Protein AF-W9H3Q1-F1 (afdb_monomer_lite)

Structure (mmCIF, N/CA/C/O backbone):
data_AF-W9H3Q1-F1
#
_entry.id   AF-W9H3Q1-F1
#
loop_
_atom_site.group_PDB
_atom_site.id
_atom_site.type_symbol
_atom_site.label_atom_id
_atom_site.label_alt_id
_atom_site.label_comp_id
_atom_site.label_asym_id
_atom_site.label_entity_id
_atom_site.label_seq_id
_atom_site.pdbx_PDB_ins_code
_atom_site.Cartn_x
_atom_site.Cartn_y
_atom_site.Cartn_z
_atom_site.occupancy
_atom_site.B_iso_or_equiv
_atom_site.auth_seq_id
_atom_site.auth_comp_id
_atom_site.auth_asym_id
_atom_site.auth_atom_id
_atom_site.pdbx_PDB_model_num
ATOM 1 N N . MET A 1 1 ? 21.509 -14.502 7.256 1.00 48.25 1 MET A N 1
ATOM 2 C CA . MET A 1 1 ? 20.039 -14.353 7.118 1.00 48.25 1 MET A CA 1
ATOM 3 C C . MET A 1 1 ? 19.642 -13.179 6.226 1.00 48.25 1 MET A C 1
ATOM 5 O O . MET A 1 1 ? 18.935 -13.432 5.263 1.00 48.25 1 MET A O 1
ATOM 9 N N . ARG A 1 2 ? 20.139 -11.945 6.441 1.00 54.28 2 ARG A N 1
ATOM 10 C CA . ARG A 1 2 ? 19.896 -10.821 5.499 1.00 54.28 2 ARG A CA 1
ATOM 11 C C . ARG A 1 2 ? 20.356 -11.094 4.055 1.00 54.28 2 ARG A C 1
ATOM 13 O O . ARG A 1 2 ? 19.724 -10.607 3.130 1.00 54.28 2 ARG A O 1
ATOM 20 N N . GLU A 1 3 ? 21.372 -11.945 3.868 1.00 57.91 3 GLU A N 1
ATOM 21 C CA . GLU A 1 3 ? 21.885 -12.409 2.557 1.00 57.91 3 GLU A CA 1
ATOM 22 C C . GLU A 1 3 ? 20.857 -13.016 1.607 1.00 57.91 3 GLU A C 1
ATOM 24 O O . GLU A 1 3 ? 21.137 -13.078 0.413 1.00 57.91 3 GLU A O 1
ATOM 29 N N . ASN A 1 4 ? 19.675 -13.394 2.096 1.00 81.44 4 ASN A N 1
ATOM 30 C CA . ASN A 1 4 ? 18.652 -14.044 1.286 1.00 81.44 4 ASN A CA 1
ATOM 31 C C . ASN A 1 4 ? 17.384 -13.182 1.097 1.00 81.44 4 ASN A C 1
ATOM 33 O O . ASN A 1 4 ? 16.494 -13.592 0.374 1.00 81.44 4 ASN A O 1
ATOM 37 N N . LEU A 1 5 ? 17.259 -11.988 1.700 1.00 89.69 5 LEU A N 1
ATOM 38 C CA . LEU A 1 5 ? 15.997 -11.223 1.625 1.00 89.69 5 LEU A CA 1
ATOM 39 C C . LEU A 1 5 ? 15.589 -10.899 0.176 1.00 89.69 5 LEU A C 1
ATOM 41 O O . LEU A 1 5 ? 14.452 -11.154 -0.209 1.00 89.69 5 LEU A O 1
ATOM 45 N N . LEU A 1 6 ? 16.518 -10.371 -0.627 1.00 90.62 6 LEU A N 1
ATOM 46 C CA . LEU A 1 6 ? 16.247 -10.008 -2.024 1.00 90.62 6 LEU A CA 1
ATOM 47 C C . LEU A 1 6 ? 15.931 -11.232 -2.883 1.00 90.62 6 LEU A C 1
ATOM 49 O O . LEU A 1 6 ? 15.018 -11.174 -3.696 1.00 90.62 6 LEU A O 1
ATOM 53 N N . ASP A 1 7 ? 16.641 -12.339 -2.657 1.00 92.44 7 ASP A N 1
ATOM 54 C CA . ASP A 1 7 ? 16.421 -13.591 -3.382 1.00 92.44 7 ASP A CA 1
ATOM 55 C C . ASP A 1 7 ? 15.010 -14.147 -3.080 1.00 92.44 7 ASP A C 1
ATOM 57 O O . ASP A 1 7 ? 14.328 -14.626 -3.976 1.00 92.44 7 ASP A O 1
ATOM 61 N N . ARG A 1 8 ? 14.507 -13.990 -1.847 1.00 94.50 8 ARG A N 1
ATOM 62 C CA . ARG A 1 8 ? 13.124 -14.369 -1.494 1.00 94.50 8 ARG A CA 1
ATOM 63 C C . ARG A 1 8 ? 12.066 -13.441 -2.064 1.00 94.50 8 ARG A C 1
ATOM 65 O O . ARG A 1 8 ? 10.954 -13.881 -2.347 1.00 94.50 8 ARG A O 1
ATOM 72 N N . ILE A 1 9 ? 12.385 -12.159 -2.213 1.00 96.00 9 ILE A N 1
ATOM 73 C CA . ILE A 1 9 ? 11.495 -11.229 -2.908 1.00 96.00 9 ILE A CA 1
ATOM 74 C C . ILE A 1 9 ? 11.466 -11.551 -4.409 1.00 96.00 9 ILE A C 1
ATOM 76 O O . ILE A 1 9 ? 10.403 -11.430 -5.010 1.00 96.00 9 ILE A O 1
ATOM 80 N N . ASP A 1 10 ? 12.575 -12.009 -4.999 1.00 94.94 10 ASP A N 1
ATOM 81 C CA . ASP A 1 10 ? 12.602 -12.513 -6.379 1.00 94.94 10 ASP A CA 1
ATOM 82 C C . ASP A 1 10 ? 11.684 -13.741 -6.534 1.00 94.94 10 ASP A C 1
ATOM 84 O O . ASP A 1 10 ? 10.831 -13.744 -7.421 1.00 94.94 10 ASP A O 1
ATOM 88 N N . ASP A 1 11 ? 11.763 -14.717 -5.618 1.00 95.06 11 ASP A N 1
ATOM 89 C CA . ASP A 1 11 ? 10.857 -15.880 -5.606 1.00 95.06 11 ASP A CA 1
ATOM 90 C C . ASP A 1 11 ? 9.378 -15.446 -5.518 1.00 95.06 11 ASP A C 1
ATOM 92 O O . ASP A 1 11 ? 8.490 -16.010 -6.165 1.00 95.06 11 ASP A O 1
ATOM 96 N N . LEU A 1 12 ? 9.090 -14.419 -4.709 1.00 97.31 12 LEU A N 1
ATOM 97 C CA . LEU A 1 12 ? 7.750 -13.845 -4.614 1.00 97.31 12 LEU A CA 1
ATOM 98 C C . LEU A 1 12 ? 7.345 -13.119 -5.909 1.00 97.31 12 LEU A C 1
ATOM 100 O O . LEU A 1 12 ? 6.187 -13.214 -6.319 1.00 97.31 12 LEU A O 1
ATOM 104 N N . ALA A 1 13 ? 8.268 -12.415 -6.565 1.00 97.88 13 ALA A N 1
ATOM 105 C CA . ALA A 1 13 ? 8.015 -11.709 -7.818 1.00 97.88 13 ALA A CA 1
ATOM 106 C C . ALA A 1 13 ? 7.568 -12.668 -8.929 1.00 97.88 13 ALA A C 1
ATOM 108 O O . ALA A 1 13 ? 6.606 -12.363 -9.639 1.00 97.88 13 ALA A O 1
ATOM 109 N N . ASP A 1 14 ? 8.188 -13.846 -9.028 1.00 97.06 14 ASP A N 1
ATOM 110 C CA . ASP A 1 14 ? 7.785 -14.889 -9.978 1.00 97.06 14 ASP A CA 1
ATOM 111 C C . ASP A 1 14 ? 6.331 -15.336 -9.745 1.00 97.06 14 ASP A C 1
ATOM 113 O O . ASP A 1 14 ? 5.536 -15.420 -10.686 1.00 97.06 14 ASP A O 1
ATOM 117 N N . ARG A 1 15 ? 5.933 -15.536 -8.482 1.00 97.06 15 ARG A N 1
ATOM 118 C CA . ARG A 1 15 ? 4.551 -15.916 -8.124 1.00 97.06 15 ARG A CA 1
ATOM 119 C C . ARG A 1 15 ? 3.542 -14.805 -8.388 1.00 97.06 15 ARG A C 1
ATOM 121 O O . ARG A 1 15 ? 2.417 -15.075 -8.817 1.00 97.06 15 ARG A O 1
ATOM 128 N N . VAL A 1 16 ? 3.925 -13.551 -8.136 1.00 97.50 16 VAL A N 1
ATOM 129 C CA . VAL A 1 16 ? 3.095 -12.389 -8.482 1.00 97.50 16 VAL A CA 1
ATOM 130 C C . VAL A 1 16 ? 2.899 -12.328 -9.995 1.00 97.50 16 VAL A C 1
ATOM 132 O O . VAL A 1 16 ? 1.769 -12.165 -10.448 1.00 97.50 16 VAL A O 1
ATOM 135 N N . LEU A 1 17 ? 3.959 -12.511 -10.788 1.00 96.81 17 LEU A N 1
ATOM 136 C CA . LEU A 1 17 ? 3.881 -12.506 -12.250 1.00 96.81 17 LEU A CA 1
ATOM 137 C C . LEU A 1 17 ? 3.007 -13.644 -12.798 1.00 96.81 17 LEU A C 1
ATOM 139 O O . LEU A 1 17 ? 2.290 -13.441 -13.781 1.00 96.81 17 LEU A O 1
ATOM 143 N N . ALA A 1 18 ? 3.035 -14.811 -12.149 1.00 95.62 18 ALA A N 1
ATOM 144 C CA . ALA A 1 18 ? 2.163 -15.944 -12.452 1.00 95.62 18 ALA A CA 1
ATOM 145 C C . ALA A 1 18 ? 0.680 -15.686 -12.103 1.00 95.62 18 ALA A C 1
ATOM 147 O O . ALA A 1 18 ? -0.191 -16.473 -12.474 1.00 95.62 18 ALA A O 1
ATOM 148 N N . GLY A 1 19 ? 0.367 -14.582 -11.411 1.00 93.62 19 GLY A N 1
ATOM 149 C CA . GLY A 1 19 ? -0.989 -14.244 -10.977 1.00 93.62 19 GLY A CA 1
ATOM 150 C C . GLY A 1 19 ? -1.500 -15.159 -9.863 1.00 93.62 19 GLY A C 1
ATOM 151 O O . GLY A 1 19 ? -2.709 -15.327 -9.701 1.00 93.62 19 GLY A O 1
ATOM 152 N N . GLU A 1 20 ? -0.601 -15.790 -9.108 1.00 94.81 20 GLU A N 1
ATOM 153 C CA . GLU A 1 20 ? -0.936 -16.766 -8.065 1.00 94.81 20 GLU A CA 1
ATOM 154 C C . GLU A 1 20 ? -1.108 -16.132 -6.682 1.00 94.81 20 GLU A C 1
ATOM 156 O O . GLU A 1 20 ? -1.526 -16.811 -5.745 1.00 94.81 20 GLU A O 1
ATOM 161 N N . VAL A 1 21 ? -0.790 -14.845 -6.543 1.00 97.19 21 VAL A N 1
ATOM 162 C CA . VAL A 1 21 ? -0.677 -14.163 -5.253 1.00 97.19 21 VAL A CA 1
ATOM 163 C C . VAL A 1 21 ? -1.945 -13.393 -4.891 1.00 97.19 21 VAL A C 1
ATOM 165 O O . VAL A 1 21 ? -2.524 -12.692 -5.719 1.00 97.19 21 VAL A O 1
ATOM 168 N N . VAL A 1 22 ? -2.331 -13.476 -3.617 1.00 97.25 22 VAL A N 1
ATOM 169 C CA . VAL A 1 22 ? -3.296 -12.573 -2.984 1.00 97.25 22 VAL A CA 1
ATOM 170 C C . VAL A 1 22 ? -2.633 -11.889 -1.798 1.00 97.25 22 VAL A C 1
ATOM 172 O O . VAL A 1 22 ? -2.108 -12.544 -0.895 1.00 97.25 22 VAL A O 1
ATOM 175 N N . PHE A 1 23 ? -2.683 -10.559 -1.790 1.00 97.75 23 PHE A N 1
ATOM 176 C CA . PHE A 1 23 ? -2.221 -9.766 -0.658 1.00 97.75 23 PHE A CA 1
ATOM 177 C C . PHE A 1 23 ? -3.310 -9.692 0.411 1.00 97.75 23 PHE A C 1
ATOM 179 O O . PHE A 1 23 ? -4.459 -9.360 0.117 1.00 97.75 23 PHE A O 1
ATOM 186 N N . PHE A 1 24 ? -2.923 -9.986 1.648 1.00 97.00 24 PHE A N 1
ATOM 187 C CA . PHE A 1 24 ? -3.715 -9.785 2.850 1.00 97.00 24 PHE A CA 1
ATOM 188 C C . PHE A 1 24 ? -3.094 -8.635 3.647 1.00 97.00 24 PHE A C 1
ATOM 190 O O . PHE A 1 24 ? -2.031 -8.781 4.252 1.00 97.00 24 PHE A O 1
ATOM 197 N N . VAL A 1 25 ? -3.739 -7.477 3.607 1.00 95.62 25 VAL A N 1
ATOM 198 C CA . VAL A 1 25 ? -3.256 -6.232 4.201 1.00 95.62 25 VAL A CA 1
ATOM 199 C C . VAL A 1 25 ? -3.892 -6.032 5.575 1.00 95.62 25 VAL A C 1
ATOM 201 O O . VAL A 1 25 ? -5.106 -6.134 5.721 1.00 95.62 25 VAL A O 1
ATOM 204 N N . GLY A 1 26 ? -3.073 -5.775 6.592 1.00 92.75 26 GLY A N 1
ATOM 205 C CA . GLY A 1 26 ? -3.547 -5.443 7.937 1.00 92.75 26 GLY A CA 1
ATOM 206 C C . GLY A 1 26 ? -3.196 -4.021 8.362 1.00 92.75 26 GLY A C 1
ATOM 207 O O . GLY A 1 26 ? -2.539 -3.280 7.629 1.00 92.75 26 GLY A O 1
ATOM 208 N N . ALA A 1 27 ? -3.597 -3.658 9.584 1.00 86.62 27 ALA A N 1
ATOM 209 C CA . ALA A 1 27 ? -3.498 -2.287 10.094 1.00 86.62 27 ALA A CA 1
ATOM 210 C C . ALA A 1 27 ? -2.057 -1.749 10.134 1.00 86.62 27 ALA A C 1
ATOM 212 O O . ALA A 1 27 ? -1.829 -0.559 9.930 1.00 86.62 27 ALA A O 1
ATOM 213 N N . GLY A 1 28 ? -1.064 -2.627 10.311 1.00 88.12 28 GLY A N 1
ATOM 214 C CA . GLY A 1 28 ? 0.353 -2.262 10.260 1.00 88.12 28 GLY A CA 1
ATOM 215 C C . GLY A 1 28 ? 0.795 -1.721 8.897 1.00 88.12 28 GLY A C 1
ATOM 216 O O . GLY A 1 28 ? 1.793 -1.016 8.810 1.00 88.12 28 GLY A O 1
ATOM 217 N N . PHE A 1 29 ? 0.058 -2.000 7.818 1.00 91.06 29 PHE A N 1
ATOM 218 C CA . PHE A 1 29 ? 0.392 -1.509 6.482 1.00 91.06 29 PHE A CA 1
ATOM 219 C C . PHE A 1 29 ? 0.271 0.014 6.378 1.00 91.06 29 PHE A C 1
ATOM 221 O O . PHE A 1 29 ? 1.156 0.655 5.803 1.00 91.06 29 PHE A O 1
ATOM 228 N N . SER A 1 30 ? -0.780 0.565 6.992 1.00 87.56 30 SER A N 1
ATOM 229 C CA . SER A 1 30 ? -1.121 1.993 7.014 1.00 87.56 30 SER A CA 1
ATOM 230 C C . SER A 1 30 ? -0.630 2.713 8.280 1.00 87.56 30 SER A C 1
ATOM 232 O O . SER A 1 30 ? -0.964 3.878 8.504 1.00 87.56 30 SER A O 1
ATOM 234 N N . TYR A 1 31 ? 0.158 2.038 9.127 1.00 84.62 31 TYR A N 1
ATOM 235 C CA . TYR A 1 31 ? 0.600 2.574 10.420 1.00 84.62 31 TYR A CA 1
ATOM 236 C C . TYR A 1 31 ? 1.333 3.917 10.273 1.00 84.62 31 TYR A C 1
ATOM 238 O O . TYR A 1 31 ? 0.956 4.896 10.917 1.00 84.62 31 TYR A O 1
ATOM 246 N N . ASP A 1 32 ? 2.304 3.984 9.353 1.00 81.62 32 ASP A N 1
ATOM 247 C CA . ASP A 1 32 ? 3.108 5.191 9.102 1.00 81.62 32 ASP A CA 1
ATOM 248 C C . ASP A 1 32 ? 2.281 6.345 8.476 1.00 81.62 32 ASP A C 1
ATOM 250 O O . ASP A 1 32 ? 2.707 7.498 8.490 1.00 81.62 32 ASP A O 1
ATOM 254 N N . THR A 1 33 ? 1.120 6.060 7.868 1.00 79.62 33 THR A N 1
ATOM 255 C CA . THR A 1 33 ? 0.392 7.021 7.015 1.00 79.62 33 THR A CA 1
ATOM 256 C C . THR A 1 33 ? -0.794 7.669 7.659 1.00 79.62 33 THR A C 1
ATOM 258 O O . THR A 1 33 ? -1.002 8.873 7.535 1.00 79.62 33 THR A O 1
ATOM 261 N N . GLU A 1 34 ? -1.607 6.864 8.319 1.00 77.25 34 GLU A N 1
ATOM 262 C CA . GLU A 1 34 ? -2.790 7.379 8.985 1.00 77.25 34 GLU A CA 1
ATOM 263 C C . GLU A 1 34 ? -2.428 8.063 10.289 1.00 77.25 34 GLU A C 1
ATOM 265 O O . GLU A 1 34 ? -3.169 8.921 10.775 1.00 77.25 34 GLU A O 1
ATOM 270 N N . LYS A 1 35 ? -1.305 7.641 10.884 1.00 76.94 35 LYS A N 1
ATOM 271 C CA . LYS A 1 35 ? -0.973 7.945 12.274 1.00 76.94 35 LYS A CA 1
ATOM 272 C C . LYS A 1 35 ? -2.146 7.595 13.203 1.00 76.94 35 LYS A C 1
ATOM 274 O O . LYS A 1 35 ? -2.315 8.215 14.252 1.00 76.94 35 LYS A O 1
ATOM 279 N N . ASN A 1 36 ? -2.989 6.636 12.803 1.00 81.62 36 ASN A N 1
ATOM 280 C CA . ASN A 1 36 ? -4.106 6.095 13.575 1.00 81.62 36 ASN A CA 1
ATOM 281 C C . ASN A 1 36 ? -3.598 4.916 14.402 1.00 81.62 36 ASN A C 1
ATOM 283 O O . ASN A 1 36 ? -4.028 3.776 14.231 1.00 81.62 36 ASN A O 1
ATOM 287 N N . SER A 1 37 ? -2.632 5.179 15.282 1.00 85.88 37 SER A N 1
ATOM 288 C CA . SER A 1 37 ? -2.171 4.143 16.198 1.00 85.88 37 SER A CA 1
ATOM 289 C C . SER A 1 37 ? -3.301 3.730 17.144 1.00 85.88 37 SER A C 1
ATOM 291 O O . SER A 1 37 ? -4.228 4.506 17.416 1.00 85.88 37 SER A O 1
ATOM 293 N N . ALA A 1 38 ? -3.215 2.513 17.680 1.00 88.56 38 ALA A N 1
ATOM 294 C CA . ALA A 1 38 ? -4.158 2.051 18.691 1.00 88.56 38 ALA A CA 1
ATOM 295 C C . ALA A 1 38 ? -4.202 3.028 19.880 1.00 88.56 38 ALA A C 1
ATOM 297 O O . ALA A 1 38 ? -5.280 3.351 20.362 1.00 88.56 38 ALA A O 1
ATOM 298 N N . GLU A 1 39 ? -3.061 3.591 20.283 1.00 90.06 39 GLU A N 1
ATOM 299 C CA . GLU A 1 39 ? -2.951 4.607 21.331 1.00 90.06 39 GLU A CA 1
ATOM 300 C C . GLU A 1 39 ? -3.743 5.877 21.015 1.00 90.06 39 GLU A C 1
ATOM 302 O O . GLU A 1 39 ? -4.451 6.395 21.880 1.00 90.06 39 GLU A O 1
ATOM 307 N N . ARG A 1 40 ? -3.654 6.383 19.780 1.00 90.38 40 ARG A N 1
ATOM 308 C CA . ARG A 1 40 ? -4.410 7.568 19.360 1.00 90.38 40 ARG A CA 1
ATOM 309 C C . ARG A 1 40 ? -5.909 7.297 19.411 1.00 90.38 40 ARG A C 1
ATOM 311 O O . ARG A 1 40 ? -6.668 8.078 19.979 1.00 90.38 40 ARG A O 1
ATOM 318 N N . LEU A 1 41 ? -6.329 6.163 18.858 1.00 91.56 41 LEU A N 1
ATOM 319 C CA . LEU A 1 41 ? -7.729 5.753 18.824 1.00 91.56 41 LEU A CA 1
ATOM 320 C C . LEU A 1 41 ? -8.288 5.547 20.243 1.00 91.56 41 LEU A C 1
ATOM 322 O O . LEU A 1 41 ? -9.356 6.062 20.568 1.00 91.56 41 LEU A O 1
ATOM 326 N N . VAL A 1 42 ? -7.522 4.906 21.129 1.00 93.56 42 VAL A N 1
ATOM 327 C CA . VAL A 1 42 ? -7.823 4.786 22.566 1.00 93.56 42 VAL A CA 1
ATOM 328 C C . VAL A 1 42 ? -7.939 6.164 23.223 1.00 93.56 42 VAL A C 1
ATOM 330 O O . VAL A 1 42 ? -8.879 6.402 23.980 1.00 93.56 42 VAL A O 1
ATOM 333 N N . GLY A 1 43 ? -7.029 7.093 22.919 1.00 92.69 43 GLY A N 1
ATOM 334 C CA . GLY A 1 43 ? -7.071 8.468 23.418 1.00 92.69 43 GLY A CA 1
ATOM 335 C C . GLY A 1 43 ? -8.369 9.191 23.048 1.00 92.69 43 GLY A C 1
ATOM 336 O O . GLY A 1 43 ? -9.003 9.789 23.918 1.00 92.69 43 GLY A O 1
ATOM 337 N N . ARG A 1 44 ? -8.818 9.065 21.792 1.00 94.19 44 ARG A N 1
ATOM 338 C CA . ARG A 1 44 ? -10.099 9.615 21.310 1.00 94.19 44 ARG A CA 1
ATOM 339 C C . ARG A 1 44 ? -11.300 9.003 22.034 1.00 94.19 44 ARG A C 1
ATOM 341 O O . ARG A 1 44 ? -12.200 9.732 22.452 1.00 94.19 44 ARG A O 1
ATOM 348 N N . LEU A 1 45 ? -11.302 7.681 22.217 1.00 95.69 45 LEU A N 1
ATOM 349 C CA . LEU A 1 45 ? -12.366 6.970 22.936 1.00 95.69 45 LEU A CA 1
ATOM 350 C C . LEU A 1 45 ? -12.457 7.417 24.399 1.00 95.69 45 LEU A C 1
ATOM 352 O O . LEU A 1 45 ? -13.540 7.728 24.900 1.00 95.69 45 LEU A O 1
ATOM 356 N N . LEU A 1 46 ? -11.317 7.514 25.081 1.00 95.06 46 LEU A N 1
ATOM 357 C CA . LEU A 1 46 ? -11.262 8.022 26.448 1.00 95.06 46 LEU A CA 1
ATOM 358 C C . LEU A 1 46 ? -11.731 9.478 26.519 1.00 95.06 46 LEU A C 1
ATOM 360 O O . LEU A 1 46 ? -12.507 9.810 27.412 1.00 95.06 46 LEU A O 1
ATOM 364 N N . ALA A 1 47 ? -11.328 10.327 25.569 1.00 93.94 47 ALA A N 1
ATOM 365 C CA . ALA A 1 47 ? -11.755 11.722 25.532 1.00 93.94 47 ALA A CA 1
ATOM 366 C C . ALA A 1 47 ? -13.283 11.850 25.466 1.00 93.94 47 ALA A C 1
ATOM 368 O O . ALA A 1 47 ? -13.877 12.512 26.317 1.00 93.94 47 ALA A O 1
ATOM 369 N N . ARG A 1 48 ? -13.925 11.129 24.538 1.00 96.19 48 ARG A N 1
ATOM 370 C CA . ARG A 1 48 ? -15.390 11.094 24.429 1.00 96.19 48 ARG A CA 1
ATOM 371 C C . ARG A 1 48 ? -16.054 10.509 25.673 1.00 96.19 48 ARG A C 1
ATOM 373 O O . ARG A 1 48 ? -17.073 11.022 26.130 1.00 96.19 48 ARG A O 1
ATOM 380 N N . PHE A 1 49 ? -15.496 9.431 26.222 1.00 96.69 49 PHE A N 1
ATOM 381 C CA . PHE A 1 49 ? -16.029 8.782 27.420 1.00 96.69 49 PHE A CA 1
ATOM 382 C C . PHE A 1 49 ? -16.061 9.743 28.611 1.00 96.69 49 PHE A C 1
ATOM 384 O O . PHE A 1 49 ? -17.094 9.887 29.265 1.00 96.69 49 PHE A O 1
ATOM 391 N N . TYR A 1 50 ? -14.959 10.449 28.861 1.00 95.12 50 TYR A N 1
ATOM 392 C CA . TYR A 1 50 ? -14.886 11.412 29.955 1.00 95.12 50 TYR A CA 1
ATOM 393 C C . TYR A 1 50 ? -15.706 12.674 29.697 1.00 95.12 50 TYR A C 1
ATOM 395 O O . TYR A 1 50 ? -16.272 13.219 30.641 1.00 95.12 50 TYR A O 1
ATOM 403 N N . ALA A 1 51 ? -15.848 13.101 28.441 1.00 94.19 51 ALA A N 1
ATOM 404 C CA . ALA A 1 51 ? -16.739 14.198 28.086 1.00 94.19 51 ALA A CA 1
ATOM 405 C C . ALA A 1 51 ? -18.209 13.860 28.392 1.00 94.19 51 ALA A C 1
ATOM 407 O O . ALA A 1 51 ? -18.909 14.655 29.021 1.00 94.19 51 ALA A O 1
ATOM 408 N N . LEU A 1 52 ? -18.664 12.656 28.022 1.00 94.69 52 LEU A N 1
ATOM 409 C CA . LEU A 1 52 ? -20.002 12.165 28.367 1.00 94.69 52 LEU A CA 1
ATOM 410 C C . LEU A 1 52 ? -20.197 12.052 29.879 1.00 94.69 52 LEU A C 1
ATOM 412 O O . LEU A 1 52 ? -21.205 12.532 30.396 1.00 94.69 52 LEU A O 1
ATOM 416 N N . HIS A 1 53 ? -19.230 11.453 30.584 1.00 94.75 53 HIS A N 1
ATOM 417 C CA . HIS A 1 53 ? -19.247 11.347 32.044 1.00 94.75 53 HIS A CA 1
ATOM 418 C C . HIS A 1 53 ? -19.391 12.729 32.692 1.00 94.75 53 HIS A C 1
ATOM 420 O O . HIS A 1 53 ? -20.350 12.941 33.429 1.00 94.75 53 HIS A O 1
ATOM 426 N N . GLN A 1 54 ? -18.539 13.693 32.332 1.00 92.50 54 GLN A N 1
ATOM 427 C CA . GLN A 1 54 ? -18.567 15.044 32.893 1.00 92.50 54 GLN A CA 1
ATOM 428 C C . GLN A 1 54 ? -19.899 15.758 32.632 1.00 92.50 54 GLN A C 1
ATOM 430 O O . GLN A 1 54 ? -20.450 16.412 33.521 1.00 92.50 54 GLN A O 1
ATOM 435 N N . VAL A 1 55 ? -20.437 15.657 31.413 1.00 91.75 55 VAL A N 1
ATOM 436 C CA . VAL A 1 55 ? -21.730 16.272 31.092 1.00 91.75 55 VAL A CA 1
ATOM 437 C C . VAL A 1 55 ? -22.831 15.671 31.967 1.00 91.75 55 VAL A C 1
ATOM 439 O O . VAL A 1 55 ? -23.624 16.421 32.539 1.00 91.75 55 VAL A O 1
ATOM 442 N N . LEU A 1 56 ? -22.842 14.345 32.131 1.00 89.69 56 LEU A N 1
ATOM 443 C CA . LEU A 1 56 ? -23.828 13.626 32.937 1.00 89.69 56 LEU A CA 1
ATOM 444 C C . LEU A 1 56 ? -23.711 13.893 34.446 1.00 89.69 56 LEU A C 1
ATOM 446 O O . LEU A 1 56 ? -24.739 13.930 35.120 1.00 89.69 56 LEU A O 1
ATOM 450 N N . THR A 1 57 ? -22.506 14.102 34.986 1.00 89.31 57 THR A N 1
ATOM 451 C CA . THR A 1 57 ? -22.308 14.322 36.430 1.00 89.31 57 THR A CA 1
ATOM 452 C C . THR A 1 57 ? -22.395 15.788 36.843 1.00 89.31 57 THR A C 1
ATOM 454 O O . THR A 1 57 ? -23.007 16.101 37.868 1.00 89.31 57 THR A O 1
ATOM 457 N N . ASP A 1 58 ? -21.808 16.694 36.059 1.00 86.81 58 ASP A N 1
ATOM 458 C CA . ASP A 1 58 ? -21.563 18.077 36.488 1.00 86.81 58 ASP A CA 1
ATOM 459 C C . ASP A 1 58 ? -22.571 19.048 35.876 1.00 86.81 58 ASP A C 1
ATOM 461 O O . ASP A 1 58 ? -23.043 19.983 36.528 1.00 86.81 58 ASP A O 1
ATOM 465 N N . LYS A 1 59 ? -22.876 18.851 34.589 1.00 74.38 59 LYS A N 1
ATOM 466 C CA . LYS A 1 59 ? -23.553 19.854 33.757 1.00 74.38 59 LYS A CA 1
ATOM 467 C C . LYS A 1 59 ? -25.033 19.591 33.568 1.00 74.38 59 LYS A C 1
ATOM 469 O O . LYS A 1 59 ? -25.760 20.532 33.285 1.00 74.38 59 LYS A O 1
ATOM 474 N N . VAL A 1 60 ? -25.493 18.358 33.740 1.00 67.31 60 VAL A N 1
ATOM 475 C CA . VAL A 1 60 ? -26.899 17.966 33.555 1.00 67.31 60 VAL A CA 1
ATOM 476 C C . VAL A 1 60 ? -27.729 18.102 34.843 1.00 67.31 60 VAL A C 1
ATOM 478 O O . VAL A 1 60 ? -28.951 17.986 34.801 1.00 67.31 60 VAL A O 1
ATOM 481 N N . ARG A 1 61 ? -27.109 18.497 35.964 1.00 69.75 61 ARG A N 1
ATOM 482 C CA . ARG A 1 61 ? -27.761 18.661 37.279 1.00 69.75 61 ARG A CA 1
ATOM 483 C C . ARG A 1 61 ? -29.004 19.571 37.283 1.00 69.75 61 ARG A C 1
ATOM 485 O O . ARG A 1 61 ? -29.826 19.463 38.179 1.00 69.75 61 ARG A O 1
ATOM 492 N N . TRP A 1 62 ? -29.145 20.472 36.308 1.00 69.12 62 TRP A N 1
ATOM 493 C CA . TRP A 1 62 ? -30.306 21.368 36.158 1.00 69.12 62 TRP A CA 1
ATOM 494 C C . TRP A 1 62 ? -31.317 20.918 35.086 1.00 69.12 62 TRP A C 1
ATOM 496 O O . TRP A 1 62 ? -32.382 21.517 34.968 1.00 69.12 62 TRP A O 1
ATOM 506 N N . LEU A 1 63 ? -30.983 19.901 34.287 1.00 66.19 63 LEU A N 1
ATOM 507 C CA . LEU A 1 63 ? -31.814 19.375 33.196 1.00 66.19 63 LEU A CA 1
ATOM 508 C C . LEU A 1 63 ? -32.523 18.076 33.568 1.00 66.19 63 LEU A C 1
ATOM 510 O O . LEU A 1 63 ? -33.626 17.828 33.085 1.00 66.19 63 LEU A O 1
ATOM 514 N N . VAL A 1 64 ? -31.866 17.251 34.379 1.00 65.44 64 VAL A N 1
ATOM 515 C CA . VAL A 1 64 ? -32.294 15.900 34.726 1.00 65.44 64 VAL A CA 1
ATOM 516 C C . VAL A 1 64 ? -32.023 15.703 36.216 1.00 65.44 64 VAL A C 1
ATOM 518 O O . VAL A 1 64 ? -30.877 15.528 36.624 1.00 65.44 64 VAL A O 1
ATOM 521 N N . ASP A 1 65 ? -33.072 15.762 37.034 1.00 68.12 65 ASP A N 1
ATOM 522 C CA . ASP A 1 65 ? -32.995 15.555 38.489 1.00 68.12 65 ASP A CA 1
ATOM 523 C C . ASP A 1 65 ? -33.026 14.047 38.801 1.00 68.12 65 ASP A C 1
ATOM 525 O O . ASP A 1 65 ? -33.941 13.527 39.435 1.00 68.12 65 ASP A O 1
ATOM 529 N N . ASP A 1 66 ? -32.073 13.309 38.224 1.00 79.69 66 ASP A N 1
ATOM 530 C CA . ASP A 1 66 ? -32.006 11.850 38.311 1.00 79.69 66 ASP A CA 1
ATOM 531 C C . ASP A 1 66 ? -30.631 11.412 38.827 1.00 79.69 66 ASP A C 1
ATOM 533 O O . ASP A 1 66 ? -29.687 11.193 38.061 1.00 79.69 66 ASP A O 1
ATOM 537 N N . ASP A 1 67 ? -30.522 11.274 40.154 1.00 87.56 67 ASP A N 1
ATOM 538 C CA . ASP A 1 67 ? -29.328 10.756 40.836 1.00 87.56 67 ASP A CA 1
ATOM 539 C C . ASP A 1 67 ? -28.861 9.416 40.239 1.00 87.56 67 ASP A C 1
ATOM 541 O O . ASP A 1 67 ? -27.661 9.144 40.198 1.00 87.56 67 ASP A O 1
ATOM 545 N N . LYS A 1 68 ? -29.779 8.615 39.679 1.00 87.62 68 LYS A N 1
ATOM 546 C CA . LYS A 1 68 ? -29.455 7.335 39.042 1.00 87.62 68 LYS A CA 1
ATOM 547 C C . LYS A 1 68 ? -28.572 7.504 37.809 1.00 87.62 68 LYS A C 1
ATOM 549 O O . LYS A 1 68 ? -27.703 6.670 37.572 1.00 87.62 68 LYS A O 1
ATOM 554 N N . VAL A 1 69 ? -28.768 8.564 37.020 1.00 88.06 69 VAL A N 1
ATOM 555 C CA . VAL A 1 69 ? -27.948 8.828 35.824 1.00 88.06 69 VAL A CA 1
ATOM 556 C C . VAL A 1 69 ? -26.510 9.138 36.230 1.00 88.06 69 VAL A C 1
ATOM 558 O O . VAL A 1 69 ? -25.572 8.590 35.648 1.00 88.06 69 VAL A O 1
ATOM 561 N N . ARG A 1 70 ? -26.335 9.963 37.269 1.00 88.88 70 ARG A N 1
ATOM 562 C CA . ARG A 1 70 ? -25.018 10.289 37.829 1.00 88.88 70 ARG A CA 1
ATOM 563 C C . ARG A 1 70 ? -24.340 9.048 38.401 1.00 88.88 70 ARG A C 1
ATOM 565 O O . ARG A 1 70 ? -23.177 8.791 38.097 1.00 88.88 70 ARG A O 1
ATOM 572 N N . ASP A 1 71 ? -25.065 8.283 39.210 1.00 91.25 71 ASP A N 1
ATOM 573 C CA . ASP A 1 71 ? -24.531 7.094 39.867 1.00 91.25 71 ASP A CA 1
ATOM 574 C C . ASP A 1 71 ? -24.127 6.027 38.838 1.00 91.25 71 ASP A C 1
ATOM 576 O O . ASP A 1 71 ? -23.076 5.403 38.985 1.00 91.25 71 ASP A O 1
ATOM 580 N N . ASN A 1 72 ? -24.885 5.887 37.745 1.00 92.44 72 ASN A N 1
ATOM 581 C CA . ASN A 1 72 ? -24.539 5.004 36.632 1.00 92.44 72 ASN A CA 1
ATOM 582 C C . ASN A 1 72 ? -23.307 5.489 35.856 1.00 92.44 72 ASN A C 1
ATOM 584 O O . ASN A 1 72 ? -22.416 4.688 35.572 1.00 92.44 72 ASN A O 1
ATOM 588 N N . ALA A 1 73 ? -23.205 6.786 35.546 1.00 92.38 73 ALA A N 1
ATOM 589 C CA . ALA A 1 73 ? -22.012 7.337 34.902 1.00 92.38 73 ALA A CA 1
ATOM 590 C C . ALA A 1 73 ? -20.756 7.105 35.764 1.00 92.38 73 ALA A C 1
ATOM 592 O O . ALA A 1 73 ? -19.715 6.679 35.258 1.00 92.38 73 ALA A O 1
ATOM 593 N N . GLU A 1 74 ? -20.857 7.311 37.080 1.00 92.88 74 GLU A N 1
ATOM 594 C CA . GLU A 1 74 ? -19.756 7.061 38.011 1.00 92.88 74 GLU A CA 1
ATOM 595 C C 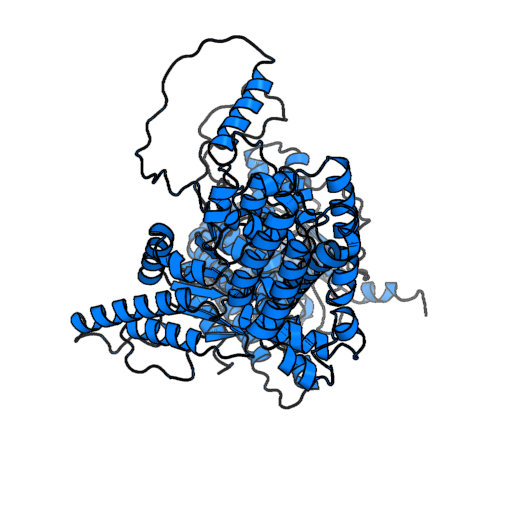. GLU A 1 74 ? -19.439 5.565 38.161 1.00 92.88 74 GLU A C 1
ATOM 597 O O . GLU A 1 74 ? -18.269 5.188 38.266 1.00 92.88 74 GLU A O 1
ATOM 602 N N . ALA A 1 75 ? -20.453 4.697 38.119 1.00 94.75 75 ALA A N 1
ATOM 603 C CA . ALA A 1 75 ? -20.265 3.251 38.095 1.00 94.75 75 ALA A CA 1
ATOM 604 C C . ALA A 1 75 ? -19.505 2.801 36.838 1.00 94.75 75 ALA A C 1
ATOM 606 O O . ALA A 1 75 ? -18.563 2.020 36.959 1.00 94.75 75 ALA A O 1
ATOM 607 N N . LEU A 1 76 ? -19.831 3.342 35.658 1.00 95.81 76 LEU A N 1
ATOM 608 C CA . LEU A 1 76 ? -19.094 3.071 34.418 1.00 95.81 76 LEU A CA 1
ATOM 609 C C . LEU A 1 76 ? -17.643 3.554 34.503 1.00 95.81 76 LEU A C 1
ATOM 611 O O . LEU A 1 76 ? -16.733 2.820 34.120 1.00 95.81 76 LEU A O 1
ATOM 615 N N . ARG A 1 77 ? -17.389 4.744 35.066 1.00 94.31 77 ARG A N 1
ATOM 616 C CA . ARG A 1 77 ? -16.019 5.246 35.279 1.00 94.31 77 ARG A CA 1
ATOM 617 C C . ARG A 1 77 ? -15.204 4.309 36.173 1.00 94.31 77 ARG A C 1
ATOM 619 O O . ARG A 1 77 ? -14.078 3.954 35.830 1.00 94.31 77 ARG A O 1
ATOM 626 N N . LYS A 1 78 ? -15.776 3.878 37.300 1.00 93.25 78 LYS A N 1
ATOM 627 C CA . LYS A 1 78 ? -15.148 2.895 38.201 1.00 93.25 78 LYS A CA 1
ATOM 628 C C . LYS A 1 78 ? -14.958 1.543 37.513 1.00 93.25 78 LYS A C 1
ATOM 630 O O . LYS A 1 78 ? -13.924 0.908 37.698 1.00 93.25 78 LYS A O 1
ATOM 635 N N . GLY A 1 79 ? -15.918 1.138 36.684 1.00 95.50 79 GLY A N 1
ATOM 636 C CA . GLY A 1 79 ? -15.860 -0.068 35.865 1.00 95.50 79 GLY A CA 1
ATOM 637 C C . GLY A 1 79 ? -14.687 -0.060 34.888 1.00 95.50 79 GLY A C 1
ATOM 638 O O . GLY A 1 79 ? -13.972 -1.055 34.823 1.00 95.50 79 GLY A O 1
ATOM 639 N N . LEU A 1 80 ? -14.434 1.055 34.192 1.00 94.88 80 LEU A N 1
ATOM 640 C CA . LEU A 1 80 ? -13.274 1.216 33.303 1.00 94.88 80 LEU A CA 1
ATOM 641 C C . LEU A 1 80 ? -11.965 0.996 34.070 1.00 94.88 80 LEU A C 1
ATOM 643 O O . LEU A 1 80 ? -11.116 0.206 33.665 1.00 94.88 80 LEU A O 1
ATOM 647 N N . ILE A 1 81 ? -11.829 1.680 35.207 1.00 92.38 81 ILE A N 1
ATOM 648 C CA . ILE A 1 81 ? -10.632 1.626 36.049 1.00 92.38 81 ILE A CA 1
ATOM 649 C C . ILE A 1 81 ? -10.380 0.202 36.554 1.00 92.38 81 ILE A C 1
ATOM 651 O O . ILE A 1 81 ? -9.257 -0.294 36.453 1.00 92.38 81 ILE A O 1
ATOM 655 N N . ALA A 1 82 ? -11.421 -0.463 37.057 1.00 93.81 82 ALA A N 1
ATOM 656 C CA . ALA A 1 82 ? -11.324 -1.814 37.594 1.00 93.81 82 ALA A CA 1
ATOM 657 C C . ALA A 1 82 ? -11.054 -2.862 36.502 1.00 93.81 82 ALA A C 1
ATOM 659 O O . ALA A 1 82 ? -10.188 -3.715 36.682 1.00 93.81 82 ALA A O 1
ATOM 660 N N . THR A 1 83 ? -11.763 -2.786 35.369 1.00 95.31 83 THR A N 1
ATOM 661 C CA . THR A 1 83 ? -11.689 -3.783 34.283 1.00 95.31 83 THR A CA 1
ATOM 662 C C . THR A 1 83 ? -10.296 -3.836 33.668 1.00 95.31 83 THR A C 1
ATOM 664 O O . THR A 1 83 ? -9.748 -4.920 33.504 1.00 95.31 83 THR A O 1
ATOM 667 N N . PHE A 1 84 ? -9.700 -2.673 33.398 1.00 94.56 84 PHE A N 1
ATOM 668 C CA . PHE A 1 84 ? -8.384 -2.568 32.758 1.00 94.56 84 PHE A CA 1
ATOM 669 C C . PHE A 1 84 ? -7.248 -2.331 33.761 1.00 94.56 84 PHE A C 1
ATOM 671 O O . PHE A 1 84 ? -6.147 -1.936 33.383 1.00 94.56 84 PHE A O 1
ATOM 678 N N . ASN A 1 85 ? -7.516 -2.538 35.057 1.00 92.62 85 ASN A N 1
ATOM 679 C CA . ASN A 1 85 ? -6.555 -2.380 36.150 1.00 92.62 85 ASN A CA 1
ATOM 680 C C . ASN A 1 85 ? -5.781 -1.047 36.093 1.00 92.62 85 ASN A C 1
ATOM 682 O O . ASN A 1 85 ? -4.573 -0.984 36.349 1.00 92.62 85 ASN A O 1
ATOM 686 N N . LEU A 1 86 ? -6.479 0.039 35.748 1.00 89.19 86 LEU A N 1
ATOM 687 C CA . LEU A 1 86 ? -5.855 1.351 35.581 1.00 89.19 86 LEU A CA 1
ATOM 688 C C . LEU A 1 86 ? -5.275 1.862 36.902 1.00 89.19 86 LEU A C 1
ATOM 690 O O . LEU A 1 86 ? -4.278 2.576 36.887 1.00 89.19 86 LEU A O 1
ATOM 694 N N . ASP A 1 87 ? -5.817 1.421 38.041 1.00 87.56 87 ASP A N 1
ATOM 695 C CA . ASP A 1 87 ? -5.275 1.700 39.374 1.00 87.56 87 ASP A CA 1
ATOM 696 C C . ASP A 1 87 ? -3.819 1.272 39.517 1.00 87.56 87 ASP A C 1
ATOM 698 O O . ASP A 1 87 ? -3.019 1.981 40.130 1.00 87.56 87 ASP A O 1
ATOM 702 N N . ARG A 1 88 ? -3.454 0.112 38.961 1.00 88.81 88 ARG A N 1
ATOM 703 C CA . ARG A 1 88 ? -2.073 -0.364 38.984 1.00 88.81 88 ARG A CA 1
ATOM 704 C C . ARG A 1 88 ? -1.179 0.572 38.181 1.00 88.81 88 ARG A C 1
ATOM 706 O O . ARG A 1 88 ? -0.158 1.011 38.703 1.00 88.81 88 ARG A O 1
ATOM 713 N N . HIS A 1 89 ? -1.580 0.918 36.960 1.00 85.50 89 HIS A N 1
ATOM 714 C CA . HIS A 1 89 ? -0.820 1.836 36.110 1.00 85.50 89 HIS A CA 1
ATOM 715 C C . HIS A 1 89 ? -0.702 3.233 36.731 1.00 85.50 89 HIS A C 1
ATOM 717 O O . HIS A 1 89 ? 0.369 3.836 36.691 1.00 85.50 89 HIS A O 1
ATOM 723 N N . MET A 1 90 ? -1.761 3.722 37.381 1.00 83.25 90 MET A N 1
ATOM 724 C CA . MET A 1 90 ? -1.753 4.980 38.128 1.00 83.25 90 MET A CA 1
ATOM 725 C C . MET A 1 90 ? -0.795 4.923 39.323 1.00 83.25 90 MET A C 1
ATOM 727 O O . MET A 1 90 ? 0.054 5.805 39.462 1.00 83.25 90 MET A O 1
ATOM 731 N N . LYS A 1 91 ? -0.853 3.866 40.145 1.00 86.31 91 LYS A N 1
ATOM 732 C CA . LYS A 1 91 ? 0.058 3.665 41.288 1.00 86.31 91 LYS A CA 1
ATOM 733 C C . LYS A 1 91 ? 1.518 3.568 40.850 1.00 86.31 91 LYS A C 1
ATOM 735 O O . LYS A 1 91 ? 2.379 4.182 41.473 1.00 86.31 91 LYS A O 1
ATOM 740 N N . GLU A 1 92 ? 1.794 2.860 39.755 1.00 86.44 92 GLU A N 1
ATOM 741 C CA . GLU A 1 92 ? 3.127 2.772 39.136 1.00 86.44 92 GLU A CA 1
ATOM 742 C C . GLU A 1 92 ? 3.656 4.137 38.656 1.00 86.44 92 GLU A C 1
ATOM 744 O O . GLU A 1 92 ? 4.854 4.280 38.410 1.00 86.44 92 GLU A O 1
ATOM 749 N N . CYS A 1 93 ? 2.784 5.142 38.538 1.00 80.94 93 CYS A N 1
ATOM 750 C CA . CYS A 1 93 ? 3.121 6.522 38.189 1.00 80.94 93 CYS A CA 1
ATOM 751 C C . CYS A 1 93 ? 2.953 7.504 39.362 1.00 80.94 93 CYS A C 1
ATOM 753 O O . CYS A 1 93 ? 2.935 8.714 39.147 1.00 80.94 93 CYS A O 1
ATOM 755 N N . GLY A 1 94 ? 2.794 7.005 40.594 1.00 82.44 94 GLY A N 1
ATOM 756 C CA . GLY A 1 94 ? 2.644 7.835 41.793 1.00 82.44 94 GLY A CA 1
ATOM 757 C C . GLY A 1 94 ? 1.303 8.570 41.906 1.00 82.44 94 GLY A C 1
ATOM 758 O O . GLY A 1 94 ? 1.191 9.515 42.683 1.00 82.44 94 GLY A O 1
ATOM 759 N N . LEU A 1 95 ? 0.282 8.164 41.145 1.00 79.31 95 LEU A N 1
ATOM 760 C CA . LEU A 1 95 ? -1.067 8.729 41.212 1.00 79.31 95 LEU A CA 1
ATOM 761 C C . LEU A 1 95 ? -1.925 7.966 42.230 1.00 79.31 95 LEU A C 1
ATOM 763 O O . LEU A 1 95 ? -1.933 6.735 42.256 1.00 79.31 95 LEU A O 1
ATOM 767 N N . ALA A 1 96 ? -2.680 8.704 43.050 1.00 77.12 96 ALA A N 1
ATOM 768 C CA . ALA A 1 96 ? -3.669 8.134 43.961 1.00 77.12 96 ALA A CA 1
ATOM 769 C C . ALA A 1 96 ? -4.969 7.810 43.189 1.00 77.12 96 ALA A C 1
ATOM 771 O O . ALA A 1 96 ? -5.621 8.740 42.708 1.00 77.12 96 ALA A O 1
ATOM 772 N N . PRO A 1 97 ? -5.378 6.533 43.085 1.00 69.00 97 PRO A N 1
ATOM 773 C CA . PRO A 1 97 ? -6.478 6.133 42.204 1.00 69.00 97 PRO A CA 1
ATOM 774 C C . PRO A 1 97 ? -7.862 6.637 42.636 1.00 69.00 97 PRO A C 1
ATOM 776 O O . PRO A 1 97 ? -8.736 6.876 41.811 1.00 69.00 97 PRO A O 1
ATOM 779 N N . GLU A 1 98 ? -8.062 6.865 43.934 1.00 66.19 98 GLU A N 1
ATOM 780 C CA . GLU A 1 98 ? -9.364 7.267 44.487 1.00 66.19 98 GLU A CA 1
ATOM 781 C C . GLU A 1 98 ? -9.760 8.716 44.153 1.00 66.19 98 GLU A C 1
ATOM 783 O O . GLU A 1 98 ? -10.911 9.102 44.349 1.00 66.19 98 GLU A O 1
ATOM 788 N N . ARG A 1 99 ? -8.819 9.535 43.663 1.00 63.03 99 ARG A N 1
ATOM 789 C CA . ARG A 1 99 ? -9.035 10.964 43.371 1.00 63.03 99 ARG A CA 1
ATOM 790 C C . ARG A 1 99 ? -8.624 11.384 41.964 1.00 63.03 99 ARG A C 1
ATOM 792 O O . ARG A 1 99 ? -8.747 12.561 41.653 1.00 63.03 99 ARG A O 1
ATOM 799 N N . SER A 1 100 ? -8.124 10.468 41.138 1.00 60.53 100 SER A N 1
ATOM 800 C CA . SER A 1 100 ? -7.600 10.807 39.819 1.00 60.53 100 SER A CA 1
ATOM 801 C C . SER A 1 100 ? -8.734 11.002 38.811 1.00 60.53 100 SER A C 1
ATOM 803 O O . SER A 1 100 ? -9.354 10.059 38.312 1.00 60.53 100 SER A O 1
ATOM 805 N N . GLU A 1 101 ? -9.005 12.259 38.486 1.00 65.25 101 GLU A N 1
ATOM 806 C CA . GLU A 1 101 ? -9.674 12.615 37.239 1.00 65.25 101 GLU A CA 1
ATOM 807 C C . GLU A 1 101 ? -8.661 12.566 36.073 1.00 65.25 101 GLU A C 1
ATOM 809 O O . GLU A 1 101 ? -7.451 12.628 36.307 1.00 65.25 101 GLU A O 1
ATOM 814 N N . PRO A 1 102 ? -9.097 12.512 34.798 1.00 60.56 102 PRO A N 1
ATOM 815 C CA . PRO A 1 102 ? -8.179 12.551 33.652 1.00 60.56 102 PRO A CA 1
ATOM 816 C C . PRO A 1 102 ? -7.245 13.766 33.664 1.00 60.56 102 PRO A C 1
ATOM 818 O O . PRO A 1 102 ? -6.089 13.678 33.253 1.00 60.56 102 PRO A O 1
ATOM 821 N N . LYS A 1 103 ? -7.713 14.900 34.205 1.00 64.00 103 LYS A N 1
ATOM 822 C CA . LYS A 1 103 ? -6.892 16.103 34.414 1.00 64.00 103 LYS A CA 1
ATOM 823 C C . LYS A 1 103 ? -5.679 15.842 35.316 1.00 64.00 103 LYS A C 1
ATOM 825 O O . LYS A 1 103 ? -4.657 16.505 35.166 1.00 64.00 103 LYS A O 1
ATOM 830 N N . ASP A 1 104 ? -5.768 14.875 36.224 1.00 67.38 104 ASP A N 1
ATOM 831 C CA . ASP A 1 104 ? -4.673 14.490 37.113 1.00 67.38 104 ASP A CA 1
ATOM 832 C C . ASP A 1 104 ? -3.690 13.534 36.421 1.00 67.38 104 ASP A C 1
ATOM 834 O O . ASP A 1 104 ? -2.516 13.509 36.782 1.00 67.38 104 ASP A O 1
ATOM 838 N N . TRP A 1 105 ? -4.113 12.826 35.363 1.00 66.50 105 TRP A N 1
ATOM 839 C CA . TRP A 1 105 ? -3.213 12.011 34.531 1.00 66.50 105 TRP A CA 1
ATOM 840 C C . TRP A 1 105 ? -2.229 12.879 33.746 1.00 66.50 105 TRP A C 1
ATOM 842 O O . TRP A 1 105 ? -1.080 12.494 33.544 1.00 66.50 105 TRP A O 1
ATOM 852 N N . VAL A 1 106 ? -2.681 14.058 33.309 1.00 58.72 106 VAL A N 1
ATOM 853 C CA . VAL A 1 106 ? -1.883 14.990 32.499 1.00 58.72 106 VAL A CA 1
ATOM 854 C C . VAL A 1 106 ? -0.925 15.826 33.347 1.00 58.72 106 VAL A C 1
ATOM 856 O O . VAL A 1 106 ? 0.155 16.174 32.877 1.00 58.72 106 VAL A O 1
ATOM 859 N N . LYS A 1 107 ? -1.269 16.114 34.609 1.00 63.03 107 LYS A N 1
ATOM 860 C CA . LYS A 1 107 ? -0.414 16.903 35.515 1.00 63.03 107 LYS A CA 1
ATOM 861 C C . LYS A 1 107 ? 0.892 16.197 35.902 1.00 63.03 107 LYS A C 1
ATOM 863 O O . LYS A 1 107 ? 1.869 16.884 36.181 1.00 63.03 107 LYS A O 1
ATOM 868 N N . ASN A 1 108 ? 0.936 14.863 35.881 1.00 57.00 108 ASN A N 1
ATOM 869 C CA . ASN A 1 108 ? 2.129 14.079 36.224 1.00 57.00 108 ASN A CA 1
ATOM 870 C C . ASN A 1 108 ? 2.967 13.715 34.982 1.00 57.00 108 ASN A C 1
ATOM 872 O O . ASN A 1 108 ? 3.001 12.562 34.551 1.00 57.00 108 ASN A O 1
ATOM 876 N N . GLU A 1 109 ? 3.629 14.733 34.416 1.00 56.66 109 GLU A N 1
ATOM 877 C CA . GLU A 1 109 ? 4.749 14.645 33.452 1.00 56.66 109 GLU A CA 1
ATOM 878 C C . GLU A 1 109 ? 4.557 13.715 32.229 1.00 56.66 109 GLU A C 1
ATOM 880 O O . GLU A 1 109 ? 5.521 13.183 31.686 1.00 56.66 109 GLU A O 1
ATOM 885 N N . GLY A 1 110 ? 3.323 13.495 31.757 1.00 68.62 110 GLY A N 1
ATOM 886 C CA . GLY A 1 110 ? 3.023 12.737 30.527 1.00 68.62 110 GLY A CA 1
ATOM 887 C C . GLY A 1 110 ? 3.235 11.213 30.597 1.00 68.62 110 GLY A C 1
ATOM 888 O O . GLY A 1 110 ? 2.517 10.473 29.923 1.00 68.62 110 GLY A O 1
ATOM 889 N N . LEU A 1 111 ? 4.130 10.723 31.460 1.00 74.25 111 LEU A N 1
ATOM 890 C CA . LEU A 1 111 ? 4.489 9.304 31.574 1.00 74.25 111 LEU A CA 1
ATOM 891 C C . LEU A 1 111 ? 3.306 8.422 32.009 1.00 74.25 111 LEU A C 1
ATOM 893 O O . LEU A 1 111 ? 3.144 7.304 31.519 1.00 74.25 111 LEU A O 1
ATOM 897 N N . ALA A 1 112 ? 2.462 8.923 32.917 1.00 78.44 112 ALA A N 1
ATOM 898 C CA . ALA A 1 112 ? 1.275 8.199 33.375 1.00 78.44 112 ALA A CA 1
ATOM 899 C C . ALA A 1 112 ? 0.260 7.998 32.250 1.00 78.44 112 ALA A C 1
ATOM 901 O O . ALA A 1 112 ? -0.254 6.896 32.050 1.00 78.44 112 ALA A O 1
ATOM 902 N N . ARG A 1 113 ? 0.016 9.064 31.485 1.00 84.62 113 ARG A N 1
ATOM 903 C CA . ARG A 1 113 ? -0.873 9.048 30.328 1.00 84.62 113 ARG A CA 1
ATOM 904 C C . ARG A 1 113 ? -0.392 8.039 29.286 1.00 84.62 113 ARG A C 1
ATOM 906 O O . ARG A 1 113 ? -1.190 7.229 28.828 1.00 84.62 113 ARG A O 1
ATOM 913 N N . GLU A 1 114 ? 0.892 8.067 28.936 1.00 86.00 114 GLU A N 1
ATOM 914 C CA . GLU A 1 114 ? 1.463 7.159 27.936 1.00 86.00 114 GLU A CA 1
ATOM 915 C C . GLU A 1 114 ? 1.344 5.690 28.364 1.00 86.00 114 GLU A C 1
ATOM 917 O O . GLU A 1 114 ? 0.889 4.857 27.583 1.00 86.00 114 GLU A O 1
ATOM 922 N N . LYS A 1 115 ? 1.655 5.373 29.629 1.00 87.75 115 LYS A N 1
ATOM 923 C CA . LYS A 1 115 ? 1.511 4.010 30.163 1.00 87.75 115 LYS A CA 1
ATOM 924 C C . LYS A 1 115 ? 0.063 3.524 30.175 1.00 87.75 115 LYS A C 1
ATOM 926 O O . LYS A 1 115 ? -0.177 2.378 29.809 1.00 87.75 115 LYS A O 1
ATOM 931 N N . ILE A 1 116 ? -0.887 4.371 30.581 1.00 88.88 116 ILE A N 1
ATOM 932 C CA . ILE A 1 116 ? -2.318 4.027 30.596 1.00 88.88 116 ILE A CA 1
ATOM 933 C C . ILE A 1 116 ? -2.815 3.771 29.172 1.00 88.88 116 ILE A C 1
ATOM 935 O O . ILE A 1 116 ? -3.398 2.723 28.907 1.00 88.88 116 ILE A O 1
ATOM 939 N N . ILE A 1 117 ? -2.553 4.702 28.250 1.00 91.44 117 ILE A N 1
ATOM 940 C CA . ILE A 1 117 ? -3.001 4.588 26.860 1.00 91.44 117 ILE A CA 1
ATOM 941 C C . ILE A 1 117 ? -2.348 3.377 26.182 1.00 91.44 117 ILE A C 1
ATOM 943 O O . ILE A 1 117 ? -3.049 2.604 25.537 1.00 91.44 117 ILE A O 1
ATOM 947 N N . SER A 1 118 ? -1.042 3.160 26.363 1.00 90.62 118 SER A N 1
ATOM 948 C CA . SER A 1 118 ? -0.343 1.998 25.798 1.00 90.62 118 SER A CA 1
ATOM 949 C C . SER A 1 118 ? -0.820 0.678 26.414 1.00 90.62 118 SER A C 1
ATOM 951 O O . SER A 1 118 ? -0.964 -0.316 25.706 1.00 90.62 118 SER A O 1
ATOM 953 N N . GLY A 1 119 ? -1.114 0.651 27.720 1.00 90.94 119 GLY A N 1
ATOM 954 C CA . GLY A 1 119 ? -1.704 -0.514 28.384 1.00 90.94 119 GLY A CA 1
ATOM 955 C C . GLY A 1 119 ? -3.063 -0.876 27.787 1.00 90.94 119 GLY A C 1
ATOM 956 O O . GLY A 1 119 ? -3.274 -2.012 27.372 1.00 90.94 119 GLY A O 1
ATOM 957 N N . LEU A 1 120 ? -3.938 0.118 27.642 1.00 93.19 120 LEU A N 1
ATOM 958 C CA . LEU A 1 120 ? -5.251 -0.029 27.015 1.00 93.19 120 LEU A CA 1
ATOM 959 C C . LEU A 1 120 ? -5.169 -0.414 25.530 1.00 93.19 120 LEU A C 1
ATOM 961 O O . LEU A 1 120 ? -5.944 -1.247 25.069 1.00 93.19 120 LEU A O 1
ATOM 965 N N . ALA A 1 121 ? -4.206 0.134 24.787 1.00 91.12 121 ALA A N 1
ATOM 966 C CA . ALA A 1 121 ? -3.968 -0.208 23.387 1.00 91.12 121 ALA A CA 1
ATOM 967 C C . ALA A 1 121 ? -3.561 -1.679 23.191 1.00 91.12 121 ALA A C 1
ATOM 969 O O . ALA A 1 121 ? -3.872 -2.268 22.159 1.00 91.12 121 ALA A O 1
ATOM 970 N N . ARG A 1 122 ? -2.925 -2.320 24.181 1.00 89.56 122 ARG A N 1
ATOM 971 C CA . ARG A 1 122 ? -2.640 -3.769 24.136 1.00 89.56 122 ARG A CA 1
ATOM 972 C C . ARG A 1 122 ? -3.894 -4.623 24.306 1.00 89.56 122 ARG A C 1
ATOM 974 O O . ARG A 1 122 ? -3.928 -5.747 23.817 1.00 89.56 122 ARG A O 1
ATOM 981 N N . GLU A 1 123 ? -4.919 -4.087 24.961 1.00 91.12 123 GLU A N 1
ATOM 982 C CA . GLU A 1 123 ? -6.224 -4.728 25.154 1.00 91.12 123 GLU A CA 1
ATOM 983 C C . GLU A 1 123 ? -7.290 -4.174 24.193 1.00 91.12 123 GLU A C 1
ATOM 985 O O . GLU A 1 123 ? -8.486 -4.228 24.477 1.00 91.12 123 GLU A O 1
ATOM 990 N N . TYR A 1 124 ? -6.860 -3.661 23.034 1.00 89.44 124 TYR A N 1
ATOM 991 C CA . TYR A 1 124 ? -7.679 -2.899 22.088 1.00 89.44 124 TYR A CA 1
ATOM 992 C C . TYR A 1 124 ? -9.066 -3.502 21.815 1.00 89.44 124 TYR A C 1
ATOM 994 O O . TYR A 1 124 ? -10.076 -2.820 21.963 1.00 89.44 124 TYR A O 1
ATOM 1002 N N . TYR A 1 125 ? -9.155 -4.794 21.483 1.00 88.94 125 TYR A N 1
ATOM 1003 C CA . TYR A 1 125 ? -10.446 -5.421 21.173 1.00 88.94 125 TYR A CA 1
ATOM 1004 C C . TYR A 1 125 ? -11.380 -5.550 22.383 1.00 88.94 125 TYR A C 1
ATOM 1006 O O . TYR A 1 125 ? -12.593 -5.394 22.238 1.00 88.94 125 TYR A O 1
ATOM 1014 N N . VAL A 1 126 ? -10.826 -5.805 23.573 1.00 91.88 126 VAL A N 1
ATOM 1015 C CA . VAL A 1 126 ? -11.596 -5.889 24.825 1.00 91.88 126 VAL A CA 1
ATOM 1016 C C . VAL A 1 126 ? -12.086 -4.499 25.225 1.00 91.88 126 VAL A C 1
ATOM 1018 O O . VAL A 1 126 ? -13.238 -4.333 25.629 1.00 91.88 126 VAL A O 1
ATOM 1021 N N . LEU A 1 127 ? -11.242 -3.481 25.045 1.00 94.56 127 LEU A N 1
ATOM 1022 C CA . LEU A 1 127 ? -11.623 -2.090 25.246 1.00 94.56 127 LEU A CA 1
ATOM 1023 C C . LEU A 1 127 ? -12.730 -1.652 24.287 1.00 94.56 127 LEU A C 1
ATOM 1025 O O . LEU A 1 127 ? -13.666 -0.988 24.726 1.00 94.56 127 LEU A O 1
ATOM 1029 N N . ASN A 1 128 ? -12.665 -2.037 23.011 1.00 94.38 128 ASN A N 1
ATOM 1030 C CA . ASN A 1 128 ? -13.700 -1.704 22.031 1.00 94.38 128 ASN A CA 1
ATOM 1031 C C . ASN A 1 128 ? -15.071 -2.259 22.440 1.00 94.38 128 ASN A C 1
ATOM 1033 O O . ASN A 1 128 ? -16.062 -1.525 22.403 1.00 94.38 128 ASN A O 1
ATOM 1037 N N . ASP A 1 129 ? -15.122 -3.526 22.873 1.00 94.25 129 ASP A N 1
ATOM 1038 C CA . ASP A 1 129 ? -16.335 -4.149 23.422 1.00 94.25 129 ASP A CA 1
ATOM 1039 C C . ASP A 1 129 ? -16.870 -3.350 24.621 1.00 94.25 129 ASP A C 1
ATOM 1041 O O . ASP A 1 129 ? -18.060 -3.029 24.692 1.00 94.25 129 ASP A O 1
ATOM 1045 N N . TRP A 1 130 ? -15.988 -2.997 25.559 1.00 96.94 130 TRP A N 1
ATOM 1046 C CA . TRP A 1 130 ? -16.358 -2.248 26.757 1.00 96.94 130 TRP A CA 1
ATOM 1047 C C . TRP A 1 130 ? -16.897 -0.849 26.420 1.00 96.94 130 TRP A C 1
ATOM 1049 O O . TRP A 1 130 ? -17.966 -0.467 26.899 1.00 96.94 130 TRP A O 1
ATOM 1059 N N . MET A 1 131 ? -16.208 -0.114 25.541 1.00 97.31 131 MET A N 1
ATOM 1060 C CA . MET A 1 131 ? -16.574 1.244 25.127 1.00 97.31 131 MET A CA 1
ATOM 1061 C C . MET A 1 131 ? -17.916 1.285 24.396 1.00 97.31 131 MET A C 1
ATOM 1063 O O . MET A 1 131 ? -18.725 2.169 24.671 1.00 97.31 131 MET A O 1
ATOM 1067 N N . CYS A 1 132 ? -18.198 0.317 23.516 1.00 96.31 132 CYS A N 1
ATOM 1068 C CA . CYS A 1 132 ? -19.496 0.240 22.842 1.00 96.31 132 CYS A CA 1
ATOM 1069 C C . CYS A 1 132 ? -20.650 0.110 23.843 1.00 96.31 132 CYS A C 1
ATOM 1071 O O . CYS A 1 132 ? -21.650 0.816 23.717 1.00 96.31 132 CYS A O 1
ATOM 1073 N N . ASN A 1 133 ? -20.504 -0.754 24.852 1.00 96.56 133 ASN A N 1
ATOM 1074 C CA . ASN A 1 133 ? -21.529 -0.933 25.882 1.00 96.56 133 ASN A CA 1
ATOM 1075 C C . ASN A 1 133 ? -21.671 0.322 26.751 1.00 96.56 133 ASN A C 1
ATOM 1077 O O . ASN A 1 133 ? -22.779 0.826 26.923 1.00 96.56 133 ASN A O 1
ATOM 1081 N N . ALA A 1 134 ? -20.551 0.881 27.221 1.00 97.12 134 ALA A N 1
ATOM 1082 C CA . ALA A 1 134 ? -20.552 2.071 28.064 1.00 97.12 134 ALA A CA 1
ATOM 1083 C C . ALA A 1 134 ? -21.189 3.287 27.364 1.00 97.12 134 ALA A C 1
ATOM 1085 O O . ALA A 1 134 ? -21.998 3.996 27.963 1.00 97.12 134 ALA A O 1
ATOM 1086 N N . TYR A 1 135 ? -20.887 3.507 26.080 1.00 97.56 135 TYR A N 1
ATOM 1087 C CA . TYR A 1 135 ? -21.540 4.549 25.283 1.00 97.56 135 TYR A CA 1
ATOM 1088 C C . TYR A 1 135 ? -23.034 4.296 25.094 1.00 97.56 135 TYR A C 1
ATOM 1090 O O . TYR A 1 135 ? -23.817 5.241 25.173 1.00 97.56 135 TYR A O 1
ATOM 1098 N N . GLY A 1 136 ? -23.440 3.046 24.854 1.00 96.19 136 GLY A N 1
ATOM 1099 C CA . GLY A 1 136 ? -24.852 2.674 24.749 1.00 96.19 136 GLY A CA 1
ATOM 1100 C C . GLY A 1 136 ? -25.625 3.038 26.017 1.00 96.19 136 GLY A C 1
ATOM 1101 O O . GLY A 1 136 ? -26.619 3.761 25.936 1.00 96.19 136 GLY A O 1
ATOM 1102 N N . GLU A 1 137 ? -25.107 2.632 27.179 1.00 95.81 137 GLU A N 1
ATOM 1103 C CA . GLU A 1 137 ? -25.709 2.903 28.489 1.00 95.81 137 GLU A CA 1
ATOM 1104 C C . GLU A 1 137 ? -25.779 4.404 28.804 1.00 95.81 137 GLU A C 1
ATOM 1106 O O . GLU A 1 137 ? -26.844 4.914 29.160 1.00 95.81 137 GLU A O 1
ATOM 1111 N N . MET A 1 138 ? -24.682 5.149 28.615 1.00 94.50 138 MET A N 1
ATOM 1112 C CA . MET A 1 138 ? -24.679 6.603 28.830 1.00 94.50 138 MET A CA 1
ATOM 1113 C C . MET A 1 138 ? -25.701 7.307 27.929 1.00 94.50 138 MET A C 1
ATOM 1115 O O . MET A 1 138 ? -26.452 8.168 28.390 1.00 94.50 138 MET A O 1
ATOM 1119 N N . LEU A 1 139 ? -25.783 6.915 26.654 1.00 93.75 139 LEU A N 1
ATOM 1120 C CA . LEU A 1 139 ? -26.739 7.499 25.717 1.00 93.75 139 LEU A CA 1
ATOM 1121 C C . LEU A 1 139 ? -28.188 7.100 26.014 1.00 93.75 139 LEU A C 1
ATOM 1123 O O . LEU A 1 139 ? -29.074 7.925 25.809 1.00 93.75 139 LEU A O 1
ATOM 1127 N N . ASP A 1 140 ? -28.462 5.878 26.479 1.00 92.62 140 ASP A N 1
ATOM 1128 C CA . ASP A 1 140 ? -29.805 5.474 26.926 1.00 92.62 140 ASP A CA 1
ATOM 1129 C C . ASP A 1 140 ? -30.303 6.377 28.055 1.00 92.62 140 ASP A C 1
ATOM 1131 O O . ASP A 1 140 ? -31.440 6.849 28.012 1.00 92.62 140 ASP A O 1
ATOM 1135 N N . HIS A 1 141 ? -29.440 6.687 29.024 1.00 89.12 141 HIS A N 1
ATOM 1136 C CA . HIS A 1 141 ? -29.774 7.613 30.102 1.00 89.12 141 HIS A CA 1
ATOM 1137 C C . HIS A 1 141 ? -29.992 9.045 29.604 1.00 89.12 141 HIS A C 1
ATOM 1139 O O . HIS A 1 141 ? -30.962 9.690 30.002 1.00 89.12 141 HIS A O 1
ATOM 1145 N N . MET A 1 142 ? -29.145 9.526 28.689 1.00 87.62 142 MET A N 1
ATOM 1146 C CA . MET A 1 142 ? -29.291 10.861 28.095 1.00 87.62 142 MET A CA 1
ATOM 1147 C C . MET A 1 142 ? -30.554 11.004 27.233 1.00 87.62 142 MET A C 1
ATOM 1149 O O . MET A 1 142 ? -31.149 12.079 27.188 1.00 87.62 142 MET A O 1
ATOM 1153 N N . LEU A 1 143 ? -30.952 9.952 26.511 1.00 88.12 143 LEU A N 1
ATOM 1154 C CA . LEU A 1 143 ? -32.044 9.994 25.529 1.00 88.12 143 LEU A CA 1
ATOM 1155 C C . LEU A 1 143 ? -33.389 9.503 26.075 1.00 88.12 143 LEU A C 1
ATOM 1157 O O . LEU A 1 143 ? -34.426 9.844 25.505 1.00 88.12 143 LEU A O 1
ATOM 1161 N N . GLY A 1 144 ? -33.384 8.696 27.140 1.00 79.94 144 GLY A N 1
ATOM 1162 C CA . GLY A 1 144 ? -34.589 8.167 27.783 1.00 79.94 144 GLY A CA 1
ATOM 1163 C C . GLY A 1 144 ? -35.426 9.243 28.474 1.00 79.94 144 GLY A C 1
ATOM 1164 O O . GLY A 1 144 ? -36.627 9.067 28.671 1.00 79.94 144 GLY A O 1
ATOM 1165 N N . GLN A 1 145 ? -34.823 10.390 28.781 1.00 68.56 145 GLN A N 1
ATOM 1166 C CA . GLN A 1 145 ? -35.545 11.561 29.256 1.00 68.56 145 GLN A CA 1
ATOM 1167 C C . GLN A 1 145 ? -36.092 12.331 28.051 1.00 68.56 145 GLN A C 1
ATOM 1169 O O . GLN A 1 145 ? -35.372 12.555 27.078 1.00 68.56 145 GLN A O 1
ATOM 1174 N N . ALA A 1 146 ? -37.370 12.722 28.081 1.00 58.97 146 ALA A N 1
ATOM 1175 C CA . ALA A 1 146 ? -38.018 13.488 27.016 1.00 58.97 146 ALA A CA 1
ATOM 1176 C C . ALA A 1 146 ? -37.404 14.896 26.912 1.00 58.97 146 ALA A C 1
ATOM 1178 O O . ALA A 1 146 ? -37.977 15.888 27.359 1.00 58.97 146 ALA A O 1
ATOM 1179 N N . MET A 1 147 ? -36.199 14.984 26.352 1.00 70.31 147 MET A N 1
ATOM 1180 C CA . MET A 1 147 ? -35.450 16.223 26.300 1.00 70.31 147 MET A CA 1
ATOM 1181 C C . MET A 1 147 ? -36.135 17.188 25.346 1.00 70.31 147 MET A C 1
ATOM 1183 O O . MET A 1 147 ? -36.358 16.887 24.169 1.00 70.31 147 MET A O 1
ATOM 1187 N N . THR A 1 148 ? -36.439 18.380 25.850 1.00 78.62 148 THR A N 1
ATOM 1188 C CA . THR A 1 148 ? -36.862 19.492 25.005 1.00 78.62 148 THR A CA 1
ATOM 1189 C C . THR A 1 148 ? -35.757 19.819 23.994 1.00 78.62 148 THR A C 1
ATOM 1191 O O . THR A 1 148 ? -34.566 19.584 24.229 1.00 78.62 148 THR A O 1
ATOM 1194 N N . GLY A 1 149 ? -36.121 20.416 22.856 1.00 84.12 149 GLY A N 1
ATOM 1195 C CA . GLY A 1 149 ? -35.138 20.814 21.839 1.00 84.12 149 GLY A CA 1
ATOM 1196 C C . GLY A 1 149 ? -34.084 21.818 22.340 1.00 84.12 149 GLY A C 1
ATOM 1197 O O . GLY A 1 149 ? -33.044 21.972 21.703 1.00 84.12 149 GLY A O 1
ATOM 1198 N N . GLN A 1 150 ? -34.331 22.509 23.460 1.00 85.56 150 GLN A N 1
ATOM 1199 C CA . GLN A 1 150 ? -33.357 23.392 24.110 1.00 85.56 150 GLN A CA 1
ATOM 1200 C C . GLN A 1 150 ? -32.364 22.605 24.971 1.00 85.56 150 GLN A C 1
ATOM 1202 O O . GLN A 1 150 ? -31.163 22.765 24.776 1.00 85.56 150 GLN A O 1
ATOM 1207 N N . ALA A 1 151 ? -32.846 21.711 25.843 1.00 83.94 151 ALA A N 1
ATOM 1208 C CA . ALA A 1 151 ? -32.004 20.836 26.665 1.00 83.94 151 ALA A CA 1
ATOM 1209 C C . ALA A 1 151 ? -30.998 20.060 25.812 1.00 83.94 151 ALA A C 1
ATOM 1211 O O . ALA A 1 151 ? -29.799 20.037 26.086 1.00 83.94 151 ALA A O 1
ATOM 1212 N N . LYS A 1 152 ? -31.496 19.511 24.702 1.00 87.44 152 LYS A N 1
ATOM 1213 C CA . LYS A 1 152 ? -30.683 18.797 23.733 1.00 87.44 152 LYS A CA 1
ATOM 1214 C C . LYS A 1 152 ? -29.550 19.653 23.159 1.00 87.44 152 LYS A C 1
ATOM 1216 O O . LYS A 1 152 ? -28.410 19.201 23.123 1.00 87.44 152 LYS A O 1
ATOM 1221 N N . ARG A 1 153 ? -29.859 20.874 22.708 1.00 88.69 153 ARG A N 1
ATOM 1222 C CA . ARG A 1 153 ? -28.857 21.795 22.151 1.00 88.69 153 ARG A CA 1
ATOM 1223 C C . ARG A 1 153 ? -27.809 22.165 23.193 1.00 88.69 153 ARG A C 1
ATOM 1225 O O . ARG A 1 153 ? -26.628 22.168 22.871 1.00 88.69 153 ARG A O 1
ATOM 1232 N N . THR A 1 154 ? -28.222 22.413 24.435 1.00 89.12 154 THR A N 1
ATOM 1233 C CA . THR A 1 154 ? -27.276 22.708 25.515 1.00 89.12 154 THR A CA 1
ATOM 1234 C C . THR A 1 154 ? -26.351 21.529 25.791 1.00 89.12 154 THR A C 1
ATOM 1236 O O . THR A 1 154 ? -25.143 21.721 25.855 1.00 89.12 154 THR A O 1
ATOM 1239 N N . ILE A 1 155 ? -26.883 20.306 25.859 1.00 89.44 155 ILE A N 1
ATOM 1240 C CA . ILE A 1 155 ? -26.071 19.094 26.037 1.00 89.44 155 ILE A CA 1
ATOM 1241 C C . ILE A 1 155 ? -25.076 18.913 24.893 1.00 89.44 155 ILE A C 1
ATOM 1243 O O . ILE A 1 155 ? -23.916 18.624 25.155 1.00 89.44 155 ILE A O 1
ATOM 1247 N N . GLN A 1 156 ? -25.489 19.113 23.638 1.00 91.62 156 GLN A N 1
ATOM 1248 C CA . GLN A 1 156 ? -24.570 19.012 22.498 1.00 91.62 156 GLN A CA 1
ATOM 1249 C C . GLN A 1 156 ? -23.440 20.047 22.576 1.00 91.62 156 GLN A C 1
ATOM 1251 O O . GLN A 1 156 ? -22.291 19.707 22.303 1.00 91.62 156 GLN A O 1
ATOM 1256 N N . THR A 1 157 ? -23.743 21.284 22.979 1.00 92.25 157 THR A N 1
ATOM 1257 C CA . THR A 1 157 ? -22.735 22.341 23.147 1.00 92.25 157 THR A CA 1
ATOM 1258 C C . THR A 1 157 ? -21.760 22.031 24.284 1.00 92.25 157 THR A C 1
ATOM 1260 O O . THR A 1 157 ? -20.551 22.142 24.087 1.00 92.25 157 THR A O 1
ATOM 1263 N N . GLU A 1 158 ? -22.261 21.621 25.454 1.00 92.06 158 GLU A N 1
ATOM 1264 C CA . GLU A 1 158 ? -21.411 21.254 26.597 1.00 92.06 158 GLU A CA 1
ATOM 1265 C C . GLU A 1 158 ? -20.562 20.018 26.283 1.00 92.06 158 GLU A C 1
ATOM 1267 O O . GLU A 1 158 ? -19.375 19.999 26.600 1.00 92.06 158 GLU A O 1
ATOM 1272 N N . LEU A 1 159 ? -21.134 19.024 25.596 1.00 93.00 159 LEU A N 1
ATOM 1273 C CA . LEU A 1 159 ? -20.414 17.826 25.174 1.00 93.00 159 LEU A CA 1
ATOM 1274 C C . LEU A 1 159 ? -19.291 18.166 24.194 1.00 93.00 159 LEU A C 1
ATOM 1276 O O . LEU A 1 159 ? -18.163 17.757 24.421 1.00 93.00 159 LEU A O 1
ATOM 1280 N N . ALA A 1 160 ? -19.550 18.995 23.180 1.00 93.00 160 ALA A N 1
ATOM 1281 C CA . ALA A 1 160 ? -18.511 19.430 22.246 1.00 93.00 160 ALA A CA 1
ATOM 1282 C C . ALA A 1 160 ? -17.391 20.240 22.932 1.00 93.00 160 ALA A C 1
ATOM 1284 O O . ALA A 1 160 ? -16.227 20.171 22.532 1.00 93.00 160 ALA A O 1
ATOM 1285 N N . ALA A 1 161 ? -17.718 21.028 23.963 1.00 93.25 161 ALA A N 1
ATOM 1286 C CA . ALA A 1 161 ? -16.717 21.736 24.759 1.00 93.25 161 ALA A CA 1
ATOM 1287 C C . ALA A 1 161 ? -15.871 20.773 25.610 1.00 93.25 161 ALA A C 1
ATOM 1289 O O . ALA A 1 161 ? -14.646 20.905 25.632 1.00 93.25 161 ALA A O 1
ATOM 1290 N N . ALA A 1 162 ? -16.509 19.797 26.260 1.00 92.25 162 ALA A N 1
ATOM 1291 C CA . ALA A 1 162 ? -15.833 18.773 27.051 1.00 92.25 162 ALA A CA 1
ATOM 1292 C C . ALA A 1 162 ? -14.979 17.836 26.177 1.00 92.25 162 ALA A C 1
ATOM 1294 O O . ALA A 1 162 ? -13.848 17.531 26.544 1.00 92.25 162 ALA A O 1
ATOM 1295 N N . ASP A 1 163 ? -15.462 17.458 24.990 1.00 93.88 163 ASP A N 1
ATOM 1296 C CA . ASP A 1 163 ? -14.720 16.660 24.008 1.00 93.88 163 ASP A CA 1
ATOM 1297 C C . ASP A 1 163 ? -13.404 17.333 23.632 1.00 93.88 163 ASP A C 1
ATOM 1299 O O . ASP A 1 163 ? -12.354 16.707 23.726 1.00 93.88 163 ASP A O 1
ATOM 1303 N N . ARG A 1 164 ? -13.438 18.623 23.266 1.00 92.81 164 ARG A N 1
ATOM 1304 C CA . ARG A 1 164 ? -12.215 19.387 22.967 1.00 92.81 164 ARG A CA 1
ATOM 1305 C C . ARG A 1 164 ? -11.269 19.427 24.159 1.00 92.81 164 ARG A C 1
ATOM 1307 O O . ARG A 1 164 ? -10.079 19.193 23.994 1.00 92.81 164 ARG A O 1
ATOM 1314 N N . HIS A 1 165 ? -11.801 19.670 25.357 1.00 91.56 165 HIS A N 1
ATOM 1315 C CA . HIS A 1 165 ? -10.993 19.710 26.570 1.00 91.56 165 HIS A CA 1
ATOM 1316 C C . HIS A 1 165 ? -10.265 18.383 26.826 1.00 91.56 165 HIS A C 1
ATOM 1318 O O . HIS A 1 165 ? -9.048 18.377 27.010 1.00 91.56 165 HIS A O 1
ATOM 1324 N N . PHE A 1 166 ? -10.979 17.254 26.821 1.00 89.94 166 PHE A N 1
ATOM 1325 C CA . PHE A 1 166 ? -10.356 15.955 27.071 1.00 89.94 166 PHE A CA 1
ATOM 1326 C C . PHE A 1 166 ? -9.506 15.469 25.901 1.00 89.94 166 PHE A C 1
ATOM 1328 O O . PHE A 1 166 ? -8.497 14.804 26.134 1.00 89.94 166 PHE A O 1
ATOM 1335 N N . LEU A 1 167 ? -9.859 15.824 24.665 1.00 89.88 167 LEU A N 1
ATOM 1336 C CA . LEU A 1 167 ? -9.013 15.549 23.515 1.00 89.88 167 LEU A CA 1
ATOM 1337 C C . LEU A 1 167 ? -7.694 16.308 23.652 1.00 89.88 167 LEU A C 1
ATOM 1339 O O . LEU A 1 167 ? -6.654 15.683 23.552 1.00 89.88 167 LEU A O 1
ATOM 1343 N N . ASP A 1 168 ? -7.684 17.594 23.999 1.00 89.38 168 ASP A N 1
ATOM 1344 C CA . ASP A 1 168 ? -6.437 18.339 24.231 1.00 89.38 168 ASP A CA 1
ATOM 1345 C C . ASP A 1 168 ? -5.560 17.720 25.333 1.00 89.38 168 ASP A C 1
ATOM 1347 O O . ASP A 1 168 ? -4.331 17.725 25.234 1.00 89.38 168 ASP A O 1
ATOM 1351 N N . LEU A 1 169 ? -6.183 17.135 26.359 1.00 85.62 169 LEU A N 1
ATOM 1352 C CA . LEU A 1 169 ? -5.491 16.420 27.432 1.00 85.62 169 LEU A CA 1
ATOM 1353 C C . LEU A 1 169 ? -4.894 15.076 26.967 1.00 85.62 169 LEU A C 1
ATOM 1355 O O . LEU A 1 169 ? -3.785 14.710 27.377 1.00 85.62 169 LEU A O 1
ATOM 1359 N N . LEU A 1 170 ? -5.614 14.333 26.123 1.00 85.38 170 LEU A N 1
ATOM 1360 C CA . LEU A 1 170 ? -5.319 12.936 25.776 1.00 85.38 170 LEU A CA 1
ATOM 1361 C C . LEU A 1 170 ? -4.733 12.731 24.371 1.00 85.38 170 LEU A C 1
ATOM 1363 O O . LEU A 1 170 ? -4.191 11.655 24.106 1.00 85.38 170 LEU A O 1
ATOM 1367 N N . LYS A 1 171 ? -4.778 13.742 23.499 1.00 81.06 171 LYS A N 1
ATOM 1368 C CA . LYS A 1 171 ? -4.300 13.682 22.113 1.00 81.06 171 LYS A CA 1
ATOM 1369 C C . LYS A 1 171 ? -2.787 13.645 22.052 1.00 81.06 171 LYS A C 1
ATOM 1371 O O . LYS A 1 171 ? -2.097 14.322 22.829 1.00 81.06 171 LYS A O 1
ATOM 1376 N N . SER A 1 172 ? -2.235 12.802 21.185 1.00 76.69 172 SER A N 1
ATOM 1377 C CA . SER A 1 172 ? -0.791 12.803 20.930 1.00 76.69 172 SER A CA 1
ATOM 1378 C C . SER A 1 172 ? -0.364 14.168 20.372 1.00 76.69 172 SER A C 1
ATOM 1380 O O . SER A 1 172 ? -1.193 14.938 19.889 1.00 76.69 172 SER A O 1
ATOM 1382 N N . LYS A 1 173 ? 0.933 14.494 20.441 1.00 75.62 173 LYS A N 1
ATOM 1383 C CA . LYS A 1 173 ? 1.445 15.764 19.889 1.00 75.62 173 LYS A CA 1
ATOM 1384 C C . LYS A 1 173 ? 1.131 15.929 18.395 1.00 75.62 173 LYS A C 1
ATOM 1386 O O . LYS A 1 173 ? 1.027 17.057 17.930 1.00 75.62 173 LYS A O 1
ATOM 1391 N N . ASP A 1 174 ? 0.948 14.816 17.689 1.00 71.19 174 ASP A N 1
ATOM 1392 C CA . ASP A 1 174 ? 0.721 14.770 16.245 1.00 71.19 174 ASP A CA 1
ATOM 1393 C C . ASP A 1 174 ? -0.765 14.748 15.854 1.00 71.19 174 ASP A C 1
ATOM 1395 O O . ASP A 1 174 ? -1.091 14.771 14.667 1.00 71.19 174 ASP A O 1
ATOM 1399 N N . GLU A 1 175 ? -1.684 14.690 16.822 1.00 78.19 175 GLU A N 1
ATOM 1400 C CA . GLU A 1 175 ? -3.116 14.657 16.545 1.00 78.19 175 GLU A CA 1
ATOM 1401 C C . GLU A 1 175 ? -3.694 16.069 16.398 1.00 78.19 175 GLU A C 1
ATOM 1403 O O . GLU A 1 175 ? -3.767 16.857 17.344 1.00 78.19 175 GLU A O 1
ATOM 1408 N N . THR A 1 176 ? -4.136 16.368 15.177 1.00 74.50 176 THR A N 1
ATOM 1409 C CA . THR A 1 176 ? -4.694 17.669 14.782 1.00 74.50 176 THR A CA 1
ATOM 1410 C C . THR A 1 176 ? -6.204 17.641 14.543 1.00 74.50 176 THR A C 1
ATOM 1412 O O . THR A 1 176 ? -6.820 18.700 14.465 1.00 74.50 176 THR A O 1
ATOM 1415 N N . SER A 1 177 ? -6.809 16.456 14.419 1.00 82.75 177 SER A N 1
ATOM 1416 C CA . SER A 1 177 ? -8.219 16.299 14.046 1.00 82.75 177 SER A CA 1
ATOM 1417 C C . SER A 1 177 ? -9.137 16.309 15.265 1.00 82.75 177 SER A C 1
ATOM 1419 O O . SER A 1 177 ? -9.070 15.403 16.102 1.00 82.75 177 SER A O 1
ATOM 1421 N N . ASP A 1 178 ? -10.049 17.277 15.312 1.00 88.25 178 ASP A N 1
ATOM 1422 C CA . ASP A 1 178 ? -11.095 17.350 16.330 1.00 88.25 178 ASP A CA 1
ATOM 1423 C C . ASP A 1 178 ? -12.058 16.151 16.271 1.00 88.25 178 ASP A C 1
ATOM 1425 O O . ASP A 1 178 ? -12.228 15.472 15.252 1.00 88.25 178 ASP A O 1
ATOM 1429 N N . LEU A 1 179 ? -12.731 15.889 17.391 1.00 89.12 179 LEU A N 1
ATOM 1430 C CA . LEU A 1 179 ? -13.848 14.954 17.440 1.00 89.12 179 LEU A CA 1
ATOM 1431 C C . LEU A 1 179 ? -15.081 15.571 16.773 1.00 89.12 179 LEU A C 1
ATOM 1433 O O . LEU A 1 179 ? -15.452 16.711 17.049 1.00 89.12 179 LEU A O 1
ATOM 1437 N N . GLU A 1 180 ? -15.761 14.791 15.935 1.00 91.69 180 GLU A N 1
ATOM 1438 C CA . GLU A 1 180 ? -17.034 15.222 15.361 1.00 91.69 180 GLU A CA 1
ATOM 1439 C C . GLU A 1 180 ? -18.082 15.451 16.466 1.00 91.69 180 GLU A C 1
ATOM 1441 O O . GLU A 1 180 ? -18.136 14.676 17.435 1.00 91.69 180 GLU A O 1
ATOM 1446 N N . PRO A 1 181 ? -18.940 16.481 16.345 1.00 93.75 181 PRO A N 1
ATOM 1447 C CA . PRO A 1 181 ? -20.045 16.677 17.274 1.00 93.75 181 PRO A CA 1
ATOM 1448 C C . PRO A 1 181 ? -20.991 15.470 17.288 1.00 93.75 181 PRO A C 1
ATOM 1450 O O . PRO A 1 181 ? -21.362 14.948 16.238 1.00 93.75 181 PRO A O 1
ATOM 1453 N N . VAL A 1 182 ? -21.436 15.055 18.478 1.00 94.19 182 VAL A N 1
ATOM 1454 C CA . VAL A 1 182 ? -22.372 13.929 18.608 1.00 94.19 182 VAL A CA 1
ATOM 1455 C C . VAL A 1 182 ? -23.747 14.290 18.042 1.00 94.19 182 VAL A C 1
ATOM 1457 O O . VAL A 1 182 ? -24.456 15.158 18.572 1.00 94.19 182 VAL A O 1
ATOM 1460 N N . ASP A 1 183 ? -24.179 13.562 17.011 1.00 93.50 183 ASP A N 1
ATOM 1461 C CA . ASP A 1 183 ? -25.540 13.665 16.489 1.00 93.50 183 ASP A CA 1
ATOM 1462 C C . ASP A 1 183 ? -26.525 12.814 17.304 1.00 93.50 183 ASP A C 1
ATOM 1464 O O . ASP A 1 183 ? -26.889 11.684 16.966 1.00 93.50 183 ASP A O 1
ATOM 1468 N N . LEU A 1 184 ? -27.025 13.409 18.384 1.00 92.56 184 LEU A N 1
ATOM 1469 C CA . LEU A 1 184 ? -28.032 12.793 19.241 1.00 92.56 184 LEU A CA 1
ATOM 1470 C C . LEU A 1 184 ? -29.379 12.536 18.529 1.00 92.56 184 LEU A C 1
ATOM 1472 O O . LEU A 1 184 ? -30.174 11.756 19.045 1.00 92.56 184 LEU A O 1
ATOM 1476 N N . ASN A 1 185 ? -29.696 13.192 17.394 1.00 90.69 185 ASN A N 1
ATOM 1477 C CA . ASN A 1 185 ? -30.934 12.872 16.650 1.00 90.69 185 ASN A CA 1
ATOM 1478 C C . ASN A 1 185 ? -30.783 11.509 15.989 1.00 90.69 185 ASN A C 1
ATOM 1480 O O . ASN A 1 185 ? -31.622 10.636 16.194 1.00 90.69 185 ASN A O 1
ATOM 1484 N N . ARG A 1 186 ? -29.691 11.335 15.241 1.00 91.31 186 ARG A N 1
ATOM 1485 C CA . ARG A 1 186 ? -29.381 10.091 14.538 1.00 91.31 186 ARG A CA 1
ATOM 1486 C C . ARG A 1 186 ? -29.279 8.919 15.507 1.00 91.31 186 ARG A C 1
ATOM 1488 O O . ARG A 1 186 ? -29.921 7.892 15.312 1.00 91.31 186 ARG A O 1
ATOM 1495 N N . LEU A 1 187 ? -28.544 9.103 16.603 1.00 93.12 187 LEU A N 1
ATOM 1496 C CA . LEU A 1 187 ? -28.332 8.060 17.608 1.00 93.12 187 LEU A CA 1
ATOM 1497 C C . LEU A 1 187 ? -29.633 7.619 18.301 1.00 93.12 187 LEU A C 1
ATOM 1499 O O . LEU A 1 187 ? -29.791 6.439 18.614 1.00 93.12 187 LEU A O 1
ATOM 1503 N N . ARG A 1 188 ? -30.605 8.520 18.492 1.00 91.62 188 ARG A N 1
ATOM 1504 C CA . ARG A 1 188 ? -31.911 8.180 19.087 1.00 91.62 188 ARG A CA 1
ATOM 1505 C C . ARG A 1 188 ? -32.722 7.187 18.253 1.00 91.62 188 ARG A C 1
ATOM 1507 O O . ARG A 1 188 ? -33.536 6.465 18.819 1.00 91.62 188 ARG A O 1
ATOM 1514 N N . LEU A 1 189 ? -32.501 7.138 16.941 1.00 90.44 189 LEU A N 1
ATOM 1515 C CA . LEU A 1 189 ? -33.210 6.228 16.036 1.00 90.44 189 LEU A CA 1
ATOM 1516 C C . LEU A 1 189 ? -32.682 4.786 16.100 1.00 90.44 189 LEU A C 1
ATOM 1518 O O . LEU A 1 189 ? -33.291 3.883 15.534 1.00 90.44 189 LEU A O 1
ATOM 1522 N N . LEU A 1 190 ? -31.557 4.563 16.781 1.00 91.62 190 LEU A N 1
ATOM 1523 C CA . LEU A 1 190 ? -30.916 3.260 16.899 1.00 91.62 190 LEU A CA 1
ATOM 1524 C C . LEU A 1 190 ? -31.314 2.545 18.194 1.00 91.62 190 LEU A C 1
ATOM 1526 O O . LEU A 1 190 ? -31.602 3.173 19.220 1.00 91.62 190 LEU A O 1
ATOM 1530 N N . THR A 1 191 ? -31.263 1.212 18.158 1.00 92.06 191 THR A N 1
ATOM 1531 C CA . THR A 1 191 ? -31.320 0.370 19.362 1.00 92.06 191 THR A CA 1
ATOM 1532 C C . THR A 1 191 ? -30.119 0.659 20.263 1.00 92.06 191 THR A C 1
ATOM 1534 O O . THR A 1 191 ? -29.092 1.136 19.786 1.00 92.06 191 THR A O 1
ATOM 1537 N N . SER A 1 192 ? -30.224 0.361 21.560 1.00 89.25 192 SER A N 1
ATOM 1538 C CA . SER A 1 192 ? -29.143 0.625 22.52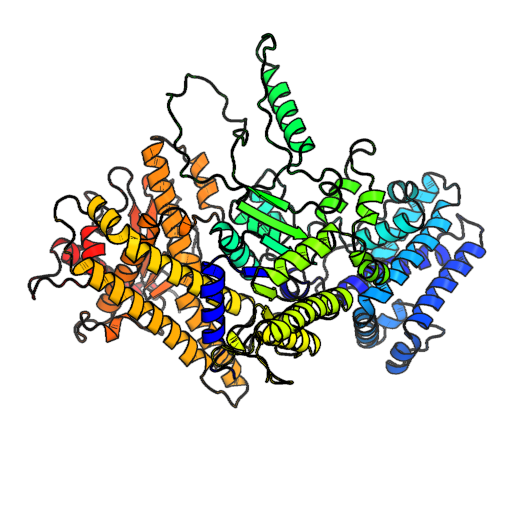3 1.00 89.25 192 SER A CA 1
ATOM 1539 C C . SER A 1 192 ? -27.771 0.059 22.086 1.00 89.25 192 SER A C 1
ATOM 1541 O O . SER A 1 192 ? -26.824 0.847 21.981 1.00 89.25 192 SER A O 1
ATOM 1543 N N . PRO A 1 193 ? -27.647 -1.224 21.670 1.00 90.81 193 PRO A N 1
ATOM 1544 C CA . PRO A 1 193 ? -26.362 -1.763 21.210 1.00 90.81 193 PRO A CA 1
ATOM 1545 C C . PRO A 1 193 ? -25.827 -1.068 19.950 1.00 90.81 193 PRO A C 1
ATOM 1547 O O . PRO A 1 193 ? -24.661 -0.679 19.892 1.00 90.81 193 PRO A O 1
ATOM 1550 N N . SER A 1 194 ? -26.685 -0.853 18.945 1.00 93.75 194 SER A N 1
ATOM 1551 C CA . SER A 1 194 ? -26.304 -0.159 17.708 1.00 93.75 194 SER A CA 1
ATOM 1552 C C . SER A 1 194 ? -25.911 1.294 17.967 1.00 93.75 194 SER A C 1
ATOM 1554 O O . SER A 1 194 ? -25.032 1.828 17.297 1.00 93.75 194 SER A O 1
ATOM 1556 N N . ARG A 1 195 ? -26.532 1.941 18.951 1.00 94.75 195 ARG A N 1
ATOM 1557 C CA . ARG A 1 195 ? -26.257 3.329 19.302 1.00 94.75 195 ARG A CA 1
ATOM 1558 C C . ARG A 1 195 ? -24.869 3.507 19.903 1.00 94.75 195 ARG A C 1
ATOM 1560 O O . ARG A 1 195 ? -24.135 4.387 19.458 1.00 94.75 195 ARG A O 1
ATOM 1567 N N . GLY A 1 196 ? -24.511 2.671 20.877 1.00 96.50 196 GLY A N 1
ATOM 1568 C CA . GLY A 1 196 ? -23.170 2.677 21.461 1.00 96.50 196 GLY A CA 1
ATOM 1569 C C . GLY A 1 196 ? -22.096 2.410 20.405 1.00 96.50 196 GLY A C 1
ATOM 1570 O O . GLY A 1 196 ? -21.112 3.144 20.314 1.00 96.50 196 GLY A O 1
ATOM 1571 N N . LYS A 1 197 ? -22.362 1.443 19.518 1.00 96.25 197 LYS A N 1
ATOM 1572 C CA . LYS A 1 197 ? -21.511 1.115 18.368 1.00 96.25 197 LYS A CA 1
ATOM 1573 C C . LYS A 1 197 ? -21.345 2.285 17.387 1.00 96.25 197 LYS A C 1
ATOM 1575 O O . LYS A 1 197 ? -20.235 2.577 16.955 1.00 96.25 197 LYS A O 1
ATOM 1580 N N . ALA A 1 198 ? -22.425 2.988 17.050 1.00 96.44 198 ALA A N 1
ATOM 1581 C CA . ALA A 1 198 ? -22.371 4.153 16.166 1.00 96.44 198 ALA A CA 1
ATOM 1582 C C . ALA A 1 198 ? -21.555 5.304 16.772 1.00 96.44 198 ALA A C 1
ATOM 1584 O O . ALA A 1 198 ? -20.719 5.885 16.083 1.00 96.44 198 ALA A O 1
ATOM 1585 N N . LEU A 1 199 ? -21.739 5.608 18.064 1.00 97.25 199 LEU A N 1
ATOM 1586 C CA . LEU A 1 199 ? -20.935 6.641 18.725 1.00 97.25 199 LEU A CA 1
ATOM 1587 C C . LEU A 1 199 ? -19.453 6.248 18.814 1.00 97.25 199 LEU A C 1
ATOM 1589 O O . LEU A 1 199 ? -18.580 7.104 18.652 1.00 97.25 199 LEU A O 1
ATOM 1593 N N . PHE A 1 200 ? -19.165 4.965 19.040 1.00 96.94 200 PHE A N 1
ATOM 1594 C CA . PHE A 1 200 ? -17.804 4.442 18.980 1.00 96.94 200 PHE A CA 1
ATOM 1595 C C . PHE A 1 200 ? -17.167 4.747 17.619 1.00 96.94 200 PHE A C 1
ATOM 1597 O O . PHE A 1 200 ? -16.122 5.390 17.565 1.00 96.94 200 PHE A O 1
ATOM 1604 N N . LEU A 1 201 ? -17.830 4.392 16.517 1.00 96.25 201 LEU A N 1
ATOM 1605 C CA . LEU A 1 201 ? -17.316 4.612 15.160 1.00 96.25 201 LEU A CA 1
ATOM 1606 C C . LEU A 1 201 ? -17.146 6.095 14.807 1.00 96.25 201 LEU A C 1
ATOM 1608 O O . LEU A 1 201 ? -16.130 6.474 14.221 1.00 96.25 201 LEU A O 1
ATOM 1612 N N . ASP A 1 202 ? -18.095 6.948 15.203 1.00 95.94 202 ASP A N 1
ATOM 1613 C CA . ASP A 1 202 ? -17.967 8.404 15.056 1.00 95.94 202 ASP A CA 1
ATOM 1614 C C . ASP A 1 202 ? -16.721 8.922 15.786 1.00 95.94 202 ASP A C 1
ATOM 1616 O O . ASP A 1 202 ? -15.963 9.734 15.256 1.00 95.94 202 ASP A O 1
ATOM 1620 N N . THR A 1 203 ? -16.478 8.423 17.000 1.00 95.94 203 THR A N 1
ATOM 1621 C CA . THR A 1 203 ? -15.333 8.817 17.833 1.00 95.94 203 THR A CA 1
ATOM 1622 C C . THR A 1 203 ? -14.007 8.346 17.236 1.00 95.94 203 THR A C 1
ATOM 1624 O O . THR A 1 203 ? -13.026 9.093 17.231 1.00 95.94 203 THR A O 1
ATOM 1627 N N . MET A 1 204 ? -14.001 7.158 16.631 1.00 93.62 204 MET A N 1
ATOM 1628 C CA . MET A 1 204 ? -12.877 6.624 15.858 1.00 93.62 204 MET A CA 1
ATOM 1629 C C . MET A 1 204 ? -12.612 7.402 14.562 1.00 93.62 204 MET A C 1
ATOM 1631 O O . MET A 1 204 ? -11.577 7.201 13.939 1.00 93.62 204 MET A O 1
ATOM 1635 N N . GLY A 1 205 ? -13.515 8.299 14.153 1.00 93.75 205 GLY A N 1
ATOM 1636 C CA . GLY A 1 205 ? -13.359 9.123 12.957 1.00 93.75 205 GLY A CA 1
ATOM 1637 C C . GLY A 1 205 ? -13.844 8.459 11.670 1.00 93.75 205 GLY A C 1
ATOM 1638 O O . GLY A 1 205 ? -13.461 8.903 10.595 1.00 93.75 205 GLY A O 1
ATOM 1639 N N . PHE A 1 206 ? -14.717 7.442 11.733 1.00 94.38 206 PHE A N 1
ATOM 1640 C CA . PHE A 1 206 ? -15.288 6.805 10.530 1.00 94.38 206 PHE A CA 1
ATOM 1641 C C . PHE A 1 206 ? -16.007 7.789 9.607 1.00 94.38 206 PHE A C 1
ATOM 1643 O O . PHE A 1 206 ? -16.092 7.541 8.407 1.00 94.38 206 PHE A O 1
ATOM 1650 N N . ARG A 1 207 ? -16.499 8.905 10.154 1.00 92.62 207 ARG A N 1
ATOM 1651 C CA . ARG A 1 207 ? -17.155 9.969 9.391 1.00 92.62 207 ARG A CA 1
ATOM 1652 C C . ARG A 1 207 ? -16.203 11.009 8.805 1.00 92.62 207 ARG A C 1
ATOM 1654 O O . ARG A 1 207 ? -16.589 11.685 7.860 1.00 92.62 207 ARG A O 1
ATOM 1661 N N . GLN A 1 208 ? -14.966 11.072 9.296 1.00 91.19 208 GLN A N 1
ATOM 1662 C CA . GLN A 1 208 ? -13.971 12.073 8.918 1.00 91.19 208 GLN A CA 1
ATOM 1663 C C . GLN A 1 208 ? -13.036 11.500 7.837 1.00 91.19 208 GLN A C 1
ATOM 1665 O O . GLN A 1 208 ? -12.207 10.634 8.153 1.00 91.19 208 GLN A O 1
ATOM 1670 N N . PRO A 1 209 ? -13.114 11.956 6.570 1.00 90.38 209 PRO A N 1
ATOM 1671 C CA . PRO A 1 209 ? -12.207 11.511 5.505 1.00 90.38 209 PRO A CA 1
ATOM 1672 C C . PRO A 1 209 ? -10.724 11.732 5.846 1.00 90.38 209 PRO A C 1
ATOM 1674 O O . PRO A 1 209 ? -9.845 10.987 5.403 1.00 90.38 209 PRO A O 1
ATOM 1677 N N . GLU A 1 210 ? -10.418 12.737 6.665 1.00 87.25 210 GLU A N 1
ATOM 1678 C CA . GLU A 1 210 ? -9.069 13.076 7.130 1.00 87.25 210 GLU A CA 1
ATOM 1679 C C . GLU A 1 210 ? -8.519 12.044 8.124 1.00 87.25 210 GLU A C 1
ATOM 1681 O O . GLU A 1 210 ? -7.303 11.875 8.212 1.00 87.25 210 GLU A O 1
ATOM 1686 N N . VAL A 1 211 ? -9.393 11.304 8.815 1.00 88.25 211 VAL A N 1
ATOM 1687 C CA . VAL A 1 211 ? -9.004 10.230 9.739 1.00 88.25 211 VAL A CA 1
ATOM 1688 C C . VAL A 1 211 ? -9.001 8.877 9.030 1.00 88.25 211 VAL A C 1
ATOM 1690 O O . VAL A 1 211 ? -7.985 8.196 9.060 1.00 88.25 211 VAL A O 1
ATOM 1693 N N . MET A 1 212 ? -10.079 8.501 8.332 1.00 89.94 212 MET A N 1
ATOM 1694 C CA . MET A 1 212 ? -10.277 7.136 7.799 1.00 89.94 212 MET A CA 1
ATOM 1695 C C . MET A 1 212 ? -10.035 7.002 6.286 1.00 89.94 212 MET A C 1
ATOM 1697 O O . MET A 1 212 ? -10.712 6.237 5.597 1.00 89.94 212 MET A O 1
ATOM 1701 N N . GLY A 1 213 ? -9.054 7.740 5.760 1.00 80.75 213 GLY A N 1
ATOM 1702 C CA . GLY A 1 213 ? -8.723 7.777 4.329 1.00 80.75 213 GLY A CA 1
ATOM 1703 C C . GLY A 1 213 ? -9.781 8.518 3.497 1.00 80.75 213 GLY A C 1
ATOM 1704 O O . GLY A 1 213 ? -10.971 8.367 3.743 1.00 80.75 213 GLY A O 1
ATOM 1705 N N . GLY A 1 214 ? -9.331 9.331 2.534 1.00 89.62 214 GLY A N 1
ATOM 1706 C CA . GLY A 1 214 ? -10.078 10.398 1.844 1.00 89.62 214 GLY A CA 1
ATOM 1707 C C . GLY A 1 214 ? -11.440 10.061 1.203 1.00 89.62 214 GLY A C 1
ATOM 1708 O O . GLY A 1 214 ? -12.365 9.550 1.839 1.00 89.62 214 GLY A O 1
ATOM 1709 N N . ASP A 1 215 ? -11.619 10.470 -0.051 1.00 91.81 215 ASP A N 1
ATOM 1710 C CA . ASP A 1 215 ? -12.885 10.347 -0.790 1.00 91.81 215 ASP A CA 1
ATOM 1711 C C . ASP A 1 215 ? -12.620 9.766 -2.194 1.00 91.81 215 ASP A C 1
ATOM 1713 O O . ASP A 1 215 ? -12.497 10.515 -3.170 1.00 91.81 215 ASP A O 1
ATOM 1717 N N . PRO A 1 216 ? -12.453 8.433 -2.317 1.00 91.19 216 PRO A N 1
ATOM 1718 C CA . PRO A 1 216 ? -12.131 7.788 -3.592 1.00 91.19 216 PRO A CA 1
ATOM 1719 C C . PRO A 1 216 ? -13.290 7.855 -4.596 1.00 91.19 216 PRO A C 1
ATOM 1721 O O . PRO A 1 216 ? -13.058 7.794 -5.810 1.00 91.19 216 PRO A O 1
ATOM 1724 N N . ASP A 1 217 ? -14.522 7.998 -4.105 1.00 88.50 217 ASP A N 1
ATOM 1725 C CA . ASP A 1 217 ? -15.741 8.059 -4.908 1.00 88.50 217 ASP A CA 1
ATOM 1726 C C . ASP A 1 217 ? -16.030 9.462 -5.472 1.00 88.50 217 ASP A C 1
ATOM 1728 O O . ASP A 1 217 ? -16.950 9.624 -6.293 1.00 88.50 217 ASP A O 1
ATOM 1732 N N . ASN A 1 218 ? -15.211 10.466 -5.124 1.00 89.56 218 ASN A N 1
ATOM 1733 C CA . ASN A 1 218 ? -15.354 11.816 -5.653 1.00 89.56 218 ASN A CA 1
ATOM 1734 C C . ASN A 1 218 ? -15.336 11.826 -7.194 1.00 89.56 218 ASN A C 1
ATOM 1736 O O . ASN A 1 218 ? -14.483 11.219 -7.860 1.00 89.56 218 ASN A O 1
ATOM 1740 N N . ARG A 1 219 ? -16.311 12.533 -7.784 1.00 86.06 219 ARG A N 1
ATOM 1741 C CA . ARG A 1 219 ? -16.420 12.690 -9.245 1.00 86.06 219 ARG A CA 1
ATOM 1742 C C . ARG A 1 219 ? -15.242 13.498 -9.795 1.00 86.06 219 ARG A C 1
ATOM 1744 O O . ARG A 1 219 ? -14.760 13.186 -10.883 1.00 86.06 219 ARG A O 1
ATOM 1751 N N . ASP A 1 220 ? -14.793 14.503 -9.047 1.00 85.75 220 ASP A N 1
ATOM 1752 C CA . ASP A 1 220 ? -13.644 15.326 -9.396 1.00 85.75 220 ASP A CA 1
ATOM 1753 C C . ASP A 1 220 ? -12.355 14.635 -8.942 1.00 85.75 220 ASP A C 1
ATOM 1755 O O . ASP A 1 220 ? -12.082 14.478 -7.753 1.00 85.75 220 ASP A O 1
ATOM 1759 N N . PHE A 1 221 ? -11.546 14.214 -9.912 1.00 83.50 221 PHE A N 1
ATOM 1760 C CA . PHE A 1 221 ? -10.296 13.516 -9.641 1.00 83.50 221 PHE A CA 1
ATOM 1761 C C . PHE A 1 221 ? -9.281 14.382 -8.884 1.00 83.50 221 PHE A C 1
ATOM 1763 O O . PHE A 1 221 ? -8.500 13.843 -8.105 1.00 83.50 221 PHE A O 1
ATOM 1770 N N . VAL A 1 222 ? -9.285 15.706 -9.075 1.00 86.19 222 VAL A N 1
ATOM 1771 C CA . VAL A 1 222 ? -8.378 16.601 -8.338 1.00 86.19 222 VAL A CA 1
ATOM 1772 C C . VAL A 1 222 ? -8.714 16.559 -6.851 1.00 86.19 222 VAL A C 1
ATOM 1774 O O . VAL A 1 222 ? -7.822 16.366 -6.029 1.00 86.19 222 VAL A O 1
ATOM 1777 N N . ARG A 1 223 ? -10.007 16.588 -6.514 1.00 90.12 223 ARG A N 1
ATOM 1778 C CA . ARG A 1 223 ? -10.474 16.429 -5.130 1.00 90.12 223 ARG A CA 1
ATOM 1779 C C . ARG A 1 223 ? -10.141 15.064 -4.547 1.00 90.12 223 ARG A C 1
ATOM 1781 O O . ARG A 1 223 ? -9.842 14.989 -3.360 1.00 90.12 223 ARG A O 1
ATOM 1788 N N . VAL A 1 224 ? -10.143 13.998 -5.358 1.00 89.94 224 VAL A N 1
ATOM 1789 C CA . VAL A 1 224 ? -9.632 12.691 -4.909 1.00 89.94 224 VAL A CA 1
ATOM 1790 C C . VAL A 1 224 ? -8.186 12.854 -4.443 1.00 89.94 224 VAL A C 1
ATOM 1792 O O . VAL A 1 224 ? -7.902 12.523 -3.298 1.00 89.94 224 VAL A O 1
ATOM 1795 N N . ILE A 1 225 ? -7.291 13.396 -5.280 1.00 88.88 225 ILE A N 1
ATOM 1796 C CA . ILE A 1 225 ? -5.872 13.601 -4.924 1.00 88.88 225 ILE A CA 1
ATOM 1797 C C . ILE A 1 225 ? -5.755 14.410 -3.624 1.00 88.88 225 ILE A C 1
ATOM 1799 O O . ILE A 1 225 ? -5.097 13.971 -2.681 1.00 88.88 225 ILE A O 1
ATOM 1803 N N . GLU A 1 226 ? -6.428 15.560 -3.558 1.00 89.94 226 GLU A N 1
ATOM 1804 C CA . GLU A 1 226 ? -6.395 16.462 -2.401 1.00 89.94 226 GLU A CA 1
ATOM 1805 C C . GLU A 1 226 ? -6.899 15.783 -1.121 1.00 89.94 226 GLU A C 1
ATOM 1807 O O . GLU A 1 226 ? -6.313 15.969 -0.055 1.00 89.94 226 GLU A O 1
ATOM 1812 N N . SER A 1 227 ? -7.932 14.936 -1.221 1.00 91.44 227 SER A N 1
ATOM 1813 C CA . SER A 1 227 ? -8.521 14.250 -0.066 1.00 91.44 227 SER A CA 1
ATOM 1814 C C . SER A 1 227 ? -7.550 13.298 0.630 1.00 91.44 227 SER A C 1
ATOM 1816 O O . SER A 1 227 ? -7.691 13.042 1.825 1.00 91.44 227 SER A O 1
ATOM 1818 N N . TYR A 1 228 ? -6.554 12.765 -0.079 1.00 90.12 228 TYR A N 1
ATOM 1819 C CA . TYR A 1 228 ? -5.575 11.850 0.502 1.00 90.12 228 TYR A CA 1
ATOM 1820 C C . TYR A 1 228 ? -4.361 12.565 1.092 1.00 90.12 228 TYR A C 1
ATOM 1822 O O . TYR A 1 228 ? -3.782 12.046 2.051 1.00 90.12 228 TYR A O 1
ATOM 1830 N N . SER A 1 229 ? -4.029 13.763 0.601 1.00 83.62 229 SER A N 1
ATOM 1831 C CA . SER A 1 229 ? -2.826 14.501 1.003 1.00 83.62 229 SER A CA 1
ATOM 1832 C C . SER A 1 229 ? -1.584 13.586 0.938 1.00 83.62 229 SER A C 1
ATOM 1834 O O . SER A 1 229 ? -1.462 12.762 0.033 1.00 83.62 229 SER A O 1
ATOM 1836 N N . GLU A 1 230 ? -0.676 13.671 1.907 1.00 87.62 230 GLU A N 1
ATOM 1837 C CA . GLU A 1 230 ? 0.552 12.867 1.990 1.00 87.62 230 GLU A CA 1
ATOM 1838 C C . GLU A 1 230 ? 0.338 11.444 2.549 1.00 87.62 230 GLU A C 1
ATOM 1840 O O . GLU A 1 230 ? 1.296 10.697 2.749 1.00 87.62 230 GLU A O 1
ATOM 1845 N N . ARG A 1 231 ? -0.913 11.028 2.807 1.00 90.94 231 ARG A N 1
ATOM 1846 C CA . ARG A 1 231 ? -1.212 9.723 3.432 1.00 90.94 231 ARG A CA 1
ATOM 1847 C C . ARG A 1 231 ? -1.031 8.542 2.478 1.00 90.94 231 ARG A C 1
ATOM 1849 O O . ARG A 1 231 ? -0.922 7.406 2.924 1.00 90.94 231 ARG A O 1
ATOM 1856 N N . LEU A 1 232 ? -0.995 8.762 1.166 1.00 92.81 232 LEU A N 1
ATOM 1857 C CA . LEU A 1 232 ? -0.693 7.685 0.223 1.00 92.81 232 LEU A CA 1
ATOM 1858 C C . LEU A 1 232 ? 0.815 7.510 0.077 1.00 92.81 232 LEU A C 1
ATOM 1860 O O . LEU A 1 232 ? 1.485 8.224 -0.661 1.00 92.81 232 LEU A O 1
ATOM 1864 N N . LEU A 1 233 ? 1.347 6.508 0.773 1.00 93.25 233 LEU A N 1
ATOM 1865 C CA . LEU A 1 233 ? 2.738 6.085 0.598 1.00 93.25 233 LEU A CA 1
ATOM 1866 C C . LEU A 1 233 ? 2.965 5.224 -0.648 1.00 93.25 233 LEU A C 1
ATOM 1868 O O . LEU A 1 233 ? 2.014 4.608 -1.148 1.00 93.25 233 LEU A O 1
ATOM 1872 N N . PRO A 1 234 ? 4.233 5.098 -1.100 1.00 94.38 234 PRO A N 1
ATOM 1873 C CA . PRO A 1 234 ? 4.604 4.261 -2.235 1.00 94.38 234 PRO A CA 1
ATOM 1874 C C . PRO A 1 234 ? 3.998 2.855 -2.194 1.00 94.38 234 PRO A C 1
ATOM 1876 O O . PRO A 1 234 ? 3.454 2.415 -3.204 1.00 94.38 234 PRO A O 1
ATOM 1879 N N . ARG A 1 235 ? 3.977 2.173 -1.037 1.00 95.44 235 ARG A N 1
ATOM 1880 C CA . ARG A 1 235 ? 3.354 0.844 -0.882 1.00 95.44 235 ARG A CA 1
ATOM 1881 C C . ARG A 1 235 ? 1.923 0.744 -1.427 1.00 95.44 235 ARG A C 1
ATOM 1883 O O . ARG A 1 235 ? 1.588 -0.256 -2.060 1.00 95.44 235 ARG A O 1
ATOM 1890 N N . HIS A 1 236 ? 1.093 1.774 -1.239 1.00 96.19 236 HIS A N 1
ATOM 1891 C CA . HIS A 1 236 ? -0.296 1.780 -1.710 1.00 96.19 236 HIS A CA 1
ATOM 1892 C C . HIS A 1 236 ? -0.346 1.843 -3.239 1.00 96.19 236 HIS A C 1
ATOM 1894 O O . HIS A 1 236 ? -1.020 1.039 -3.885 1.00 96.19 236 HIS A O 1
ATOM 1900 N N . HIS A 1 237 ? 0.428 2.761 -3.825 1.00 94.75 237 HIS A N 1
ATOM 1901 C CA . HIS A 1 237 ? 0.540 2.916 -5.274 1.00 94.75 237 HIS A CA 1
ATOM 1902 C C . HIS A 1 237 ? 1.125 1.673 -5.948 1.00 94.75 237 HIS A C 1
ATOM 1904 O O . HIS A 1 237 ? 0.677 1.282 -7.024 1.00 94.75 237 HIS A O 1
ATOM 1910 N N . LEU A 1 238 ? 2.095 1.022 -5.308 1.00 95.56 238 LEU A N 1
ATOM 1911 C CA . LEU A 1 238 ? 2.735 -0.191 -5.807 1.00 95.56 238 LEU A CA 1
ATOM 1912 C C . LEU A 1 238 ? 1.757 -1.377 -5.852 1.00 95.56 238 LEU A C 1
ATOM 1914 O O . LEU A 1 238 ? 1.694 -2.064 -6.872 1.00 95.56 238 LEU A O 1
ATOM 1918 N N . LEU A 1 239 ? 0.927 -1.577 -4.820 1.00 95.94 239 LEU A N 1
ATOM 1919 C CA . LEU A 1 239 ? -0.131 -2.598 -4.855 1.00 95.94 239 LEU A CA 1
ATOM 1920 C C . LEU A 1 239 ? -1.216 -2.275 -5.890 1.00 95.94 239 LEU A C 1
ATOM 1922 O O . LEU A 1 239 ? -1.620 -3.156 -6.652 1.00 95.94 239 LEU A O 1
ATOM 1926 N N . ALA A 1 240 ? -1.650 -1.012 -5.972 1.00 94.19 240 ALA A N 1
ATOM 1927 C CA . ALA A 1 240 ? -2.589 -0.564 -7.000 1.00 94.19 240 ALA A CA 1
ATOM 1928 C C . ALA A 1 240 ? -2.049 -0.817 -8.412 1.00 94.19 240 ALA A C 1
ATOM 1930 O O . ALA A 1 240 ? -2.783 -1.230 -9.309 1.00 94.19 240 ALA A O 1
ATOM 1931 N N . ARG A 1 241 ? -0.741 -0.642 -8.606 1.00 92.88 241 ARG A N 1
ATOM 1932 C CA . ARG A 1 241 ? -0.069 -0.924 -9.868 1.00 92.88 241 ARG A CA 1
ATOM 1933 C C . ARG A 1 241 ? -0.033 -2.412 -10.203 1.00 92.88 241 ARG A C 1
ATOM 1935 O O . ARG A 1 241 ? -0.345 -2.764 -11.336 1.00 92.88 241 ARG A O 1
ATOM 1942 N N . LEU A 1 242 ? 0.288 -3.289 -9.249 1.00 95.06 242 LEU A N 1
ATOM 1943 C CA . LEU A 1 242 ? 0.218 -4.742 -9.468 1.00 95.06 242 LEU A CA 1
ATOM 1944 C C . LEU A 1 242 ? -1.202 -5.189 -9.839 1.00 95.06 242 LEU A C 1
ATOM 1946 O O . LEU A 1 242 ? -1.384 -6.022 -10.728 1.00 95.06 242 LEU A O 1
ATOM 1950 N N . ALA A 1 243 ? -2.222 -4.605 -9.210 1.00 93.25 243 ALA A N 1
ATOM 1951 C CA . ALA A 1 243 ? -3.610 -4.837 -9.594 1.00 93.25 243 ALA A CA 1
ATOM 1952 C C . ALA A 1 243 ? -3.901 -4.328 -11.012 1.00 93.25 243 ALA A C 1
ATOM 1954 O O . ALA A 1 243 ? -4.555 -5.006 -11.801 1.00 93.25 243 ALA A O 1
ATOM 1955 N N . ARG A 1 244 ? -3.369 -3.155 -11.372 1.00 88.75 244 ARG A N 1
ATOM 1956 C CA . ARG A 1 244 ? -3.544 -2.535 -12.691 1.00 88.75 244 ARG A CA 1
ATOM 1957 C C . ARG A 1 244 ? -2.875 -3.315 -13.824 1.00 88.75 244 ARG A C 1
ATOM 1959 O O . ARG A 1 244 ? -3.392 -3.303 -14.939 1.00 88.75 244 ARG A O 1
ATOM 1966 N N . GLU A 1 245 ? -1.793 -4.024 -13.516 1.00 90.00 245 GLU A N 1
ATOM 1967 C CA . GLU A 1 245 ? -1.149 -5.025 -14.378 1.00 90.00 245 GLU A CA 1
ATOM 1968 C C . GLU A 1 245 ? -1.950 -6.330 -14.524 1.00 90.00 245 GLU A C 1
ATOM 1970 O O . GLU A 1 245 ? -1.553 -7.211 -15.285 1.00 90.00 245 GLU A O 1
ATOM 1975 N N . GLY A 1 246 ? -3.049 -6.496 -13.781 1.00 90.69 246 GLY A N 1
ATOM 1976 C CA . GLY A 1 246 ? -3.806 -7.747 -13.720 1.00 90.69 246 GLY A CA 1
ATOM 1977 C C . GLY A 1 246 ? -3.098 -8.861 -12.943 1.00 90.69 246 GLY A C 1
ATOM 1978 O O . GLY A 1 246 ? -3.502 -10.016 -13.036 1.00 90.69 246 GLY A O 1
ATOM 1979 N N . LEU A 1 247 ? -2.046 -8.533 -12.184 1.00 93.88 247 LEU A N 1
ATOM 1980 C CA . LEU A 1 247 ? -1.232 -9.495 -11.431 1.00 93.88 247 LEU A CA 1
ATOM 1981 C C . LEU A 1 247 ? -1.745 -9.731 -10.011 1.00 93.88 247 LEU A C 1
ATOM 1983 O O . LEU A 1 247 ? -1.556 -10.805 -9.451 1.00 93.88 247 LEU A O 1
ATOM 1987 N N . CYS A 1 248 ? -2.425 -8.736 -9.444 1.00 92.25 248 CYS A N 1
ATOM 1988 C CA . CYS A 1 248 ? -3.086 -8.828 -8.147 1.00 92.25 248 CYS A CA 1
ATOM 1989 C C . CYS A 1 248 ? -4.561 -8.401 -8.271 1.00 92.25 248 CYS A C 1
ATOM 1991 O O . CYS A 1 248 ? -4.948 -7.345 -7.770 1.00 92.25 248 CYS A O 1
ATOM 1993 N N . PRO A 1 249 ? -5.411 -9.184 -8.961 1.00 88.81 249 PRO A N 1
ATOM 1994 C CA . PRO A 1 249 ? -6.810 -8.815 -9.186 1.00 88.81 249 PRO A CA 1
ATOM 1995 C C . PRO A 1 249 ? -7.660 -8.883 -7.910 1.00 88.81 249 PRO A C 1
ATOM 1997 O O . PRO A 1 249 ? -8.800 -8.425 -7.899 1.00 88.81 249 PRO A O 1
ATOM 2000 N N . THR A 1 250 ? -7.161 -9.487 -6.832 1.00 93.19 250 THR A N 1
ATOM 2001 C CA . THR A 1 250 ? -7.859 -9.560 -5.547 1.00 93.19 250 THR A CA 1
ATOM 2002 C C . THR A 1 250 ? -6.896 -9.225 -4.424 1.00 93.19 250 THR A C 1
ATOM 2004 O O . THR A 1 250 ? -5.846 -9.849 -4.292 1.00 93.19 250 THR A O 1
ATOM 2007 N N . LEU A 1 251 ? -7.285 -8.250 -3.612 1.00 95.81 251 LEU A N 1
ATOM 2008 C CA . LEU A 1 251 ? -6.624 -7.864 -2.377 1.00 95.81 251 LEU A CA 1
ATOM 2009 C C . LEU A 1 251 ? -7.634 -7.996 -1.240 1.00 95.81 251 LEU A C 1
ATOM 2011 O O . LEU A 1 251 ? -8.799 -7.627 -1.395 1.00 95.81 251 LEU A O 1
ATOM 2015 N N . ILE A 1 252 ? -7.193 -8.516 -0.101 1.00 95.12 252 ILE A N 1
ATOM 2016 C CA . ILE A 1 252 ? -7.994 -8.605 1.119 1.00 95.12 252 ILE A CA 1
ATOM 2017 C C . ILE A 1 252 ? -7.406 -7.652 2.146 1.00 95.12 252 ILE A C 1
ATOM 2019 O O . ILE A 1 252 ? -6.187 -7.553 2.261 1.00 95.12 252 ILE A O 1
ATOM 2023 N N . THR A 1 253 ? -8.255 -6.962 2.897 1.00 94.25 253 THR A N 1
ATOM 2024 C CA . THR A 1 253 ? -7.815 -6.117 4.003 1.00 94.25 253 THR A CA 1
ATOM 2025 C C . THR A 1 253 ? -8.737 -6.227 5.210 1.00 94.25 253 THR A C 1
ATOM 2027 O O . THR A 1 253 ? -9.947 -6.442 5.075 1.00 94.25 253 THR A O 1
ATOM 2030 N N . THR A 1 254 ? -8.155 -6.088 6.397 1.00 91.50 254 THR A N 1
ATOM 2031 C CA . THR A 1 254 ? -8.887 -5.880 7.655 1.00 91.50 254 THR A CA 1
ATOM 2032 C C . THR A 1 254 ? -9.019 -4.406 8.013 1.00 91.50 254 THR A C 1
ATOM 2034 O O . THR A 1 254 ? -9.689 -4.077 8.991 1.00 91.50 254 THR A O 1
ATOM 2037 N N . ASN A 1 255 ? -8.404 -3.514 7.237 1.00 92.06 255 ASN A N 1
ATOM 2038 C CA . ASN A 1 255 ? -8.469 -2.090 7.504 1.00 92.06 255 ASN A CA 1
ATOM 2039 C C . ASN A 1 255 ? -9.816 -1.501 7.094 1.00 92.06 255 ASN A C 1
ATOM 2041 O O . ASN A 1 255 ? -10.431 -1.923 6.113 1.00 92.06 255 ASN A O 1
ATOM 2045 N N . PHE A 1 256 ? -10.230 -0.464 7.817 1.00 92.12 256 PHE A N 1
ATOM 2046 C CA . PHE A 1 256 ? -11.447 0.295 7.531 1.00 92.12 256 PHE A CA 1
ATOM 2047 C C . PHE A 1 256 ? -11.199 1.498 6.619 1.00 92.12 256 PHE A C 1
ATOM 2049 O O . PHE A 1 256 ? -12.140 1.941 5.950 1.00 92.12 256 PHE A O 1
ATOM 2056 N N . ASP A 1 257 ? -9.956 1.991 6.596 1.00 93.81 257 ASP A N 1
ATOM 2057 C CA . ASP A 1 257 ? -9.493 3.171 5.865 1.00 93.81 257 ASP A CA 1
ATOM 2058 C C . ASP A 1 257 ? -9.662 3.045 4.348 1.00 93.81 257 ASP A C 1
ATOM 2060 O O . ASP A 1 257 ? -9.808 1.938 3.840 1.00 93.81 257 ASP A O 1
ATOM 2064 N N . LEU A 1 258 ? -9.647 4.167 3.624 1.00 94.50 258 LEU A N 1
ATOM 2065 C CA . LEU A 1 258 ? -9.786 4.186 2.161 1.00 94.50 258 LEU A CA 1
ATOM 2066 C C . LEU A 1 258 ? -8.477 4.409 1.388 1.00 94.50 258 LEU A C 1
ATOM 2068 O O . LEU A 1 258 ? -8.519 4.907 0.259 1.00 94.50 258 LEU A O 1
ATOM 2072 N N . LEU A 1 259 ? -7.303 4.145 1.968 1.00 95.25 259 LEU A N 1
ATOM 2073 C CA . LEU A 1 259 ? -6.017 4.432 1.321 1.00 95.25 259 LEU A CA 1
ATOM 2074 C C . LEU A 1 259 ? -5.765 3.530 0.107 1.00 95.25 259 LEU A C 1
ATOM 2076 O O . LEU A 1 259 ? -5.296 3.999 -0.932 1.00 95.25 259 LEU A O 1
ATOM 2080 N N . LEU A 1 260 ? -6.108 2.244 0.189 1.00 95.44 260 LEU A N 1
ATOM 2081 C CA . LEU A 1 260 ? -5.951 1.325 -0.944 1.00 95.44 260 LEU A CA 1
ATOM 2082 C C . LEU A 1 260 ? -6.904 1.690 -2.088 1.00 95.44 260 LEU A C 1
ATOM 2084 O O . LEU A 1 260 ? -6.496 1.739 -3.246 1.00 95.44 260 LEU A O 1
ATOM 2088 N N . GLU A 1 261 ? -8.147 2.018 -1.759 1.00 94.69 261 GLU A N 1
ATOM 2089 C CA . GLU A 1 261 ? -9.179 2.499 -2.671 1.00 94.69 261 GLU A CA 1
ATOM 2090 C C . GLU A 1 261 ? -8.736 3.790 -3.364 1.00 94.69 261 GLU A C 1
ATOM 2092 O O . GLU A 1 261 ? -8.873 3.920 -4.583 1.00 94.69 261 GLU A O 1
ATOM 2097 N N . GLY A 1 262 ? -8.128 4.706 -2.606 1.00 93.69 262 GLY A N 1
ATOM 2098 C CA . GLY A 1 262 ? -7.515 5.931 -3.109 1.00 93.69 262 GLY A CA 1
ATOM 2099 C C . GLY A 1 262 ? -6.395 5.658 -4.095 1.00 93.69 262 GLY A C 1
ATOM 2100 O O . GLY A 1 262 ? -6.419 6.158 -5.217 1.00 93.69 262 GLY A O 1
ATOM 2101 N N . ALA A 1 263 ? -5.442 4.801 -3.731 1.00 94.06 263 ALA A N 1
ATOM 2102 C CA . ALA A 1 263 ? -4.360 4.417 -4.630 1.00 94.06 263 ALA A CA 1
ATOM 2103 C C . ALA A 1 263 ? -4.873 3.731 -5.906 1.00 94.06 263 ALA A C 1
ATOM 2105 O O . ALA A 1 263 ? -4.349 3.993 -6.990 1.00 94.06 263 ALA A O 1
ATOM 2106 N N . TYR A 1 264 ? -5.921 2.906 -5.815 1.00 93.19 264 TYR A N 1
ATOM 2107 C CA . TYR A 1 264 ? -6.568 2.302 -6.982 1.00 93.19 264 TYR A CA 1
ATOM 2108 C C . TYR A 1 264 ? -7.224 3.374 -7.854 1.00 93.19 264 TYR A C 1
ATOM 2110 O O . TYR A 1 264 ? -7.005 3.414 -9.069 1.00 93.19 264 TYR A O 1
ATOM 2118 N N . ARG A 1 265 ? -7.980 4.292 -7.247 1.00 90.00 265 ARG A N 1
ATOM 2119 C CA . ARG A 1 265 ? -8.581 5.420 -7.959 1.00 90.00 265 ARG A CA 1
ATOM 2120 C C . ARG A 1 265 ? -7.511 6.217 -8.705 1.00 90.00 265 ARG A C 1
ATOM 2122 O O . ARG A 1 265 ? -7.671 6.472 -9.899 1.00 90.00 265 ARG A O 1
ATOM 2129 N N . LEU A 1 266 ? -6.394 6.506 -8.041 1.00 89.00 266 LEU A N 1
ATOM 2130 C CA . LEU A 1 266 ? -5.247 7.217 -8.599 1.00 89.00 266 LEU A CA 1
ATOM 2131 C C . LEU A 1 266 ? -4.513 6.432 -9.704 1.00 89.00 266 LEU A C 1
ATOM 2133 O O . LEU A 1 266 ? -4.053 7.030 -10.673 1.00 89.00 266 LEU A O 1
ATOM 2137 N N . ALA A 1 267 ? -4.498 5.098 -9.641 1.00 87.69 267 ALA A N 1
ATOM 2138 C CA . ALA A 1 267 ? -3.994 4.226 -10.709 1.00 87.69 267 ALA A CA 1
ATOM 2139 C C . ALA A 1 267 ? -4.927 4.145 -11.942 1.00 87.69 267 ALA A C 1
ATOM 2141 O O . ALA A 1 267 ? -4.640 3.429 -12.907 1.00 87.69 267 ALA A O 1
ATOM 2142 N N . GLY A 1 268 ? -6.039 4.888 -11.940 1.00 85.31 268 GLY A N 1
ATOM 2143 C CA . GLY A 1 268 ? -6.986 4.978 -13.051 1.00 85.31 268 GLY A CA 1
ATOM 2144 C C . GLY A 1 268 ? -8.137 3.980 -12.981 1.00 85.31 268 GLY A C 1
ATOM 2145 O O . GLY A 1 268 ? -8.872 3.838 -13.961 1.00 85.31 268 GLY A O 1
ATOM 2146 N N . PHE A 1 269 ? -8.315 3.291 -11.854 1.00 86.62 269 PHE A N 1
ATOM 2147 C CA . PHE A 1 269 ? -9.505 2.481 -11.649 1.00 86.62 269 PHE A CA 1
ATOM 2148 C C . PHE A 1 269 ? -10.741 3.358 -11.438 1.00 86.62 269 PHE A C 1
ATOM 2150 O O . PHE A 1 269 ? -10.670 4.474 -10.912 1.00 86.62 269 PHE A O 1
ATOM 2157 N N . GLN A 1 270 ? -11.897 2.834 -11.845 1.00 83.44 270 GLN A N 1
ATOM 2158 C CA . GLN A 1 270 ? -13.191 3.423 -11.523 1.00 83.44 270 GLN A CA 1
ATOM 2159 C C . GLN A 1 270 ? -13.938 2.504 -10.553 1.00 83.44 270 GLN A C 1
ATOM 2161 O O . GLN A 1 270 ? -14.041 1.301 -10.829 1.00 83.44 270 GLN A O 1
ATOM 2166 N N . PRO A 1 271 ? -14.444 3.039 -9.428 1.00 81.75 271 PRO A N 1
ATOM 2167 C CA . PRO A 1 271 ? -15.234 2.257 -8.493 1.00 81.75 271 PRO A CA 1
ATOM 2168 C C . PRO A 1 271 ? -16.530 1.807 -9.171 1.00 81.75 271 PRO A C 1
ATOM 2170 O O . PRO A 1 271 ? -17.187 2.569 -9.889 1.00 81.75 271 PRO A O 1
ATOM 2173 N N . ARG A 1 272 ? -16.912 0.546 -8.957 1.00 77.50 272 ARG A N 1
ATOM 2174 C CA . ARG A 1 272 ? -18.221 0.045 -9.368 1.00 77.50 272 ARG A CA 1
ATOM 2175 C C . ARG A 1 272 ? -19.280 0.742 -8.540 1.00 77.50 272 ARG A C 1
ATOM 2177 O O . ARG A 1 272 ? -19.482 0.416 -7.373 1.00 77.50 272 ARG A O 1
ATOM 2184 N N . ARG A 1 273 ? -20.035 1.632 -9.169 1.00 68.38 273 ARG A N 1
ATOM 2185 C CA . ARG A 1 273 ? -21.277 2.099 -8.562 1.00 68.38 273 ARG A CA 1
ATOM 2186 C C . ARG A 1 273 ? -22.248 0.923 -8.511 1.00 68.38 273 ARG A C 1
ATOM 2188 O O . ARG A 1 273 ? -22.426 0.217 -9.501 1.00 68.38 273 ARG A O 1
ATOM 2195 N N . GLY A 1 274 ? -22.828 0.673 -7.339 1.00 61.59 274 GLY A N 1
ATOM 2196 C CA . GLY A 1 274 ? -23.852 -0.361 -7.188 1.00 61.59 274 GLY A CA 1
ATOM 2197 C C . GLY A 1 274 ? -25.056 -0.112 -8.115 1.00 61.59 274 GLY A C 1
ATOM 2198 O O . GLY A 1 274 ? -25.165 0.970 -8.694 1.00 61.59 274 GLY A O 1
ATOM 2199 N N . PRO A 1 275 ? -26.002 -1.063 -8.217 1.00 51.09 275 PRO A N 1
ATOM 2200 C CA . PRO A 1 275 ? -27.166 -0.956 -9.105 1.00 51.09 275 PRO A CA 1
ATOM 2201 C C . PRO A 1 275 ? -27.946 0.355 -8.930 1.00 51.09 275 PRO A C 1
ATOM 2203 O O . PRO A 1 275 ? -28.345 0.966 -9.912 1.00 51.09 275 PRO A O 1
ATOM 2206 N N . ALA A 1 276 ? -28.076 0.840 -7.691 1.00 51.09 276 ALA A N 1
ATOM 2207 C CA . ALA A 1 276 ? -28.718 2.119 -7.384 1.00 51.09 276 ALA A CA 1
ATOM 2208 C C . ALA A 1 276 ? -27.957 3.331 -7.956 1.00 51.09 276 ALA A C 1
ATOM 2210 O O . ALA A 1 276 ? -28.570 4.293 -8.404 1.00 51.09 276 ALA A O 1
ATOM 2211 N N . GLY A 1 277 ? -26.622 3.283 -7.994 1.00 53.72 277 GLY A N 1
ATOM 2212 C CA . GLY A 1 277 ? -25.804 4.323 -8.618 1.00 53.72 277 GLY A CA 1
ATOM 2213 C C . GLY A 1 277 ? -25.837 4.260 -10.147 1.00 53.72 277 GLY A C 1
ATOM 2214 O O . GLY A 1 277 ? -25.820 5.303 -10.795 1.00 53.72 277 GLY A O 1
ATOM 2215 N N . GLU A 1 278 ? -25.938 3.060 -10.730 1.00 52.50 278 GLU A N 1
ATOM 2216 C CA . GLU A 1 278 ? -26.210 2.895 -12.164 1.00 52.50 278 GLU A CA 1
ATOM 2217 C C . GLU A 1 278 ? -27.605 3.425 -12.525 1.00 52.50 278 GLU A C 1
ATOM 2219 O O . GLU A 1 278 ? -27.734 4.169 -13.493 1.00 52.50 278 GLU A O 1
ATOM 2224 N N . GLU A 1 279 ? -28.636 3.127 -11.729 1.00 49.09 279 GLU A N 1
ATOM 2225 C CA . GLU A 1 279 ? -29.988 3.662 -11.917 1.00 49.09 279 GLU A CA 1
ATOM 2226 C C . GLU A 1 279 ? -30.055 5.176 -11.710 1.00 49.09 279 GLU A C 1
ATOM 2228 O O . GLU A 1 279 ? -30.726 5.849 -12.487 1.00 49.09 279 GLU A O 1
ATOM 2233 N N . ALA A 1 280 ? -29.333 5.732 -10.734 1.00 52.69 280 ALA A N 1
ATOM 2234 C CA . ALA A 1 280 ? -29.240 7.174 -10.526 1.00 52.69 280 ALA A CA 1
ATOM 2235 C C . ALA A 1 280 ? -28.552 7.876 -11.704 1.00 52.69 280 ALA A C 1
ATOM 2237 O O . ALA A 1 280 ? -29.072 8.877 -12.178 1.00 52.69 280 ALA A O 1
ATOM 2238 N N . ILE A 1 281 ? -27.457 7.327 -12.249 1.00 51.88 281 ILE A N 1
ATOM 2239 C CA . ILE A 1 281 ? -26.836 7.859 -13.476 1.00 51.88 281 ILE A CA 1
ATOM 2240 C C . ILE A 1 281 ? -27.789 7.725 -14.661 1.00 51.88 281 ILE A C 1
ATOM 2242 O O . ILE A 1 281 ? -27.889 8.643 -15.467 1.00 51.88 281 ILE A O 1
ATOM 2246 N N . VAL A 1 282 ? -28.492 6.598 -14.797 1.00 53.69 282 VAL A N 1
ATOM 2247 C CA . VAL A 1 282 ? -29.477 6.412 -15.869 1.00 53.69 282 VAL A CA 1
ATOM 2248 C C . VAL A 1 282 ? -30.625 7.408 -15.717 1.00 53.69 282 VAL A C 1
ATOM 2250 O O . VAL A 1 282 ? -31.052 7.950 -16.727 1.00 53.69 282 VAL A O 1
ATOM 2253 N N . ARG A 1 283 ? -31.080 7.710 -14.494 1.00 53.78 283 ARG A N 1
ATOM 2254 C CA . ARG A 1 283 ? -32.086 8.744 -14.210 1.00 53.78 283 ARG A CA 1
ATOM 2255 C C . ARG A 1 283 ? -31.554 10.156 -14.449 1.00 53.78 283 ARG A C 1
ATOM 2257 O O . ARG A 1 283 ? -32.269 10.937 -15.046 1.00 53.78 283 ARG A O 1
ATOM 2264 N N . GLU A 1 284 ? -30.325 10.479 -14.052 1.00 52.81 284 GLU A N 1
ATOM 2265 C CA . GLU A 1 284 ? -29.672 11.787 -14.255 1.00 52.81 284 GLU A CA 1
ATOM 2266 C C . GLU A 1 284 ? -29.404 12.035 -15.754 1.00 52.81 284 GLU A C 1
ATOM 2268 O O . GLU A 1 284 ? -29.705 13.101 -16.291 1.00 52.81 284 GLU A O 1
ATOM 2273 N N . ALA A 1 285 ? -28.951 11.001 -16.471 1.00 51.78 285 ALA A N 1
ATOM 2274 C CA . ALA A 1 285 ? -28.787 11.010 -17.921 1.00 51.78 285 ALA A CA 1
ATOM 2275 C C . ALA A 1 285 ? -30.132 10.996 -18.666 1.00 51.78 285 ALA A C 1
ATOM 2277 O O . ALA A 1 285 ? -30.222 11.584 -19.738 1.00 51.78 285 ALA A O 1
ATOM 2278 N N . ALA A 1 286 ? -31.174 10.347 -18.132 1.00 51.19 286 ALA A N 1
ATOM 2279 C CA . ALA A 1 286 ? -32.528 10.402 -18.685 1.00 51.19 286 ALA A CA 1
ATOM 2280 C C . ALA A 1 286 ? -33.190 11.760 -18.420 1.00 51.19 286 ALA A C 1
ATOM 2282 O O . ALA A 1 286 ? -33.839 12.287 -19.310 1.00 51.19 286 ALA A O 1
ATOM 2283 N N . ALA A 1 287 ? -32.972 12.366 -17.253 1.00 52.25 287 ALA A N 1
ATOM 2284 C CA . ALA A 1 287 ? -33.451 13.701 -16.910 1.00 52.25 287 ALA A CA 1
ATOM 2285 C C . ALA A 1 287 ? -32.765 14.777 -17.764 1.00 52.25 287 ALA A C 1
ATOM 2287 O O . ALA A 1 287 ? -33.434 15.691 -18.231 1.00 52.25 287 ALA A O 1
ATOM 2288 N N . SER A 1 288 ? -31.469 14.617 -18.060 1.00 49.22 288 SER A N 1
ATOM 2289 C CA . SER A 1 288 ? -30.758 15.484 -19.015 1.00 49.22 288 SER A CA 1
ATOM 2290 C C . SER A 1 288 ? -31.188 15.262 -20.470 1.00 49.22 288 SER A C 1
ATOM 2292 O O . SER A 1 288 ? -31.065 16.170 -21.282 1.00 49.22 288 SER A O 1
ATOM 2294 N N . ARG A 1 289 ? -31.707 14.074 -20.820 1.00 45.69 289 ARG A N 1
ATOM 2295 C CA . ARG A 1 289 ? -32.235 13.766 -22.165 1.00 45.69 289 ARG A CA 1
ATOM 2296 C C . ARG A 1 289 ? -33.710 14.112 -22.336 1.00 45.69 289 ARG A C 1
ATOM 2298 O O . ARG A 1 289 ? -34.128 14.361 -23.452 1.00 45.69 289 ARG A O 1
ATOM 2305 N N . HIS A 1 290 ? -34.490 14.183 -21.260 1.00 44.44 290 HIS A N 1
ATOM 2306 C CA . HIS A 1 290 ? -35.895 14.598 -21.307 1.00 44.44 290 HIS A CA 1
ATOM 2307 C C . HIS A 1 290 ? -36.090 16.109 -21.519 1.00 44.44 290 HIS A C 1
ATOM 2309 O O . HIS A 1 290 ? -37.229 16.561 -21.598 1.00 44.44 290 HIS A O 1
ATOM 2315 N N . ALA A 1 291 ? -35.004 16.875 -21.675 1.00 45.66 291 ALA A N 1
ATOM 2316 C CA . ALA A 1 291 ? -35.048 18.210 -22.264 1.00 45.66 291 ALA A CA 1
ATOM 2317 C C . ALA A 1 291 ? -35.151 18.188 -23.806 1.00 45.66 291 ALA A C 1
ATOM 2319 O O . ALA A 1 291 ? -35.513 19.209 -24.377 1.00 45.66 291 ALA A O 1
ATOM 2320 N N . ASP A 1 292 ? -34.919 17.043 -24.466 1.00 45.00 292 ASP A N 1
ATOM 2321 C CA . ASP A 1 292 ? -35.051 16.888 -25.918 1.00 45.00 292 ASP A CA 1
ATOM 2322 C C . ASP A 1 292 ? -35.752 15.567 -26.302 1.00 45.00 292 ASP A C 1
ATOM 2324 O O . ASP A 1 292 ? -35.160 14.489 -26.348 1.00 45.00 292 ASP A O 1
ATOM 2328 N N . LEU A 1 293 ? -37.029 15.726 -26.664 1.00 38.22 293 LEU A N 1
ATOM 2329 C CA . LEU A 1 293 ? -37.862 14.882 -27.534 1.00 38.22 293 LEU A CA 1
ATOM 2330 C C . LEU A 1 293 ? -38.477 13.561 -27.014 1.00 38.22 293 LEU A C 1
ATOM 2332 O O . LEU A 1 293 ? -37.832 12.640 -26.515 1.00 38.22 293 LEU A O 1
ATOM 2336 N N . ASP A 1 294 ? -39.787 13.478 -27.284 1.00 44.47 294 ASP A N 1
ATOM 2337 C CA . ASP A 1 294 ? -40.691 12.328 -27.230 1.00 44.47 294 ASP A CA 1
ATOM 2338 C C . ASP A 1 294 ? -40.296 11.203 -28.209 1.00 44.47 294 ASP A C 1
ATOM 2340 O O . ASP A 1 294 ? -40.338 11.391 -29.427 1.00 44.47 294 ASP A O 1
ATOM 2344 N N . ALA A 1 295 ? -40.039 9.985 -27.711 1.00 39.78 295 ALA A N 1
ATOM 2345 C CA . ALA A 1 295 ? -40.134 8.764 -28.524 1.00 39.78 295 ALA A CA 1
ATOM 2346 C C . ALA A 1 295 ? -40.376 7.482 -27.694 1.00 39.78 295 ALA A C 1
ATOM 2348 O O . ALA A 1 295 ? -39.856 7.300 -26.597 1.00 39.78 295 ALA A O 1
ATOM 2349 N N . LYS A 1 296 ? -41.198 6.594 -28.271 1.00 44.00 296 LYS A N 1
ATOM 2350 C CA . LYS A 1 296 ? -41.856 5.391 -27.710 1.00 44.00 296 LYS A CA 1
ATOM 2351 C C . LYS A 1 296 ? -40.907 4.249 -27.275 1.00 44.00 296 LYS A C 1
ATOM 2353 O O . LYS A 1 296 ? -39.851 4.084 -27.881 1.00 44.00 296 LYS A O 1
ATOM 2358 N N . PRO A 1 297 ? -41.316 3.374 -26.326 1.00 35.78 297 PRO A N 1
ATOM 2359 C CA . PRO A 1 297 ? -40.510 2.239 -25.879 1.00 35.78 297 PRO A CA 1
ATOM 2360 C C . PRO A 1 297 ? -40.730 0.983 -26.742 1.00 35.78 297 PRO A C 1
ATOM 2362 O O . PRO A 1 297 ? -41.867 0.610 -27.033 1.00 35.78 297 PRO A O 1
ATOM 2365 N N . GLY A 1 298 ? -39.642 0.293 -27.096 1.00 34.97 298 GLY A N 1
ATOM 2366 C CA . GLY A 1 298 ? -39.666 -0.994 -27.793 1.00 34.97 298 GLY A CA 1
ATOM 2367 C C . GLY A 1 298 ? -38.454 -1.874 -27.464 1.00 34.97 298 GLY A C 1
ATOM 2368 O O . GLY A 1 298 ? -37.346 -1.556 -27.871 1.00 34.97 298 GLY A O 1
ATOM 2369 N N . ALA A 1 299 ? -38.744 -2.962 -26.744 1.00 38.12 299 ALA A N 1
ATOM 2370 C CA . ALA A 1 299 ? -38.152 -4.309 -26.751 1.00 38.12 299 ALA A CA 1
ATOM 2371 C C . ALA A 1 299 ? -36.653 -4.589 -26.447 1.00 38.12 299 ALA A C 1
ATOM 2373 O O . ALA A 1 299 ? -35.726 -3.952 -26.933 1.00 38.12 299 ALA A O 1
ATOM 2374 N N . ASP A 1 300 ? -36.511 -5.686 -25.689 1.00 35.28 300 ASP A N 1
ATOM 2375 C CA . ASP A 1 300 ? -35.414 -6.655 -25.558 1.00 35.28 300 ASP A CA 1
ATOM 2376 C C . ASP A 1 300 ? -34.162 -6.313 -24.728 1.00 35.28 300 ASP A C 1
ATOM 2378 O O . ASP A 1 300 ? -33.174 -5.736 -25.180 1.00 35.28 300 ASP A O 1
ATOM 2382 N N . ARG A 1 301 ? -34.172 -6.803 -23.474 1.00 30.58 301 ARG A N 1
ATOM 2383 C CA . ARG A 1 301 ? -32.978 -6.986 -22.632 1.00 30.58 301 ARG A CA 1
ATOM 2384 C C . ARG A 1 301 ? -32.482 -8.437 -22.742 1.00 30.58 301 ARG A C 1
ATOM 2386 O O . ARG A 1 301 ? -33.267 -9.344 -22.473 1.00 30.58 301 ARG A O 1
ATOM 2393 N N . PRO A 1 302 ? -31.197 -8.683 -23.044 1.00 28.16 302 PRO A N 1
ATOM 2394 C CA . PRO A 1 302 ? -30.635 -10.028 -23.007 1.00 28.16 302 PRO A CA 1
ATOM 2395 C C . PRO A 1 302 ? -30.416 -10.500 -21.561 1.00 28.16 302 PRO A C 1
ATOM 2397 O O . PRO A 1 302 ? -29.830 -9.795 -20.735 1.00 28.16 302 PRO A O 1
ATOM 2400 N N . CYS A 1 303 ? -30.882 -11.715 -21.270 1.00 25.34 303 CYS A N 1
ATOM 2401 C CA . CYS A 1 303 ? -30.608 -12.448 -20.038 1.00 25.34 303 CYS A CA 1
ATOM 2402 C C . CYS A 1 303 ? -29.140 -12.900 -20.000 1.00 25.34 303 CYS A C 1
ATOM 2404 O O . CYS A 1 303 ? -28.701 -13.671 -20.850 1.00 25.34 303 CYS A O 1
ATOM 2406 N N . PHE A 1 304 ? -28.399 -12.467 -18.980 1.00 25.89 304 PHE A N 1
ATOM 2407 C CA . PHE A 1 304 ? -27.143 -13.101 -18.572 1.00 25.89 304 PHE A CA 1
ATOM 2408 C C . PHE A 1 304 ? -27.432 -14.141 -17.474 1.00 25.89 304 PHE A C 1
ATOM 2410 O O . PHE A 1 304 ? -28.342 -13.921 -16.669 1.00 25.89 304 PHE A O 1
ATOM 2417 N N . PRO A 1 305 ? -26.694 -15.265 -17.414 1.00 24.50 305 PRO A N 1
ATOM 2418 C CA . PRO A 1 305 ? -26.921 -16.299 -16.410 1.00 24.50 305 PRO A CA 1
ATOM 2419 C C . PRO A 1 305 ? -26.579 -15.773 -15.002 1.00 24.50 305 PRO A C 1
ATOM 2421 O O . PRO A 1 305 ? -25.598 -15.041 -14.839 1.00 24.50 305 PRO A O 1
ATOM 2424 N N . PRO A 1 306 ? -27.360 -16.125 -13.965 1.00 27.91 306 PRO A N 1
ATOM 2425 C CA . PRO A 1 306 ? -27.149 -15.626 -12.620 1.00 27.91 306 PRO A CA 1
ATOM 2426 C C . PRO A 1 306 ? -26.095 -16.481 -11.910 1.00 27.91 306 PRO A C 1
ATOM 2428 O O . PRO A 1 306 ? -26.392 -17.539 -11.370 1.00 27.91 306 PRO A O 1
ATOM 2431 N N . THR A 1 307 ? -24.863 -15.992 -11.831 1.00 28.70 307 THR A N 1
ATOM 2432 C CA . THR A 1 307 ? -23.985 -16.300 -10.692 1.00 28.70 307 THR A CA 1
ATOM 2433 C C . THR A 1 307 ? -23.974 -15.078 -9.782 1.00 28.70 307 THR A C 1
ATOM 2435 O O . THR A 1 307 ? -22.993 -14.343 -9.714 1.00 28.70 307 THR A O 1
ATOM 2438 N N . ARG A 1 308 ? -25.115 -14.785 -9.149 1.00 35.75 308 ARG A N 1
ATOM 2439 C CA . ARG A 1 308 ? -25.248 -13.706 -8.162 1.00 35.75 308 ARG A CA 1
ATOM 2440 C C . ARG A 1 308 ? -25.871 -14.271 -6.902 1.00 35.75 308 ARG A C 1
ATOM 2442 O O . ARG A 1 308 ? -26.963 -14.823 -6.961 1.00 35.75 308 ARG A O 1
ATOM 2449 N N . TRP A 1 309 ? -25.167 -14.106 -5.791 1.00 37.00 309 TRP A N 1
ATOM 2450 C CA . TRP A 1 309 ? -25.636 -14.407 -4.445 1.00 37.00 309 TRP A CA 1
ATOM 2451 C C . TRP A 1 309 ? -26.241 -13.113 -3.861 1.00 37.00 309 TRP A C 1
ATOM 2453 O O . TRP A 1 309 ? -25.491 -12.263 -3.378 1.00 37.00 309 TRP A O 1
ATOM 2463 N N . PRO A 1 310 ? -27.568 -12.889 -3.950 1.00 33.06 310 PRO A N 1
ATOM 2464 C CA . PRO A 1 310 ? -28.152 -11.545 -3.838 1.00 33.06 310 PRO A CA 1
ATOM 2465 C C . PRO A 1 310 ? -28.171 -10.969 -2.414 1.00 33.06 310 PRO A C 1
ATOM 2467 O O . PRO A 1 310 ? -28.304 -9.761 -2.246 1.00 33.06 310 PRO A O 1
ATOM 2470 N N . SER A 1 311 ? -28.031 -11.807 -1.383 1.00 33.50 311 SER A N 1
ATOM 2471 C CA . SER A 1 311 ? -28.006 -11.377 0.022 1.00 33.50 311 SER A CA 1
ATOM 2472 C C . SER A 1 311 ? -26.636 -10.866 0.485 1.00 33.50 311 SER A C 1
ATOM 2474 O O . SER A 1 311 ? -26.570 -10.113 1.450 1.00 33.50 311 SER A O 1
ATOM 2476 N N . TYR A 1 312 ? -25.553 -11.224 -0.213 1.00 37.06 312 TYR A N 1
ATOM 2477 C CA . TYR A 1 312 ? -24.180 -10.918 0.209 1.00 37.06 312 TYR A CA 1
ATOM 2478 C C . TYR A 1 312 ? -23.635 -9.603 -0.380 1.00 37.06 312 TYR A C 1
ATOM 2480 O O . TYR A 1 312 ? -22.763 -8.979 0.215 1.00 37.06 312 TYR A O 1
ATOM 2488 N N . GLU A 1 313 ? -24.196 -9.109 -1.495 1.00 41.41 313 GLU A N 1
ATOM 2489 C CA . GLU A 1 313 ? -23.792 -7.833 -2.126 1.00 41.41 313 GLU A CA 1
ATOM 2490 C C . GLU A 1 313 ? -24.037 -6.588 -1.242 1.00 41.41 313 GLU A C 1
ATOM 2492 O O . GLU A 1 313 ? -23.512 -5.513 -1.542 1.00 41.41 313 GLU A O 1
ATOM 2497 N N . ARG A 1 314 ? -24.839 -6.690 -0.170 1.00 39.84 314 ARG A N 1
ATOM 2498 C CA . ARG A 1 314 ? -25.251 -5.525 0.636 1.00 39.84 314 ARG A CA 1
ATOM 2499 C C . ARG A 1 314 ? -24.336 -5.180 1.809 1.00 39.84 314 ARG A C 1
ATOM 2501 O O . ARG A 1 314 ? -24.294 -4.015 2.182 1.00 39.84 314 ARG A O 1
ATOM 2508 N N . ILE A 1 315 ? -23.638 -6.152 2.389 1.00 40.50 315 ILE A N 1
ATOM 2509 C CA . ILE A 1 315 ? -23.189 -6.058 3.792 1.00 40.50 315 ILE A CA 1
ATOM 2510 C C . ILE A 1 315 ? -21.675 -5.804 3.902 1.00 40.50 315 ILE A C 1
ATOM 2512 O O . ILE A 1 315 ? -21.224 -5.070 4.780 1.00 40.50 315 ILE A O 1
ATOM 2516 N N . THR A 1 316 ? -20.910 -6.289 2.924 1.00 42.91 316 THR A N 1
ATOM 2517 C CA . THR A 1 316 ? -19.471 -6.048 2.755 1.00 42.91 316 THR A CA 1
ATOM 2518 C C . THR A 1 316 ? -19.196 -5.905 1.261 1.00 42.91 316 THR A C 1
ATOM 2520 O O . THR A 1 316 ? -18.789 -6.855 0.586 1.00 42.91 316 THR A O 1
ATOM 2523 N N . ARG A 1 317 ? -19.510 -4.739 0.683 1.00 52.34 317 ARG A N 1
ATOM 2524 C CA . ARG A 1 317 ? -19.201 -4.486 -0.729 1.00 52.34 317 ARG A CA 1
ATOM 2525 C C . ARG A 1 317 ? -17.694 -4.633 -0.904 1.00 52.34 317 ARG A C 1
ATOM 2527 O O . ARG A 1 317 ? -16.937 -3.775 -0.466 1.00 52.34 317 ARG A O 1
ATOM 2534 N N . ALA A 1 318 ? -17.250 -5.711 -1.547 1.00 52.75 318 ALA A N 1
ATOM 2535 C CA . ALA A 1 318 ? -15.935 -5.686 -2.155 1.00 52.75 318 ALA A CA 1
ATOM 2536 C C . ALA A 1 318 ? -15.939 -4.480 -3.099 1.00 52.75 318 ALA A C 1
ATOM 2538 O O . ALA A 1 318 ? -16.817 -4.392 -3.966 1.00 52.75 318 ALA A O 1
ATOM 2539 N N . HIS A 1 319 ? -15.024 -3.532 -2.902 1.00 54.12 319 HIS A N 1
ATOM 2540 C CA . HIS A 1 319 ? -14.886 -2.425 -3.834 1.00 54.12 319 HIS A CA 1
ATOM 2541 C C . HIS A 1 319 ? -14.376 -3.039 -5.133 1.00 54.12 319 HIS A C 1
ATOM 2543 O O . HIS A 1 319 ? -13.219 -3.448 -5.259 1.00 54.12 319 HIS A O 1
ATOM 2549 N N . GLN A 1 320 ? -15.306 -3.234 -6.065 1.00 65.88 320 GLN A N 1
ATOM 2550 C CA . GLN A 1 320 ? -15.012 -3.770 -7.378 1.00 65.88 320 GLN A CA 1
ATOM 2551 C C . GLN A 1 320 ? -14.554 -2.615 -8.242 1.00 65.88 320 GLN A C 1
ATOM 2553 O O . GLN A 1 320 ? -15.238 -1.600 -8.357 1.00 65.88 320 GLN A O 1
ATOM 2558 N N . TYR A 1 321 ? -13.407 -2.793 -8.870 1.00 62.34 321 TYR A N 1
ATOM 2559 C CA . TYR A 1 321 ? -12.823 -1.789 -9.725 1.00 62.34 321 TYR A CA 1
ATOM 2560 C C . TYR A 1 321 ? -12.860 -2.264 -11.162 1.00 62.34 321 TYR A C 1
ATOM 2562 O O . TYR A 1 321 ? -12.449 -3.381 -11.500 1.00 62.34 321 TYR A O 1
ATOM 2570 N N . TYR A 1 322 ? -13.359 -1.383 -12.015 1.00 64.44 322 TYR A N 1
ATOM 2571 C CA . TYR A 1 322 ? -13.357 -1.596 -13.446 1.00 64.44 322 TYR A CA 1
ATOM 2572 C C . TYR A 1 322 ? -12.224 -0.816 -14.064 1.00 64.44 322 TYR A C 1
ATOM 2574 O O . TYR A 1 322 ? -11.932 0.326 -13.701 1.00 64.44 322 TYR A O 1
ATOM 2582 N N . TYR A 1 323 ? -11.622 -1.459 -15.049 1.00 45.78 323 TYR A N 1
ATOM 2583 C CA . TYR A 1 323 ? -10.765 -0.798 -15.997 1.00 45.78 323 TYR A CA 1
ATOM 2584 C C . TYR A 1 323 ? -11.301 -1.087 -17.395 1.00 45.78 323 TYR A C 1
ATOM 2586 O O . TYR A 1 323 ? -11.769 -2.191 -17.679 1.00 45.78 323 TYR A O 1
ATOM 2594 N N . ARG A 1 324 ? -11.269 -0.082 -18.271 1.00 51.03 324 ARG A N 1
ATOM 2595 C CA . ARG A 1 324 ? -11.591 -0.257 -19.684 1.00 51.03 324 ARG A CA 1
ATOM 2596 C C . ARG A 1 324 ? -10.272 -0.355 -20.444 1.00 51.03 324 ARG A C 1
ATOM 2598 O O . ARG A 1 324 ? -9.632 0.681 -20.616 1.00 51.03 324 ARG A O 1
ATOM 2605 N N . PRO A 1 325 ? -9.878 -1.549 -20.925 1.00 53.03 325 PRO A N 1
ATOM 2606 C CA . PRO A 1 325 ? -8.708 -1.680 -21.773 1.00 53.03 325 PRO A CA 1
ATOM 2607 C C . PRO A 1 325 ? -8.802 -0.733 -22.961 1.00 53.03 325 PRO A C 1
ATOM 2609 O O . PRO A 1 325 ? -9.799 -0.724 -23.690 1.00 53.03 325 PRO A O 1
ATOM 2612 N N . SER A 1 326 ? -7.731 0.021 -23.188 1.00 48.41 326 SER A N 1
ATOM 2613 C CA . SER A 1 326 ? -7.528 0.855 -24.378 1.00 48.41 326 SER A CA 1
ATOM 2614 C C . SER A 1 326 ? -7.661 0.064 -25.699 1.00 48.41 326 SER A C 1
ATOM 2616 O O . SER A 1 326 ? -7.882 0.639 -26.765 1.00 48.41 326 SER A O 1
ATOM 2618 N N . ARG A 1 327 ? -7.568 -1.274 -25.633 1.00 42.53 327 ARG A N 1
ATOM 2619 C CA . ARG A 1 327 ? -7.552 -2.217 -26.764 1.00 42.53 327 ARG A CA 1
ATOM 2620 C C . ARG A 1 327 ? -8.910 -2.702 -27.284 1.00 42.53 327 ARG A C 1
ATOM 2622 O O . ARG A 1 327 ? -8.924 -3.492 -28.226 1.00 42.53 327 ARG A O 1
ATOM 2629 N N . GLY A 1 328 ? -10.043 -2.250 -26.746 1.00 40.62 328 GLY A N 1
ATOM 2630 C CA . GLY A 1 328 ? -11.336 -2.577 -27.355 1.00 40.62 328 GLY A CA 1
ATOM 2631 C C . GLY A 1 328 ? -11.404 -2.051 -28.794 1.00 40.62 328 GLY A C 1
ATOM 2632 O O . GLY A 1 328 ? -11.493 -0.839 -28.982 1.00 40.62 328 GLY A O 1
ATOM 2633 N N . ARG A 1 329 ? -11.363 -2.939 -29.806 1.00 36.62 329 ARG A N 1
ATOM 2634 C CA . ARG A 1 329 ? -11.745 -2.603 -31.189 1.00 36.62 329 ARG A CA 1
ATOM 2635 C C . ARG A 1 329 ? -13.118 -1.937 -31.114 1.00 36.62 329 ARG A C 1
ATOM 2637 O O . ARG A 1 329 ? -14.104 -2.614 -30.842 1.00 36.62 329 ARG A O 1
ATOM 2644 N N . PHE A 1 330 ? -13.184 -0.627 -31.340 1.00 35.00 330 PHE A N 1
ATOM 2645 C CA . PHE A 1 330 ? -14.441 0.030 -31.668 1.00 35.00 330 PHE A CA 1
ATOM 2646 C C . PHE A 1 330 ? -14.856 -0.523 -33.031 1.00 35.00 330 PHE A C 1
ATOM 2648 O O . PHE A 1 330 ? -14.336 -0.114 -34.068 1.00 35.00 330 PHE A O 1
ATOM 2655 N N . SER A 1 331 ? -15.713 -1.540 -33.036 1.00 31.28 331 SER A N 1
ATOM 2656 C CA . SER A 1 331 ? -16.340 -2.020 -34.256 1.00 31.28 331 SER A CA 1
ATOM 2657 C C . SER A 1 331 ? -17.249 -0.920 -34.809 1.00 31.28 331 SER A C 1
ATOM 2659 O O . SER A 1 331 ? -18.347 -0.709 -34.314 1.00 31.28 331 SER A O 1
ATOM 2661 N N . GLY A 1 332 ? -16.744 -0.234 -35.836 1.00 37.22 332 GLY A N 1
ATOM 2662 C CA . GLY A 1 332 ? -17.490 0.230 -37.007 1.00 37.22 332 GLY A CA 1
ATOM 2663 C C . GLY A 1 332 ? -18.581 1.283 -36.806 1.00 37.22 332 GLY A C 1
ATOM 2664 O O . GLY A 1 332 ? -19.725 0.948 -36.525 1.00 37.22 332 GLY A O 1
ATOM 2665 N N . GLY A 1 333 ? -18.245 2.535 -37.122 1.00 30.83 333 GLY A N 1
ATOM 2666 C CA . GLY A 1 333 ? -19.208 3.568 -37.509 1.00 30.83 333 GLY A CA 1
ATOM 2667 C C . GLY A 1 333 ? -18.653 4.984 -37.310 1.00 30.83 333 GLY A C 1
ATOM 2668 O O . GLY A 1 333 ? -18.232 5.284 -36.192 1.00 30.83 333 GLY A O 1
ATOM 2669 N N . PRO A 1 334 ? -18.617 5.856 -38.339 1.00 33.41 334 PRO A N 1
ATOM 2670 C CA . PRO A 1 334 ? -18.324 7.272 -38.133 1.00 33.41 334 PRO A CA 1
ATOM 2671 C C . PRO A 1 334 ? -19.378 7.883 -37.191 1.00 33.41 334 PRO A C 1
ATOM 2673 O O . PRO A 1 334 ? -20.553 7.518 -37.282 1.00 33.41 334 PRO A O 1
ATOM 2676 N N . PRO A 1 335 ? -18.987 8.780 -36.271 1.00 36.19 335 PRO A N 1
ATOM 2677 C CA . PRO A 1 335 ? -19.932 9.423 -35.376 1.00 36.19 335 PRO A CA 1
ATOM 2678 C C . PRO A 1 335 ? -20.802 10.381 -36.193 1.00 36.19 335 PRO A C 1
ATOM 2680 O O . PRO A 1 335 ? -20.315 11.379 -36.715 1.00 36.19 335 PRO A O 1
ATOM 2683 N N . THR A 1 336 ? -22.086 10.060 -36.331 1.00 39.78 336 THR A N 1
ATOM 2684 C CA . THR A 1 336 ? -23.096 11.038 -36.747 1.00 39.78 336 THR A CA 1
ATOM 2685 C C . THR A 1 336 ? -23.272 12.080 -35.641 1.00 39.78 336 THR A C 1
ATOM 2687 O O . THR A 1 336 ? -23.201 11.742 -34.457 1.00 39.78 336 THR A O 1
ATOM 2690 N N . GLU A 1 337 ? -23.445 13.325 -36.075 1.00 45.44 337 GLU A N 1
ATOM 2691 C CA . GLU A 1 337 ? -23.312 14.598 -35.360 1.00 45.44 337 GLU A CA 1
ATOM 2692 C C . GLU A 1 337 ? -24.091 14.744 -34.035 1.00 45.44 337 GLU A C 1
ATOM 2694 O O . GLU A 1 337 ? -25.074 14.055 -33.774 1.00 45.44 337 GLU A O 1
ATOM 2699 N N . GLU A 1 338 ? -23.599 15.691 -33.223 1.00 44.12 338 GLU A N 1
ATOM 2700 C CA . GLU A 1 338 ? -24.193 16.282 -32.012 1.00 44.12 338 GLU A CA 1
ATOM 2701 C C . GLU A 1 338 ? -24.523 15.338 -30.843 1.00 44.12 338 GLU A C 1
ATOM 2703 O O . GLU A 1 338 ? -25.661 14.951 -30.587 1.00 44.12 338 GLU A O 1
ATOM 2708 N N . LYS A 1 339 ? -23.512 15.065 -30.007 1.00 38.44 339 LYS A N 1
ATOM 2709 C CA . LYS A 1 339 ? -23.736 14.797 -28.579 1.00 38.44 339 LYS A CA 1
ATOM 2710 C C . LYS A 1 339 ? -22.873 15.727 -27.741 1.00 38.44 339 LYS A C 1
ATOM 2712 O O . LYS A 1 339 ? -21.654 15.753 -27.884 1.00 38.44 339 LYS A O 1
ATOM 2717 N N . THR A 1 340 ? -23.548 16.492 -26.895 1.00 41.19 340 THR A N 1
ATOM 2718 C CA . THR A 1 340 ? -22.993 17.461 -25.951 1.00 41.19 340 THR A CA 1
ATOM 2719 C C . THR A 1 340 ? -21.945 16.822 -25.033 1.00 41.19 340 THR A C 1
ATOM 2721 O O . THR A 1 340 ? -22.081 15.679 -24.591 1.00 41.19 340 THR A O 1
ATOM 2724 N N . ALA A 1 341 ? -20.873 17.573 -24.770 1.00 41.91 341 ALA A N 1
ATOM 2725 C CA . ALA A 1 341 ? -19.632 17.116 -24.139 1.00 41.91 341 ALA A CA 1
ATOM 2726 C C . ALA A 1 341 ? -19.740 16.755 -22.639 1.00 41.91 341 ALA A C 1
ATOM 2728 O O . ALA A 1 341 ? -18.762 16.285 -22.062 1.00 41.91 341 ALA A O 1
ATOM 2729 N N . ASP A 1 342 ? -20.912 16.904 -22.016 1.00 35.94 342 ASP A N 1
ATOM 2730 C CA . ASP A 1 342 ? -21.053 16.839 -20.553 1.00 35.94 342 ASP A CA 1
ATOM 2731 C C . ASP A 1 342 ? -21.591 15.506 -20.008 1.00 35.94 342 ASP A C 1
ATOM 2733 O O . ASP A 1 342 ? -21.694 15.328 -18.794 1.00 35.94 342 ASP A O 1
ATOM 2737 N N . THR A 1 343 ? -21.911 14.524 -20.864 1.00 35.72 343 THR A N 1
ATOM 2738 C CA . THR A 1 343 ? -22.331 13.195 -20.380 1.00 35.72 343 THR A CA 1
ATOM 2739 C C . THR A 1 343 ? -21.167 12.199 -20.451 1.00 35.72 343 THR A C 1
ATOM 2741 O O . THR A 1 343 ? -20.804 11.780 -21.554 1.00 35.72 343 THR A O 1
ATOM 2744 N N . PRO A 1 344 ? -20.587 11.752 -19.318 1.00 38.84 344 PRO A N 1
ATOM 2745 C CA . PRO A 1 344 ? -19.535 10.744 -19.346 1.00 38.84 344 PRO A CA 1
ATOM 2746 C C . PRO A 1 344 ? -20.054 9.456 -20.012 1.00 38.84 344 PRO A C 1
ATOM 2748 O O . PRO A 1 344 ? -21.197 9.049 -19.771 1.00 38.84 344 PRO A O 1
ATOM 2751 N N . PRO A 1 345 ? -19.253 8.794 -20.866 1.00 41.47 345 PRO A N 1
ATOM 2752 C CA . PRO A 1 345 ? -19.685 7.607 -21.591 1.00 41.47 345 PRO A CA 1
ATOM 2753 C C . PRO A 1 345 ? -20.123 6.515 -20.609 1.00 41.47 345 PRO A C 1
ATOM 2755 O O . PRO A 1 345 ? -19.322 6.008 -19.826 1.00 41.47 345 PRO A O 1
ATOM 2758 N N . THR A 1 346 ? -21.401 6.130 -20.660 1.00 40.34 346 THR A N 1
ATOM 2759 C CA . THR A 1 346 ? -21.956 5.046 -19.838 1.00 40.34 346 THR A CA 1
ATOM 2760 C C . THR A 1 346 ? -21.169 3.752 -20.074 1.00 40.34 346 THR A C 1
ATOM 2762 O O . THR A 1 346 ? -21.139 3.239 -21.196 1.00 40.34 346 THR A O 1
ATOM 2765 N N . LEU A 1 347 ? -20.535 3.241 -19.013 1.00 44.22 347 LEU A N 1
ATOM 2766 C CA . LEU A 1 347 ? -19.679 2.047 -18.942 1.00 44.22 347 LEU A CA 1
ATOM 2767 C C . LEU A 1 347 ? -20.442 0.739 -19.235 1.00 44.22 347 LEU A C 1
ATOM 2769 O O . LEU A 1 347 ? -20.583 -0.125 -18.377 1.00 44.22 347 LEU A O 1
ATOM 2773 N N . LYS A 1 348 ? -20.933 0.538 -20.458 1.00 40.78 348 LYS A N 1
ATOM 2774 C CA . LYS A 1 348 ? -21.396 -0.789 -20.889 1.00 40.78 348 LYS A CA 1
ATOM 2775 C C . LYS A 1 348 ? -20.206 -1.567 -21.455 1.00 40.78 348 LYS A C 1
ATOM 2777 O O . LYS A 1 348 ? -19.848 -1.378 -22.612 1.00 40.78 348 LYS A O 1
ATOM 2782 N N . GLY A 1 349 ? -19.574 -2.407 -20.625 1.00 45.53 349 GLY A N 1
ATOM 2783 C CA . GLY A 1 349 ? -18.599 -3.415 -21.080 1.00 45.53 349 GLY A CA 1
ATOM 2784 C C . GLY A 1 349 ? -17.208 -3.418 -20.431 1.00 45.53 349 GLY A C 1
ATOM 2785 O O . GLY A 1 349 ? -16.301 -4.021 -20.997 1.00 45.53 349 GLY A O 1
ATOM 2786 N N . GLY A 1 350 ? -16.994 -2.766 -19.283 1.00 51.19 350 GLY A N 1
ATOM 2787 C CA . GLY A 1 350 ? -15.740 -2.942 -18.537 1.00 51.19 350 GLY A CA 1
ATOM 2788 C C . GLY A 1 350 ? -15.646 -4.359 -17.961 1.00 51.19 350 GLY A C 1
ATOM 2789 O O . GLY A 1 350 ? -16.586 -4.808 -17.308 1.00 51.19 350 GLY A O 1
ATOM 2790 N N . GLN A 1 351 ? -14.537 -5.069 -18.184 1.00 57.44 351 GLN A N 1
ATOM 2791 C CA . GLN A 1 351 ? -14.231 -6.274 -17.407 1.00 57.44 351 GLN A CA 1
ATOM 2792 C C . GLN A 1 351 ? -13.805 -5.846 -15.998 1.00 57.44 351 GLN A C 1
ATOM 2794 O O . GLN A 1 351 ? -13.107 -4.841 -15.835 1.00 57.44 351 GLN A O 1
ATOM 2799 N N . GLN A 1 352 ? -14.258 -6.578 -14.976 1.00 58.25 352 GLN A N 1
ATOM 2800 C CA . GLN A 1 352 ? -13.773 -6.374 -13.614 1.00 58.25 352 GLN A CA 1
ATOM 2801 C C . GLN A 1 352 ? -12.262 -6.608 -13.619 1.00 58.25 352 GLN A C 1
ATOM 2803 O O . GLN A 1 352 ? -11.807 -7.677 -14.021 1.00 58.25 352 GLN A O 1
ATOM 2808 N N . ALA A 1 353 ? -11.502 -5.595 -13.215 1.00 75.56 353 ALA A N 1
ATOM 2809 C CA . ALA A 1 353 ? -10.049 -5.611 -13.321 1.00 75.56 353 ALA A CA 1
ATOM 2810 C C . ALA A 1 353 ? -9.381 -5.870 -11.968 1.00 75.56 353 ALA A C 1
ATOM 2812 O O . ALA A 1 353 ? -8.349 -6.532 -11.920 1.00 75.56 353 ALA A O 1
ATOM 2813 N N . ALA A 1 354 ? -9.988 -5.402 -10.872 1.00 88.38 354 ALA A N 1
ATOM 2814 C CA . ALA A 1 354 ? -9.507 -5.688 -9.527 1.00 88.38 354 ALA A CA 1
ATOM 2815 C C . ALA A 1 354 ? -10.627 -5.632 -8.470 1.00 88.38 354 ALA A C 1
ATOM 2817 O O . ALA A 1 354 ? -11.723 -5.124 -8.722 1.00 88.38 354 ALA A O 1
ATOM 2818 N N . SER A 1 355 ? -10.354 -6.167 -7.281 1.00 90.62 355 SER A N 1
ATOM 2819 C CA . SER A 1 355 ? -11.271 -6.204 -6.142 1.00 90.62 355 SER A CA 1
ATOM 2820 C C . SER A 1 355 ? -10.517 -5.989 -4.834 1.00 90.62 355 SER A C 1
ATOM 2822 O O . SER A 1 355 ? -9.571 -6.725 -4.554 1.00 90.62 355 SER A O 1
ATOM 2824 N N . ILE A 1 356 ? -10.981 -5.043 -4.015 1.00 93.12 356 ILE A N 1
ATOM 2825 C CA . ILE A 1 356 ? -10.551 -4.887 -2.620 1.00 93.12 356 ILE A CA 1
ATOM 2826 C C . ILE A 1 356 ? -11.652 -5.454 -1.723 1.00 93.12 356 ILE A C 1
ATOM 2828 O O . ILE A 1 356 ? -12.783 -4.969 -1.729 1.00 93.12 356 ILE A O 1
ATOM 2832 N N . VAL A 1 357 ? -11.337 -6.510 -0.978 1.00 92.44 357 VAL A N 1
ATOM 2833 C CA . VAL A 1 357 ? -12.264 -7.192 -0.069 1.00 92.44 357 VAL A CA 1
ATOM 2834 C C . VAL A 1 357 ? -11.959 -6.769 1.363 1.00 92.44 357 VAL A C 1
ATOM 2836 O O . VAL A 1 357 ? -10.925 -7.147 1.909 1.00 92.44 357 VAL A O 1
ATOM 2839 N N . LYS A 1 358 ? -12.869 -6.015 1.983 1.00 91.25 358 LYS A N 1
ATOM 2840 C CA . LYS A 1 358 ? -12.724 -5.545 3.367 1.00 91.25 358 LYS A CA 1
ATOM 2841 C C . LYS A 1 358 ? -13.531 -6.424 4.304 1.00 91.25 358 LYS A C 1
ATOM 2843 O O . LYS A 1 358 ? -14.746 -6.268 4.413 1.00 91.25 358 LYS A O 1
ATOM 2848 N N . ILE A 1 359 ? -12.868 -7.373 4.955 1.00 88.81 359 ILE A N 1
ATOM 2849 C CA . ILE A 1 359 ? -13.566 -8.394 5.750 1.00 88.81 359 ILE A CA 1
ATOM 2850 C C . ILE A 1 359 ? -14.097 -7.862 7.083 1.00 88.81 359 ILE A C 1
ATOM 2852 O O . ILE A 1 359 ? -15.019 -8.451 7.635 1.00 88.81 359 ILE A O 1
ATOM 2856 N N . HIS A 1 360 ? -13.556 -6.744 7.575 1.00 88.94 360 HIS A N 1
ATOM 2857 C CA . HIS A 1 360 ? -14.048 -6.071 8.780 1.00 88.94 360 HIS A CA 1
ATOM 2858 C C . HIS A 1 360 ? -15.049 -4.946 8.480 1.00 88.94 360 HIS A C 1
ATOM 2860 O O . HIS A 1 360 ? -15.644 -4.380 9.393 1.00 88.94 360 HIS A O 1
ATOM 2866 N N . GLY A 1 361 ? -15.277 -4.647 7.199 1.00 89.62 361 GLY A N 1
ATOM 2867 C CA . GLY A 1 361 ? -16.155 -3.576 6.747 1.00 89.62 361 GLY A CA 1
ATOM 2868 C C . GLY A 1 361 ? -15.415 -2.301 6.335 1.00 89.62 361 GLY A C 1
ATOM 2869 O O . GLY A 1 361 ? -14.206 -2.308 6.117 1.00 89.62 361 GLY A O 1
ATOM 2870 N N . CYS A 1 362 ? -16.158 -1.210 6.132 1.00 90.88 362 CYS A N 1
ATOM 2871 C CA . CYS A 1 362 ? -15.660 -0.034 5.417 1.00 90.88 362 CYS A CA 1
ATOM 2872 C C . CYS A 1 362 ? -16.157 1.285 6.021 1.00 90.88 362 CYS A C 1
ATOM 2874 O O . CYS A 1 362 ? -17.365 1.460 6.211 1.00 90.88 362 CYS A O 1
ATOM 2876 N N . ALA A 1 363 ? -15.245 2.240 6.237 1.00 93.25 363 ALA A N 1
ATOM 2877 C CA . ALA A 1 363 ? -15.595 3.580 6.703 1.00 93.25 363 ALA A CA 1
ATOM 2878 C C . ALA A 1 363 ? -16.491 4.345 5.709 1.00 93.25 363 ALA A C 1
ATOM 2880 O O . ALA A 1 363 ? -17.401 5.054 6.127 1.00 93.25 363 ALA A O 1
ATOM 2881 N N . GLU A 1 364 ? -16.307 4.159 4.398 1.00 91.06 364 GLU A N 1
ATOM 2882 C CA . GLU A 1 364 ? -17.160 4.775 3.366 1.00 91.06 364 GLU A CA 1
ATOM 2883 C C . GLU A 1 364 ? -18.606 4.280 3.436 1.00 91.06 364 GLU A C 1
ATOM 2885 O O . GLU A 1 364 ? -19.553 5.060 3.386 1.00 91.06 364 GLU A O 1
ATOM 2890 N N . THR A 1 365 ? -18.787 2.967 3.612 1.00 89.25 365 THR A N 1
ATOM 2891 C CA . THR A 1 365 ? -20.128 2.377 3.732 1.00 89.25 365 THR A CA 1
ATOM 2892 C C . THR A 1 365 ? -20.839 2.908 4.974 1.00 89.25 365 THR A C 1
ATOM 2894 O O . THR A 1 365 ? -22.029 3.218 4.916 1.00 89.25 365 THR A O 1
ATOM 2897 N N . TYR A 1 366 ? -20.103 3.081 6.077 1.00 92.69 366 TYR A N 1
ATOM 2898 C CA . TYR A 1 366 ? -20.624 3.733 7.274 1.00 92.69 366 TYR A CA 1
ATOM 2899 C C . TYR A 1 366 ? -21.009 5.196 7.013 1.00 92.69 366 TYR A C 1
ATOM 2901 O O . TYR A 1 366 ? -22.129 5.579 7.344 1.00 92.69 366 TYR A O 1
ATOM 2909 N N . ARG A 1 367 ? -20.142 5.992 6.368 1.00 91.12 367 ARG A N 1
ATOM 2910 C CA . ARG A 1 367 ? -20.429 7.389 5.982 1.00 91.12 367 ARG A CA 1
ATOM 2911 C C . ARG A 1 367 ? -21.716 7.503 5.179 1.00 91.12 367 ARG A C 1
ATOM 2913 O O . ARG A 1 367 ? -22.636 8.206 5.585 1.00 91.12 367 ARG A O 1
ATOM 2920 N N . HIS A 1 368 ? -21.831 6.733 4.102 1.00 88.38 368 HIS A N 1
ATOM 2921 C CA . HIS A 1 368 ? -23.023 6.750 3.260 1.00 88.38 368 HIS A CA 1
ATOM 2922 C C . HIS A 1 368 ? -24.296 6.351 4.009 1.00 88.38 368 HIS A C 1
ATOM 2924 O O . HIS A 1 368 ? -25.341 6.949 3.774 1.00 88.38 368 HIS A O 1
ATOM 2930 N N . ALA A 1 369 ? -24.225 5.384 4.926 1.00 89.25 369 ALA A N 1
ATOM 2931 C CA . ALA A 1 369 ? -25.374 5.008 5.749 1.00 89.25 369 ALA A CA 1
ATOM 2932 C C . ALA A 1 369 ? -25.756 6.082 6.783 1.00 89.25 369 ALA A C 1
ATOM 2934 O O . ALA A 1 369 ? -26.897 6.113 7.238 1.00 89.25 369 ALA A O 1
ATOM 2935 N N . CYS A 1 370 ? -24.814 6.949 7.165 1.00 90.12 370 CYS A N 1
ATOM 2936 C CA . CYS A 1 370 ? -25.074 8.086 8.045 1.00 90.12 370 CYS A CA 1
ATOM 2937 C C . CYS A 1 370 ? -25.678 9.279 7.297 1.00 90.12 370 CYS A C 1
ATOM 2939 O O . CYS A 1 370 ? -26.537 9.953 7.859 1.00 90.12 370 CYS A O 1
ATOM 2941 N N . ASP A 1 371 ? -25.217 9.537 6.071 1.00 87.38 371 ASP A N 1
ATOM 2942 C CA . ASP A 1 371 ? -25.581 10.732 5.300 1.00 87.38 371 ASP A CA 1
ATOM 2943 C C . ASP A 1 371 ? -26.759 10.495 4.337 1.00 87.38 371 ASP A C 1
ATOM 2945 O O . ASP A 1 371 ? -27.381 11.444 3.857 1.00 87.38 371 ASP A O 1
ATOM 2949 N N . GLY A 1 372 ? -27.067 9.234 4.024 1.00 79.06 372 GLY A N 1
ATOM 2950 C CA . GLY A 1 372 ? -28.133 8.877 3.097 1.00 79.06 372 GLY A CA 1
ATOM 2951 C C . GLY A 1 372 ? -29.541 9.147 3.651 1.00 79.06 372 GLY A C 1
ATOM 2952 O O . GLY A 1 372 ? -29.753 9.157 4.867 1.00 79.06 372 GLY A O 1
ATOM 2953 N N . PRO A 1 373 ? -30.541 9.355 2.770 1.00 68.56 373 PRO A N 1
ATOM 2954 C CA . PRO A 1 373 ? -31.926 9.520 3.192 1.00 68.56 373 PRO A CA 1
ATOM 2955 C C . PRO A 1 373 ? -32.386 8.273 3.956 1.00 68.56 373 PRO A C 1
ATOM 2957 O O . PRO A 1 373 ? -32.055 7.141 3.583 1.00 68.56 373 PRO A O 1
ATOM 2960 N N . SER A 1 374 ? -33.169 8.489 5.016 1.00 59.12 374 SER A N 1
ATOM 2961 C CA . SER A 1 374 ? -33.590 7.452 5.968 1.00 59.12 374 SER A CA 1
ATOM 2962 C C . SER A 1 374 ? -34.371 6.288 5.345 1.00 59.12 374 SER A C 1
ATOM 2964 O O . SER A 1 374 ? -34.541 5.268 6.005 1.00 59.12 374 SER A O 1
ATOM 2966 N N . GLU A 1 375 ? -34.857 6.435 4.108 1.00 54.28 375 GLU A N 1
ATOM 2967 C CA . GLU A 1 375 ? -35.730 5.468 3.431 1.00 54.28 375 GLU A CA 1
ATOM 2968 C C . GLU A 1 375 ? -35.028 4.576 2.381 1.00 54.28 375 GLU A C 1
ATOM 2970 O O . GLU A 1 375 ? -35.528 3.488 2.109 1.00 54.28 375 GLU A O 1
ATOM 2975 N N . GLU A 1 376 ? -33.877 4.969 1.808 1.00 46.31 376 GLU A N 1
ATOM 2976 C CA . GLU A 1 376 ? -33.230 4.229 0.691 1.00 46.31 376 GLU A CA 1
ATOM 2977 C C . GLU A 1 376 ? -31.845 3.638 1.017 1.00 46.31 376 GLU A C 1
ATOM 2979 O O . GLU A 1 376 ? -31.313 2.815 0.266 1.00 46.31 376 GLU A O 1
ATOM 2984 N N . SER A 1 377 ? -31.254 4.010 2.148 1.00 47.44 377 SER A N 1
ATOM 2985 C CA . SER A 1 377 ? -29.977 3.452 2.600 1.00 47.44 377 SER A CA 1
ATOM 2986 C C . SER A 1 377 ? -30.243 2.129 3.313 1.00 47.44 377 SER A C 1
ATOM 2988 O O . SER A 1 377 ? -31.159 2.066 4.133 1.00 47.44 377 SER A O 1
ATOM 2990 N N . GLY A 1 378 ? -29.458 1.073 3.045 1.00 57.66 378 GLY A N 1
ATOM 2991 C CA . GLY A 1 378 ? -29.443 -0.100 3.933 1.00 57.66 378 GLY A CA 1
ATOM 2992 C C . GLY A 1 378 ? -29.358 0.411 5.367 1.00 57.66 378 GLY A C 1
ATOM 2993 O O . GLY A 1 378 ? -28.562 1.320 5.624 1.00 57.66 378 GLY A O 1
ATOM 2994 N N . THR A 1 379 ? -30.272 -0.035 6.235 1.00 77.69 379 THR A N 1
ATOM 2995 C CA . THR A 1 379 ? -30.500 0.663 7.504 1.00 77.69 379 THR A CA 1
ATOM 2996 C C . THR A 1 379 ? -29.160 0.806 8.220 1.00 77.69 379 THR A C 1
ATOM 2998 O O . THR A 1 379 ? -28.374 -0.135 8.236 1.00 77.69 379 THR A O 1
ATOM 3001 N N . LEU A 1 380 ? -28.832 1.974 8.779 1.00 88.06 380 LEU A N 1
ATOM 3002 C CA . LEU A 1 380 ? -27.573 2.1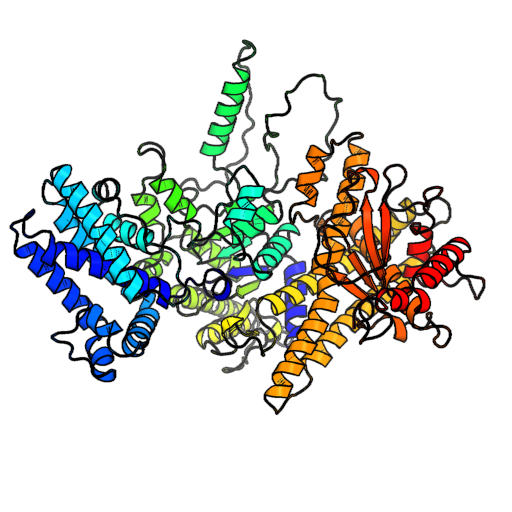69 9.516 1.00 88.06 380 LEU A CA 1
ATOM 3003 C C . LEU A 1 380 ? -27.307 1.011 10.505 1.00 88.06 380 LEU A C 1
ATOM 3005 O O . LEU A 1 380 ? -26.166 0.615 10.704 1.00 88.06 380 LEU A O 1
ATOM 3009 N N . ALA A 1 381 ? -28.369 0.408 11.049 1.00 87.75 381 ALA A N 1
ATOM 3010 C CA . ALA A 1 381 ? -28.339 -0.831 11.820 1.00 87.75 381 ALA A CA 1
ATOM 3011 C C . ALA A 1 381 ? -27.743 -2.052 11.078 1.00 87.75 381 ALA A C 1
ATOM 3013 O O . ALA A 1 381 ? -26.935 -2.762 11.670 1.00 87.75 381 ALA A O 1
ATOM 3014 N N . GLU A 1 382 ? -28.093 -2.297 9.811 1.00 86.81 382 GLU A N 1
ATOM 3015 C CA . GLU A 1 382 ? -27.487 -3.341 8.966 1.00 86.81 382 GLU A CA 1
ATOM 3016 C C . GLU A 1 382 ? -25.985 -3.113 8.789 1.00 86.81 382 GLU A C 1
ATOM 3018 O O . GLU A 1 382 ? -25.199 -4.031 9.017 1.00 86.81 382 GLU A O 1
ATOM 3023 N N . VAL A 1 383 ? -25.569 -1.887 8.450 1.00 88.25 383 VAL A N 1
ATOM 3024 C CA . VAL A 1 383 ? -24.139 -1.560 8.313 1.00 88.25 383 VAL A CA 1
ATOM 3025 C C . VAL A 1 383 ? -23.423 -1.728 9.648 1.00 88.25 383 VAL A C 1
ATOM 3027 O O . VAL A 1 383 ? -22.370 -2.348 9.721 1.00 88.25 383 VAL A O 1
ATOM 3030 N N . LEU A 1 384 ? -24.018 -1.258 10.741 1.00 91.25 384 LEU A N 1
ATOM 3031 C CA . LEU A 1 384 ? -23.470 -1.478 12.074 1.00 91.25 384 LEU A CA 1
ATOM 3032 C C . LEU A 1 384 ? -23.342 -2.966 12.396 1.00 91.25 384 LEU A C 1
ATOM 3034 O O . LEU A 1 384 ? -22.353 -3.348 13.001 1.00 91.25 384 LEU A O 1
ATOM 3038 N N . SER A 1 385 ? -24.285 -3.816 11.991 1.00 88.31 385 SER A N 1
ATOM 3039 C CA . SER A 1 385 ? -24.188 -5.262 12.222 1.00 88.31 385 SER A CA 1
ATOM 3040 C C . SER A 1 385 ? -23.094 -5.948 11.396 1.00 88.31 385 SER A C 1
ATOM 3042 O O . SER A 1 385 ? -22.654 -7.030 11.771 1.00 88.31 385 SER A O 1
ATOM 3044 N N . SER A 1 386 ? -22.643 -5.318 10.305 1.00 85.62 386 SER A N 1
ATOM 3045 C CA . SER A 1 386 ? -21.636 -5.874 9.398 1.00 85.62 386 SER A CA 1
ATOM 3046 C C . SER A 1 386 ? -20.199 -5.504 9.736 1.00 85.62 386 SER A C 1
ATOM 3048 O O . SER A 1 386 ? -19.276 -6.225 9.365 1.00 85.62 386 SER A O 1
ATOM 3050 N N . LEU A 1 387 ? -20.000 -4.378 10.421 1.00 90.06 387 LEU A N 1
ATOM 3051 C CA . LEU A 1 387 ? -18.677 -3.939 10.852 1.00 90.06 387 LEU A CA 1
ATOM 3052 C C . LEU A 1 387 ? -18.154 -4.862 11.960 1.00 90.06 387 LEU A C 1
ATOM 3054 O O . LEU A 1 387 ? -18.859 -5.095 12.938 1.00 90.06 387 LEU A O 1
ATOM 3058 N N . VAL A 1 388 ? -16.919 -5.341 11.835 1.00 88.75 388 VAL A N 1
ATOM 3059 C CA . VAL A 1 388 ? -16.275 -6.245 12.800 1.00 88.75 388 VAL A CA 1
ATOM 3060 C C . VAL A 1 388 ? -15.105 -5.522 13.450 1.00 88.75 388 VAL A C 1
ATOM 3062 O O . VAL A 1 388 ? -14.110 -5.247 12.788 1.00 88.75 388 VAL A O 1
ATOM 3065 N N . PHE A 1 389 ? -15.203 -5.198 14.736 1.00 85.94 389 PHE A N 1
ATOM 3066 C CA . PHE A 1 389 ? -14.101 -4.528 15.447 1.00 85.94 389 PHE A CA 1
ATOM 3067 C C . PHE A 1 389 ? -14.069 -4.785 16.950 1.00 85.94 389 PHE A C 1
ATOM 3069 O O . PHE A 1 389 ? -13.159 -4.311 17.640 1.00 85.94 389 PHE A O 1
ATOM 3076 N N . THR A 1 390 ? -15.053 -5.510 17.472 1.00 86.94 390 THR A N 1
ATOM 3077 C CA . THR A 1 390 ? -15.012 -6.006 18.840 1.00 86.94 390 THR A CA 1
ATOM 3078 C C . THR A 1 390 ? -14.558 -7.461 18.890 1.00 86.94 390 THR A C 1
ATOM 3080 O O . THR A 1 390 ? -14.650 -8.192 17.899 1.00 86.94 390 THR A O 1
ATOM 3083 N N . PHE A 1 391 ? -14.063 -7.916 20.043 1.00 84.25 391 PHE A N 1
ATOM 3084 C CA . PHE A 1 391 ? -13.583 -9.291 20.176 1.00 84.25 391 PHE A CA 1
ATOM 3085 C C . PHE A 1 391 ? -14.711 -10.302 19.930 1.00 84.25 391 PHE A C 1
ATOM 3087 O O . PHE A 1 391 ? -14.519 -11.297 19.228 1.00 84.25 391 PHE A O 1
ATOM 3094 N N . ARG A 1 392 ? -15.917 -10.020 20.445 1.00 86.00 392 ARG A N 1
ATOM 3095 C CA . ARG A 1 392 ? -17.104 -10.861 20.216 1.00 86.00 392 ARG A CA 1
ATOM 3096 C C . ARG A 1 392 ? -17.461 -10.969 18.732 1.00 86.00 392 ARG A C 1
ATOM 3098 O O . ARG A 1 392 ? -17.858 -12.037 18.268 1.00 86.00 392 ARG A O 1
ATOM 3105 N N . GLU A 1 393 ? -17.346 -9.876 17.989 1.00 88.00 393 GLU A N 1
ATOM 3106 C CA . GLU A 1 393 ? -17.647 -9.850 16.556 1.00 88.00 393 GLU A CA 1
ATOM 3107 C C . GLU A 1 393 ? -16.622 -10.648 15.761 1.00 88.00 393 GLU A C 1
ATOM 3109 O O . GLU A 1 393 ? -17.005 -11.452 14.917 1.00 88.00 393 GLU A O 1
ATOM 3114 N N . ILE A 1 394 ? -15.338 -10.514 16.097 1.00 83.31 394 ILE A N 1
ATOM 3115 C CA . ILE A 1 394 ? -14.252 -11.288 15.485 1.00 83.31 394 ILE A CA 1
ATOM 3116 C C . ILE A 1 394 ? -14.442 -12.791 15.739 1.00 83.31 394 ILE A C 1
ATOM 3118 O O . ILE A 1 394 ? -14.273 -13.606 14.835 1.00 83.31 394 ILE A O 1
ATOM 3122 N N . GLN A 1 395 ? -14.876 -13.191 16.938 1.00 82.56 395 GLN A N 1
ATOM 3123 C CA . GLN A 1 395 ? -15.214 -14.592 17.224 1.00 82.56 395 GLN A CA 1
ATOM 3124 C C . GLN A 1 395 ? -16.391 -15.101 16.381 1.00 82.56 395 GLN A C 1
ATOM 3126 O O . GLN A 1 395 ? -16.364 -16.233 15.887 1.00 82.56 395 GLN A O 1
ATOM 3131 N N . ASN A 1 396 ? -17.413 -14.265 16.199 1.00 80.81 396 ASN A N 1
ATOM 3132 C CA . ASN A 1 396 ? -18.611 -14.611 15.437 1.00 80.81 396 ASN A CA 1
ATOM 3133 C C . ASN A 1 396 ? -18.442 -14.456 13.926 1.00 80.81 396 ASN A C 1
ATOM 3135 O O . ASN A 1 396 ? -19.248 -15.005 13.181 1.00 80.81 396 ASN A O 1
ATOM 3139 N N . TRP A 1 397 ? -17.386 -13.796 13.454 1.00 70.56 397 TRP A N 1
ATOM 3140 C CA . TRP A 1 397 ? -17.099 -13.613 12.033 1.00 70.56 397 TRP A CA 1
ATOM 3141 C C . TRP A 1 397 ? -17.031 -14.951 11.266 1.00 70.56 397 TRP A C 1
ATOM 3143 O O . TRP A 1 397 ? -17.433 -15.024 10.110 1.00 70.56 397 TRP A O 1
ATOM 3153 N N . ARG A 1 398 ? -16.683 -16.068 11.927 1.00 62.34 398 ARG A N 1
ATOM 3154 C CA . ARG A 1 398 ? -16.756 -17.433 11.350 1.00 62.34 398 ARG A CA 1
ATOM 3155 C C . ARG A 1 398 ? -18.163 -17.888 10.941 1.00 62.34 398 ARG A C 1
ATOM 3157 O O . ARG A 1 398 ? -18.292 -18.851 10.176 1.00 62.34 398 ARG A O 1
ATOM 3164 N N . GLN A 1 399 ? -19.199 -17.270 11.502 1.00 66.56 399 GLN A N 1
ATOM 3165 C CA . GLN A 1 399 ? -20.596 -17.523 11.146 1.00 66.56 399 GLN A CA 1
ATOM 3166 C C . GLN A 1 399 ? -20.952 -16.855 9.815 1.00 66.56 399 GLN A C 1
ATOM 3168 O O . GLN A 1 399 ? -21.892 -17.291 9.147 1.00 66.56 399 GLN A O 1
ATOM 3173 N N . ASP A 1 400 ? -20.165 -15.865 9.389 1.00 67.25 400 ASP A N 1
ATOM 3174 C CA . ASP A 1 400 ? -20.310 -15.245 8.088 1.00 67.25 400 ASP A CA 1
ATOM 3175 C C . ASP A 1 400 ? -19.723 -16.146 6.992 1.00 67.25 400 ASP A C 1
ATOM 3177 O O . ASP A 1 400 ? -18.545 -16.098 6.635 1.00 67.25 400 ASP A O 1
ATOM 3181 N N . SER A 1 401 ? -20.573 -17.051 6.506 1.00 68.38 401 SER A N 1
ATOM 3182 C CA . SER A 1 401 ? -20.212 -18.113 5.556 1.00 68.38 401 SER A CA 1
ATOM 3183 C C . SER A 1 401 ? -19.356 -17.644 4.373 1.00 68.38 401 SER A C 1
ATOM 3185 O O . SER A 1 401 ? -18.389 -18.322 4.043 1.00 68.38 401 SER A O 1
ATOM 3187 N N . TRP A 1 402 ? -19.637 -16.488 3.761 1.00 77.81 402 TRP A N 1
ATOM 3188 C CA . TRP A 1 402 ? -18.944 -16.094 2.528 1.00 77.81 402 TRP A CA 1
ATOM 3189 C C . TRP A 1 402 ? -17.483 -15.690 2.758 1.00 77.81 402 TRP A C 1
ATOM 3191 O O . TRP A 1 402 ? -16.634 -16.056 1.951 1.00 77.81 402 TRP A O 1
ATOM 3201 N N . SER A 1 403 ? -17.170 -14.940 3.821 1.00 75.94 403 SER A N 1
ATOM 3202 C CA . SER A 1 403 ? -15.819 -14.408 4.058 1.00 75.94 403 SER A CA 1
ATOM 3203 C C . SER A 1 403 ? -14.875 -15.530 4.469 1.00 75.94 403 SER A C 1
ATOM 3205 O O . SER A 1 403 ? -13.758 -15.642 3.957 1.00 75.94 403 SER A O 1
ATOM 3207 N N . ARG A 1 404 ? -15.381 -16.434 5.311 1.00 80.44 404 ARG A N 1
ATOM 3208 C CA . ARG A 1 404 ? -14.733 -17.696 5.640 1.00 80.44 404 ARG A CA 1
ATOM 3209 C C . ARG A 1 404 ? -14.512 -18.540 4.388 1.00 80.44 404 ARG A C 1
ATOM 3211 O O . ARG A 1 404 ? -13.382 -18.938 4.132 1.00 80.44 404 ARG A O 1
ATOM 3218 N N . ASP A 1 405 ? -15.548 -18.807 3.597 1.00 85.62 405 ASP A N 1
ATOM 3219 C CA . ASP A 1 405 ? -15.443 -19.688 2.427 1.00 85.62 405 ASP A CA 1
ATOM 3220 C C . ASP A 1 405 ? -14.537 -19.089 1.335 1.00 85.62 405 ASP A C 1
ATOM 3222 O O . ASP A 1 405 ? -13.771 -19.816 0.693 1.00 85.62 405 ASP A O 1
ATOM 3226 N N . LEU A 1 406 ? -14.540 -17.760 1.179 1.00 86.69 406 LEU A N 1
ATOM 3227 C CA . LEU A 1 406 ? -13.595 -17.027 0.340 1.00 86.69 406 LEU A CA 1
ATOM 3228 C C . LEU A 1 406 ? -12.158 -17.246 0.822 1.00 86.69 406 LEU A C 1
ATOM 3230 O O . LEU A 1 406 ? -11.325 -17.693 0.038 1.00 86.69 406 LEU A O 1
ATOM 3234 N N . LEU A 1 407 ? -11.861 -16.986 2.098 1.00 88.81 407 LEU A N 1
ATOM 3235 C CA . LEU A 1 407 ? -10.510 -17.167 2.639 1.00 88.81 407 LEU A CA 1
ATOM 3236 C C . LEU A 1 407 ? -10.050 -18.621 2.558 1.00 88.81 407 LEU A C 1
ATOM 3238 O O . LEU A 1 407 ? -8.931 -18.875 2.126 1.00 88.81 407 LEU A O 1
ATOM 3242 N N . LEU A 1 408 ? -10.921 -19.575 2.890 1.00 90.94 408 LEU A N 1
ATOM 3243 C CA . LEU A 1 408 ? -10.662 -21.006 2.736 1.00 90.94 408 LEU A CA 1
ATOM 3244 C C . LEU A 1 408 ? -10.293 -21.358 1.291 1.00 90.94 408 LEU A C 1
ATOM 3246 O O . LEU A 1 408 ? -9.377 -22.144 1.053 1.00 90.94 408 LEU A O 1
ATOM 3250 N N . THR A 1 409 ? -11.010 -20.790 0.322 1.00 92.62 409 THR A N 1
ATOM 3251 C CA . THR A 1 409 ? -10.738 -21.001 -1.102 1.00 92.62 409 THR A CA 1
ATOM 3252 C C . THR A 1 409 ? -9.393 -20.400 -1.491 1.00 92.62 409 THR A C 1
ATOM 3254 O O . THR A 1 409 ? -8.590 -21.071 -2.138 1.00 92.62 409 THR A O 1
ATOM 3257 N N . LEU A 1 410 ? -9.111 -19.167 -1.071 1.00 93.56 410 LEU A N 1
ATOM 3258 C CA . LEU A 1 410 ? -7.868 -18.476 -1.405 1.00 93.56 410 LEU A CA 1
ATOM 3259 C C . LEU A 1 410 ? -6.649 -19.168 -0.786 1.00 93.56 410 LEU A C 1
ATOM 3261 O O . LEU A 1 410 ? -5.721 -19.483 -1.519 1.00 93.56 410 LEU A O 1
ATOM 3265 N N . LEU A 1 411 ? -6.691 -19.537 0.496 1.00 94.81 411 LEU A N 1
ATOM 3266 C CA . LEU A 1 411 ? -5.616 -20.281 1.175 1.00 94.81 411 LEU A CA 1
ATOM 3267 C C . LEU A 1 411 ? -5.288 -21.620 0.495 1.00 94.81 411 LEU A C 1
ATOM 3269 O O . LEU A 1 411 ? -4.145 -22.066 0.515 1.00 94.81 411 LEU A O 1
ATOM 3273 N N . ARG A 1 412 ? -6.288 -22.275 -0.110 1.00 95.00 412 ARG A N 1
ATOM 3274 C CA . ARG A 1 412 ? -6.109 -23.559 -0.806 1.00 95.00 412 ARG A CA 1
ATOM 3275 C C . ARG A 1 412 ? -5.625 -23.419 -2.247 1.00 95.00 412 ARG A C 1
ATOM 3277 O O . ARG A 1 412 ? -5.119 -24.394 -2.795 1.00 95.00 412 ARG A O 1
ATOM 3284 N N . THR A 1 413 ? -5.843 -22.267 -2.880 1.00 95.06 413 THR A N 1
ATOM 3285 C CA . THR A 1 413 ? -5.666 -22.101 -4.336 1.00 95.06 413 THR A CA 1
ATOM 3286 C C . THR A 1 413 ? -4.656 -21.030 -4.726 1.00 95.06 413 THR A C 1
ATOM 3288 O O . THR A 1 413 ? -4.282 -20.962 -5.894 1.00 95.06 413 THR A O 1
ATOM 3291 N N . ARG A 1 414 ? -4.223 -20.190 -3.785 1.00 96.50 414 ARG A N 1
ATOM 3292 C CA . ARG A 1 414 ? -3.353 -19.035 -4.018 1.00 96.50 414 ARG A CA 1
ATOM 3293 C C . ARG A 1 414 ? -2.210 -19.006 -3.012 1.00 96.50 414 ARG A C 1
ATOM 3295 O O . ARG A 1 414 ? -2.298 -19.579 -1.930 1.00 96.50 414 ARG A O 1
ATOM 3302 N N . THR A 1 415 ? -1.144 -18.298 -3.372 1.00 97.44 415 THR A N 1
ATOM 3303 C CA . THR A 1 415 ? -0.097 -17.899 -2.430 1.00 97.44 415 THR A CA 1
ATOM 3304 C C . THR A 1 415 ? -0.568 -16.660 -1.668 1.00 97.44 415 THR A C 1
ATOM 3306 O O . THR A 1 415 ? -0.889 -15.641 -2.280 1.00 97.44 415 THR A O 1
ATOM 3309 N N . MET A 1 416 ? -0.586 -16.719 -0.339 1.00 97.75 416 MET A N 1
ATOM 3310 C CA . MET A 1 416 ? -0.961 -15.578 0.502 1.00 97.75 416 MET A CA 1
ATOM 3311 C C . MET A 1 416 ? 0.262 -14.736 0.872 1.00 97.75 416 MET A C 1
ATOM 3313 O O . MET A 1 416 ? 1.272 -15.278 1.319 1.00 97.75 416 MET A O 1
ATOM 3317 N N . VAL A 1 417 ? 0.166 -13.412 0.750 1.00 98.00 417 VAL A N 1
ATOM 3318 C CA . VAL A 1 417 ? 1.195 -12.477 1.237 1.00 98.00 417 VAL A CA 1
ATOM 3319 C C . VAL A 1 417 ? 0.582 -11.580 2.301 1.00 98.00 417 VAL A C 1
ATOM 3321 O O . VAL A 1 417 ? -0.241 -10.722 1.995 1.00 98.00 417 VAL A O 1
ATOM 3324 N N . PHE A 1 418 ? 0.976 -11.784 3.552 1.00 96.94 418 PHE A N 1
ATOM 3325 C CA . PHE A 1 418 ? 0.509 -11.001 4.691 1.00 96.94 418 PHE A CA 1
ATOM 3326 C C . PHE A 1 418 ? 1.377 -9.751 4.850 1.00 96.94 418 PHE A C 1
ATOM 3328 O O . PHE A 1 418 ? 2.575 -9.871 5.093 1.00 96.94 418 PHE A O 1
ATOM 3335 N N . CYS A 1 419 ? 0.792 -8.559 4.730 1.00 94.94 419 CYS A N 1
ATOM 3336 C CA . CYS A 1 419 ? 1.511 -7.285 4.808 1.00 94.94 419 CYS A CA 1
ATOM 3337 C C . CYS A 1 419 ? 0.965 -6.425 5.944 1.00 94.94 419 CYS A C 1
ATOM 3339 O O . CYS A 1 419 ? -0.194 -6.013 5.901 1.00 94.94 419 CYS A O 1
ATOM 3341 N N . GLY A 1 420 ? 1.789 -6.144 6.958 1.00 87.62 420 GLY A N 1
ATOM 3342 C CA . GLY A 1 420 ? 1.346 -5.355 8.115 1.00 87.62 420 GLY A CA 1
ATOM 3343 C C . GLY A 1 420 ? 0.203 -6.012 8.900 1.00 87.62 420 GLY A C 1
ATOM 3344 O O . GLY A 1 420 ? -0.504 -5.352 9.660 1.00 87.62 420 GLY A O 1
ATOM 3345 N N . TYR A 1 421 ? -0.007 -7.312 8.699 1.00 85.62 421 TYR A N 1
ATOM 3346 C CA . TYR A 1 421 ? -0.933 -8.097 9.493 1.00 85.62 421 TYR A CA 1
ATOM 3347 C C . TYR A 1 421 ? -0.337 -8.321 10.878 1.00 85.62 421 TYR A C 1
ATOM 3349 O O . TYR A 1 421 ? 0.726 -8.925 11.004 1.00 85.62 421 TYR A O 1
ATOM 3357 N N . SER A 1 422 ? -1.040 -7.834 11.898 1.00 75.69 422 SER A N 1
ATOM 3358 C CA . SER A 1 422 ? -0.746 -8.172 13.282 1.00 75.69 422 SER A CA 1
ATOM 3359 C C . SER A 1 422 ? -1.466 -9.458 13.648 1.00 75.69 422 SER A C 1
ATOM 3361 O O . SER A 1 422 ? -2.676 -9.592 13.456 1.00 75.69 422 SER A O 1
ATOM 3363 N N . THR A 1 423 ? -0.738 -10.382 14.258 1.00 68.75 423 THR A N 1
ATOM 3364 C CA . THR A 1 423 ? -1.315 -11.602 14.832 1.00 68.75 423 THR A CA 1
ATOM 3365 C C . THR A 1 423 ? -2.143 -11.350 16.101 1.00 68.75 423 THR A C 1
ATOM 3367 O O . THR A 1 423 ? -2.611 -12.300 16.724 1.00 68.75 423 THR A O 1
ATOM 3370 N N . ALA A 1 424 ? -2.388 -10.080 16.455 1.00 70.94 424 ALA A N 1
ATOM 3371 C CA . ALA A 1 424 ? -3.332 -9.676 17.495 1.00 70.94 424 ALA A CA 1
ATOM 3372 C C . ALA A 1 424 ? -4.795 -10.041 17.174 1.00 70.94 424 ALA A C 1
ATOM 3374 O O . ALA A 1 424 ? -5.634 -9.955 18.067 1.00 70.94 424 ALA A O 1
ATOM 3375 N N . ASP A 1 425 ? -5.114 -10.453 15.938 1.00 78.88 425 ASP A N 1
ATOM 3376 C CA . ASP A 1 425 ? -6.370 -11.138 15.615 1.00 78.88 425 ASP A CA 1
ATOM 3377 C C . ASP A 1 425 ? -6.198 -12.668 15.747 1.00 78.88 425 ASP A C 1
ATOM 3379 O O . ASP A 1 425 ? -5.716 -13.336 14.819 1.00 78.88 425 ASP A O 1
ATOM 3383 N N . PRO A 1 426 ? -6.577 -13.260 16.897 1.00 79.50 426 PRO A N 1
ATOM 3384 C CA . PRO A 1 426 ? -6.383 -14.685 17.129 1.00 79.50 426 PRO A CA 1
ATOM 3385 C C . PRO A 1 426 ? -7.297 -15.551 16.255 1.00 79.50 426 PRO A C 1
ATOM 3387 O O . PRO A 1 426 ? -6.963 -16.705 15.986 1.00 79.50 426 PRO A O 1
ATOM 3390 N N . VAL A 1 427 ? -8.445 -15.034 15.806 1.00 84.06 427 VAL A N 1
ATOM 3391 C CA . VAL A 1 427 ? -9.440 -15.834 15.080 1.00 84.06 427 VAL A CA 1
ATOM 3392 C C . VAL A 1 427 ? -9.032 -16.004 13.625 1.00 84.06 427 VAL A C 1
ATOM 3394 O O . VAL A 1 427 ? -9.119 -17.123 13.099 1.00 84.06 427 VAL A O 1
ATOM 3397 N N . LEU A 1 428 ? -8.557 -14.933 12.986 1.00 86.44 428 LEU A N 1
ATOM 3398 C CA . LEU A 1 428 ? -7.996 -14.994 11.637 1.00 86.44 428 LEU A CA 1
ATOM 3399 C C . LEU A 1 428 ? -6.725 -15.844 11.605 1.00 86.44 428 LEU A C 1
ATOM 3401 O O . LEU A 1 428 ? -6.621 -16.739 10.764 1.00 86.44 428 LEU A O 1
ATOM 3405 N N . HIS A 1 429 ? -5.819 -15.651 12.571 1.00 89.06 429 HIS A N 1
ATOM 3406 C CA . HIS A 1 429 ? -4.609 -16.471 12.716 1.00 89.06 429 HIS A CA 1
ATOM 3407 C C . HIS A 1 429 ? -4.932 -17.968 12.782 1.00 89.06 429 HIS A C 1
ATOM 3409 O O . HIS A 1 429 ? -4.432 -18.763 11.981 1.00 89.06 429 HIS A O 1
ATOM 3415 N N . ASP A 1 430 ? -5.818 -18.349 13.704 1.00 89.94 430 ASP A N 1
ATOM 3416 C CA . ASP A 1 430 ? -6.217 -19.742 13.888 1.00 89.94 430 ASP A CA 1
ATOM 3417 C C . ASP A 1 430 ? -6.881 -20.320 12.631 1.00 89.94 430 ASP A C 1
ATOM 3419 O O . ASP A 1 430 ? -6.665 -21.483 12.289 1.00 89.94 430 ASP A O 1
ATOM 3423 N N . THR A 1 431 ? -7.627 -19.492 11.892 1.00 90.56 431 THR A N 1
ATOM 3424 C CA . THR A 1 431 ? -8.221 -19.881 10.608 1.00 90.56 431 THR A CA 1
ATOM 3425 C C . THR A 1 431 ? -7.135 -20.193 9.577 1.00 90.56 431 THR A C 1
ATOM 3427 O O . THR A 1 431 ? -7.160 -21.273 8.990 1.00 90.56 431 THR A O 1
ATOM 3430 N N . PHE A 1 432 ? -6.143 -19.316 9.385 1.00 93.88 432 PHE A N 1
ATOM 3431 C CA . PHE A 1 432 ? -5.043 -19.559 8.439 1.00 93.88 432 PHE A CA 1
ATOM 3432 C C . PHE A 1 432 ? -4.269 -20.835 8.779 1.00 93.88 432 PHE A C 1
ATOM 3434 O O . PHE A 1 432 ? -4.045 -21.680 7.910 1.00 93.88 432 PHE A O 1
ATOM 3441 N N . ARG A 1 433 ? -3.906 -20.999 10.055 1.00 94.44 433 ARG A N 1
ATOM 3442 C CA . ARG A 1 433 ? -3.187 -22.174 10.558 1.00 94.44 433 ARG A CA 1
ATOM 3443 C C . ARG A 1 433 ? -3.975 -23.463 10.315 1.00 94.44 433 ARG A C 1
ATOM 3445 O O . ARG A 1 433 ? -3.451 -24.387 9.697 1.00 94.44 433 ARG A O 1
ATOM 3452 N N . THR A 1 434 ? -5.242 -23.494 10.729 1.00 94.19 434 THR A N 1
ATOM 3453 C CA . THR A 1 434 ? -6.107 -24.679 10.625 1.00 94.19 434 THR A CA 1
ATOM 3454 C C . THR A 1 434 ? -6.267 -25.147 9.180 1.00 94.19 434 THR A C 1
ATOM 3456 O O . THR A 1 434 ? -6.227 -26.346 8.914 1.00 94.19 434 THR A O 1
ATOM 3459 N N . VAL A 1 435 ? -6.404 -24.225 8.222 1.00 94.81 435 VAL A N 1
ATOM 3460 C CA . VAL A 1 435 ? -6.548 -24.586 6.800 1.00 94.81 435 VAL A CA 1
ATOM 3461 C C . VAL A 1 435 ? -5.288 -25.237 6.252 1.00 94.81 435 VAL A C 1
ATOM 3463 O O . VAL A 1 435 ? -5.368 -26.243 5.546 1.00 94.81 435 VAL A O 1
ATOM 3466 N N . TYR A 1 436 ? -4.116 -24.707 6.590 1.00 96.75 436 TYR A N 1
ATOM 3467 C CA . TYR A 1 436 ? -2.866 -25.316 6.154 1.00 96.75 436 TYR A CA 1
ATOM 3468 C C . TYR A 1 436 ? -2.594 -26.659 6.849 1.00 96.75 436 TYR A C 1
ATOM 3470 O O . TYR A 1 436 ? -2.130 -27.594 6.197 1.00 96.75 436 TYR A O 1
ATOM 3478 N N . GLU A 1 437 ? -2.941 -26.807 8.130 1.00 94.88 437 GLU A N 1
ATOM 3479 C CA . GLU A 1 437 ? -2.883 -28.095 8.841 1.00 94.88 437 GLU A CA 1
ATOM 3480 C C . GLU A 1 437 ? -3.828 -29.135 8.214 1.00 94.88 437 GLU A C 1
ATOM 3482 O O . GLU A 1 437 ? -3.448 -30.292 8.010 1.00 94.88 437 GLU A O 1
ATOM 3487 N N . GLU A 1 438 ? -5.037 -28.719 7.826 1.00 94.94 438 GLU A N 1
ATOM 3488 C CA . GLU A 1 438 ? -5.984 -29.542 7.074 1.00 94.94 438 GLU A CA 1
ATOM 3489 C C . GLU A 1 438 ? -5.369 -30.005 5.742 1.00 94.94 438 GLU A C 1
ATOM 3491 O O . GLU A 1 438 ? -5.364 -31.202 5.442 1.00 94.94 438 GLU A O 1
ATOM 3496 N N . MET A 1 439 ? -4.794 -29.087 4.958 1.00 94.25 439 MET A N 1
ATOM 3497 C CA . MET A 1 439 ? -4.110 -29.414 3.700 1.00 94.25 439 MET A CA 1
ATOM 3498 C C . MET A 1 439 ? -2.949 -30.394 3.921 1.00 94.25 439 MET A C 1
ATOM 3500 O O . MET A 1 439 ? -2.826 -31.380 3.189 1.00 94.25 439 MET A O 1
ATOM 3504 N N . ALA A 1 440 ? -2.147 -30.184 4.968 1.00 92.44 440 ALA A N 1
ATOM 3505 C CA . ALA A 1 440 ? -1.044 -31.066 5.339 1.00 92.44 440 ALA A CA 1
ATOM 3506 C C . ALA A 1 440 ? -1.529 -32.479 5.695 1.00 92.44 440 ALA A C 1
ATOM 3508 O O . ALA A 1 440 ? -0.923 -33.472 5.284 1.00 92.44 440 ALA A O 1
ATOM 3509 N N . SER A 1 441 ? -2.641 -32.591 6.432 1.00 91.25 441 SER A N 1
ATOM 3510 C CA . SER A 1 441 ? -3.235 -33.883 6.794 1.00 91.25 441 SER A CA 1
ATOM 3511 C C . SER A 1 441 ? -3.669 -34.682 5.558 1.00 91.25 441 SER A C 1
ATOM 3513 O O . SER A 1 441 ? -3.343 -35.863 5.446 1.00 91.25 441 SER A O 1
ATOM 3515 N N . ARG A 1 442 ? -4.301 -34.024 4.573 1.00 87.56 442 ARG A N 1
ATOM 3516 C CA . ARG A 1 442 ? -4.706 -34.648 3.302 1.00 87.56 442 ARG A CA 1
ATOM 3517 C C . ARG A 1 442 ? -3.496 -35.108 2.492 1.00 87.56 442 ARG A C 1
ATOM 3519 O O . ARG A 1 442 ? -3.524 -36.182 1.896 1.00 87.56 442 ARG A O 1
ATOM 3526 N N . PHE A 1 443 ? -2.413 -34.331 2.506 1.00 83.00 443 PHE A N 1
ATOM 3527 C CA . PHE A 1 443 ? -1.188 -34.667 1.785 1.00 83.00 443 PHE A CA 1
ATOM 3528 C C . PHE A 1 443 ? -0.515 -35.944 2.320 1.00 83.00 443 PHE A C 1
ATOM 3530 O O . PHE A 1 443 ? -0.082 -36.784 1.528 1.00 83.00 443 PHE A O 1
ATOM 3537 N N . LYS A 1 444 ? -0.501 -36.150 3.648 1.00 80.44 444 LYS A N 1
ATOM 3538 C CA . LYS A 1 444 ? 0.045 -37.371 4.283 1.00 80.44 444 LYS A CA 1
ATOM 3539 C C . LYS A 1 444 ? -0.638 -38.658 3.812 1.00 80.44 444 LYS A C 1
ATOM 3541 O O . LYS A 1 444 ? 0.001 -39.705 3.797 1.00 80.44 444 LYS A O 1
ATOM 3546 N N . HIS A 1 445 ? -1.905 -38.586 3.408 1.00 72.62 445 HIS A N 1
ATOM 3547 C CA . HIS A 1 445 ? -2.643 -39.742 2.897 1.00 72.62 445 HIS A CA 1
ATOM 3548 C C . HIS A 1 445 ? -2.343 -40.064 1.425 1.00 72.62 445 HIS A C 1
ATOM 3550 O O . HIS A 1 445 ? -2.532 -41.205 1.013 1.00 72.62 445 HIS A O 1
ATOM 3556 N N . HIS A 1 446 ? -1.858 -39.095 0.642 1.00 69.00 446 HIS A N 1
ATOM 3557 C CA . HIS A 1 446 ? -1.651 -39.256 -0.801 1.00 69.00 446 HIS A CA 1
ATOM 3558 C C . HIS A 1 446 ? -0.188 -39.452 -1.223 1.00 69.00 446 HIS A C 1
ATOM 3560 O O . HIS A 1 446 ? 0.055 -40.010 -2.291 1.00 69.00 446 HIS A O 1
ATOM 3566 N N . ALA A 1 447 ? 0.795 -39.019 -0.427 1.00 58.53 447 ALA A N 1
ATOM 3567 C CA . ALA A 1 447 ? 2.182 -38.921 -0.884 1.00 58.53 447 ALA A CA 1
ATOM 3568 C C . ALA A 1 447 ? 3.163 -39.774 -0.061 1.00 58.53 447 ALA A C 1
ATOM 3570 O O . ALA A 1 447 ? 3.696 -39.322 0.950 1.00 58.53 447 ALA A O 1
ATOM 3571 N N . PHE A 1 448 ? 3.478 -40.977 -0.557 1.00 57.00 448 PHE A N 1
ATOM 3572 C CA . PHE A 1 448 ? 4.650 -41.758 -0.125 1.00 57.00 448 PHE A CA 1
ATOM 3573 C C . PHE A 1 448 ? 5.793 -41.787 -1.165 1.00 57.00 448 PHE A C 1
ATOM 3575 O O . PHE A 1 448 ? 6.859 -42.310 -0.857 1.00 57.00 448 PHE A O 1
ATOM 3582 N N . ALA A 1 449 ? 5.620 -41.219 -2.371 1.00 56.09 449 ALA A N 1
ATOM 3583 C CA . ALA A 1 449 ? 6.536 -41.483 -3.495 1.00 56.09 449 ALA A CA 1
ATOM 3584 C C . ALA A 1 449 ? 7.390 -40.299 -4.025 1.00 56.09 449 ALA A C 1
ATOM 3586 O O . ALA A 1 449 ? 8.394 -40.564 -4.674 1.00 56.09 449 ALA A O 1
ATOM 3587 N N . GLU A 1 450 ? 7.086 -39.020 -3.745 1.00 60.69 450 GLU A N 1
ATOM 3588 C CA . GLU A 1 450 ? 7.796 -37.878 -4.392 1.00 60.69 450 GLU A CA 1
ATOM 3589 C C . GLU A 1 450 ? 8.195 -36.706 -3.465 1.00 60.69 450 GLU A C 1
ATOM 3591 O O . GLU A 1 450 ? 8.512 -35.603 -3.912 1.00 60.69 450 GLU A O 1
ATOM 3596 N N . THR A 1 451 ? 8.234 -36.911 -2.149 1.00 61.44 451 THR A N 1
ATOM 3597 C CA . THR A 1 451 ? 8.435 -35.829 -1.161 1.00 61.44 451 THR A CA 1
ATOM 3598 C C . THR A 1 451 ? 9.850 -35.240 -1.087 1.00 61.44 451 THR A C 1
ATOM 3600 O O . THR A 1 451 ? 10.052 -34.242 -0.400 1.00 61.44 451 THR A O 1
ATOM 3603 N N . SER A 1 452 ? 10.841 -35.790 -1.793 1.00 63.91 452 SER A N 1
ATOM 3604 C CA . SER A 1 452 ? 12.254 -35.408 -1.627 1.00 63.91 452 SER A CA 1
ATOM 3605 C C . SER A 1 452 ? 12.674 -34.092 -2.296 1.00 63.91 452 SER A C 1
ATOM 3607 O O . SER A 1 452 ? 13.783 -33.628 -2.040 1.00 63.91 452 SER A O 1
ATOM 3609 N N . LYS A 1 453 ? 11.826 -33.468 -3.130 1.00 79.38 453 LYS A N 1
ATOM 3610 C CA . LYS A 1 453 ? 12.205 -32.261 -3.897 1.00 79.38 453 LYS A CA 1
ATOM 3611 C C . LYS A 1 453 ? 11.704 -30.927 -3.339 1.00 79.38 453 LYS A C 1
ATOM 3613 O O . LYS A 1 453 ? 12.243 -29.899 -3.733 1.00 79.38 453 LYS A O 1
ATOM 3618 N N . ARG A 1 454 ? 10.701 -30.918 -2.457 1.00 86.50 454 ARG A N 1
ATOM 3619 C CA . ARG A 1 454 ? 10.064 -29.673 -1.988 1.00 86.50 454 ARG A CA 1
ATOM 3620 C C . ARG A 1 454 ? 10.836 -29.040 -0.837 1.00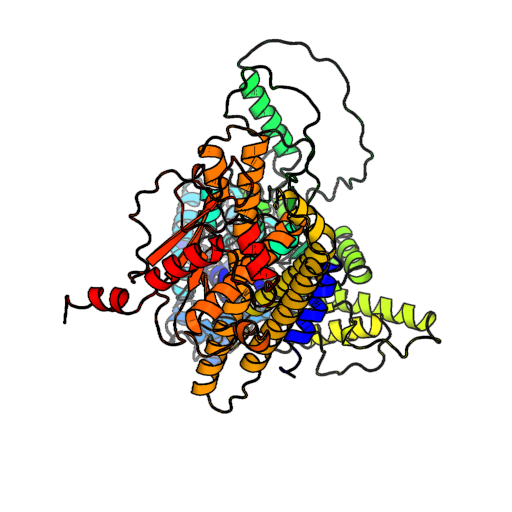 86.50 454 ARG A C 1
ATOM 3622 O O . ARG A 1 454 ? 11.311 -29.740 0.059 1.00 86.50 454 ARG A O 1
ATOM 3629 N N . ARG A 1 455 ? 10.939 -27.715 -0.849 1.00 90.19 455 ARG A N 1
ATOM 3630 C CA . ARG A 1 455 ? 11.699 -26.922 0.122 1.00 90.19 455 ARG A CA 1
ATOM 3631 C C . ARG A 1 455 ? 10.770 -25.967 0.878 1.00 90.19 455 ARG A C 1
ATOM 3633 O O . ARG A 1 455 ? 9.662 -25.690 0.443 1.00 90.19 455 ARG A O 1
ATOM 3640 N N . GLN A 1 456 ? 11.214 -25.456 2.030 1.00 89.62 456 GLN A N 1
ATOM 3641 C CA . GLN A 1 456 ? 10.426 -24.498 2.836 1.00 89.62 456 GLN A CA 1
ATOM 3642 C C . GLN A 1 456 ? 10.116 -23.196 2.075 1.00 89.62 456 GLN A C 1
ATOM 3644 O O . GLN A 1 456 ? 9.076 -22.584 2.291 1.00 89.62 456 GLN A O 1
ATOM 3649 N N . GLU A 1 457 ? 11.013 -22.791 1.173 1.00 91.25 457 GLU A N 1
ATOM 3650 C CA . GLU A 1 457 ? 10.835 -21.644 0.268 1.00 91.25 457 GLU A CA 1
ATOM 3651 C C . GLU A 1 457 ? 9.615 -21.797 -0.656 1.00 91.25 457 GLU A C 1
ATOM 3653 O O . GLU A 1 457 ? 8.988 -20.809 -1.034 1.00 91.25 457 GLU A O 1
ATOM 3658 N N . ASP A 1 458 ? 9.190 -23.035 -0.920 1.00 93.75 458 ASP A N 1
ATOM 3659 C CA . ASP A 1 458 ? 8.044 -23.315 -1.778 1.00 93.75 458 ASP A CA 1
ATOM 3660 C C . ASP A 1 458 ? 6.692 -23.069 -1.078 1.00 93.75 458 ASP A C 1
ATOM 3662 O O . ASP A 1 458 ? 5.654 -23.117 -1.742 1.00 93.75 458 ASP A O 1
ATOM 3666 N N . ALA A 1 459 ? 6.661 -22.777 0.230 1.00 96.00 459 ALA A N 1
ATOM 3667 C CA . ALA A 1 459 ? 5.418 -22.606 0.986 1.00 96.00 459 ALA A CA 1
ATOM 3668 C C . ALA A 1 459 ? 4.462 -21.575 0.335 1.00 96.00 459 ALA A C 1
ATOM 3670 O O . ALA A 1 459 ? 4.909 -20.525 -0.134 1.00 96.00 459 ALA A O 1
ATOM 3671 N N . PRO A 1 460 ? 3.135 -21.812 0.318 1.00 96.94 460 PRO A N 1
ATOM 3672 C CA . PRO A 1 460 ? 2.144 -20.913 -0.288 1.00 96.94 460 PRO A CA 1
ATOM 3673 C C . PRO A 1 460 ? 1.816 -19.694 0.597 1.00 96.94 460 PRO A C 1
ATOM 3675 O O . PRO A 1 460 ? 0.709 -19.163 0.553 1.00 96.94 460 PRO A O 1
ATOM 3678 N N . ALA A 1 461 ? 2.761 -19.243 1.422 1.00 97.44 461 ALA A N 1
ATOM 3679 C CA . ALA A 1 461 ? 2.582 -18.106 2.312 1.00 97.44 461 ALA A CA 1
ATOM 3680 C C . ALA A 1 461 ? 3.881 -17.306 2.470 1.00 97.44 461 ALA A C 1
ATOM 3682 O O . ALA A 1 461 ? 4.967 -17.885 2.567 1.00 97.44 461 ALA A O 1
ATOM 3683 N N . PHE A 1 462 ? 3.738 -15.984 2.549 1.00 97.50 462 PHE A N 1
ATOM 3684 C CA . PHE A 1 462 ? 4.786 -15.015 2.864 1.00 97.50 462 PHE A CA 1
ATOM 3685 C C . PHE A 1 462 ? 4.276 -14.029 3.913 1.00 97.50 462 PHE A C 1
ATOM 3687 O O . PHE A 1 462 ? 3.111 -13.640 3.877 1.00 97.50 462 PHE A O 1
ATOM 3694 N N . PHE A 1 463 ? 5.150 -13.590 4.815 1.00 96.50 463 PHE A N 1
ATOM 3695 C CA . PHE A 1 463 ? 4.875 -12.493 5.742 1.00 96.50 463 PHE A CA 1
ATOM 3696 C C . PHE A 1 463 ? 5.855 -11.357 5.480 1.00 96.50 463 PHE A C 1
ATOM 3698 O O . PHE A 1 463 ? 7.060 -11.571 5.563 1.00 96.50 463 PHE A O 1
ATOM 3705 N N . LEU A 1 464 ? 5.342 -10.161 5.199 1.00 95.75 464 LEU A N 1
ATOM 3706 C CA . LEU A 1 464 ? 6.081 -8.909 5.310 1.00 95.75 464 LEU A CA 1
ATOM 3707 C C . LEU A 1 464 ? 5.773 -8.337 6.695 1.00 95.75 464 LEU A C 1
ATOM 3709 O O . LEU A 1 464 ? 4.669 -7.830 6.926 1.00 95.75 464 LEU A O 1
ATOM 3713 N N . ALA A 1 465 ? 6.720 -8.452 7.624 1.00 91.6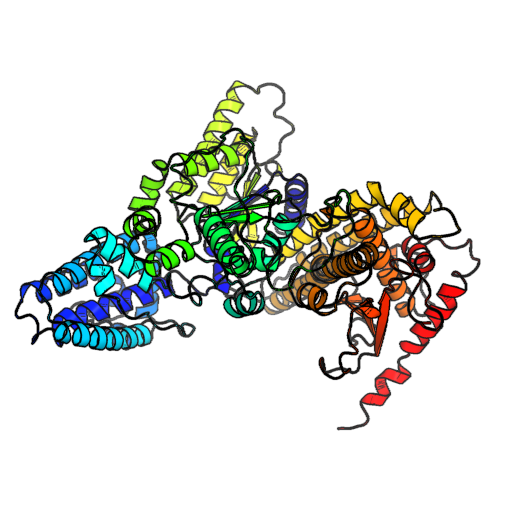9 465 ALA A N 1
ATOM 3714 C CA . ALA A 1 465 ? 6.501 -8.127 9.033 1.00 91.69 465 ALA A CA 1
ATOM 3715 C C . ALA A 1 465 ? 7.648 -7.306 9.634 1.00 91.69 465 ALA A C 1
ATOM 3717 O O . ALA A 1 465 ? 8.781 -7.325 9.147 1.00 91.69 465 ALA A O 1
ATOM 3718 N N . SER A 1 466 ? 7.350 -6.590 10.719 1.00 90.12 466 SER A N 1
ATOM 3719 C CA . SER A 1 466 ? 8.344 -5.766 11.405 1.00 90.12 466 SER A CA 1
ATOM 3720 C C . SER A 1 466 ? 9.471 -6.619 11.985 1.00 90.12 466 SER A C 1
ATOM 3722 O O . SER A 1 466 ? 9.243 -7.630 12.649 1.00 90.12 466 SER A O 1
ATOM 3724 N N . ALA A 1 467 ? 10.705 -6.167 11.795 1.00 89.19 467 ALA A N 1
ATOM 3725 C CA . ALA A 1 467 ? 11.904 -6.788 12.341 1.00 89.19 467 ALA A CA 1
ATOM 3726 C C . ALA A 1 467 ? 12.000 -6.661 13.874 1.00 89.19 467 ALA A C 1
ATOM 3728 O O . ALA A 1 467 ? 12.825 -7.329 14.495 1.00 89.19 467 ALA A O 1
ATOM 3729 N N . ARG A 1 468 ? 11.196 -5.786 14.502 1.00 84.25 468 ARG A N 1
ATOM 3730 C CA . ARG A 1 468 ? 11.196 -5.598 15.964 1.00 84.25 468 ARG A CA 1
ATOM 3731 C C . ARG A 1 468 ? 10.556 -6.762 16.707 1.00 84.25 468 ARG A C 1
ATOM 3733 O O . ARG A 1 468 ? 10.988 -7.098 17.807 1.00 84.25 468 ARG A O 1
ATOM 3740 N N . SER A 1 469 ? 9.536 -7.367 16.113 1.00 79.62 469 SER A N 1
ATOM 3741 C CA . SER A 1 469 ? 8.769 -8.445 16.718 1.00 79.62 469 SER A CA 1
ATOM 3742 C C . SER A 1 469 ? 8.665 -9.586 15.724 1.00 79.62 469 SER A C 1
ATOM 3744 O O . SER A 1 469 ? 7.865 -9.549 14.792 1.00 79.62 469 SER A O 1
ATOM 3746 N N . ARG A 1 470 ? 9.468 -10.633 15.934 1.00 84.81 470 ARG A N 1
ATOM 3747 C CA . ARG A 1 470 ? 9.200 -11.922 15.296 1.00 84.81 470 ARG A CA 1
ATOM 3748 C C . ARG A 1 470 ? 7.941 -12.496 15.912 1.00 84.81 470 ARG A C 1
ATOM 3750 O O . ARG A 1 470 ? 7.968 -13.034 17.018 1.00 84.81 470 ARG A O 1
ATOM 3757 N N . GLU A 1 471 ? 6.834 -12.328 15.209 1.00 87.94 471 GLU A N 1
ATOM 3758 C CA . GLU A 1 471 ? 5.541 -12.777 15.692 1.00 87.94 471 GLU A CA 1
ATOM 3759 C C . GLU A 1 471 ? 5.485 -14.304 15.635 1.00 87.94 471 GLU A C 1
ATOM 3761 O O . GLU A 1 471 ? 5.534 -14.918 14.567 1.00 87.94 471 GLU A O 1
ATOM 3766 N N . PHE A 1 472 ? 5.386 -14.928 16.809 1.00 90.44 472 PHE A N 1
ATOM 3767 C CA . PHE A 1 472 ? 5.317 -16.382 16.950 1.00 90.44 472 PHE A CA 1
ATOM 3768 C C . PHE A 1 472 ? 4.222 -16.997 16.061 1.00 90.44 472 PHE A C 1
ATOM 3770 O O . PHE A 1 472 ? 4.454 -17.990 15.370 1.00 90.44 472 PHE A O 1
ATOM 3777 N N . HIS A 1 473 ? 3.059 -16.353 16.017 1.00 90.81 473 HIS A N 1
ATOM 3778 C CA . HIS A 1 473 ? 1.906 -16.770 15.226 1.00 90.81 473 HIS A CA 1
ATOM 3779 C C . HIS A 1 473 ? 2.157 -16.713 13.710 1.00 90.81 473 HIS A C 1
ATOM 3781 O O . HIS A 1 473 ? 1.795 -17.641 12.988 1.00 90.81 473 HIS A O 1
ATOM 3787 N N . ALA A 1 474 ? 2.872 -15.708 13.205 1.00 93.00 474 ALA A N 1
ATOM 3788 C CA . ALA A 1 474 ? 3.241 -15.656 11.791 1.00 93.00 474 ALA A CA 1
ATOM 3789 C C . ALA A 1 474 ? 4.144 -16.844 11.399 1.00 93.00 474 ALA A C 1
ATOM 3791 O O . ALA A 1 474 ? 3.938 -17.487 10.366 1.00 93.00 474 ALA A O 1
ATOM 3792 N N . LEU A 1 475 ? 5.095 -17.212 12.268 1.00 94.12 475 LEU A N 1
ATOM 3793 C CA . LEU A 1 475 ? 5.923 -18.407 12.077 1.00 94.12 475 LEU A CA 1
ATOM 3794 C C . LEU A 1 475 ? 5.113 -19.711 12.183 1.00 94.12 475 LEU A C 1
ATOM 3796 O O . LEU A 1 475 ? 5.438 -20.683 11.507 1.00 94.12 475 LEU A O 1
ATOM 3800 N N . GLU A 1 476 ? 4.061 -19.781 13.003 1.00 94.69 476 GLU A N 1
ATOM 3801 C CA . GLU A 1 476 ? 3.132 -20.926 13.023 1.00 94.69 476 GLU A CA 1
ATOM 3802 C C . GLU A 1 476 ? 2.380 -21.096 11.701 1.00 94.69 476 GLU A C 1
ATOM 3804 O O . GLU A 1 476 ? 2.314 -22.214 11.180 1.00 94.69 476 GLU A O 1
ATOM 3809 N N . VAL A 1 477 ? 1.858 -20.005 11.130 1.00 95.44 477 VAL A N 1
ATOM 3810 C CA . VAL A 1 477 ? 1.179 -20.042 9.825 1.00 95.44 477 VAL A CA 1
ATOM 3811 C C . VAL A 1 477 ? 2.145 -20.512 8.743 1.00 95.44 477 VAL A C 1
ATOM 3813 O O . VAL A 1 477 ? 1.813 -21.420 7.985 1.00 95.44 477 VAL A O 1
ATOM 3816 N N . LEU A 1 478 ? 3.363 -19.965 8.702 1.00 96.25 478 LEU A N 1
ATOM 3817 C CA . LEU A 1 478 ? 4.369 -20.354 7.710 1.00 96.25 478 LEU A CA 1
ATOM 3818 C C . LEU A 1 478 ? 4.811 -21.813 7.851 1.00 96.25 478 LEU A C 1
ATOM 3820 O O . LEU A 1 478 ? 4.936 -22.523 6.853 1.00 96.25 478 LEU A O 1
ATOM 3824 N N . ARG A 1 479 ? 4.991 -22.297 9.086 1.00 95.81 479 ARG A N 1
ATOM 3825 C CA . ARG A 1 479 ? 5.276 -23.715 9.346 1.00 95.81 479 ARG A CA 1
ATOM 3826 C C . ARG A 1 479 ? 4.154 -24.612 8.845 1.00 95.81 479 ARG A C 1
ATOM 3828 O O . ARG A 1 479 ? 4.431 -25.613 8.186 1.00 95.81 479 ARG A O 1
ATOM 3835 N N . SER A 1 480 ? 2.910 -24.231 9.112 1.00 96.06 480 SER A N 1
ATOM 3836 C CA . SER A 1 480 ? 1.734 -24.966 8.647 1.00 96.06 480 SER A CA 1
ATOM 3837 C C . SER A 1 480 ? 1.656 -24.958 7.118 1.00 96.06 480 SER A C 1
ATOM 3839 O O . SER A 1 480 ? 1.451 -26.005 6.511 1.00 96.06 480 SER A O 1
ATOM 3841 N N . ALA A 1 481 ? 1.925 -23.818 6.474 1.00 96.69 481 ALA A N 1
ATOM 3842 C CA . ALA A 1 481 ? 1.967 -23.689 5.017 1.00 96.69 481 ALA A CA 1
ATOM 3843 C C . ALA A 1 481 ? 3.076 -24.554 4.381 1.00 96.69 481 ALA A C 1
ATOM 3845 O O . ALA A 1 481 ? 2.841 -25.237 3.386 1.00 96.69 481 ALA A O 1
ATOM 3846 N N . SER A 1 482 ? 4.267 -24.606 4.987 1.00 96.19 482 SER A N 1
ATOM 3847 C CA . SER A 1 482 ? 5.342 -25.531 4.596 1.00 96.19 482 SER A CA 1
ATOM 3848 C C . SER A 1 482 ? 4.912 -27.001 4.721 1.00 96.19 482 SER A C 1
ATOM 3850 O O . SER A 1 482 ? 5.158 -27.817 3.830 1.00 96.19 482 SER A O 1
ATOM 3852 N N . GLN A 1 483 ? 4.227 -27.363 5.806 1.00 94.94 483 GLN A N 1
ATOM 3853 C CA . GLN A 1 483 ? 3.705 -28.721 5.989 1.00 94.94 483 GLN A CA 1
ATOM 3854 C C . GLN A 1 483 ? 2.591 -29.059 4.989 1.00 94.94 483 GLN A C 1
ATOM 3856 O O . GLN A 1 483 ? 2.509 -30.206 4.548 1.00 94.94 483 GLN A O 1
ATOM 3861 N N . ALA A 1 484 ? 1.782 -28.076 4.578 1.00 94.69 484 ALA A N 1
ATOM 3862 C CA . ALA A 1 484 ? 0.717 -28.242 3.586 1.00 94.69 484 ALA A CA 1
ATOM 3863 C C . ALA A 1 484 ? 1.243 -28.711 2.222 1.00 94.69 484 ALA A C 1
ATOM 3865 O O . ALA A 1 484 ? 0.549 -29.423 1.498 1.00 94.69 484 ALA A O 1
ATOM 3866 N N . ILE A 1 485 ? 2.494 -28.373 1.900 1.00 93.56 485 ILE A N 1
ATOM 3867 C CA . ILE A 1 485 ? 3.189 -28.853 0.703 1.00 93.56 485 ILE A CA 1
ATOM 3868 C C . ILE A 1 485 ? 4.117 -30.047 0.986 1.00 93.56 485 ILE A C 1
ATOM 3870 O O . ILE A 1 485 ? 4.869 -30.447 0.104 1.00 93.56 485 ILE A O 1
ATOM 3874 N N . GLY A 1 486 ? 4.063 -30.661 2.169 1.00 92.12 486 GLY A N 1
ATOM 3875 C CA . GLY A 1 486 ? 4.799 -31.889 2.489 1.00 92.12 486 GLY A CA 1
ATOM 3876 C C . GLY A 1 486 ? 6.208 -31.697 3.059 1.00 92.12 486 GLY A C 1
ATOM 3877 O O . GLY A 1 486 ? 6.976 -32.660 3.104 1.00 92.12 486 GLY A O 1
ATOM 3878 N N . VAL A 1 487 ? 6.576 -30.493 3.510 1.00 92.50 487 VAL A N 1
ATOM 3879 C CA . VAL A 1 487 ? 7.872 -30.259 4.164 1.00 92.50 487 VAL A CA 1
ATOM 3880 C C . VAL A 1 487 ? 7.811 -30.707 5.629 1.00 92.50 487 VAL A C 1
ATOM 3882 O O . VAL A 1 487 ? 7.152 -30.091 6.462 1.00 92.50 487 VAL A O 1
ATOM 3885 N N . ASN A 1 488 ? 8.527 -31.786 5.961 1.00 85.50 488 ASN A N 1
ATOM 3886 C CA . ASN A 1 488 ? 8.453 -32.426 7.285 1.00 85.50 488 ASN A CA 1
ATOM 3887 C C . ASN A 1 488 ? 9.311 -31.755 8.371 1.00 85.50 488 ASN A C 1
ATOM 3889 O O . ASN A 1 488 ? 8.998 -31.861 9.555 1.00 85.50 488 ASN A O 1
ATOM 3893 N N . ARG A 1 489 ? 10.416 -31.101 7.995 1.00 84.50 489 ARG A N 1
ATOM 3894 C CA . ARG A 1 489 ? 11.323 -30.421 8.932 1.00 84.50 489 ARG A CA 1
ATOM 3895 C C . ARG A 1 489 ? 11.280 -28.928 8.664 1.00 84.50 489 ARG A C 1
ATOM 3897 O O . ARG A 1 489 ? 11.892 -28.466 7.703 1.00 84.50 489 ARG A O 1
ATOM 3904 N N . VAL A 1 490 ? 10.566 -28.198 9.515 1.00 86.31 490 VAL A N 1
ATOM 3905 C CA . VAL A 1 490 ? 10.515 -26.734 9.479 1.00 86.31 490 VAL A CA 1
ATOM 3906 C C . VAL A 1 490 ? 11.207 -26.179 10.715 1.00 86.31 490 VAL A C 1
ATOM 3908 O O . VAL A 1 490 ? 11.037 -26.722 11.808 1.00 86.31 490 VAL A O 1
ATOM 3911 N N . SER A 1 491 ? 12.019 -25.136 10.543 1.00 89.38 491 SER A N 1
ATOM 3912 C CA . SER A 1 491 ? 12.630 -24.449 11.682 1.00 89.38 491 SER A CA 1
ATOM 3913 C C . SER A 1 491 ? 11.540 -23.840 12.572 1.00 89.38 491 SER A C 1
ATOM 3915 O O . SER A 1 491 ? 10.503 -23.392 12.085 1.00 89.38 491 SER A O 1
ATOM 3917 N N . LEU A 1 492 ? 11.749 -23.873 13.890 1.00 87.12 492 LEU A N 1
ATOM 3918 C CA . LEU A 1 492 ? 10.804 -23.323 14.870 1.00 87.12 492 LEU A CA 1
ATOM 3919 C C . LEU A 1 492 ? 10.965 -21.811 15.049 1.00 87.12 492 LEU A C 1
ATOM 3921 O O . LEU A 1 492 ? 10.023 -21.144 15.464 1.00 87.12 492 LEU A O 1
ATOM 3925 N N . THR A 1 493 ? 12.156 -21.289 14.767 1.00 89.81 493 THR A N 1
ATOM 3926 C CA . THR A 1 493 ? 12.548 -19.905 15.068 1.00 89.81 493 THR A CA 1
ATOM 3927 C C . THR A 1 493 ? 12.683 -19.041 13.820 1.00 89.81 493 THR A C 1
ATOM 3929 O O . THR A 1 493 ? 12.812 -17.821 13.929 1.00 89.81 493 THR A O 1
ATOM 3932 N N . GLU A 1 494 ? 12.697 -19.663 12.640 1.00 91.62 494 GLU A N 1
ATOM 3933 C CA . GLU A 1 494 ? 12.996 -19.016 11.365 1.00 91.62 494 GLU A CA 1
ATOM 3934 C C . GLU A 1 494 ? 12.177 -19.635 10.237 1.00 91.62 494 GLU A C 1
ATOM 3936 O O . GLU A 1 494 ? 11.865 -20.825 10.254 1.00 91.62 494 GLU A O 1
ATOM 3941 N N . HIS A 1 495 ? 11.863 -18.829 9.229 1.00 94.50 495 HIS A N 1
ATOM 3942 C CA . HIS A 1 495 ? 11.263 -19.301 7.991 1.00 94.50 495 HIS A CA 1
ATOM 3943 C C . HIS A 1 495 ? 11.739 -18.414 6.832 1.00 94.50 495 HIS A C 1
ATOM 3945 O O . HIS A 1 495 ? 11.740 -17.193 6.994 1.00 94.50 495 HIS A O 1
ATOM 3951 N N . PRO A 1 496 ? 12.121 -18.972 5.667 1.00 94.44 496 PRO A N 1
ATOM 3952 C CA . PRO A 1 496 ? 12.635 -18.178 4.544 1.00 94.44 496 PRO A CA 1
ATOM 3953 C C . PRO A 1 496 ? 11.631 -17.137 4.027 1.00 94.44 496 PRO A C 1
ATOM 3955 O O . PRO A 1 496 ? 12.031 -16.051 3.627 1.00 94.44 496 PRO A O 1
ATOM 3958 N N . ASN A 1 497 ? 10.333 -17.440 4.097 1.00 95.88 497 ASN A N 1
ATOM 3959 C CA . ASN A 1 497 ? 9.264 -16.544 3.640 1.00 95.88 497 ASN A CA 1
ATOM 3960 C C . ASN A 1 497 ? 8.784 -15.551 4.727 1.00 95.88 497 ASN A C 1
ATOM 3962 O O . ASN A 1 497 ? 7.726 -14.942 4.572 1.00 95.88 497 ASN A O 1
ATOM 3966 N N . TYR A 1 498 ? 9.519 -15.405 5.840 1.00 95.50 498 TYR A N 1
ATOM 3967 C CA . TYR A 1 498 ? 9.326 -14.317 6.807 1.00 95.50 498 TYR A CA 1
ATOM 3968 C C . TYR A 1 498 ? 10.269 -13.163 6.439 1.00 95.50 498 TYR A C 1
ATOM 3970 O O . TYR A 1 498 ? 11.457 -13.182 6.760 1.00 95.50 498 TYR A O 1
ATOM 3978 N N . LEU A 1 499 ? 9.746 -12.188 5.702 1.00 95.00 499 LEU A N 1
ATOM 3979 C CA . LEU A 1 499 ? 10.490 -11.075 5.125 1.00 95.00 499 LEU A CA 1
ATOM 3980 C C . LEU A 1 499 ? 10.398 -9.865 6.066 1.00 95.00 499 LEU A C 1
ATOM 3982 O O . LEU A 1 499 ? 9.353 -9.230 6.209 1.00 95.00 499 LEU A O 1
ATOM 3986 N N . GLU A 1 500 ? 11.504 -9.579 6.747 1.00 93.75 500 GLU A N 1
ATOM 3987 C CA . GLU A 1 500 ? 11.592 -8.527 7.763 1.00 93.75 500 GLU A CA 1
ATOM 3988 C C . GLU A 1 500 ? 11.750 -7.129 7.138 1.00 93.75 500 GLU A C 1
ATOM 3990 O O . GLU A 1 500 ? 12.536 -6.945 6.207 1.00 93.75 500 GLU A O 1
ATOM 3995 N N . PHE A 1 501 ? 11.066 -6.131 7.703 1.00 93.12 501 PHE A N 1
ATOM 3996 C CA . PHE A 1 501 ? 11.254 -4.708 7.390 1.00 93.12 501 PHE A CA 1
ATOM 3997 C C . PHE A 1 501 ? 11.259 -3.838 8.662 1.00 93.12 501 PHE A C 1
ATOM 3999 O O . PHE A 1 501 ? 10.903 -4.300 9.745 1.00 93.12 501 PHE A O 1
ATOM 4006 N N . PHE A 1 502 ? 11.640 -2.566 8.552 1.00 92.25 502 PHE A N 1
ATOM 4007 C CA . PHE A 1 502 ? 11.567 -1.578 9.640 1.00 92.25 502 PHE A CA 1
ATOM 4008 C C . PHE A 1 502 ? 10.500 -0.510 9.351 1.00 92.25 502 PHE A C 1
ATOM 4010 O O . PHE A 1 502 ? 10.415 -0.027 8.223 1.00 92.25 502 PHE A O 1
ATOM 4017 N N . TYR A 1 503 ? 9.683 -0.129 10.337 1.00 89.88 503 TYR A N 1
ATOM 4018 C CA . TYR A 1 503 ? 8.770 1.011 10.171 1.00 89.88 503 TYR A CA 1
ATOM 4019 C C . TYR A 1 503 ? 9.554 2.314 10.001 1.00 89.88 503 TYR A C 1
ATOM 4021 O O . TYR A 1 503 ? 10.697 2.424 10.460 1.00 89.88 503 TYR A O 1
ATOM 4029 N N . ARG A 1 504 ? 8.949 3.304 9.337 1.00 87.25 504 ARG A N 1
ATOM 4030 C CA . ARG A 1 504 ? 9.616 4.591 9.098 1.00 87.25 504 ARG A CA 1
ATOM 4031 C C . ARG A 1 504 ? 9.840 5.329 10.414 1.00 87.25 504 ARG A C 1
ATOM 4033 O O . ARG A 1 504 ? 10.967 5.732 10.683 1.00 87.25 504 ARG A O 1
ATOM 4040 N N . ASP A 1 505 ? 8.808 5.392 11.246 1.00 80.12 505 ASP A N 1
ATOM 4041 C CA . ASP A 1 505 ? 8.827 6.115 12.525 1.00 80.12 505 ASP A CA 1
ATOM 4042 C C . ASP A 1 505 ? 9.767 5.483 13.561 1.00 80.12 505 ASP A C 1
ATOM 4044 O O . ASP A 1 505 ? 10.234 6.135 14.493 1.00 80.12 505 ASP A O 1
ATOM 4048 N N . ASP A 1 506 ? 10.066 4.198 13.388 1.00 77.06 506 ASP A N 1
ATOM 4049 C CA . ASP A 1 506 ? 10.831 3.419 14.346 1.00 77.06 506 ASP A CA 1
ATOM 4050 C C . ASP A 1 506 ? 12.321 3.752 14.339 1.00 77.06 506 ASP A C 1
ATOM 4052 O O . ASP A 1 506 ? 12.943 3.808 15.402 1.00 77.06 506 ASP A O 1
ATOM 4056 N N . ASP A 1 507 ? 12.904 3.868 13.146 1.00 79.06 507 ASP A N 1
ATOM 4057 C CA . ASP A 1 507 ? 14.309 4.203 12.936 1.00 79.06 507 ASP A CA 1
ATOM 4058 C C . ASP A 1 507 ? 14.560 4.427 11.435 1.00 79.06 507 ASP A C 1
ATOM 4060 O O . ASP A 1 507 ? 14.927 3.499 10.706 1.00 79.06 507 ASP A O 1
ATOM 4064 N N . HIS A 1 508 ? 14.432 5.670 10.956 1.00 81.12 508 HIS A N 1
ATOM 4065 C CA . HIS A 1 508 ? 14.791 6.034 9.575 1.00 81.12 508 HIS A CA 1
ATOM 4066 C C . HIS A 1 508 ? 16.247 5.683 9.209 1.00 81.12 508 HIS A C 1
ATOM 4068 O O . HIS A 1 508 ? 16.633 5.768 8.045 1.00 81.12 508 HIS A O 1
ATOM 4074 N N . ARG A 1 509 ? 17.098 5.277 10.158 1.00 83.75 509 ARG A N 1
ATOM 4075 C CA . ARG A 1 509 ? 18.470 4.826 9.891 1.00 83.75 509 ARG A CA 1
ATOM 4076 C C . ARG A 1 509 ? 18.544 3.346 9.514 1.00 83.75 509 ARG A C 1
ATOM 4078 O O . ARG A 1 509 ? 19.638 2.876 9.224 1.00 83.75 509 ARG A O 1
ATOM 4085 N N . ARG A 1 510 ? 17.428 2.603 9.506 1.00 89.31 510 ARG A N 1
ATOM 4086 C CA . ARG A 1 510 ? 17.399 1.166 9.182 1.00 89.31 510 ARG A CA 1
ATOM 4087 C C . ARG A 1 510 ? 16.770 0.861 7.831 1.00 89.31 510 ARG A C 1
ATOM 4089 O O . ARG A 1 510 ? 15.780 1.466 7.435 1.00 89.31 510 ARG A O 1
ATOM 4096 N N . PHE A 1 511 ? 17.334 -0.135 7.161 1.00 91.12 511 PHE A N 1
ATOM 4097 C CA . PHE A 1 511 ? 16.934 -0.590 5.834 1.00 91.12 511 PHE A CA 1
ATOM 4098 C C . PHE A 1 511 ? 16.721 -2.117 5.832 1.00 91.12 511 PHE A C 1
ATOM 4100 O O . PHE A 1 511 ? 17.501 -2.824 6.486 1.00 91.12 511 PHE A O 1
ATOM 4107 N N . PRO A 1 512 ? 15.725 -2.647 5.098 1.00 94.06 512 PRO A N 1
ATOM 4108 C CA . PRO A 1 512 ? 14.708 -1.912 4.340 1.00 94.06 512 PRO A CA 1
ATOM 4109 C C . PRO A 1 512 ? 13.442 -1.603 5.165 1.00 94.06 512 PRO A C 1
ATOM 4111 O O . PRO A 1 512 ? 13.120 -2.321 6.113 1.00 94.06 512 PRO A O 1
ATOM 4114 N N . ASN A 1 513 ? 12.696 -0.562 4.797 1.00 94.25 513 ASN A N 1
ATOM 4115 C CA . ASN A 1 513 ? 11.304 -0.355 5.215 1.00 94.25 513 ASN A CA 1
ATOM 4116 C C . ASN A 1 513 ? 10.312 -1.040 4.255 1.00 94.25 513 ASN A C 1
ATOM 4118 O O . ASN A 1 513 ? 10.699 -1.609 3.234 1.00 94.25 513 ASN A O 1
ATOM 4122 N N . LEU A 1 514 ? 9.016 -1.017 4.586 1.00 94.50 514 LEU A N 1
ATOM 4123 C CA . LEU A 1 514 ? 7.996 -1.705 3.787 1.00 94.50 514 LEU A CA 1
ATOM 4124 C C . LEU A 1 514 ? 7.854 -1.135 2.364 1.00 94.50 514 LEU A C 1
ATOM 4126 O O . LEU A 1 514 ? 7.653 -1.901 1.420 1.00 94.50 514 LEU A O 1
ATOM 4130 N N . ASP A 1 515 ? 7.983 0.185 2.197 1.00 95.69 515 ASP A N 1
ATOM 4131 C CA . ASP A 1 515 ? 7.941 0.827 0.877 1.00 95.69 515 ASP A CA 1
ATOM 4132 C C . ASP A 1 515 ? 9.106 0.344 0.002 1.00 95.69 515 ASP A C 1
ATOM 4134 O O . ASP A 1 515 ? 8.919 0.054 -1.177 1.00 95.69 515 ASP A O 1
ATOM 4138 N N . GLU A 1 516 ? 10.294 0.200 0.588 1.00 96.19 516 GLU A N 1
ATOM 4139 C CA . GLU A 1 516 ? 11.511 -0.275 -0.076 1.00 96.19 516 GLU A CA 1
ATOM 4140 C C . GLU A 1 516 ? 11.402 -1.759 -0.472 1.00 96.19 516 GLU A C 1
ATOM 4142 O O . GLU A 1 516 ? 11.719 -2.118 -1.609 1.00 96.19 516 GLU A O 1
ATOM 4147 N N . VAL A 1 517 ? 10.866 -2.616 0.409 1.00 96.38 517 VAL A N 1
ATOM 4148 C CA . VAL A 1 517 ? 10.594 -4.036 0.103 1.00 96.38 517 VAL A CA 1
ATOM 4149 C C . VAL A 1 517 ? 9.618 -4.173 -1.069 1.00 96.38 517 VAL A C 1
ATOM 4151 O O . VAL A 1 517 ? 9.876 -4.930 -2.008 1.00 96.38 517 VAL A O 1
ATOM 4154 N N . LEU A 1 518 ? 8.507 -3.430 -1.049 1.00 97.25 518 LEU A N 1
ATOM 4155 C CA . LEU A 1 518 ? 7.520 -3.472 -2.131 1.00 97.25 518 LEU A CA 1
ATOM 4156 C C . LEU A 1 518 ? 8.037 -2.827 -3.418 1.00 97.25 518 LEU A C 1
ATOM 4158 O O . LEU A 1 518 ? 7.686 -3.287 -4.504 1.00 97.25 518 LEU A O 1
ATOM 4162 N N . SER A 1 519 ? 8.884 -1.800 -3.319 1.00 96.88 519 SER A N 1
ATOM 4163 C CA . SER A 1 519 ? 9.525 -1.182 -4.485 1.00 96.88 519 SER A CA 1
ATOM 4164 C C . SER A 1 519 ? 10.426 -2.184 -5.195 1.00 96.88 519 SER A C 1
ATOM 4166 O O . SER A 1 519 ? 10.346 -2.308 -6.417 1.00 96.88 519 SER A O 1
ATOM 4168 N N . TRP A 1 520 ? 11.217 -2.956 -4.439 1.00 97.50 520 TRP A N 1
ATOM 4169 C CA . TRP A 1 520 ? 12.000 -4.056 -4.999 1.00 97.50 520 TRP A CA 1
ATOM 4170 C C . TRP A 1 520 ? 11.096 -5.120 -5.631 1.00 97.50 520 TRP A C 1
ATOM 4172 O O . TRP A 1 520 ? 11.288 -5.460 -6.794 1.00 97.50 520 TRP A O 1
ATOM 4182 N N . LEU A 1 521 ? 10.053 -5.581 -4.929 1.00 97.88 521 LEU A N 1
ATOM 4183 C CA . LEU A 1 521 ? 9.111 -6.573 -5.463 1.00 97.88 521 LEU A CA 1
ATOM 4184 C C . LEU A 1 521 ? 8.510 -6.140 -6.809 1.00 97.88 521 LEU A C 1
ATOM 4186 O O . LEU A 1 521 ? 8.569 -6.885 -7.787 1.00 97.88 521 LEU A O 1
ATOM 4190 N N . VAL A 1 522 ? 7.957 -4.926 -6.884 1.00 97.00 522 VAL A N 1
ATOM 4191 C CA . VAL A 1 522 ? 7.358 -4.407 -8.122 1.00 97.00 522 VAL A CA 1
ATOM 4192 C C . VAL A 1 522 ? 8.403 -4.226 -9.213 1.00 97.00 522 VAL A C 1
ATOM 4194 O O . VAL A 1 522 ? 8.122 -4.562 -10.363 1.00 97.00 522 VAL A O 1
ATOM 4197 N N . HIS A 1 523 ? 9.602 -3.744 -8.879 1.00 97.62 523 HIS A N 1
ATOM 4198 C CA . HIS A 1 523 ? 10.704 -3.647 -9.833 1.00 97.62 523 HIS A CA 1
ATOM 4199 C C . HIS A 1 523 ? 11.002 -5.008 -10.473 1.00 97.62 523 HIS A C 1
ATOM 4201 O O . HIS A 1 523 ? 11.046 -5.116 -11.698 1.00 97.62 523 HIS A O 1
ATOM 4207 N N . ARG A 1 524 ? 11.115 -6.068 -9.667 1.00 97.88 524 ARG A N 1
ATOM 4208 C CA . ARG A 1 524 ? 11.403 -7.427 -10.149 1.00 97.88 524 ARG A CA 1
ATOM 4209 C C . ARG A 1 524 ? 10.283 -7.998 -11.004 1.00 97.88 524 ARG A C 1
ATOM 4211 O O . ARG A 1 524 ? 10.549 -8.452 -12.115 1.00 97.88 524 ARG A O 1
ATOM 4218 N N . VAL A 1 525 ? 9.031 -7.864 -10.567 1.00 98.00 525 VAL A N 1
ATOM 4219 C CA . VAL A 1 525 ? 7.854 -8.226 -11.376 1.00 98.00 525 VAL A CA 1
ATOM 4220 C C . VAL A 1 525 ? 7.875 -7.505 -12.728 1.00 98.00 525 VAL A C 1
ATOM 4222 O O . VAL A 1 525 ? 7.629 -8.109 -13.774 1.00 98.00 525 VAL A O 1
ATOM 4225 N N . TYR A 1 526 ? 8.206 -6.213 -12.725 1.00 97.25 526 TYR A N 1
ATOM 4226 C CA . TYR A 1 526 ? 8.255 -5.404 -13.935 1.00 97.25 526 TYR A CA 1
ATOM 4227 C C . TYR A 1 526 ? 9.396 -5.820 -14.873 1.00 97.25 526 TYR A C 1
ATOM 4229 O O . TYR A 1 526 ? 9.175 -5.926 -16.078 1.00 97.25 526 TYR A O 1
ATOM 4237 N N . ARG A 1 527 ? 10.591 -6.121 -14.343 1.00 98.00 527 ARG A N 1
ATOM 4238 C CA . ARG A 1 527 ? 11.725 -6.643 -15.128 1.00 98.00 527 ARG A CA 1
ATOM 4239 C C . ARG A 1 527 ? 11.395 -7.984 -15.782 1.00 98.00 527 ARG A C 1
ATOM 4241 O O . ARG A 1 527 ? 11.656 -8.159 -16.971 1.00 98.00 527 ARG A O 1
ATOM 4248 N N . LEU A 1 528 ? 10.744 -8.897 -15.060 1.00 97.88 528 LEU A N 1
ATOM 4249 C CA . LEU A 1 528 ? 10.292 -10.171 -15.627 1.00 97.88 528 LEU A CA 1
ATOM 4250 C C . LEU A 1 528 ? 9.245 -9.962 -16.735 1.00 97.88 528 LEU A C 1
ATOM 4252 O O . LEU A 1 528 ? 9.316 -10.593 -17.791 1.00 97.88 528 LEU A O 1
ATOM 4256 N N . ARG A 1 529 ? 8.309 -9.021 -16.551 1.00 97.00 529 ARG A N 1
ATOM 4257 C CA . ARG A 1 529 ? 7.339 -8.652 -17.595 1.00 97.00 529 ARG A CA 1
ATOM 4258 C C . ARG A 1 529 ? 8.021 -8.053 -18.826 1.00 97.00 529 ARG A C 1
ATOM 4260 O O . ARG A 1 529 ? 7.673 -8.408 -19.950 1.00 97.00 529 ARG A O 1
ATOM 4267 N N . GLN A 1 530 ? 8.998 -7.172 -18.631 1.00 97.88 530 GLN A N 1
ATOM 4268 C CA . GLN A 1 530 ? 9.813 -6.622 -19.714 1.00 97.88 530 GLN A CA 1
ATOM 4269 C C . GLN A 1 530 ? 10.554 -7.726 -20.469 1.00 97.88 530 GLN A C 1
ATOM 4271 O O . GLN A 1 530 ? 10.569 -7.707 -21.698 1.00 97.88 530 GLN A O 1
ATOM 4276 N N . ARG A 1 531 ? 11.089 -8.731 -19.765 1.00 98.12 531 ARG A N 1
ATOM 4277 C CA . ARG A 1 531 ? 11.726 -9.889 -20.400 1.00 98.12 531 ARG A CA 1
ATOM 4278 C C . ARG A 1 531 ? 10.764 -10.644 -21.3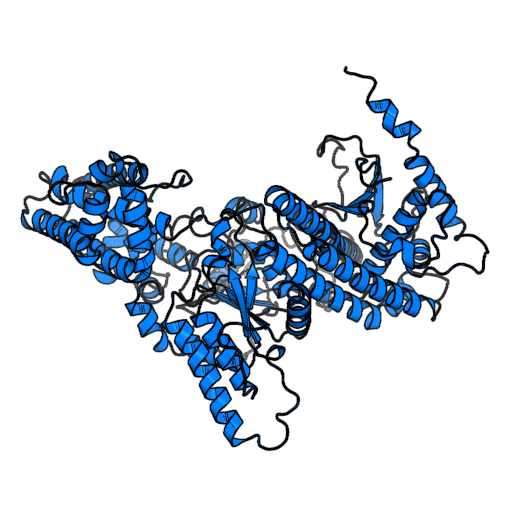16 1.00 98.12 531 ARG A C 1
ATOM 4280 O O . ARG A 1 531 ? 11.106 -10.880 -22.472 1.00 98.12 531 ARG A O 1
ATOM 4287 N N . GLN A 1 532 ? 9.555 -10.944 -20.836 1.00 97.62 532 GLN A N 1
ATOM 4288 C CA . GLN A 1 532 ? 8.504 -11.593 -21.634 1.00 97.62 532 GLN A CA 1
ATOM 4289 C C . GLN A 1 532 ? 8.109 -10.753 -22.858 1.00 97.62 532 GLN A C 1
ATOM 4291 O O . GLN A 1 532 ? 7.908 -11.286 -23.951 1.00 97.62 532 GLN A O 1
ATOM 4296 N N . ALA A 1 533 ? 8.014 -9.432 -22.694 1.00 97.50 533 ALA A N 1
ATOM 4297 C CA . ALA A 1 533 ? 7.719 -8.505 -23.781 1.00 97.50 533 ALA A CA 1
ATOM 4298 C C . ALA A 1 533 ? 8.822 -8.500 -24.852 1.00 97.50 533 ALA A C 1
ATOM 4300 O O . ALA A 1 533 ? 8.522 -8.528 -26.046 1.00 97.50 533 ALA A O 1
ATOM 4301 N N . LEU A 1 534 ? 10.096 -8.525 -24.443 1.00 97.62 534 LEU A N 1
ATOM 4302 C CA . LEU A 1 534 ? 11.223 -8.603 -25.373 1.00 97.62 534 LEU A CA 1
ATOM 4303 C C . LEU A 1 534 ? 11.196 -9.893 -26.203 1.00 97.62 534 LEU A C 1
ATOM 4305 O O . LEU A 1 534 ? 11.431 -9.854 -27.408 1.00 97.62 534 LEU A O 1
ATOM 4309 N N . GLU A 1 535 ? 10.894 -11.027 -25.571 1.00 97.19 535 GLU A N 1
ATOM 4310 C CA . GLU A 1 535 ? 10.842 -12.330 -26.247 1.00 97.19 535 GLU A CA 1
ATOM 4311 C C . GLU A 1 535 ? 9.714 -12.423 -27.268 1.00 97.19 535 GLU A C 1
ATOM 4313 O O . GLU A 1 535 ? 9.893 -12.997 -28.342 1.00 97.19 535 GLU A O 1
ATOM 4318 N N . SER A 1 536 ? 8.554 -11.869 -26.925 1.00 97.00 536 SER A N 1
ATOM 4319 C CA . SER A 1 536 ? 7.336 -12.010 -27.721 1.00 97.00 536 SER A CA 1
ATOM 4320 C C . SER A 1 536 ? 7.205 -10.954 -28.817 1.00 97.00 536 SER A C 1
ATOM 4322 O O . SER A 1 536 ? 6.843 -11.296 -29.940 1.00 97.00 536 SER A O 1
ATOM 4324 N N . GLU A 1 537 ? 7.516 -9.686 -28.526 1.00 97.31 537 GLU A N 1
ATOM 4325 C CA . GLU A 1 537 ? 7.099 -8.559 -29.372 1.00 97.31 537 GLU A CA 1
ATOM 4326 C C . GLU A 1 537 ? 8.246 -7.665 -29.864 1.00 97.31 537 GLU A C 1
ATOM 4328 O O . GLU A 1 537 ? 8.022 -6.863 -30.772 1.00 97.31 537 GLU A O 1
ATOM 4333 N N . LEU A 1 538 ? 9.481 -7.793 -29.348 1.00 96.19 538 LEU A N 1
ATOM 4334 C CA . LEU A 1 538 ? 10.579 -6.882 -29.725 1.00 96.19 538 LEU A CA 1
ATOM 4335 C C . LEU A 1 538 ? 10.818 -6.847 -31.237 1.00 96.19 538 LEU A C 1
ATOM 4337 O O . LEU A 1 538 ? 10.985 -5.779 -31.819 1.00 96.19 538 LEU A O 1
ATOM 4341 N N . ARG A 1 539 ? 10.823 -8.013 -31.892 1.00 95.62 539 ARG A N 1
ATOM 4342 C CA . ARG A 1 539 ? 11.014 -8.091 -33.347 1.00 95.62 539 ARG A CA 1
ATOM 4343 C C . ARG A 1 539 ? 9.869 -7.413 -34.100 1.00 95.62 539 ARG A C 1
ATOM 4345 O O . ARG A 1 539 ? 10.126 -6.708 -35.075 1.00 95.62 539 ARG A O 1
ATOM 4352 N N . GLY A 1 540 ? 8.631 -7.643 -33.663 1.00 93.62 540 GLY A N 1
ATOM 4353 C CA . GLY A 1 540 ? 7.438 -7.078 -34.287 1.00 93.62 540 GLY A CA 1
ATOM 4354 C C . GLY A 1 540 ? 7.447 -5.557 -34.208 1.00 93.62 540 GLY A C 1
ATOM 4355 O O . GLY A 1 540 ? 7.345 -4.888 -35.236 1.00 93.62 540 GLY A O 1
ATOM 4356 N N . ILE A 1 541 ? 7.673 -5.015 -33.007 1.00 93.19 541 ILE A N 1
ATOM 4357 C CA . ILE A 1 541 ? 7.728 -3.567 -32.821 1.00 93.19 541 ILE A CA 1
ATOM 4358 C C . ILE A 1 541 ? 8.930 -2.946 -33.538 1.00 93.19 541 ILE A C 1
ATOM 4360 O O . ILE A 1 541 ? 8.763 -1.953 -34.230 1.00 93.19 541 ILE A O 1
ATOM 4364 N N . ALA A 1 542 ? 10.118 -3.552 -33.489 1.00 92.12 542 ALA A N 1
ATOM 4365 C CA . ALA A 1 542 ? 11.293 -3.019 -34.180 1.00 92.12 542 ALA A CA 1
ATOM 4366 C C . ALA A 1 542 ? 11.091 -2.948 -35.705 1.00 92.12 542 ALA A C 1
ATOM 4368 O O . ALA A 1 542 ? 11.461 -1.958 -36.329 1.00 92.12 542 ALA A O 1
ATOM 4369 N N . THR A 1 543 ? 10.440 -3.957 -36.295 1.00 91.06 543 THR A N 1
ATOM 4370 C CA . THR A 1 543 ? 10.101 -3.967 -37.730 1.00 91.06 543 THR A CA 1
ATOM 4371 C C . THR A 1 543 ? 9.109 -2.862 -38.090 1.00 91.06 543 THR A C 1
ATOM 4373 O O . THR A 1 543 ? 9.188 -2.295 -39.172 1.00 91.06 543 THR A O 1
ATOM 4376 N N . LEU A 1 544 ? 8.171 -2.544 -37.192 1.00 89.00 544 LEU A N 1
ATOM 4377 C CA . LEU A 1 544 ? 7.214 -1.457 -37.403 1.00 89.00 544 LEU A CA 1
ATOM 4378 C C . LEU A 1 544 ? 7.899 -0.082 -37.402 1.00 89.00 544 LEU A C 1
ATOM 4380 O O . LEU A 1 544 ? 7.473 0.816 -38.127 1.00 89.00 544 LEU A O 1
ATOM 4384 N N . LEU A 1 545 ? 8.926 0.088 -36.567 1.00 88.19 545 LEU A N 1
ATOM 4385 C CA . LEU A 1 545 ? 9.577 1.378 -36.343 1.00 88.19 545 LEU A CA 1
ATOM 4386 C C . LEU A 1 545 ? 10.716 1.671 -37.325 1.00 88.19 545 LEU A C 1
ATOM 4388 O O . LEU A 1 545 ? 10.912 2.828 -37.692 1.00 88.19 545 LEU A O 1
ATOM 4392 N N . MET A 1 546 ? 11.449 0.649 -37.770 1.00 85.88 546 MET A N 1
ATOM 4393 C CA . MET A 1 546 ? 12.568 0.793 -38.707 1.00 85.88 546 MET A CA 1
ATOM 4394 C C . MET A 1 546 ? 12.051 0.643 -40.143 1.00 85.88 546 MET A C 1
ATOM 4396 O O . MET A 1 546 ? 11.680 -0.448 -40.570 1.00 85.88 546 MET A O 1
ATOM 4400 N N . LYS A 1 547 ? 11.957 1.760 -40.875 1.00 72.12 547 LYS A N 1
ATOM 4401 C CA . LYS A 1 547 ? 11.181 1.847 -42.125 1.00 72.12 547 LYS A CA 1
ATOM 4402 C C . LYS A 1 547 ? 11.838 1.166 -43.332 1.00 72.12 547 LYS A C 1
ATOM 4404 O O . LYS A 1 547 ? 11.108 0.799 -44.248 1.00 72.12 547 LYS A O 1
ATOM 4409 N N . GLU A 1 548 ? 13.166 0.993 -43.357 1.00 68.25 548 GLU A N 1
ATOM 4410 C CA . GLU A 1 548 ? 13.876 0.589 -44.593 1.00 68.25 548 GLU A CA 1
ATOM 4411 C C . GLU A 1 548 ? 15.050 -0.400 -44.414 1.00 68.25 548 GLU A C 1
ATOM 4413 O O . GLU A 1 548 ? 15.601 -0.886 -45.401 1.00 68.25 548 GLU A O 1
ATOM 4418 N N . GLY A 1 549 ? 15.391 -0.805 -43.189 1.00 66.69 549 GLY A N 1
ATOM 4419 C CA . GLY A 1 549 ? 16.431 -1.803 -42.915 1.00 66.69 549 GLY A CA 1
ATOM 4420 C C . GLY A 1 549 ? 15.892 -2.883 -41.990 1.00 66.69 549 GLY A C 1
ATOM 4421 O O . GLY A 1 549 ? 15.694 -2.635 -40.805 1.00 66.69 549 GLY A O 1
ATOM 4422 N N . GLY A 1 550 ? 15.606 -4.074 -42.525 1.00 76.75 550 GLY A N 1
ATOM 4423 C CA . GLY A 1 550 ? 15.059 -5.180 -41.736 1.00 76.75 550 GLY A CA 1
ATOM 4424 C C . GLY A 1 550 ? 15.845 -5.431 -40.441 1.00 76.75 550 GLY A C 1
ATOM 4425 O O . GLY A 1 550 ? 17.062 -5.267 -40.393 1.00 76.75 550 GLY A O 1
ATOM 4426 N N . VAL A 1 551 ? 15.145 -5.848 -39.383 1.00 86.69 551 VAL A N 1
ATOM 4427 C CA . VAL A 1 551 ? 15.754 -6.121 -38.074 1.00 86.69 551 VAL A CA 1
ATOM 4428 C C . VAL A 1 551 ? 16.802 -7.233 -38.208 1.00 86.69 551 VAL A C 1
ATOM 4430 O O . VAL A 1 551 ? 16.456 -8.388 -38.474 1.00 86.69 551 VAL A O 1
ATOM 4433 N N . GLU A 1 552 ? 18.082 -6.919 -37.984 1.00 87.88 552 GLU A N 1
ATOM 4434 C CA . GLU A 1 552 ? 19.135 -7.938 -37.935 1.00 87.88 552 GLU A CA 1
ATOM 4435 C C . GLU A 1 552 ? 18.779 -8.985 -36.866 1.00 87.88 552 GLU A C 1
ATOM 4437 O O . GLU A 1 552 ? 18.555 -8.663 -35.696 1.00 87.88 552 GLU A O 1
ATOM 4442 N N . SER A 1 553 ? 18.742 -10.266 -37.246 1.00 83.56 553 SER A N 1
ATOM 4443 C CA . SER A 1 553 ? 18.339 -11.338 -36.323 1.00 83.56 553 SER A CA 1
ATOM 4444 C C . SER A 1 553 ? 19.248 -11.439 -35.090 1.00 83.56 553 SER A C 1
ATOM 4446 O O . SER A 1 553 ? 18.773 -11.827 -34.021 1.00 83.56 553 SER A O 1
ATOM 4448 N N . GLY A 1 554 ? 20.527 -11.064 -35.217 1.00 91.31 554 GLY A N 1
ATOM 4449 C CA . GLY A 1 554 ? 21.474 -11.001 -34.103 1.00 91.31 554 GLY A CA 1
ATOM 4450 C C . GLY A 1 554 ? 21.183 -9.866 -33.117 1.00 91.31 554 GLY A C 1
ATOM 4451 O O . GLY A 1 554 ? 21.352 -10.056 -31.914 1.00 91.31 554 GLY A O 1
ATOM 4452 N N . ALA A 1 555 ? 20.673 -8.724 -33.588 1.00 91.12 555 ALA A N 1
ATOM 4453 C CA . ALA A 1 555 ? 20.442 -7.540 -32.759 1.00 91.12 555 ALA A CA 1
ATOM 4454 C C . ALA A 1 555 ? 19.386 -7.774 -31.668 1.00 91.12 555 ALA A C 1
ATOM 4456 O O . ALA A 1 555 ? 19.605 -7.406 -30.517 1.00 91.12 555 ALA A O 1
ATOM 4457 N N . VAL A 1 556 ? 18.288 -8.466 -31.997 1.00 94.81 556 VAL A N 1
ATOM 4458 C CA . VAL A 1 556 ? 17.242 -8.849 -31.024 1.00 94.81 556 VAL A CA 1
ATOM 4459 C C . VAL A 1 556 ? 17.848 -9.650 -29.868 1.00 94.81 556 VAL A C 1
ATOM 4461 O O . VAL A 1 556 ? 17.593 -9.355 -28.702 1.00 94.81 556 VAL A O 1
ATOM 4464 N N . ARG A 1 557 ? 18.694 -10.640 -30.187 1.00 94.44 557 ARG A N 1
ATOM 4465 C CA . ARG A 1 557 ? 19.365 -11.475 -29.183 1.00 94.44 557 ARG A CA 1
ATOM 4466 C C . ARG A 1 557 ? 20.319 -10.648 -28.319 1.00 94.44 557 ARG A C 1
ATOM 4468 O O . ARG A 1 557 ? 20.276 -10.779 -27.102 1.00 94.44 557 ARG A O 1
ATOM 4475 N N . ARG A 1 558 ? 21.118 -9.760 -28.923 1.00 92.19 558 ARG A N 1
ATOM 4476 C CA . ARG A 1 558 ? 22.043 -8.879 -28.187 1.00 92.19 558 ARG A CA 1
ATOM 4477 C C . ARG A 1 558 ? 21.318 -7.942 -27.220 1.00 92.19 558 ARG A C 1
ATOM 4479 O O . ARG A 1 558 ? 21.812 -7.730 -26.115 1.00 92.19 558 ARG A O 1
ATOM 4486 N N . ILE A 1 559 ? 20.156 -7.403 -27.602 1.00 94.00 559 ILE A N 1
ATOM 4487 C CA . ILE A 1 559 ? 19.318 -6.570 -26.718 1.00 94.00 559 ILE A CA 1
ATOM 4488 C C . ILE A 1 559 ? 18.822 -7.390 -25.527 1.00 94.00 559 ILE A C 1
ATOM 4490 O O . ILE A 1 559 ? 18.946 -6.948 -24.389 1.00 94.00 559 ILE A O 1
ATOM 4494 N N . ILE A 1 560 ? 18.306 -8.593 -25.780 1.00 96.00 560 ILE A N 1
ATOM 4495 C CA . ILE A 1 560 ? 17.836 -9.502 -24.732 1.00 96.00 560 ILE A CA 1
ATOM 4496 C C . ILE A 1 560 ? 18.969 -9.856 -23.754 1.00 96.00 560 ILE A C 1
ATOM 4498 O O . ILE A 1 560 ? 18.813 -9.686 -22.549 1.00 96.00 560 ILE A O 1
ATOM 4502 N N . GLU A 1 561 ? 20.130 -10.272 -24.262 1.00 93.81 561 GLU A N 1
ATOM 4503 C CA . GLU A 1 561 ? 21.303 -10.588 -23.435 1.00 93.81 561 GLU A CA 1
ATOM 4504 C C . GLU A 1 561 ? 21.801 -9.365 -22.652 1.00 93.81 561 GLU A C 1
ATOM 4506 O O . GLU A 1 561 ? 22.226 -9.478 -21.503 1.00 93.81 561 GLU A O 1
ATOM 4511 N N . SER A 1 562 ? 21.746 -8.179 -23.263 1.00 91.75 562 SER A N 1
ATOM 4512 C CA . SER A 1 562 ? 22.090 -6.913 -22.609 1.00 91.75 562 SER A CA 1
ATOM 4513 C C . SER A 1 562 ? 21.130 -6.593 -21.467 1.00 91.75 562 SER A C 1
ATOM 4515 O O . SER A 1 562 ? 21.571 -6.165 -20.402 1.00 91.75 562 SER A O 1
ATOM 4517 N N . PHE A 1 563 ? 19.835 -6.832 -21.667 1.00 95.69 563 PHE A N 1
ATOM 4518 C CA . PHE A 1 563 ? 18.817 -6.649 -20.643 1.00 95.69 563 PHE A CA 1
ATOM 4519 C C . PHE A 1 563 ? 18.967 -7.647 -19.486 1.00 95.69 563 PHE A C 1
ATOM 4521 O O . PHE A 1 563 ? 18.874 -7.244 -18.329 1.00 95.69 563 PHE A O 1
ATOM 4528 N N . ASP A 1 564 ? 19.277 -8.914 -19.770 1.00 95.50 564 ASP A N 1
ATOM 4529 C CA . ASP A 1 564 ? 19.542 -9.923 -18.734 1.00 95.50 564 ASP A CA 1
ATOM 4530 C C . ASP A 1 564 ? 20.750 -9.530 -17.873 1.00 95.50 564 ASP A C 1
ATOM 4532 O O . ASP A 1 564 ? 20.684 -9.554 -16.642 1.00 95.50 564 ASP A O 1
ATOM 4536 N N . LYS A 1 565 ? 21.837 -9.076 -18.511 1.00 92.12 565 LYS A N 1
ATOM 4537 C CA . LYS A 1 565 ? 23.020 -8.566 -17.803 1.00 92.12 565 LYS A CA 1
ATOM 4538 C C . LYS A 1 565 ? 22.718 -7.315 -16.979 1.00 92.12 565 LYS A C 1
ATOM 4540 O O . LYS A 1 565 ? 23.248 -7.187 -15.878 1.00 92.12 565 LYS A O 1
ATOM 4545 N N . LEU A 1 566 ? 21.870 -6.414 -17.483 1.00 93.81 566 LEU A N 1
ATOM 4546 C CA . LEU A 1 566 ? 21.397 -5.259 -16.718 1.00 93.81 566 LEU A CA 1
ATOM 4547 C C . LEU A 1 566 ? 20.638 -5.714 -15.464 1.00 93.81 566 LEU A C 1
ATOM 4549 O O . LEU A 1 566 ? 20.970 -5.274 -14.369 1.00 93.81 566 LEU A O 1
ATOM 4553 N N . CYS A 1 567 ? 19.673 -6.625 -15.601 1.00 94.88 567 CYS A N 1
ATOM 4554 C CA . CYS A 1 567 ? 18.880 -7.123 -14.475 1.00 94.88 567 CYS A CA 1
ATOM 4555 C C . CYS A 1 567 ? 19.745 -7.803 -13.400 1.00 94.88 567 CYS A C 1
ATOM 4557 O O . CYS A 1 567 ? 19.464 -7.665 -12.207 1.00 94.88 567 CYS A O 1
ATOM 4559 N N . GLU A 1 568 ? 20.785 -8.536 -13.809 1.00 93.38 568 GLU A N 1
ATOM 4560 C CA . GLU A 1 568 ? 21.743 -9.157 -12.889 1.00 93.38 568 GLU A CA 1
ATOM 4561 C C . GLU A 1 568 ? 22.633 -8.111 -12.202 1.00 93.38 568 GLU A C 1
ATOM 4563 O O . GLU A 1 568 ? 22.857 -8.185 -10.995 1.00 93.38 568 GLU A O 1
ATOM 4568 N N . ALA A 1 569 ? 23.099 -7.095 -12.934 1.00 91.50 569 ALA A N 1
ATOM 4569 C CA . ALA A 1 569 ? 23.889 -6.005 -12.364 1.00 91.50 569 ALA A CA 1
ATOM 4570 C C . ALA A 1 569 ? 23.085 -5.157 -11.364 1.00 91.50 569 ALA A C 1
ATOM 4572 O O . ALA A 1 569 ? 23.605 -4.796 -10.309 1.00 91.50 569 ALA A O 1
ATOM 4573 N N . GLU A 1 570 ? 21.811 -4.894 -11.655 1.00 93.62 570 GLU A N 1
ATOM 4574 C CA . GLU A 1 570 ? 20.866 -4.240 -10.744 1.00 93.62 570 GLU A CA 1
ATOM 4575 C C . GLU A 1 570 ? 20.694 -5.043 -9.448 1.00 93.62 570 GLU A C 1
ATOM 4577 O O . GLU A 1 570 ? 20.869 -4.506 -8.352 1.00 93.62 570 GLU A O 1
ATOM 4582 N N . ARG A 1 571 ? 20.438 -6.354 -9.563 1.00 93.00 571 ARG A N 1
ATOM 4583 C CA . ARG A 1 571 ? 20.338 -7.267 -8.413 1.00 93.00 571 ARG A CA 1
ATOM 4584 C C . ARG A 1 571 ? 21.617 -7.278 -7.586 1.00 93.00 571 ARG A C 1
ATOM 4586 O O . ARG A 1 571 ? 21.560 -7.149 -6.362 1.00 93.00 571 ARG A O 1
ATOM 4593 N N . LYS A 1 572 ? 22.767 -7.410 -8.247 1.00 91.62 572 LYS A N 1
ATOM 4594 C CA . LYS A 1 572 ? 24.079 -7.414 -7.603 1.00 91.62 572 LYS A CA 1
ATOM 4595 C C . LYS A 1 572 ? 24.338 -6.105 -6.855 1.00 91.62 572 LYS A C 1
ATOM 4597 O O . LYS A 1 572 ? 24.718 -6.160 -5.691 1.00 91.62 572 LYS A O 1
ATOM 4602 N N . SER A 1 573 ? 24.053 -4.956 -7.467 1.00 89.44 573 SER A N 1
ATOM 4603 C CA . SER A 1 573 ? 24.257 -3.639 -6.853 1.00 89.44 573 SER A CA 1
ATOM 4604 C C . SER A 1 573 ? 23.447 -3.452 -5.566 1.00 89.44 573 SER A C 1
ATOM 4606 O O . SER A 1 573 ? 24.005 -3.074 -4.529 1.00 89.44 573 SER A O 1
ATOM 4608 N N . VAL A 1 574 ? 22.151 -3.788 -5.583 1.00 90.94 574 VAL A N 1
ATOM 4609 C CA . VAL A 1 574 ? 21.307 -3.678 -4.381 1.00 90.94 574 VAL A CA 1
ATOM 4610 C C . VAL A 1 574 ? 21.772 -4.671 -3.312 1.00 90.94 574 VAL A C 1
ATOM 4612 O O . VAL A 1 574 ? 21.863 -4.316 -2.133 1.00 90.94 574 VAL A O 1
ATOM 4615 N N . LYS A 1 575 ? 22.138 -5.899 -3.707 1.00 90.12 575 LYS A N 1
ATOM 4616 C CA . LYS A 1 575 ? 22.621 -6.945 -2.792 1.00 90.12 575 LYS A CA 1
ATOM 4617 C C . LYS A 1 575 ? 23.932 -6.560 -2.111 1.00 90.12 575 LYS A C 1
ATOM 4619 O O . LYS A 1 575 ? 24.013 -6.642 -0.889 1.00 90.12 575 LYS A O 1
ATOM 4624 N N . GLU A 1 576 ? 24.927 -6.107 -2.865 1.00 89.12 576 GLU A N 1
ATOM 4625 C CA . GLU A 1 576 ? 26.228 -5.683 -2.331 1.00 89.12 576 GLU A CA 1
ATOM 4626 C C . GLU A 1 576 ? 26.075 -4.513 -1.354 1.00 89.12 576 GLU A C 1
ATOM 4628 O O . GLU A 1 576 ? 26.642 -4.542 -0.260 1.00 89.12 576 GLU A O 1
ATOM 4633 N N . THR A 1 577 ? 25.227 -3.536 -1.686 1.00 85.00 577 THR A N 1
ATOM 4634 C CA . THR A 1 577 ? 24.995 -2.369 -0.823 1.00 85.00 577 THR A CA 1
ATOM 4635 C C . THR A 1 577 ? 24.223 -2.727 0.453 1.00 85.00 577 THR A C 1
ATOM 4637 O O . THR A 1 577 ? 24.517 -2.200 1.525 1.00 85.00 577 THR A O 1
ATOM 4640 N N . THR A 1 578 ? 23.285 -3.677 0.371 1.00 82.62 578 THR A N 1
ATOM 4641 C CA . THR A 1 578 ? 22.520 -4.179 1.530 1.00 82.62 578 THR A CA 1
ATOM 4642 C C . THR A 1 578 ? 23.373 -5.051 2.463 1.00 82.62 578 THR A C 1
ATOM 4644 O O . THR A 1 578 ? 23.087 -5.154 3.659 1.00 82.62 578 THR A O 1
ATOM 4647 N N . LEU A 1 579 ? 24.414 -5.702 1.929 1.00 74.12 579 LEU A N 1
ATOM 4648 C CA . LEU A 1 579 ? 25.264 -6.650 2.652 1.00 74.12 579 LEU A CA 1
ATOM 4649 C C . LEU A 1 579 ? 26.499 -6.067 3.311 1.00 74.12 579 LEU A C 1
ATOM 4651 O O . LEU A 1 579 ? 27.131 -6.784 4.091 1.00 74.12 579 LEU A O 1
ATOM 4655 N N . ALA A 1 580 ? 26.826 -4.802 3.052 1.00 72.44 580 ALA A N 1
ATOM 4656 C CA . ALA A 1 580 ? 27.892 -4.111 3.757 1.00 72.44 580 ALA A CA 1
ATOM 4657 C C . ALA A 1 580 ? 27.629 -4.188 5.273 1.00 72.44 580 ALA A C 1
ATOM 4659 O O . ALA A 1 580 ? 26.781 -3.478 5.817 1.00 72.44 580 ALA A O 1
ATOM 4660 N N . ARG A 1 581 ? 28.311 -5.126 5.949 1.00 63.22 581 ARG A N 1
ATOM 4661 C CA . ARG A 1 581 ? 28.183 -5.336 7.391 1.00 63.22 581 ARG A CA 1
ATOM 4662 C C . ARG A 1 581 ? 28.646 -4.075 8.080 1.00 63.22 581 ARG A C 1
ATOM 4664 O O . ARG A 1 581 ? 29.732 -3.575 7.796 1.00 63.22 581 ARG A O 1
ATOM 4671 N N . VAL A 1 582 ? 27.834 -3.603 9.010 1.00 62.72 582 VAL A N 1
ATOM 4672 C CA . VAL A 1 582 ? 28.225 -2.494 9.850 1.00 62.72 582 VAL A CA 1
ATOM 4673 C C . VAL A 1 582 ? 28.114 -2.881 11.311 1.00 62.72 582 VAL A C 1
ATOM 4675 O O . VAL A 1 582 ? 27.047 -3.284 11.770 1.00 62.72 582 VAL A O 1
ATOM 4678 N N . GLU A 1 583 ? 29.231 -2.735 12.016 1.00 73.81 583 GLU A N 1
ATOM 4679 C CA . GLU A 1 583 ? 29.361 -3.005 13.449 1.00 73.81 583 GLU A CA 1
ATOM 4680 C C . GLU A 1 583 ? 29.182 -1.731 14.310 1.00 73.81 583 GLU A C 1
ATOM 4682 O O . GLU A 1 583 ? 28.989 -1.849 15.515 1.00 73.81 583 GLU A O 1
ATOM 4687 N N . ASP A 1 584 ? 29.157 -0.532 13.705 1.00 72.62 584 ASP A N 1
ATOM 4688 C CA . ASP A 1 584 ? 29.067 0.778 14.382 1.00 72.62 584 ASP A CA 1
ATOM 4689 C C . ASP A 1 584 ? 27.823 1.613 13.978 1.00 72.62 584 ASP A C 1
ATOM 4691 O O . ASP A 1 584 ? 27.410 1.638 12.818 1.00 72.62 584 ASP A O 1
ATOM 4695 N N . GLY A 1 585 ? 27.219 2.335 14.926 1.00 76.00 585 GLY A N 1
ATOM 4696 C CA . GLY A 1 585 ? 25.934 3.034 14.789 1.00 76.00 585 GLY A CA 1
ATOM 4697 C C . GLY A 1 585 ? 25.876 4.108 13.694 1.00 76.00 585 GLY A C 1
ATOM 4698 O O . GLY A 1 585 ? 24.906 4.153 12.932 1.00 76.00 585 GLY A O 1
ATOM 4699 N N . ASP A 1 586 ? 26.907 4.946 13.560 1.00 78.38 586 ASP A N 1
ATOM 4700 C CA . ASP A 1 586 ? 26.955 5.988 12.515 1.00 78.38 586 ASP A CA 1
ATOM 4701 C C . ASP A 1 586 ? 27.187 5.398 11.122 1.00 78.38 586 ASP A C 1
ATOM 4703 O O . ASP A 1 586 ? 26.630 5.850 10.110 1.00 78.38 586 ASP A O 1
ATOM 4707 N N . ALA A 1 587 ? 27.948 4.311 11.068 1.00 80.19 587 ALA A N 1
ATOM 4708 C CA . ALA A 1 587 ? 28.119 3.565 9.843 1.00 80.19 587 ALA A CA 1
ATOM 4709 C C . ALA A 1 587 ? 26.804 2.861 9.433 1.00 80.19 587 ALA A C 1
ATOM 4711 O O . ALA A 1 587 ? 26.574 2.719 8.232 1.00 80.19 587 ALA A O 1
ATOM 4712 N N . ILE A 1 588 ? 25.921 2.462 10.374 1.00 79.31 588 ILE A N 1
ATOM 4713 C CA . ILE A 1 588 ? 24.628 1.818 10.052 1.00 79.31 588 ILE A CA 1
ATOM 4714 C C . ILE A 1 588 ? 23.759 2.807 9.285 1.00 79.31 588 ILE A C 1
ATOM 4716 O O . ILE A 1 588 ? 23.224 2.459 8.232 1.00 79.31 588 ILE A O 1
ATOM 4720 N N . ARG A 1 589 ? 23.672 4.052 9.772 1.00 80.88 589 ARG A N 1
ATOM 4721 C CA . ARG A 1 589 ? 22.934 5.124 9.092 1.00 80.88 589 ARG A CA 1
ATOM 4722 C C . ARG A 1 589 ? 23.473 5.349 7.684 1.00 80.88 589 ARG A C 1
ATOM 4724 O O . ARG A 1 589 ? 22.701 5.409 6.734 1.00 80.88 589 ARG A O 1
ATOM 4731 N N . SER A 1 590 ? 24.794 5.436 7.560 1.00 85.25 590 SER A N 1
ATOM 4732 C CA . SER A 1 590 ? 25.455 5.689 6.279 1.00 85.25 590 SER A CA 1
ATOM 4733 C C . SER A 1 590 ? 25.276 4.522 5.298 1.00 85.25 590 SER A C 1
ATOM 4735 O O . SER A 1 590 ? 25.096 4.740 4.105 1.00 85.25 590 SER A O 1
ATOM 4737 N N . ALA A 1 591 ? 25.292 3.276 5.780 1.00 87.31 591 ALA A N 1
ATOM 4738 C CA . ALA A 1 591 ? 25.049 2.091 4.960 1.00 87.31 591 ALA A CA 1
ATOM 4739 C C . ALA A 1 591 ? 23.586 1.965 4.526 1.00 87.31 591 ALA A C 1
ATOM 4741 O O . ALA A 1 591 ? 23.337 1.672 3.360 1.00 87.31 591 ALA A O 1
ATOM 4742 N N . ALA A 1 592 ? 22.631 2.225 5.422 1.00 89.25 592 ALA A N 1
ATOM 4743 C CA . ALA A 1 592 ? 21.213 2.250 5.076 1.00 89.25 592 ALA A CA 1
ATOM 4744 C C . ALA A 1 592 ? 20.912 3.328 4.030 1.00 89.25 592 ALA A C 1
ATOM 4746 O O . ALA A 1 592 ? 20.191 3.059 3.077 1.00 89.25 592 ALA A O 1
ATOM 4747 N N . GLU A 1 593 ? 21.509 4.513 4.163 1.00 90.75 593 GLU A N 1
ATOM 4748 C CA . GLU A 1 593 ? 21.351 5.583 3.179 1.00 90.75 593 GLU A CA 1
ATOM 4749 C C . GLU A 1 593 ? 21.917 5.194 1.812 1.00 90.75 593 GLU A C 1
ATOM 4751 O O . GLU A 1 593 ? 21.219 5.293 0.806 1.00 90.75 593 GLU A O 1
ATOM 4756 N N . ARG A 1 594 ? 23.135 4.636 1.767 1.00 89.75 594 ARG A N 1
ATOM 4757 C CA . ARG A 1 594 ? 23.695 4.095 0.518 1.00 89.75 594 ARG A CA 1
ATOM 4758 C C . ARG A 1 594 ? 22.802 3.013 -0.089 1.00 89.75 594 ARG A C 1
ATOM 4760 O O . ARG A 1 594 ? 22.601 3.017 -1.299 1.00 89.75 594 ARG A O 1
ATOM 4767 N N . ALA A 1 595 ? 22.252 2.110 0.727 1.00 91.38 595 ALA A N 1
ATOM 4768 C CA . ALA A 1 595 ? 21.357 1.050 0.262 1.00 91.38 595 ALA A CA 1
ATOM 4769 C C . ALA A 1 595 ? 20.055 1.607 -0.324 1.00 91.38 595 ALA A C 1
ATOM 4771 O O . ALA A 1 595 ? 19.599 1.108 -1.350 1.00 91.38 595 ALA A O 1
ATOM 4772 N N . ARG A 1 596 ? 19.497 2.671 0.263 1.00 93.06 596 ARG A N 1
ATOM 4773 C CA . ARG A 1 596 ? 18.331 3.374 -0.292 1.00 93.06 596 ARG A CA 1
ATOM 4774 C C . ARG A 1 596 ? 18.639 4.073 -1.595 1.00 93.06 596 ARG A C 1
ATOM 4776 O O . ARG A 1 596 ? 17.865 3.924 -2.528 1.00 93.06 596 ARG A O 1
ATOM 4783 N N . ILE A 1 597 ? 19.760 4.786 -1.673 1.00 91.38 597 ILE A N 1
ATOM 4784 C CA . ILE A 1 597 ? 20.192 5.445 -2.908 1.00 91.38 597 ILE A CA 1
ATOM 4785 C C . ILE A 1 597 ? 20.384 4.398 -4.011 1.00 91.38 597 ILE A C 1
ATOM 4787 O O . ILE A 1 597 ? 19.862 4.560 -5.110 1.00 91.38 597 ILE A O 1
ATOM 4791 N N . ALA A 1 598 ? 21.069 3.288 -3.715 1.00 91.75 598 ALA A N 1
ATOM 4792 C CA . ALA A 1 598 ? 21.246 2.189 -4.662 1.00 91.75 598 ALA A CA 1
ATOM 4793 C C . ALA A 1 598 ? 19.903 1.571 -5.084 1.00 91.75 598 ALA A C 1
ATOM 4795 O O . ALA A 1 598 ? 19.684 1.329 -6.270 1.00 91.75 598 ALA A O 1
ATOM 4796 N N . LEU A 1 599 ? 18.990 1.351 -4.131 1.00 94.69 599 LEU A N 1
ATOM 4797 C CA . LEU A 1 599 ? 17.653 0.848 -4.421 1.00 94.69 599 LEU A CA 1
ATOM 4798 C C . LEU A 1 599 ? 16.879 1.824 -5.313 1.00 94.69 599 LEU A C 1
ATOM 4800 O O . LEU A 1 599 ? 16.397 1.390 -6.348 1.00 94.69 599 LEU A O 1
ATOM 4804 N N . GLU A 1 600 ? 16.798 3.109 -4.966 1.00 94.00 600 GLU A N 1
ATOM 4805 C CA . GLU A 1 600 ? 16.057 4.134 -5.718 1.00 94.00 600 GLU A CA 1
ATOM 4806 C C . GLU A 1 600 ? 16.617 4.325 -7.132 1.00 94.00 600 GLU A C 1
ATOM 4808 O O . GLU A 1 600 ? 15.855 4.414 -8.093 1.00 94.00 600 GLU A O 1
ATOM 4813 N N . ARG A 1 601 ? 17.946 4.292 -7.299 1.00 92.19 601 ARG A N 1
ATOM 4814 C CA . ARG A 1 601 ? 18.593 4.322 -8.624 1.00 92.19 601 ARG A CA 1
ATOM 4815 C C . ARG A 1 601 ? 18.144 3.174 -9.519 1.00 92.19 601 ARG A C 1
ATOM 4817 O O . ARG A 1 601 ? 18.007 3.349 -10.728 1.00 92.19 601 ARG A O 1
ATOM 4824 N N . VAL A 1 602 ? 17.924 1.997 -8.938 1.00 95.00 602 VAL A N 1
ATOM 4825 C CA . VAL A 1 602 ? 17.494 0.798 -9.664 1.00 95.00 602 VAL A CA 1
ATOM 4826 C C . VAL A 1 602 ? 15.979 0.789 -9.871 1.00 95.00 602 VAL A C 1
ATOM 4828 O O . VAL A 1 602 ? 15.493 0.675 -11.000 1.00 95.00 602 VAL A O 1
ATOM 4831 N N . THR A 1 603 ? 15.209 0.930 -8.795 1.00 96.38 603 THR A N 1
ATOM 4832 C CA . THR A 1 603 ? 13.747 0.854 -8.824 1.00 96.38 603 THR A CA 1
ATOM 4833 C C . THR A 1 603 ? 13.144 2.045 -9.551 1.00 96.38 603 THR A C 1
ATOM 4835 O O . THR A 1 603 ? 12.119 1.866 -10.210 1.00 96.38 603 THR A O 1
ATOM 4838 N N . GLY A 1 604 ? 13.789 3.214 -9.542 1.00 95.12 604 GLY A N 1
ATOM 4839 C CA . GLY A 1 604 ? 13.338 4.433 -10.205 1.00 95.12 604 GLY A CA 1
ATOM 4840 C C . GLY A 1 604 ? 13.086 4.266 -11.706 1.00 95.12 604 GLY A C 1
ATOM 4841 O O . GLY A 1 604 ? 12.108 4.801 -12.233 1.00 95.12 604 GLY A O 1
ATOM 4842 N N . TRP A 1 605 ? 13.840 3.404 -12.396 1.00 96.31 605 TRP A N 1
ATOM 4843 C CA . TRP A 1 605 ? 13.543 3.038 -13.787 1.00 96.31 605 TRP A CA 1
ATOM 4844 C C . TRP A 1 605 ? 12.150 2.451 -13.941 1.00 96.31 605 TRP A C 1
ATOM 4846 O O . TRP A 1 605 ? 11.372 2.843 -14.811 1.00 96.31 605 TRP A O 1
ATOM 4856 N N . THR A 1 606 ? 11.811 1.520 -13.063 1.00 96.38 606 THR A N 1
ATOM 4857 C CA . THR A 1 606 ? 10.523 0.837 -13.094 1.00 96.38 606 THR A CA 1
ATOM 4858 C C . THR A 1 606 ? 9.424 1.614 -12.386 1.00 96.38 606 THR A C 1
ATOM 4860 O O . THR A 1 606 ? 8.277 1.459 -12.780 1.00 96.38 606 THR A O 1
ATOM 4863 N N . VAL A 1 607 ? 9.723 2.458 -11.396 1.00 93.00 607 VAL A N 1
ATOM 4864 C CA . VAL A 1 607 ? 8.753 3.225 -10.591 1.00 93.00 607 VAL A CA 1
ATOM 4865 C C . VAL A 1 607 ? 8.414 4.569 -11.240 1.00 93.00 607 VAL A C 1
ATOM 4867 O O . VAL A 1 607 ? 7.246 4.951 -11.255 1.00 93.00 607 VAL A O 1
ATOM 4870 N N . HIS A 1 608 ? 9.396 5.241 -11.841 1.00 92.31 608 HIS A N 1
ATOM 4871 C CA . HIS A 1 608 ? 9.259 6.589 -12.395 1.00 92.31 608 HIS A CA 1
ATOM 4872 C C . HIS A 1 608 ? 9.323 6.602 -13.921 1.00 92.31 608 HIS A C 1
ATOM 4874 O O . HIS A 1 608 ? 8.388 7.068 -14.570 1.00 92.31 608 HIS A O 1
ATOM 4880 N N . PHE A 1 609 ? 10.406 6.086 -14.506 1.00 95.38 609 PHE A N 1
ATOM 4881 C CA . PHE A 1 609 ? 10.699 6.287 -15.929 1.00 95.38 609 PHE A CA 1
ATOM 4882 C C . PHE A 1 609 ? 9.754 5.509 -16.856 1.00 95.38 609 PHE A C 1
ATOM 4884 O O . PHE A 1 609 ? 9.003 6.111 -17.626 1.00 95.38 609 PHE A O 1
ATOM 4891 N N . HIS A 1 610 ? 9.742 4.176 -16.764 1.00 96.00 610 HIS A N 1
ATOM 4892 C CA . HIS A 1 610 ? 8.950 3.318 -17.654 1.00 96.00 610 HIS A CA 1
ATOM 4893 C C . HIS A 1 610 ? 7.439 3.573 -17.596 1.00 96.00 610 HIS A C 1
ATOM 4895 O O . HIS A 1 610 ? 6.839 3.695 -18.661 1.00 96.00 610 HIS A O 1
ATOM 4901 N N . PRO A 1 611 ? 6.802 3.706 -16.414 1.00 92.00 611 PRO A N 1
ATOM 4902 C CA . PRO A 1 611 ? 5.387 4.072 -16.300 1.00 92.00 611 PRO A CA 1
ATOM 4903 C C . PRO A 1 611 ? 4.992 5.277 -17.141 1.00 92.00 611 PRO A C 1
ATOM 4905 O O . PRO A 1 611 ? 3.986 5.261 -17.852 1.00 92.00 611 PRO A O 1
ATOM 4908 N N . ARG A 1 612 ? 5.809 6.327 -17.071 1.00 91.56 612 ARG A N 1
ATOM 4909 C CA . ARG A 1 612 ? 5.560 7.576 -17.781 1.00 91.56 612 ARG A CA 1
ATOM 4910 C C . ARG A 1 612 ? 5.881 7.423 -19.254 1.00 91.56 612 ARG A C 1
ATOM 4912 O O . ARG A 1 612 ? 5.183 8.002 -20.075 1.00 91.56 612 ARG A O 1
ATOM 4919 N N . LEU A 1 613 ? 6.888 6.621 -19.599 1.00 93.75 613 LEU A N 1
ATOM 4920 C CA . LEU A 1 613 ? 7.257 6.394 -20.991 1.00 93.75 613 LEU A CA 1
ATOM 4921 C C . LEU A 1 613 ? 6.143 5.649 -21.725 1.00 93.75 613 LEU A C 1
ATOM 4923 O O . LEU A 1 613 ? 5.712 6.070 -22.795 1.00 93.75 613 LEU A O 1
ATOM 4927 N N . LEU A 1 614 ? 5.611 4.597 -21.102 1.00 92.44 614 LEU A N 1
ATOM 4928 C CA . LEU A 1 614 ? 4.465 3.860 -21.623 1.00 92.44 614 LEU A CA 1
ATOM 4929 C C . LEU A 1 614 ? 3.214 4.731 -21.721 1.00 92.44 614 LEU A C 1
ATOM 4931 O O . LEU A 1 614 ? 2.462 4.609 -22.687 1.00 92.44 614 LEU A O 1
ATOM 4935 N N . ARG A 1 615 ? 3.003 5.639 -20.762 1.00 89.38 615 ARG A N 1
ATOM 4936 C CA . ARG A 1 615 ? 1.936 6.638 -20.857 1.00 89.38 615 ARG A CA 1
ATOM 4937 C C . ARG A 1 615 ? 2.116 7.537 -22.077 1.00 89.38 615 ARG A C 1
ATOM 4939 O O . ARG A 1 615 ? 1.155 7.736 -22.813 1.00 89.38 615 ARG A O 1
ATOM 4946 N N . GLU A 1 616 ? 3.318 8.050 -22.320 1.00 89.75 616 GLU A N 1
ATOM 4947 C CA . GLU A 1 616 ? 3.594 8.891 -23.489 1.00 89.75 616 GLU A CA 1
ATOM 4948 C C . GLU A 1 616 ? 3.386 8.126 -24.810 1.00 89.75 616 GLU A C 1
ATOM 4950 O O . GLU A 1 616 ? 2.785 8.671 -25.737 1.00 89.75 616 GLU A O 1
ATOM 4955 N N . PHE A 1 617 ? 3.754 6.840 -24.880 1.00 90.31 617 PHE A N 1
ATOM 4956 C CA . PHE A 1 617 ? 3.429 5.986 -26.034 1.00 90.31 617 PHE A CA 1
ATOM 4957 C C . PHE A 1 617 ? 1.935 5.804 -26.237 1.00 90.31 617 PHE A C 1
ATOM 4959 O O . PHE A 1 617 ? 1.438 5.944 -27.354 1.00 90.31 617 PHE A O 1
ATOM 4966 N N . ALA A 1 618 ? 1.211 5.515 -25.159 1.00 85.69 618 ALA A N 1
ATOM 4967 C CA . ALA A 1 618 ? -0.227 5.326 -25.214 1.00 85.69 618 ALA A CA 1
ATOM 4968 C C . ALA A 1 618 ? -0.950 6.606 -25.650 1.00 85.69 618 ALA A C 1
ATOM 4970 O O . ALA A 1 618 ? -1.904 6.534 -26.423 1.00 85.69 618 ALA A O 1
ATOM 4971 N N . LEU A 1 619 ? -0.489 7.776 -25.197 1.00 83.94 619 LEU A N 1
ATOM 4972 C CA . LEU A 1 619 ? -1.020 9.071 -25.623 1.00 83.94 619 LEU A CA 1
ATOM 4973 C C . LEU A 1 619 ? -0.760 9.329 -27.110 1.00 83.94 619 LEU A C 1
ATOM 4975 O O . LEU A 1 619 ? -1.685 9.723 -27.823 1.00 83.94 619 LEU A O 1
ATOM 4979 N N . ALA A 1 620 ? 0.458 9.058 -27.584 1.00 84.12 620 ALA A N 1
ATOM 4980 C CA . ALA A 1 620 ? 0.815 9.201 -28.993 1.00 84.12 620 ALA A CA 1
ATOM 4981 C C . ALA A 1 620 ? -0.046 8.281 -29.883 1.00 84.12 620 ALA A C 1
ATOM 4983 O O . ALA A 1 620 ? -0.648 8.718 -30.865 1.00 84.12 620 ALA A O 1
ATOM 4984 N N . GLU A 1 621 ? -0.190 7.014 -29.488 1.00 84.12 621 GLU A N 1
ATOM 4985 C CA . GLU A 1 621 ? -1.015 6.031 -30.189 1.00 84.12 621 GLU A CA 1
ATOM 4986 C C . GLU A 1 621 ? -2.508 6.400 -30.174 1.00 84.12 621 GLU A C 1
ATOM 4988 O O . GLU A 1 621 ? -3.187 6.307 -31.201 1.00 84.12 621 GLU A O 1
ATOM 4993 N N . LEU A 1 622 ? -3.038 6.844 -29.030 1.00 79.44 622 LEU A N 1
ATOM 4994 C CA . LEU A 1 622 ? -4.432 7.271 -28.896 1.00 79.44 622 LEU A CA 1
ATOM 4995 C C . LEU A 1 622 ? -4.745 8.445 -29.822 1.00 79.44 622 LEU A C 1
ATOM 4997 O O . LEU A 1 622 ? -5.778 8.444 -30.497 1.00 79.44 622 LEU A O 1
ATOM 5001 N N . ARG A 1 623 ? -3.854 9.435 -29.848 1.00 78.25 623 ARG A N 1
ATOM 5002 C CA . ARG A 1 623 ? -3.991 10.619 -30.685 1.00 78.25 623 ARG A CA 1
ATOM 5003 C C . ARG A 1 623 ? -3.979 10.236 -32.165 1.00 78.25 623 ARG A C 1
ATOM 5005 O O . ARG A 1 623 ? -4.866 10.663 -32.891 1.00 78.25 623 ARG A O 1
ATOM 5012 N N . LEU A 1 624 ? -3.097 9.337 -32.595 1.00 80.50 624 LEU A N 1
ATOM 5013 C CA . LEU A 1 624 ? -3.102 8.848 -33.979 1.00 80.50 624 LEU A CA 1
ATOM 5014 C C . LEU A 1 624 ? -4.364 8.102 -34.377 1.00 80.50 624 LEU A C 1
ATOM 5016 O O . LEU A 1 624 ? -4.869 8.288 -35.480 1.00 80.50 624 LEU A O 1
ATOM 5020 N N . ARG A 1 625 ? -4.899 7.278 -33.477 1.00 81.31 625 ARG A N 1
ATOM 5021 C CA . ARG A 1 625 ? -6.136 6.535 -33.739 1.00 81.31 625 ARG A CA 1
ATOM 5022 C C . ARG A 1 625 ? -7.358 7.445 -33.830 1.00 81.31 625 ARG A C 1
ATOM 5024 O O . ARG A 1 625 ? -8.264 7.160 -34.605 1.00 81.31 625 ARG A O 1
ATOM 5031 N N . LYS A 1 626 ? -7.416 8.497 -33.009 1.00 77.69 626 LYS A N 1
ATOM 5032 C CA . LYS A 1 626 ? -8.572 9.403 -32.912 1.00 77.69 626 LYS A CA 1
ATOM 5033 C C . LYS A 1 626 ? -8.448 10.664 -33.775 1.00 77.69 626 LYS A C 1
ATOM 5035 O O . LYS A 1 626 ? -9.410 11.421 -33.864 1.00 77.69 626 LYS A O 1
ATOM 5040 N N . GLY A 1 627 ? -7.293 10.916 -34.388 1.00 78.00 627 GLY A N 1
ATOM 5041 C CA . GLY A 1 627 ? -7.011 12.183 -35.056 1.00 78.00 627 GLY A CA 1
ATOM 5042 C C . GLY A 1 627 ? -6.876 13.313 -34.035 1.00 78.00 627 GLY A C 1
ATOM 5043 O O . GLY A 1 627 ? -5.853 13.427 -33.363 1.00 78.00 627 GLY A O 1
ATOM 5044 N N . TYR A 1 628 ? -7.903 14.157 -33.892 1.00 66.44 628 TYR A N 1
ATOM 5045 C CA . TYR A 1 628 ? -7.877 15.256 -32.926 1.00 66.44 628 TYR A CA 1
ATOM 5046 C C . TYR A 1 628 ? -8.437 14.832 -31.558 1.00 66.44 628 TYR A C 1
ATOM 5048 O O . TYR A 1 628 ? -9.642 14.758 -31.356 1.00 66.44 628 TYR A O 1
ATOM 5056 N N . VAL A 1 629 ? -7.551 14.594 -30.593 1.00 61.97 629 VAL A N 1
ATOM 5057 C CA . VAL A 1 629 ? -7.876 14.568 -29.157 1.00 61.97 629 VAL A CA 1
ATOM 5058 C C . VAL A 1 629 ? -7.596 15.953 -28.569 1.00 61.97 629 VAL A C 1
ATOM 5060 O O . VAL A 1 629 ? -6.440 16.378 -28.568 1.00 61.97 629 VAL A O 1
ATOM 5063 N N . GLY A 1 630 ? -8.619 16.677 -28.110 1.00 65.75 630 GLY A N 1
ATOM 5064 C CA . GLY A 1 630 ? -8.429 18.000 -27.504 1.00 65.75 630 GLY A CA 1
ATOM 5065 C C . GLY A 1 630 ? -7.475 17.951 -26.303 1.00 65.75 630 GLY A C 1
ATOM 5066 O O . GLY A 1 630 ? -7.452 16.967 -25.562 1.00 65.75 630 GLY A O 1
ATOM 5067 N N . THR A 1 631 ? -6.701 19.019 -26.080 1.00 64.69 631 THR A N 1
ATOM 5068 C CA . THR A 1 631 ? -5.756 19.142 -24.946 1.00 64.69 631 THR A CA 1
ATOM 5069 C C . THR A 1 631 ? -6.430 18.904 -23.588 1.00 64.69 631 THR A C 1
ATOM 5071 O O . THR A 1 631 ? -5.812 18.361 -22.671 1.00 64.69 631 THR A O 1
ATOM 5074 N N . GLN A 1 632 ? -7.726 19.216 -23.489 1.00 66.38 632 GLN A N 1
ATOM 5075 C CA . GLN A 1 632 ? -8.567 18.997 -22.309 1.00 66.38 632 GLN A CA 1
ATOM 5076 C C . GLN A 1 632 ? -8.757 17.514 -21.939 1.00 66.38 632 GLN A C 1
ATOM 5078 O O . GLN A 1 632 ? -8.877 17.207 -20.759 1.00 66.38 632 GLN A O 1
ATOM 5083 N N . GLU A 1 633 ? -8.731 16.576 -22.894 1.00 66.75 633 GLU A N 1
ATOM 5084 C CA . GLU A 1 633 ? -8.835 15.137 -22.583 1.00 66.75 633 GLU A CA 1
ATOM 5085 C C . GLU A 1 633 ? -7.495 14.544 -22.117 1.00 66.75 633 GLU A C 1
ATOM 5087 O O . GLU A 1 633 ? -7.461 13.559 -21.382 1.00 66.75 633 GLU A O 1
ATOM 5092 N N . ILE A 1 634 ? -6.377 15.143 -22.535 1.00 68.94 634 ILE A N 1
ATOM 5093 C CA . ILE A 1 634 ? -5.021 14.617 -22.311 1.00 68.94 634 ILE A CA 1
ATOM 5094 C C . ILE A 1 634 ? -4.414 15.151 -21.019 1.00 68.94 634 ILE A C 1
ATOM 5096 O O . ILE A 1 634 ? -3.704 14.426 -20.319 1.00 68.94 634 ILE A O 1
ATOM 5100 N N . LYS A 1 635 ? -4.710 16.404 -20.670 1.00 69.88 635 LYS A N 1
ATOM 5101 C CA . LYS A 1 635 ? -4.188 17.042 -19.459 1.00 69.88 635 LYS A CA 1
ATOM 5102 C C . LYS A 1 635 ? -4.527 16.252 -18.180 1.00 69.88 635 LYS A C 1
ATOM 5104 O O . LYS A 1 635 ? -3.600 16.016 -17.402 1.00 69.88 635 LYS A O 1
ATOM 5109 N N . PRO A 1 636 ? -5.757 15.731 -17.983 1.00 66.75 636 PRO A N 1
ATOM 5110 C CA . PRO A 1 636 ? -6.061 14.843 -16.861 1.00 66.75 636 PRO A CA 1
ATOM 5111 C C . PRO A 1 636 ? -5.289 13.522 -16.924 1.00 66.75 636 PRO A C 1
ATOM 5113 O O . PRO A 1 636 ? -4.883 13.000 -15.900 1.00 66.75 636 PRO A O 1
ATOM 5116 N N . LEU A 1 637 ? -5.020 12.971 -18.107 1.00 68.56 637 LEU A N 1
ATOM 5117 C CA . LEU A 1 637 ? -4.258 11.723 -18.230 1.00 68.56 637 LEU A CA 1
ATOM 5118 C C . LEU A 1 637 ? -2.780 11.898 -17.835 1.00 68.56 637 LEU A C 1
ATOM 5120 O O . LEU A 1 637 ? -2.168 10.970 -17.314 1.00 68.56 637 LEU A O 1
ATOM 5124 N N . ARG A 1 638 ? -2.199 13.086 -18.047 1.00 73.31 638 ARG A N 1
ATOM 5125 C CA . ARG A 1 638 ? -0.806 13.392 -17.673 1.00 73.31 638 ARG A CA 1
ATOM 5126 C C . ARG A 1 638 ? -0.630 13.877 -16.241 1.00 73.31 638 ARG A C 1
ATOM 5128 O O . ARG A 1 638 ? 0.333 13.474 -15.593 1.00 73.31 638 ARG A O 1
ATOM 5135 N N . GLY A 1 639 ? -1.526 14.750 -15.779 1.00 66.06 639 GLY A N 1
ATOM 5136 C CA . GLY A 1 639 ? -1.455 15.367 -14.449 1.00 66.06 639 GLY A CA 1
ATOM 5137 C C . GLY A 1 639 ? -1.849 14.429 -13.312 1.00 66.06 639 GLY A C 1
ATOM 5138 O O . GLY A 1 639 ? -1.720 14.772 -12.144 1.00 66.06 639 GLY A O 1
ATOM 5139 N N . THR A 1 640 ? -2.336 13.242 -13.647 1.00 66.12 640 THR A N 1
ATOM 5140 C CA . THR A 1 640 ? -2.674 12.215 -12.673 1.00 66.12 640 THR A CA 1
ATOM 5141 C C . THR A 1 640 ? -1.550 11.181 -12.632 1.00 66.12 640 THR A C 1
ATOM 5143 O O . THR A 1 640 ? -0.838 11.007 -13.630 1.00 66.12 640 THR A O 1
ATOM 5146 N N . PRO A 1 641 ? -1.378 10.433 -11.529 1.00 65.31 641 PRO A N 1
ATOM 5147 C CA . PRO A 1 641 ? -0.471 9.280 -11.472 1.00 65.31 641 PRO A CA 1
ATOM 5148 C C . PRO A 1 641 ? -0.984 8.107 -12.333 1.00 65.31 641 PRO A C 1
ATOM 5150 O O . PRO A 1 641 ? -0.690 6.941 -12.068 1.00 65.31 641 PRO A O 1
ATOM 5153 N N . TRP A 1 642 ? -1.765 8.419 -13.374 1.00 67.88 642 TRP A N 1
ATOM 5154 C CA . TRP A 1 642 ? -2.305 7.483 -14.325 1.00 67.88 642 TRP A CA 1
ATOM 5155 C C . TRP A 1 642 ? -1.182 6.690 -14.965 1.00 67.88 642 TRP A C 1
ATOM 5157 O O . TRP A 1 642 ? -0.193 7.225 -15.476 1.00 67.88 642 TRP A O 1
ATOM 5167 N N . TYR A 1 643 ? -1.386 5.385 -14.909 1.00 73.81 643 TYR A N 1
ATOM 5168 C CA . TYR A 1 643 ? -0.421 4.378 -15.259 1.00 73.81 643 TYR A CA 1
ATOM 5169 C C . TYR A 1 643 ? -0.914 3.597 -16.475 1.00 73.81 643 TYR A C 1
ATOM 5171 O O . TYR A 1 643 ? -2.033 3.066 -16.480 1.00 73.81 643 TYR A O 1
ATOM 5179 N N . PHE A 1 644 ? -0.064 3.505 -17.497 1.00 82.81 644 PHE A N 1
ATOM 5180 C CA . PHE A 1 644 ? -0.269 2.568 -18.591 1.00 82.81 644 PHE A CA 1
ATOM 5181 C C . PHE A 1 644 ? 0.439 1.257 -18.259 1.00 82.81 644 PHE A C 1
ATOM 5183 O O . PHE A 1 644 ? 1.662 1.231 -18.114 1.00 82.81 644 PHE A O 1
ATOM 5190 N N . ALA A 1 645 ? -0.334 0.181 -18.111 1.00 87.06 645 ALA A N 1
ATOM 5191 C CA . ALA A 1 645 ? 0.207 -1.108 -17.716 1.00 87.06 645 ALA A CA 1
ATOM 5192 C C . ALA A 1 645 ? 1.139 -1.679 -18.792 1.00 87.06 645 ALA A C 1
ATOM 5194 O O . ALA A 1 645 ? 0.809 -1.681 -19.979 1.00 87.06 645 ALA A O 1
ATOM 5195 N N . ALA A 1 646 ? 2.280 -2.223 -18.376 1.00 90.69 646 ALA A N 1
ATOM 5196 C CA . ALA A 1 646 ? 3.184 -2.957 -19.253 1.00 90.69 646 ALA A CA 1
ATOM 5197 C C . ALA A 1 646 ? 2.473 -4.155 -19.899 1.00 90.69 646 ALA A C 1
ATOM 5199 O O . ALA A 1 646 ? 2.683 -4.468 -21.070 1.00 90.69 646 ALA A O 1
ATOM 5200 N N . GLY A 1 647 ? 1.544 -4.773 -19.166 1.00 89.25 647 GLY A N 1
ATOM 5201 C CA . GLY A 1 647 ? 0.698 -5.837 -19.679 1.00 89.25 647 GLY A CA 1
ATOM 5202 C C . GLY A 1 647 ? -0.208 -5.433 -20.853 1.00 89.25 647 GLY A C 1
ATOM 5203 O O . GLY A 1 647 ? -0.610 -6.286 -21.643 1.00 89.25 647 GLY A O 1
ATOM 5204 N N . GLU A 1 648 ? -0.533 -4.145 -21.005 1.00 87.12 648 GLU A N 1
ATOM 5205 C CA . GLU A 1 648 ? -1.470 -3.689 -22.035 1.00 87.12 648 GLU A CA 1
ATOM 5206 C C . GLU A 1 648 ? -0.856 -3.590 -23.422 1.00 87.12 648 GLU A C 1
ATOM 5208 O O . GLU A 1 648 ? -1.584 -3.773 -24.393 1.00 87.12 648 GLU A O 1
ATOM 5213 N N . ASN A 1 649 ? 0.440 -3.298 -23.553 1.00 90.75 649 ASN A N 1
ATOM 5214 C CA . ASN A 1 649 ? 1.102 -3.262 -24.854 1.00 90.75 649 ASN A CA 1
ATOM 5215 C C . ASN A 1 649 ? 2.555 -3.739 -24.767 1.00 90.75 649 ASN A C 1
ATOM 5217 O O . ASN A 1 649 ? 3.479 -2.943 -24.622 1.00 90.75 649 ASN A O 1
ATOM 5221 N N . PHE A 1 650 ? 2.740 -5.050 -24.930 1.00 94.81 650 PHE A N 1
ATOM 5222 C CA . PHE A 1 650 ? 4.048 -5.700 -24.876 1.00 94.81 650 PHE A CA 1
ATOM 5223 C C . PHE A 1 650 ? 5.037 -5.133 -25.907 1.00 94.81 650 PHE A C 1
ATOM 5225 O O . PHE A 1 650 ? 6.211 -4.989 -25.586 1.00 94.81 650 PHE A O 1
ATOM 5232 N N . GLY A 1 651 ? 4.590 -4.726 -27.101 1.00 94.94 651 GLY A N 1
ATOM 5233 C CA . GLY A 1 651 ? 5.464 -4.066 -28.079 1.00 94.94 651 GLY A CA 1
ATOM 5234 C C . GLY A 1 651 ? 6.058 -2.767 -27.529 1.00 94.94 651 GLY A C 1
ATOM 5235 O O . GLY A 1 651 ? 7.271 -2.570 -27.559 1.00 94.94 651 GLY A O 1
ATOM 5236 N N . TRP A 1 652 ? 5.225 -1.918 -26.926 1.00 94.69 652 TRP A N 1
ATOM 5237 C CA . TRP A 1 652 ? 5.686 -0.691 -26.272 1.00 94.69 652 TRP A CA 1
ATOM 5238 C C . TRP A 1 652 ? 6.523 -0.942 -25.020 1.00 94.69 652 TRP A C 1
ATOM 5240 O O . TRP A 1 652 ? 7.489 -0.223 -24.780 1.00 94.69 652 TRP A O 1
ATOM 5250 N N . THR A 1 653 ? 6.212 -1.979 -24.245 1.00 96.44 653 THR A N 1
ATOM 5251 C CA . THR A 1 653 ? 7.046 -2.405 -23.113 1.00 96.44 653 THR A CA 1
ATOM 5252 C C . THR A 1 653 ? 8.431 -2.859 -23.558 1.00 96.44 653 THR A C 1
ATOM 5254 O O . THR A 1 653 ? 9.422 -2.430 -22.968 1.00 96.44 653 THR A O 1
ATOM 5257 N N . ALA A 1 654 ? 8.517 -3.664 -24.618 1.00 97.25 654 ALA A N 1
ATOM 5258 C CA . ALA A 1 654 ? 9.780 -4.097 -25.205 1.00 97.25 654 ALA A CA 1
ATOM 5259 C C . ALA A 1 654 ? 10.577 -2.901 -25.740 1.00 97.25 654 ALA A C 1
ATOM 5261 O O . ALA A 1 654 ? 11.769 -2.773 -25.471 1.00 97.25 654 ALA A O 1
ATOM 5262 N N . TRP A 1 655 ? 9.912 -1.981 -26.442 1.00 96.62 655 TRP A N 1
ATOM 5263 C CA . TRP A 1 655 ? 10.556 -0.777 -26.956 1.00 96.62 655 TRP A CA 1
ATOM 5264 C C . TRP A 1 655 ? 11.016 0.179 -25.844 1.00 96.62 655 TRP A C 1
ATOM 5266 O O . TRP A 1 655 ? 12.085 0.772 -25.946 1.00 96.62 655 TRP A O 1
ATOM 5276 N N . GLY A 1 656 ? 10.281 0.278 -24.734 1.00 96.56 656 GLY A N 1
ATOM 5277 C CA . GLY A 1 656 ? 10.724 1.029 -23.558 1.00 96.56 656 GLY A CA 1
ATOM 5278 C C . GLY A 1 656 ? 12.079 0.544 -23.032 1.00 96.56 656 GLY A C 1
ATOM 5279 O O . GLY A 1 656 ? 12.927 1.361 -22.675 1.00 96.56 656 GLY A O 1
ATOM 5280 N N . VAL A 1 657 ? 12.330 -0.771 -23.050 1.00 97.62 657 VAL A N 1
ATOM 5281 C CA . VAL A 1 657 ? 13.645 -1.334 -22.695 1.00 97.62 657 VAL A CA 1
ATOM 5282 C C . VAL A 1 657 ? 14.732 -0.902 -23.681 1.00 97.62 657 VAL A C 1
ATOM 5284 O O . VAL A 1 657 ? 15.829 -0.566 -23.247 1.00 97.62 657 VAL A O 1
ATOM 5287 N N . VAL A 1 658 ? 14.443 -0.869 -24.989 1.00 96.31 658 VAL A N 1
ATOM 5288 C CA . VAL A 1 658 ? 15.388 -0.357 -26.004 1.00 96.31 658 VAL A CA 1
ATOM 5289 C C . VAL A 1 658 ? 15.810 1.071 -25.655 1.00 96.31 658 VAL A C 1
ATOM 5291 O O . VAL A 1 658 ? 17.001 1.369 -25.619 1.00 96.31 658 VAL A O 1
ATOM 5294 N N . VAL A 1 659 ? 14.848 1.931 -25.313 1.00 95.88 659 VAL A N 1
ATOM 5295 C CA . VAL A 1 659 ? 15.102 3.326 -24.919 1.00 95.88 659 VAL A CA 1
ATOM 5296 C C . VAL A 1 659 ? 15.979 3.405 -23.663 1.00 95.88 659 VAL A C 1
ATOM 5298 O O . VAL A 1 659 ? 16.941 4.168 -23.644 1.00 95.88 659 VAL A O 1
ATOM 5301 N N . GLU A 1 660 ? 15.697 2.601 -22.631 1.00 96.06 660 GLU A N 1
ATOM 5302 C CA . GLU A 1 660 ? 16.521 2.542 -21.413 1.00 96.06 660 GLU A CA 1
ATOM 5303 C C . GLU A 1 660 ? 17.960 2.091 -21.706 1.00 96.06 660 GLU A C 1
ATOM 5305 O O . GLU A 1 660 ? 18.913 2.727 -21.255 1.00 96.06 660 GLU A O 1
ATOM 5310 N N . LEU A 1 661 ? 18.134 1.002 -22.459 1.00 94.06 661 LEU A N 1
ATOM 5311 C CA . LEU A 1 661 ? 19.457 0.474 -22.797 1.00 94.06 661 LEU A CA 1
ATOM 5312 C C . LEU A 1 661 ? 20.272 1.482 -23.611 1.00 94.06 661 LEU A C 1
ATOM 5314 O O . LEU A 1 661 ? 21.465 1.654 -23.357 1.00 94.06 661 LEU A O 1
ATOM 5318 N N . ALA A 1 662 ? 19.624 2.173 -24.552 1.00 91.81 662 ALA A N 1
ATOM 5319 C CA . ALA A 1 662 ? 20.244 3.246 -25.314 1.00 91.81 662 ALA A CA 1
ATOM 5320 C C . ALA A 1 662 ? 20.686 4.395 -24.398 1.00 91.81 662 ALA A C 1
ATOM 5322 O O . ALA A 1 662 ? 21.854 4.775 -24.429 1.00 91.81 662 ALA A O 1
ATOM 5323 N N . LEU A 1 663 ? 19.793 4.894 -23.534 1.00 91.69 663 LEU A N 1
ATOM 5324 C CA . LEU A 1 663 ? 20.085 5.968 -22.575 1.00 91.69 663 LEU A CA 1
ATOM 5325 C C . LEU A 1 663 ? 21.273 5.638 -21.670 1.00 91.69 663 LEU A C 1
ATOM 5327 O O . LEU A 1 663 ? 22.171 6.462 -21.509 1.00 91.69 663 LEU A O 1
ATOM 5331 N N . ARG A 1 664 ? 21.309 4.425 -21.110 1.00 91.19 664 ARG A N 1
ATOM 5332 C CA . ARG A 1 664 ? 22.408 3.980 -20.243 1.00 91.19 664 ARG A CA 1
ATOM 5333 C C . ARG A 1 664 ? 23.742 3.951 -20.982 1.00 91.19 664 ARG A C 1
ATOM 5335 O O . ARG A 1 664 ? 24.740 4.412 -20.442 1.00 91.19 664 ARG A O 1
ATOM 5342 N N . ARG A 1 665 ? 23.764 3.469 -22.225 1.00 87.44 665 ARG A N 1
ATOM 5343 C CA . ARG A 1 665 ? 24.992 3.416 -23.035 1.00 87.44 665 ARG A CA 1
ATOM 5344 C C . ARG A 1 665 ? 25.458 4.784 -23.501 1.00 87.44 665 ARG A C 1
ATOM 5346 O O . ARG A 1 665 ? 26.654 5.045 -23.465 1.00 87.44 665 ARG A O 1
ATOM 5353 N N . ILE A 1 666 ? 24.528 5.661 -23.869 1.00 84.75 666 ILE A N 1
ATOM 5354 C CA . ILE A 1 666 ? 24.813 7.071 -24.150 1.00 84.75 666 ILE A CA 1
ATOM 5355 C C . ILE A 1 666 ? 25.470 7.713 -22.923 1.00 84.75 666 ILE A C 1
ATOM 5357 O O . ILE A 1 666 ? 26.509 8.353 -23.059 1.00 84.75 666 ILE A O 1
ATOM 5361 N N . ALA A 1 667 ? 24.904 7.510 -21.728 1.00 85.06 667 ALA A N 1
ATOM 5362 C CA . ALA A 1 667 ? 25.461 8.039 -20.488 1.00 85.06 667 ALA A CA 1
ATOM 5363 C C . ALA A 1 667 ? 26.879 7.511 -20.234 1.00 85.06 667 ALA A C 1
ATOM 5365 O O . ALA A 1 667 ? 27.804 8.304 -20.080 1.00 85.06 667 ALA A O 1
ATOM 5366 N N . THR A 1 668 ? 27.081 6.189 -20.283 1.00 81.12 668 THR A N 1
ATOM 5367 C CA . THR A 1 668 ? 28.411 5.575 -20.136 1.00 81.12 668 THR A CA 1
ATOM 5368 C C . THR A 1 668 ? 29.413 6.137 -21.143 1.00 81.12 668 THR A C 1
ATOM 5370 O O . THR A 1 668 ? 30.544 6.449 -20.773 1.00 81.12 668 THR A O 1
ATOM 5373 N N . HIS A 1 669 ? 29.002 6.308 -22.400 1.00 78.12 669 HIS A N 1
ATOM 5374 C CA . HIS A 1 669 ? 29.865 6.852 -23.440 1.00 78.12 669 HIS A CA 1
ATOM 5375 C C . HIS A 1 669 ? 30.296 8.294 -23.129 1.00 78.12 669 HIS A C 1
ATOM 5377 O O . HIS A 1 669 ? 31.494 8.573 -23.156 1.00 78.12 669 HIS A O 1
ATOM 5383 N N . LEU A 1 670 ? 29.355 9.165 -22.735 1.00 76.44 670 LEU A N 1
ATOM 5384 C CA . LEU A 1 670 ? 29.630 10.561 -22.361 1.00 76.44 670 LEU A CA 1
ATOM 5385 C C . LEU A 1 670 ? 30.632 10.692 -21.206 1.00 76.44 670 LEU A C 1
ATOM 5387 O O . LEU A 1 670 ? 31.463 11.595 -21.216 1.00 76.44 670 LEU A O 1
ATOM 5391 N N . ILE A 1 671 ? 30.565 9.800 -20.219 1.00 74.88 671 ILE A N 1
ATOM 5392 C CA . ILE A 1 671 ? 31.433 9.847 -19.030 1.00 74.88 671 ILE A CA 1
ATOM 5393 C C . ILE A 1 671 ? 32.827 9.308 -19.348 1.00 74.88 671 ILE A C 1
ATOM 5395 O O . ILE A 1 671 ? 33.829 9.822 -18.860 1.00 74.88 671 ILE A O 1
ATOM 5399 N N . SER A 1 672 ? 32.904 8.270 -20.185 1.00 72.25 672 SER A N 1
ATOM 5400 C CA . SER A 1 672 ? 34.144 7.530 -20.444 1.00 72.25 672 SER A CA 1
ATOM 5401 C C . SER A 1 672 ? 35.235 8.307 -21.200 1.00 72.25 672 SER A C 1
ATOM 5403 O O . SER A 1 672 ? 36.332 7.766 -21.347 1.00 72.25 672 SER A O 1
ATOM 5405 N N . ASN A 1 673 ? 34.951 9.539 -21.667 1.00 61.38 673 ASN A N 1
ATOM 5406 C CA . ASN A 1 673 ? 35.877 10.532 -22.246 1.00 61.38 673 ASN A CA 1
ATOM 5407 C C . ASN A 1 673 ? 37.188 9.937 -22.825 1.00 61.38 673 ASN A C 1
ATOM 5409 O O . ASN A 1 673 ? 38.294 10.283 -22.412 1.00 61.38 673 ASN A O 1
ATOM 5413 N N . ASN A 1 674 ? 37.052 9.048 -23.820 1.00 50.72 674 ASN A N 1
ATOM 5414 C CA . ASN A 1 674 ? 38.126 8.437 -24.623 1.00 50.72 674 ASN A CA 1
ATOM 5415 C C . ASN A 1 674 ? 39.085 7.409 -23.973 1.00 50.72 674 ASN A C 1
ATOM 5417 O O . ASN A 1 674 ? 40.051 7.034 -24.638 1.00 50.72 674 ASN A O 1
ATOM 5421 N N . ALA A 1 675 ? 38.858 6.883 -22.763 1.00 44.69 675 ALA A N 1
ATOM 5422 C CA . ALA A 1 675 ? 39.787 5.892 -22.173 1.00 44.69 675 ALA A CA 1
ATOM 5423 C C . ALA A 1 675 ? 39.256 4.447 -22.079 1.00 44.69 675 ALA A C 1
ATOM 5425 O O . ALA A 1 675 ? 40.052 3.512 -21.987 1.00 44.69 675 ALA A O 1
ATOM 5426 N N . GLY A 1 676 ? 37.936 4.245 -22.115 1.00 52.16 676 GLY A N 1
ATOM 5427 C CA . GLY A 1 676 ? 37.306 2.927 -21.997 1.00 52.16 676 GLY A CA 1
ATOM 5428 C C . GLY A 1 676 ? 36.542 2.534 -23.256 1.00 52.16 676 GLY A C 1
ATOM 5429 O O . GLY A 1 676 ? 35.844 3.355 -23.849 1.00 52.16 676 GLY A O 1
ATOM 5430 N N . ASP A 1 677 ? 36.654 1.270 -23.655 1.00 56.84 677 ASP A N 1
ATOM 5431 C CA . ASP A 1 677 ? 35.834 0.705 -24.719 1.00 56.84 677 ASP A CA 1
ATOM 5432 C C . ASP A 1 677 ? 34.368 0.663 -24.250 1.00 56.84 677 ASP A C 1
ATOM 5434 O O . ASP A 1 677 ? 33.984 -0.224 -23.490 1.00 56.84 677 ASP A O 1
ATOM 5438 N N . TRP A 1 678 ? 33.537 1.630 -24.662 1.00 56.16 678 TRP A N 1
ATOM 5439 C CA . TRP A 1 678 ? 32.089 1.653 -24.368 1.00 56.16 678 TRP A CA 1
ATOM 5440 C C . TRP A 1 678 ? 31.371 0.398 -24.889 1.00 56.16 678 TRP A C 1
ATOM 5442 O O . TRP A 1 678 ? 30.251 0.091 -24.471 1.00 56.16 678 TRP A O 1
ATOM 5452 N N . ARG A 1 679 ? 32.033 -0.335 -25.792 1.00 56.31 679 ARG A N 1
ATOM 5453 C CA . ARG A 1 679 ? 31.606 -1.625 -26.323 1.00 56.31 679 ARG A CA 1
ATOM 5454 C C . ARG A 1 679 ? 31.785 -2.748 -25.312 1.00 56.31 679 ARG A C 1
ATOM 5456 O O . ARG A 1 679 ? 31.110 -3.766 -25.443 1.00 56.31 679 ARG A O 1
ATOM 5463 N N . ASP A 1 680 ? 32.654 -2.588 -24.306 1.00 58.31 680 ASP A N 1
ATOM 5464 C CA . ASP A 1 680 ? 32.826 -3.574 -23.246 1.00 58.31 680 ASP A CA 1
ATOM 5465 C C . ASP A 1 680 ? 31.570 -3.581 -22.366 1.00 58.31 680 ASP A C 1
ATOM 5467 O O . ASP A 1 680 ? 31.336 -2.635 -21.599 1.00 58.31 680 ASP A O 1
ATOM 5471 N N . PRO A 1 681 ? 30.767 -4.662 -22.418 1.00 51.62 681 PRO A N 1
ATOM 5472 C CA . PRO A 1 681 ? 29.531 -4.746 -21.664 1.00 51.62 681 PRO A CA 1
ATOM 5473 C C . PRO A 1 681 ? 29.755 -4.480 -20.174 1.00 51.62 681 PRO A C 1
ATOM 5475 O O . PRO A 1 681 ? 28.920 -3.866 -19.521 1.00 51.62 681 PRO A O 1
ATOM 5478 N N . ARG A 1 682 ? 30.926 -4.849 -19.640 1.00 54.53 682 ARG A N 1
ATOM 5479 C CA . ARG A 1 682 ? 31.259 -4.722 -18.217 1.00 54.53 682 ARG A CA 1
ATOM 5480 C C . ARG A 1 682 ? 31.185 -3.288 -17.678 1.00 54.53 682 ARG A C 1
ATOM 5482 O O . ARG A 1 682 ? 31.022 -3.142 -16.472 1.00 54.53 682 ARG A O 1
ATOM 5489 N N . HIS A 1 683 ? 31.260 -2.260 -18.527 1.00 59.12 683 HIS A N 1
ATOM 5490 C CA . HIS A 1 683 ? 31.337 -0.862 -18.087 1.00 59.12 683 HIS A CA 1
ATOM 5491 C C . HIS A 1 683 ? 29.995 -0.111 -18.080 1.00 59.12 683 HIS A C 1
ATOM 5493 O O . HIS A 1 683 ? 29.885 0.887 -17.374 1.00 59.12 683 HIS A O 1
ATOM 5499 N N . TRP A 1 684 ? 28.960 -0.568 -18.801 1.00 66.69 684 TRP A N 1
ATOM 5500 C CA . TRP A 1 684 ? 27.661 0.138 -18.845 1.00 66.69 684 TRP A CA 1
ATOM 5501 C C . TRP A 1 684 ? 26.587 -0.457 -17.924 1.00 66.69 684 TRP A C 1
ATOM 5503 O O . TRP A 1 684 ? 25.549 0.162 -17.695 1.00 66.69 684 TRP A O 1
ATOM 5513 N N . HIS A 1 685 ? 26.817 -1.665 -17.404 1.00 58.31 685 HIS A N 1
ATOM 5514 C CA . HIS A 1 685 ? 25.829 -2.406 -16.622 1.00 58.31 685 HIS A CA 1
ATOM 5515 C C . HIS A 1 685 ? 25.564 -1.927 -15.185 1.00 58.31 685 HIS A C 1
ATOM 5517 O O . HIS A 1 685 ? 24.420 -2.095 -14.755 1.00 58.31 685 HIS A O 1
ATOM 5523 N N . PRO A 1 686 ? 26.528 -1.404 -14.396 1.00 61.53 686 PRO A N 1
ATOM 5524 C CA . PRO A 1 686 ? 26.202 -1.064 -13.020 1.00 61.53 686 PRO A CA 1
ATOM 5525 C C . PRO A 1 686 ? 25.235 0.132 -13.001 1.00 61.53 686 PRO A C 1
ATOM 5527 O O . PRO A 1 686 ? 25.413 1.067 -13.786 1.00 61.53 686 PRO A O 1
ATOM 5530 N N . PRO A 1 687 ? 24.207 0.127 -12.132 1.00 62.66 687 PRO A N 1
ATOM 5531 C CA . PRO A 1 687 ? 23.448 1.329 -11.801 1.00 62.66 687 PRO A CA 1
ATOM 5532 C C . PRO A 1 687 ? 24.407 2.320 -11.132 1.00 62.66 687 PRO A C 1
ATOM 5534 O O . PRO A 1 687 ? 24.576 2.344 -9.915 1.00 62.66 687 PRO A O 1
ATOM 5537 N N . GLY A 1 688 ? 25.128 3.066 -11.959 1.00 68.81 688 GLY A N 1
ATOM 5538 C CA . GLY A 1 688 ? 26.069 4.067 -11.506 1.00 68.81 688 GLY A CA 1
ATOM 5539 C C . GLY A 1 688 ? 25.362 5.371 -11.146 1.00 68.81 688 GLY A C 1
ATOM 5540 O O . GLY A 1 688 ? 24.260 5.630 -11.634 1.00 68.81 688 GLY A O 1
ATOM 5541 N N . PRO A 1 689 ? 26.001 6.223 -10.332 1.00 72.69 689 PRO A N 1
ATOM 5542 C CA . PRO A 1 689 ? 25.485 7.547 -9.954 1.00 72.69 689 PRO A CA 1
ATOM 5543 C C . PRO A 1 689 ? 25.301 8.512 -11.130 1.00 72.69 689 PRO A C 1
ATOM 5545 O O . PRO A 1 689 ? 24.748 9.596 -10.980 1.00 72.69 689 PRO A O 1
ATOM 5548 N N . TRP A 1 690 ? 25.786 8.138 -12.306 1.00 82.75 690 TRP A N 1
ATOM 5549 C CA . TRP A 1 690 ? 25.805 8.987 -13.479 1.00 82.75 690 TRP A CA 1
ATOM 5550 C C . TRP A 1 690 ? 24.512 9.013 -14.286 1.00 82.75 690 TRP A C 1
ATOM 5552 O O . TRP A 1 690 ? 24.395 9.813 -15.212 1.00 82.75 690 TRP A O 1
ATOM 5562 N N . ILE A 1 691 ? 23.563 8.126 -13.997 1.00 88.69 691 ILE A N 1
ATOM 5563 C CA . ILE A 1 691 ? 22.261 8.124 -14.654 1.00 88.69 691 ILE A CA 1
ATOM 5564 C C . ILE A 1 691 ? 21.171 7.816 -13.635 1.00 88.69 691 ILE A C 1
ATOM 5566 O O . ILE A 1 691 ? 21.072 6.706 -13.116 1.00 88.69 691 ILE A O 1
ATOM 5570 N N . GLU A 1 692 ? 20.333 8.807 -13.359 1.00 90.81 692 GLU A N 1
ATOM 5571 C CA . GLU A 1 692 ? 19.277 8.706 -12.357 1.00 90.81 692 GLU A CA 1
ATOM 5572 C C . GLU A 1 692 ? 17.935 9.087 -12.968 1.00 90.81 692 GLU A C 1
ATOM 5574 O O . GLU A 1 692 ? 17.829 9.990 -13.793 1.00 90.81 692 GLU A O 1
ATOM 5579 N N . THR A 1 693 ? 16.878 8.385 -12.581 1.00 93.25 693 THR A N 1
ATOM 5580 C CA . THR A 1 693 ? 15.521 8.737 -13.002 1.00 93.25 693 THR A CA 1
ATOM 5581 C C . THR A 1 693 ? 14.887 9.643 -11.964 1.00 93.25 693 THR A C 1
ATOM 5583 O O . THR A 1 693 ? 14.972 9.347 -10.775 1.00 93.25 693 THR A O 1
ATOM 5586 N N . CYS A 1 694 ? 14.178 10.681 -12.390 1.00 90.38 694 CYS A N 1
ATOM 5587 C CA . CYS A 1 694 ? 13.545 11.611 -11.453 1.00 90.38 694 CYS A CA 1
ATOM 5588 C C . CYS A 1 694 ? 12.060 11.293 -11.282 1.00 90.38 694 CYS A C 1
ATOM 5590 O O . CYS A 1 694 ? 11.410 10.885 -12.253 1.00 90.38 694 CYS A O 1
ATOM 5592 N N . PRO A 1 695 ? 11.457 11.566 -10.114 1.00 88.06 695 PRO A N 1
ATOM 5593 C CA . PRO A 1 695 ? 10.013 11.730 -10.023 1.00 88.06 695 PRO A CA 1
ATOM 5594 C C . PRO A 1 695 ? 9.543 12.931 -10.877 1.00 88.06 695 PRO A C 1
ATOM 5596 O O . PRO A 1 695 ? 10.315 13.845 -11.144 1.00 88.06 695 PRO A O 1
ATOM 5599 N N . GLY A 1 696 ? 8.297 12.921 -11.361 1.00 86.12 696 GLY A N 1
ATOM 5600 C CA . GLY A 1 696 ? 7.756 14.004 -12.195 1.00 86.12 696 GLY A CA 1
ATOM 5601 C C . GLY A 1 696 ? 6.608 13.587 -13.118 1.00 86.12 696 GLY A C 1
ATOM 5602 O O . GLY A 1 696 ? 6.135 12.456 -13.084 1.00 86.12 696 GLY A O 1
ATOM 5603 N N . ASN A 1 697 ? 6.163 14.502 -13.981 1.00 84.19 697 ASN A N 1
ATOM 5604 C CA . ASN A 1 697 ? 5.087 14.238 -14.950 1.00 84.19 697 ASN A CA 1
ATOM 5605 C C . ASN A 1 697 ? 5.580 13.609 -16.262 1.00 84.19 697 ASN A C 1
ATOM 5607 O O . ASN A 1 697 ? 4.782 13.138 -17.068 1.00 84.19 697 ASN A O 1
ATOM 5611 N N . PHE A 1 698 ? 6.887 13.572 -16.489 1.00 89.50 698 PHE A N 1
ATOM 5612 C CA . PHE A 1 698 ? 7.473 13.036 -17.712 1.00 89.50 698 PHE A CA 1
ATOM 5613 C C . PHE A 1 698 ? 8.461 11.908 -17.381 1.00 89.50 698 PHE A C 1
ATOM 5615 O O . PHE A 1 698 ? 8.933 11.809 -16.242 1.00 89.50 698 PHE A O 1
ATOM 5622 N N . PRO A 1 699 ? 8.775 11.029 -18.344 1.00 93.06 699 PRO A N 1
ATOM 5623 C CA . PRO A 1 699 ? 9.994 10.236 -18.303 1.00 93.06 699 PRO A CA 1
ATOM 5624 C C . PRO A 1 699 ? 11.181 11.198 -18.293 1.00 93.06 699 PRO A C 1
ATOM 5626 O O . PRO A 1 699 ? 11.419 11.918 -19.268 1.00 93.06 699 PRO A O 1
ATOM 5629 N N . VAL A 1 700 ? 11.887 11.234 -17.168 1.00 93.50 700 VAL A N 1
ATOM 5630 C CA . VAL A 1 700 ? 13.045 12.101 -16.967 1.00 93.50 700 VAL A CA 1
ATOM 5631 C C . VAL A 1 700 ? 14.225 11.258 -16.528 1.00 93.50 700 VAL A C 1
ATOM 5633 O O . VAL A 1 700 ? 14.079 10.368 -15.687 1.00 93.50 700 VAL A O 1
ATOM 5636 N N . VAL A 1 701 ? 15.376 11.567 -17.112 1.00 93.38 701 VAL A N 1
ATOM 5637 C CA . VAL A 1 701 ? 16.670 11.025 -16.727 1.00 93.38 701 VAL A CA 1
ATOM 5638 C C . VAL A 1 701 ? 17.638 12.182 -16.531 1.00 93.38 701 VAL A C 1
ATOM 5640 O O . VAL A 1 701 ? 17.817 13.005 -17.428 1.00 93.38 701 VAL A O 1
ATOM 5643 N N . ASP A 1 702 ? 18.257 12.238 -15.365 1.00 90.81 702 ASP A N 1
ATOM 5644 C CA . ASP A 1 702 ? 19.380 13.110 -15.071 1.00 90.81 702 ASP A CA 1
ATOM 5645 C C . ASP A 1 702 ? 20.690 12.369 -15.367 1.00 90.81 702 ASP A C 1
ATOM 5647 O O . ASP A 1 702 ? 20.843 11.193 -15.030 1.00 90.81 702 ASP A O 1
ATOM 5651 N N . LEU A 1 703 ? 21.625 13.059 -16.016 1.00 88.12 703 LEU A N 1
ATOM 5652 C CA . LEU A 1 703 ? 22.964 12.567 -16.319 1.00 88.12 703 LEU A CA 1
ATOM 5653 C C . LEU A 1 703 ? 23.985 13.333 -15.480 1.00 88.12 703 LEU A C 1
ATOM 5655 O O . LEU A 1 703 ? 24.009 14.563 -15.557 1.00 88.12 703 LEU A O 1
ATOM 5659 N N . SER A 1 704 ? 24.830 12.619 -14.735 1.00 82.25 704 SER A N 1
ATOM 5660 C CA . SER A 1 704 ? 25.944 13.166 -13.943 1.00 82.25 704 SER A CA 1
ATOM 5661 C C . SER A 1 704 ? 27.287 12.766 -14.549 1.00 82.25 704 SER A C 1
ATOM 5663 O O . SER A 1 704 ? 27.429 11.669 -15.086 1.00 82.25 704 SER A O 1
ATOM 5665 N N . LEU A 1 705 ? 28.269 13.670 -14.495 1.00 74.19 705 LEU A N 1
ATOM 5666 C CA . LEU A 1 705 ? 29.611 13.423 -15.038 1.00 74.19 705 LEU A CA 1
ATOM 5667 C C . LEU A 1 705 ? 30.514 12.639 -14.082 1.00 74.19 705 LEU A C 1
ATOM 5669 O O . LEU A 1 705 ? 31.419 11.945 -14.536 1.00 74.19 705 LEU A O 1
ATOM 5673 N N . ASP A 1 706 ? 30.261 12.738 -12.782 1.00 71.50 706 ASP A N 1
ATOM 5674 C CA . ASP A 1 706 ? 30.923 11.955 -11.746 1.00 71.50 706 ASP A CA 1
ATOM 5675 C C . ASP A 1 706 ? 29.935 11.678 -10.592 1.00 71.50 706 ASP A C 1
ATOM 5677 O O . ASP A 1 706 ? 28.750 12.020 -10.688 1.00 71.50 706 ASP A O 1
ATOM 5681 N N . GLU A 1 707 ? 30.394 10.989 -9.544 1.00 68.38 707 GLU A N 1
ATOM 5682 C CA . GLU A 1 707 ? 29.548 10.609 -8.403 1.00 68.38 707 GLU A CA 1
ATOM 5683 C C . GLU A 1 707 ? 29.208 11.790 -7.475 1.00 68.38 707 GLU A C 1
ATOM 5685 O O . GLU A 1 707 ? 28.208 11.724 -6.760 1.00 68.38 707 GLU A O 1
ATOM 5690 N N . ASP A 1 708 ? 30.021 12.851 -7.504 1.00 67.94 708 ASP A N 1
ATOM 5691 C CA . ASP A 1 708 ? 29.988 13.990 -6.579 1.00 67.94 708 ASP A CA 1
ATOM 5692 C C . ASP A 1 708 ? 29.396 15.268 -7.220 1.00 67.94 708 ASP A C 1
ATOM 5694 O O . ASP A 1 708 ? 29.039 16.225 -6.528 1.00 67.94 708 ASP A O 1
ATOM 5698 N N . CYS A 1 709 ? 29.267 15.302 -8.545 1.00 65.19 709 CYS A N 1
ATOM 5699 C CA . CYS A 1 709 ? 28.803 16.428 -9.335 1.00 65.19 709 CYS A CA 1
ATOM 5700 C C . CYS A 1 709 ? 27.295 16.349 -9.520 1.00 65.19 709 CYS A C 1
ATOM 5702 O O . CYS A 1 709 ? 26.735 15.364 -10.005 1.00 65.19 709 CYS A O 1
ATOM 5704 N N . VAL A 1 710 ? 26.640 17.472 -9.235 1.00 63.38 710 VAL A N 1
ATOM 5705 C CA . VAL A 1 710 ? 25.249 17.717 -9.605 1.00 63.38 710 VAL A CA 1
ATOM 5706 C C . VAL A 1 710 ? 25.051 17.438 -11.094 1.00 63.38 710 VAL A C 1
ATOM 5708 O O . VAL A 1 710 ? 25.772 17.991 -11.919 1.00 63.38 710 VAL A O 1
ATOM 5711 N N . SER A 1 711 ? 24.034 16.641 -11.433 1.00 67.12 711 SER A N 1
ATOM 5712 C CA . SER A 1 711 ? 23.697 16.249 -12.804 1.00 67.12 711 SER A CA 1
ATOM 5713 C C . SER A 1 711 ? 23.560 17.456 -13.747 1.00 67.12 711 SER A C 1
ATOM 5715 O O . SER A 1 711 ? 22.551 18.168 -13.672 1.00 67.12 711 SER A O 1
ATOM 5717 N N . PRO A 1 712 ? 24.525 17.724 -14.652 1.00 74.50 712 PRO A N 1
ATOM 5718 C CA . PRO A 1 712 ? 24.472 18.908 -15.504 1.00 74.50 712 PRO A CA 1
ATOM 5719 C C . PRO A 1 712 ? 23.408 18.838 -16.595 1.00 74.50 712 PRO A C 1
ATOM 5721 O O . PRO A 1 712 ? 23.013 19.876 -17.131 1.00 74.50 712 PRO A O 1
ATOM 5724 N N . VAL A 1 713 ? 22.946 17.635 -16.948 1.00 85.50 713 VAL A N 1
ATOM 5725 C CA . VAL A 1 713 ? 22.024 17.428 -18.064 1.00 85.50 713 VAL A CA 1
ATOM 5726 C C . VAL A 1 713 ? 20.798 16.652 -17.620 1.00 85.50 713 VAL A C 1
ATOM 5728 O O . VAL A 1 713 ? 20.903 15.602 -17.000 1.00 85.50 713 VAL A O 1
ATOM 5731 N N . ARG A 1 714 ? 19.625 17.161 -17.997 1.00 89.75 714 ARG A N 1
ATOM 5732 C CA . ARG A 1 714 ? 18.332 16.510 -17.779 1.00 89.75 714 ARG A CA 1
ATOM 5733 C C . ARG A 1 714 ? 17.694 16.197 -19.125 1.00 89.75 714 ARG A C 1
ATOM 5735 O O . ARG A 1 714 ? 17.370 17.121 -19.871 1.00 89.75 714 ARG A O 1
ATOM 5742 N N . ILE A 1 715 ? 17.485 14.919 -19.425 1.00 91.56 715 ILE A N 1
ATOM 5743 C CA . ILE A 1 715 ? 16.750 14.453 -20.604 1.00 91.56 715 ILE A CA 1
ATOM 5744 C C . ILE A 1 715 ? 15.284 14.264 -20.220 1.00 91.56 715 ILE A C 1
ATOM 5746 O O . ILE A 1 715 ? 14.965 13.514 -19.301 1.00 91.56 715 ILE A O 1
ATOM 5750 N N . VAL A 1 716 ? 14.386 14.933 -20.940 1.00 92.12 716 VAL A N 1
ATOM 5751 C CA . VAL A 1 716 ? 12.933 14.830 -20.763 1.00 92.12 716 VAL A CA 1
ATOM 5752 C C . VAL A 1 716 ? 12.313 14.294 -22.043 1.00 92.12 716 VAL A C 1
ATOM 5754 O O . VAL A 1 716 ? 12.438 14.922 -23.091 1.00 92.12 716 VAL A O 1
ATOM 5757 N N . ILE A 1 717 ? 11.608 13.169 -21.967 1.00 92.00 717 ILE A N 1
ATOM 5758 C CA . ILE A 1 717 ? 10.866 12.618 -23.108 1.00 92.00 717 ILE A CA 1
ATOM 5759 C C . ILE A 1 717 ? 9.429 13.130 -23.032 1.00 92.00 717 ILE A C 1
ATOM 5761 O O . ILE A 1 717 ? 8.791 13.009 -21.993 1.00 92.00 717 ILE A O 1
ATOM 5765 N N . ARG A 1 718 ? 8.890 13.720 -24.097 1.00 89.44 718 ARG A N 1
ATOM 5766 C CA . ARG A 1 718 ? 7.497 14.199 -24.088 1.00 89.44 718 ARG A CA 1
ATOM 5767 C C . ARG A 1 718 ? 6.915 14.281 -25.482 1.00 89.44 718 ARG A C 1
ATOM 5769 O O . ARG A 1 718 ? 7.643 14.441 -26.455 1.00 89.44 718 ARG A O 1
ATOM 5776 N N . HIS A 1 719 ? 5.595 14.258 -25.579 1.00 85.00 719 HIS A N 1
ATOM 5777 C CA . HIS A 1 719 ? 4.924 14.537 -26.842 1.00 85.00 719 HIS A CA 1
ATOM 5778 C C . HIS A 1 719 ? 4.809 16.045 -27.127 1.00 85.00 719 HIS A C 1
ATOM 5780 O O . HIS A 1 719 ? 4.054 16.742 -26.444 1.00 85.00 719 HIS A O 1
ATOM 5786 N N . ARG A 1 720 ? 5.472 16.526 -28.191 1.00 82.06 720 ARG A N 1
ATOM 5787 C CA . ARG A 1 720 ? 5.587 17.960 -28.539 1.00 82.06 720 ARG A CA 1
ATOM 5788 C C . ARG A 1 720 ? 4.243 18.658 -28.727 1.00 82.06 720 ARG A C 1
ATOM 5790 O O . ARG A 1 720 ? 4.050 19.757 -28.236 1.00 82.06 720 ARG A O 1
ATOM 5797 N N . GLU A 1 721 ? 3.326 18.016 -29.444 1.00 75.88 721 GLU A N 1
ATOM 5798 C CA . GLU A 1 721 ? 2.036 18.620 -29.824 1.00 75.88 721 GLU A CA 1
ATOM 5799 C C . GLU A 1 721 ? 0.967 18.577 -28.724 1.00 75.88 721 GLU A C 1
ATOM 5801 O O . GLU A 1 721 ? -0.083 19.199 -28.858 1.00 75.88 721 GLU A O 1
ATOM 5806 N N . LEU A 1 722 ? 1.199 17.799 -27.663 1.00 74.81 722 LEU A N 1
ATOM 5807 C CA . LEU A 1 722 ? 0.233 17.632 -26.573 1.00 74.81 722 LEU A CA 1
ATOM 5808 C C . LEU A 1 722 ? 0.516 18.562 -25.399 1.00 74.81 722 LEU A C 1
ATOM 5810 O O . LEU A 1 722 ? -0.342 18.743 -24.537 1.00 74.81 722 LEU A O 1
ATOM 5814 N N . ASP A 1 723 ? 1.716 19.130 -25.358 1.00 72.94 723 ASP A N 1
ATOM 5815 C CA . ASP A 1 723 ? 2.037 20.193 -24.429 1.00 72.94 723 ASP A CA 1
ATOM 5816 C C . ASP A 1 723 ? 1.642 21.526 -25.066 1.00 72.94 723 ASP A C 1
ATOM 5818 O O . ASP A 1 723 ? 2.147 21.906 -26.123 1.00 72.94 723 ASP A O 1
ATOM 5822 N N . GLU A 1 724 ? 0.769 22.276 -24.389 1.00 62.75 724 GLU A N 1
ATOM 5823 C CA . GLU A 1 724 ? 0.790 23.729 -24.555 1.00 62.75 724 GLU A CA 1
ATOM 5824 C C . GLU A 1 724 ? 2.229 24.202 -24.288 1.00 62.75 724 GLU A C 1
ATOM 5826 O O . GLU A 1 724 ? 2.949 23.539 -23.532 1.00 62.75 724 GLU A O 1
ATOM 5831 N N . PRO A 1 725 ? 2.696 25.314 -24.882 1.00 58.31 725 PRO A N 1
ATOM 5832 C CA . PRO A 1 725 ? 3.934 25.943 -24.455 1.00 58.31 725 PRO A CA 1
ATOM 5833 C C . PRO A 1 725 ? 3.742 26.375 -23.000 1.00 58.31 725 PRO A C 1
ATOM 5835 O O . PRO A 1 725 ? 3.361 27.506 -22.713 1.00 58.31 725 PRO A O 1
ATOM 5838 N N . VAL A 1 726 ? 3.948 25.440 -22.071 1.00 53.22 726 VAL A N 1
ATOM 5839 C CA . VAL A 1 726 ? 4.036 25.705 -20.651 1.00 53.22 726 VAL A CA 1
ATOM 5840 C C . VAL A 1 726 ? 5.139 26.733 -20.588 1.00 53.22 726 VAL A C 1
ATOM 5842 O O . VAL A 1 726 ? 6.281 26.436 -20.954 1.00 53.22 726 VAL A O 1
ATOM 5845 N N . SER A 1 727 ? 4.761 27.968 -20.249 1.00 48.75 727 SER A N 1
ATOM 5846 C CA . SER A 1 727 ? 5.709 29.031 -19.951 1.00 48.75 727 SER A CA 1
ATOM 5847 C C . SER A 1 727 ? 6.812 28.380 -19.132 1.00 48.75 727 SER A C 1
ATOM 5849 O O . SER A 1 727 ? 6.505 27.695 -18.158 1.00 48.75 727 SER A O 1
ATOM 5851 N N . ALA A 1 728 ? 8.059 28.480 -19.592 1.00 51.09 728 ALA A N 1
ATOM 5852 C CA . ALA A 1 728 ? 9.216 27.737 -19.090 1.00 51.09 728 ALA A CA 1
ATOM 5853 C C . ALA A 1 728 ? 9.597 28.095 -17.632 1.00 51.09 728 ALA A C 1
ATOM 5855 O O . ALA A 1 728 ? 10.765 28.062 -17.264 1.00 51.09 728 ALA A O 1
ATOM 5856 N N . THR A 1 729 ? 8.630 28.506 -16.814 1.00 44.41 729 THR A N 1
ATOM 5857 C CA . THR A 1 729 ? 8.789 29.330 -15.625 1.00 44.41 729 THR A CA 1
ATOM 5858 C C . THR A 1 729 ? 8.474 28.634 -14.311 1.00 44.41 729 THR A C 1
ATOM 5860 O O . THR A 1 729 ? 8.674 29.266 -13.282 1.00 44.41 729 THR A O 1
ATOM 5863 N N . VAL A 1 730 ? 8.075 27.359 -14.260 1.00 50.06 730 VAL A N 1
ATOM 5864 C CA . VAL A 1 730 ? 7.929 26.689 -12.953 1.00 50.06 730 VAL A CA 1
ATOM 5865 C C . VAL A 1 730 ? 8.416 25.244 -12.994 1.00 50.06 730 VAL A C 1
ATOM 5867 O O . VAL A 1 730 ? 7.684 24.346 -13.383 1.00 50.06 730 VAL A O 1
ATOM 5870 N N . GLU A 1 731 ? 9.685 25.070 -12.624 1.00 51.91 731 GLU A N 1
ATOM 5871 C CA . GLU A 1 731 ? 10.224 24.027 -11.728 1.00 51.91 731 GLU A CA 1
ATOM 5872 C C . GLU A 1 731 ? 11.710 24.378 -11.509 1.00 51.91 731 GLU A C 1
ATOM 5874 O O . GLU A 1 731 ? 12.626 23.796 -12.088 1.00 51.91 731 GLU A O 1
ATOM 5879 N N . ASN A 1 732 ? 11.941 25.452 -10.742 1.00 44.44 732 ASN A N 1
ATOM 5880 C CA . ASN A 1 732 ? 13.268 25.830 -10.255 1.00 44.44 732 ASN A CA 1
ATOM 5881 C C . ASN A 1 732 ? 13.694 24.835 -9.160 1.00 44.44 732 ASN A C 1
ATOM 5883 O O . ASN A 1 732 ? 13.641 25.158 -7.975 1.00 44.44 732 ASN A O 1
ATOM 5887 N N . ASP A 1 733 ? 14.147 23.646 -9.558 1.00 54.91 733 ASP A N 1
ATOM 5888 C CA . ASP A 1 733 ? 14.894 22.711 -8.703 1.00 54.91 733 ASP A CA 1
ATOM 5889 C C . ASP A 1 733 ? 16.329 23.230 -8.482 1.00 54.91 733 ASP A C 1
ATOM 5891 O O . ASP A 1 733 ? 17.292 22.571 -8.854 1.00 54.91 733 ASP A O 1
ATOM 5895 N N . GLY A 1 734 ? 16.480 24.451 -7.953 1.00 58.50 734 GLY A N 1
ATOM 5896 C CA . GLY A 1 734 ? 17.708 25.014 -7.359 1.00 58.50 734 GLY A CA 1
ATOM 5897 C C . GLY A 1 734 ? 19.009 25.079 -8.181 1.00 58.50 734 GLY A C 1
ATOM 5898 O O . GLY A 1 734 ? 19.936 25.759 -7.754 1.00 58.50 734 GLY A O 1
ATOM 5899 N N . LEU A 1 735 ? 19.118 24.418 -9.332 1.00 59.56 735 LEU A N 1
ATOM 5900 C CA . LEU A 1 735 ? 20.366 24.191 -10.054 1.00 59.56 735 LEU A CA 1
ATOM 5901 C C . LEU A 1 735 ? 20.155 24.415 -11.558 1.00 59.56 735 LEU A C 1
ATOM 5903 O O . LEU A 1 735 ? 19.167 23.932 -12.122 1.00 59.56 735 LEU A O 1
ATOM 5907 N N . PRO A 1 736 ? 21.078 25.116 -12.240 1.00 57.56 736 PRO A N 1
ATOM 5908 C CA . PRO A 1 736 ? 21.008 25.328 -13.679 1.00 57.56 736 PRO A CA 1
ATOM 5909 C C . PRO A 1 736 ? 21.356 24.027 -14.415 1.00 57.56 736 PRO A C 1
ATOM 5911 O O . PRO A 1 736 ? 22.482 23.820 -14.857 1.00 57.56 736 PRO A O 1
ATOM 5914 N N . ARG A 1 737 ? 20.380 23.126 -14.552 1.00 69.56 737 ARG A N 1
ATOM 5915 C CA . ARG A 1 737 ? 20.522 21.926 -15.384 1.00 69.56 737 ARG A CA 1
ATOM 5916 C C . ARG A 1 737 ? 20.217 22.274 -16.832 1.00 69.56 737 ARG A C 1
ATOM 5918 O O . ARG A 1 737 ? 19.163 22.842 -17.134 1.00 69.56 737 ARG A O 1
ATOM 5925 N N . ARG A 1 738 ? 21.093 21.887 -17.761 1.00 82.31 738 ARG A N 1
ATOM 5926 C CA . ARG A 1 738 ? 20.779 21.972 -19.187 1.00 82.31 738 ARG A CA 1
ATOM 5927 C C . ARG A 1 738 ? 19.708 20.935 -19.508 1.00 82.31 738 ARG A C 1
ATOM 5929 O O . ARG A 1 738 ? 19.941 19.729 -19.459 1.00 82.31 738 ARG A O 1
ATOM 5936 N N . ARG A 1 739 ? 18.515 21.412 -19.848 1.00 85.94 739 ARG A N 1
ATOM 5937 C CA . ARG A 1 739 ? 17.380 20.564 -20.213 1.00 85.94 739 ARG A CA 1
ATOM 5938 C C . ARG A 1 739 ? 17.429 20.216 -21.698 1.00 85.94 739 ARG A C 1
ATOM 5940 O O . ARG A 1 739 ? 17.361 21.102 -22.546 1.00 85.94 739 ARG A O 1
ATOM 5947 N N . ILE A 1 740 ? 17.483 18.926 -22.004 1.00 87.25 740 ILE A N 1
ATOM 5948 C CA . ILE A 1 740 ? 17.345 18.367 -23.350 1.00 87.25 740 ILE A CA 1
ATOM 5949 C C . ILE A 1 740 ? 15.983 17.695 -23.427 1.00 87.25 740 ILE A C 1
ATOM 5951 O O . ILE A 1 740 ? 15.587 16.957 -22.530 1.00 87.25 740 ILE A O 1
ATOM 5955 N N . THR A 1 741 ? 15.234 17.986 -24.481 1.00 87.19 741 THR A N 1
ATOM 5956 C CA . THR A 1 741 ? 13.895 17.429 -24.662 1.00 87.19 741 THR A CA 1
ATOM 5957 C C . THR A 1 741 ? 13.897 16.511 -25.869 1.00 87.19 741 THR A C 1
ATOM 5959 O O . THR A 1 741 ? 14.223 16.961 -26.960 1.00 87.19 741 THR A O 1
ATOM 5962 N N . TRP A 1 742 ? 13.507 15.255 -25.674 1.00 90.06 742 TRP A N 1
ATOM 5963 C CA . TRP A 1 742 ? 13.222 14.323 -26.758 1.00 90.06 742 TRP A CA 1
ATOM 5964 C C . TRP A 1 742 ? 11.739 14.391 -27.088 1.00 90.06 742 TRP A C 1
ATOM 5966 O O . TRP A 1 742 ? 10.888 14.010 -26.277 1.00 90.06 742 TRP A O 1
ATOM 5976 N N . ASN A 1 743 ? 11.438 14.918 -28.267 1.00 85.19 743 ASN A N 1
ATOM 5977 C CA . ASN A 1 743 ? 10.074 15.168 -28.700 1.00 85.19 743 ASN A CA 1
ATOM 5978 C C . ASN A 1 743 ? 9.510 13.961 -29.458 1.00 85.19 743 ASN A C 1
ATOM 5980 O O . ASN A 1 743 ? 9.977 13.630 -30.542 1.00 85.19 743 ASN A O 1
ATOM 5984 N N . LEU A 1 744 ? 8.456 13.347 -28.920 1.00 84.69 744 LEU A N 1
ATOM 5985 C CA . LEU A 1 744 ? 7.611 12.417 -29.671 1.00 84.69 744 LEU A CA 1
ATOM 5986 C C . LEU A 1 744 ? 6.688 13.228 -30.595 1.00 84.69 744 LEU A C 1
ATOM 5988 O O . LEU A 1 744 ? 6.094 14.221 -30.147 1.00 84.69 744 LEU A O 1
ATOM 5992 N N . THR A 1 745 ? 6.557 12.818 -31.859 1.00 74.62 745 THR A N 1
ATOM 5993 C CA . THR A 1 745 ? 5.672 13.457 -32.851 1.00 74.62 745 THR A CA 1
ATOM 5994 C C . THR A 1 745 ? 4.605 12.496 -33.372 1.00 74.62 745 THR A C 1
ATOM 5996 O O . THR A 1 745 ? 4.792 11.276 -33.378 1.00 74.62 745 THR A O 1
ATOM 5999 N N . LEU A 1 746 ? 3.454 13.043 -33.789 1.00 62.34 746 LEU A N 1
ATOM 6000 C CA . LEU A 1 746 ? 2.318 12.235 -34.251 1.00 62.34 746 LEU A CA 1
ATOM 6001 C C . LEU A 1 746 ? 2.525 11.646 -35.630 1.00 62.34 746 LEU A C 1
ATOM 6003 O O . LEU A 1 746 ? 2.050 10.555 -35.918 1.00 62.34 746 LEU A O 1
ATOM 6007 N N . ASP A 1 747 ? 3.196 12.369 -36.509 1.00 61.66 747 ASP A N 1
ATOM 6008 C CA . ASP A 1 747 ? 3.336 11.988 -37.904 1.00 61.66 747 ASP A CA 1
ATOM 6009 C C . ASP A 1 747 ? 4.099 10.662 -38.087 1.00 61.66 747 ASP A C 1
ATOM 6011 O O . ASP A 1 747 ? 3.931 10.004 -39.119 1.00 61.66 747 ASP A O 1
ATOM 6015 N N . ARG A 1 748 ? 4.912 10.234 -37.101 1.00 64.06 748 ARG A N 1
ATOM 6016 C CA . ARG A 1 748 ? 5.751 9.022 -37.164 1.00 64.06 748 ARG A CA 1
ATOM 6017 C C . ARG A 1 748 ? 6.077 8.460 -35.760 1.00 64.06 748 ARG A C 1
ATOM 6019 O O . ARG A 1 748 ? 7.025 8.895 -35.114 1.00 64.06 748 ARG A O 1
ATOM 6026 N N . LEU A 1 749 ? 5.319 7.455 -35.301 1.00 62.47 749 LEU A N 1
ATOM 6027 C CA . LEU A 1 749 ? 5.451 6.880 -33.947 1.00 62.47 749 LEU A CA 1
ATOM 6028 C C . LEU A 1 749 ? 6.711 6.041 -33.701 1.00 62.47 749 LEU A C 1
ATOM 6030 O O . LEU A 1 749 ? 7.082 5.285 -34.593 1.00 62.47 749 LEU A O 1
ATOM 6034 N N . PRO A 1 750 ? 7.221 6.002 -32.450 1.00 64.06 750 PRO A N 1
ATOM 6035 C CA . PRO A 1 750 ? 7.243 7.104 -31.486 1.00 64.06 750 PRO A CA 1
ATOM 6036 C C . PRO A 1 750 ? 8.456 8.020 -31.696 1.00 64.06 750 PRO A C 1
ATOM 6038 O O . PRO A 1 750 ? 8.482 9.108 -31.134 1.00 64.06 750 PRO A O 1
ATOM 6041 N N . TRP A 1 751 ? 9.442 7.595 -32.493 1.00 70.88 751 TRP A N 1
ATOM 6042 C CA . TRP A 1 751 ? 10.665 8.349 -32.761 1.00 70.88 751 TRP A CA 1
ATOM 6043 C C . TRP A 1 751 ? 11.042 8.281 -34.232 1.00 70.88 751 TRP A C 1
ATOM 6045 O O . TRP A 1 751 ? 11.519 7.260 -34.727 1.00 70.88 751 TRP A O 1
ATOM 6055 N N . SER A 1 752 ? 10.896 9.409 -34.914 1.00 65.19 752 SER A N 1
ATOM 6056 C CA . SER A 1 752 ? 11.570 9.665 -36.180 1.00 65.19 752 SER A CA 1
ATOM 6057 C C . SER A 1 752 ? 12.239 11.029 -36.115 1.00 65.19 752 SER A C 1
ATOM 6059 O O . SER A 1 752 ? 11.797 11.892 -35.356 1.00 65.19 752 SER A O 1
ATOM 6061 N N . ARG A 1 753 ? 13.299 11.225 -36.901 1.00 63.53 753 ARG A N 1
ATOM 6062 C CA . ARG A 1 753 ? 14.004 12.502 -36.951 1.00 63.53 753 ARG A CA 1
ATOM 6063 C C . ARG A 1 753 ? 13.051 13.583 -37.469 1.00 63.53 753 ARG A C 1
ATOM 6065 O O . ARG A 1 753 ? 12.602 13.517 -38.612 1.00 63.53 753 ARG A O 1
ATOM 6072 N N . VAL A 1 754 ? 12.732 14.553 -36.618 1.00 63.38 754 VAL A N 1
ATOM 6073 C CA . VAL A 1 754 ? 11.997 15.756 -37.022 1.00 63.38 754 VAL A CA 1
ATOM 6074 C C . VAL A 1 754 ? 12.992 16.672 -37.718 1.00 63.38 754 VAL A C 1
ATOM 6076 O O . VAL A 1 754 ? 14.067 16.934 -37.177 1.00 63.38 754 VAL A O 1
ATOM 6079 N N . GLU A 1 755 ? 12.655 17.169 -38.907 1.00 64.81 755 GLU A N 1
ATOM 6080 C CA . GLU A 1 755 ? 13.491 18.165 -39.580 1.00 64.81 755 GLU A CA 1
ATOM 6081 C C . GLU A 1 755 ? 13.682 19.385 -38.659 1.00 64.81 755 GLU A C 1
ATOM 6083 O O . GLU A 1 755 ? 12.721 20.047 -38.264 1.00 64.81 755 GLU A O 1
ATOM 6088 N N . GLY A 1 756 ? 14.935 19.642 -38.269 1.00 69.75 756 GLY A N 1
ATOM 6089 C CA . GLY A 1 756 ? 15.319 20.751 -37.392 1.00 69.75 756 GLY A CA 1
ATOM 6090 C C . GLY A 1 756 ? 15.314 20.468 -35.882 1.00 69.75 756 GLY A C 1
ATOM 6091 O O . GLY A 1 756 ? 15.686 21.364 -35.127 1.00 69.75 756 GLY A O 1
ATOM 6092 N N . ASP A 1 757 ? 14.936 19.269 -35.415 1.00 72.31 757 ASP A N 1
ATOM 6093 C CA . ASP A 1 757 ? 15.149 18.849 -34.015 1.00 72.31 757 ASP A CA 1
ATOM 6094 C C . ASP A 1 757 ? 16.371 17.929 -33.916 1.00 72.31 757 ASP A C 1
ATOM 6096 O O . ASP A 1 757 ? 16.274 16.705 -33.815 1.00 72.31 757 ASP A O 1
ATOM 6100 N N . ASP A 1 758 ? 17.550 18.544 -33.969 1.00 68.00 758 ASP A N 1
ATOM 6101 C CA . ASP A 1 758 ? 18.835 17.840 -34.005 1.00 68.00 758 ASP A CA 1
ATOM 6102 C C . ASP A 1 758 ? 19.186 17.085 -32.711 1.00 68.00 758 ASP A C 1
ATOM 6104 O O . ASP A 1 758 ? 20.207 16.401 -32.668 1.00 68.00 758 ASP A O 1
ATOM 6108 N N . LEU A 1 759 ? 18.380 17.204 -31.648 1.00 78.50 759 LEU A N 1
ATOM 6109 C CA . LEU A 1 759 ? 18.662 16.624 -30.331 1.00 78.50 759 LEU A CA 1
ATOM 6110 C C . LEU A 1 759 ? 17.748 15.448 -29.959 1.00 78.50 759 LEU A C 1
ATOM 6112 O O . LEU A 1 759 ? 17.957 14.843 -28.902 1.00 78.50 759 LEU A O 1
ATOM 6116 N N . THR A 1 760 ? 16.776 15.085 -30.798 1.00 84.88 760 THR A N 1
ATOM 6117 C CA . THR A 1 760 ? 15.931 13.902 -30.576 1.00 84.88 760 THR A CA 1
ATOM 6118 C C . THR A 1 760 ? 16.449 12.719 -31.405 1.00 84.88 760 THR A C 1
ATOM 6120 O O . THR A 1 760 ? 16.475 12.818 -32.633 1.00 84.88 760 THR A O 1
ATOM 6123 N N . PRO A 1 761 ? 16.850 11.590 -30.783 1.00 85.94 761 PRO A N 1
ATOM 6124 C CA . PRO A 1 761 ? 17.288 10.417 -31.532 1.00 85.94 761 PRO A CA 1
ATOM 6125 C C . PRO A 1 761 ? 16.107 9.770 -32.270 1.00 85.94 761 PRO A C 1
ATOM 6127 O O . PRO A 1 761 ? 14.986 9.728 -31.757 1.00 85.94 761 PRO A O 1
ATOM 6130 N N . ASP A 1 762 ? 16.357 9.237 -33.465 1.00 85.62 762 ASP A N 1
ATOM 6131 C CA . ASP A 1 762 ? 15.387 8.401 -34.177 1.00 85.62 762 ASP A CA 1
ATOM 6132 C C . ASP A 1 762 ? 15.388 6.950 -33.655 1.00 85.62 762 ASP A C 1
ATOM 6134 O O . ASP A 1 762 ? 16.242 6.539 -32.859 1.00 85.62 762 ASP A O 1
ATOM 6138 N N . ALA A 1 763 ? 14.397 6.160 -34.081 1.00 88.75 763 ALA A N 1
ATOM 6139 C CA . ALA A 1 763 ? 14.269 4.767 -33.663 1.00 88.75 763 ALA A CA 1
ATOM 6140 C C . ALA A 1 763 ? 15.486 3.906 -34.049 1.00 88.75 763 ALA A C 1
ATOM 6142 O O . ALA A 1 763 ? 15.890 3.045 -33.269 1.00 88.75 763 ALA A O 1
ATOM 6143 N N . GLU A 1 764 ? 16.090 4.150 -35.215 1.00 87.56 764 GLU A N 1
ATOM 6144 C CA . GLU A 1 764 ? 17.276 3.421 -35.683 1.00 87.56 764 GLU A CA 1
ATOM 6145 C C . GLU A 1 764 ? 18.497 3.713 -34.804 1.00 87.56 764 GLU A C 1
ATOM 6147 O O . GLU A 1 764 ? 19.215 2.791 -34.418 1.00 87.56 764 GLU A O 1
ATOM 6152 N N . SER A 1 765 ? 18.684 4.971 -34.398 1.00 85.88 765 SER A N 1
ATOM 6153 C CA . SER A 1 765 ? 19.742 5.382 -33.475 1.00 85.88 765 SER A CA 1
ATOM 6154 C C . SER A 1 765 ? 19.560 4.733 -32.106 1.00 85.88 765 SER A C 1
ATOM 6156 O O . SER A 1 765 ? 20.502 4.144 -31.575 1.00 85.88 765 SER A O 1
ATOM 6158 N N . LEU A 1 766 ? 18.348 4.781 -31.539 1.00 90.75 766 LEU A N 1
ATOM 6159 C CA . LEU A 1 766 ? 18.041 4.121 -30.263 1.00 90.75 766 LEU A CA 1
ATOM 6160 C C . LEU A 1 766 ? 18.275 2.606 -30.340 1.00 90.75 766 LEU A C 1
ATOM 6162 O O . LEU A 1 766 ? 18.866 2.021 -29.433 1.00 90.75 766 LEU A O 1
ATOM 6166 N N . TRP A 1 767 ? 17.866 1.971 -31.439 1.00 91.44 767 TRP A N 1
ATOM 6167 C CA . TRP A 1 767 ? 18.092 0.549 -31.677 1.00 91.44 767 TRP A CA 1
ATOM 6168 C C . TRP A 1 767 ? 19.581 0.193 -31.774 1.00 91.44 767 TRP A C 1
ATOM 6170 O O . TRP A 1 767 ? 20.030 -0.780 -31.158 1.00 91.44 767 TRP A O 1
ATOM 6180 N N . ALA A 1 768 ? 20.361 0.976 -32.523 1.00 87.44 768 ALA A N 1
ATOM 6181 C CA . ALA A 1 768 ? 21.801 0.786 -32.665 1.00 87.44 768 ALA A CA 1
ATOM 6182 C C . ALA A 1 768 ? 22.500 0.885 -31.301 1.00 87.44 768 ALA A C 1
ATOM 6184 O O . ALA A 1 768 ? 23.200 -0.049 -30.895 1.00 87.44 768 ALA A O 1
ATOM 6185 N N . TRP A 1 769 ? 22.211 1.948 -30.539 1.00 87.25 769 TRP A N 1
ATOM 6186 C CA . TRP A 1 769 ? 22.730 2.126 -29.184 1.00 87.25 769 TRP A CA 1
ATOM 6187 C C . TRP A 1 769 ? 22.345 0.967 -28.265 1.00 87.25 769 TRP A C 1
ATOM 6189 O O . TRP A 1 769 ? 23.222 0.398 -27.621 1.00 87.25 769 TRP A O 1
ATOM 6199 N N . ALA A 1 770 ? 21.074 0.562 -28.227 1.00 91.44 770 ALA A N 1
ATOM 6200 C CA . ALA A 1 770 ? 20.601 -0.513 -27.352 1.00 91.44 770 ALA A CA 1
ATOM 6201 C C . ALA A 1 770 ? 21.183 -1.890 -27.706 1.00 91.44 770 ALA A C 1
ATOM 6203 O O . ALA A 1 770 ? 21.554 -2.663 -26.821 1.00 91.44 770 ALA A O 1
ATOM 6204 N N . SER A 1 771 ? 21.271 -2.213 -28.999 1.00 91.25 771 SER A N 1
ATOM 6205 C CA . SER A 1 771 ? 21.769 -3.509 -29.475 1.00 91.25 771 SER A CA 1
ATOM 6206 C C . SER A 1 771 ? 23.281 -3.640 -29.385 1.00 91.25 771 SER A C 1
ATOM 6208 O O . SER A 1 771 ? 23.793 -4.757 -29.305 1.00 91.25 771 SER A O 1
ATOM 6210 N N . GLY A 1 772 ? 24.007 -2.520 -29.382 1.00 84.06 772 GLY A N 1
ATOM 6211 C CA . GLY A 1 772 ? 25.475 -2.522 -29.399 1.00 84.06 772 GLY A CA 1
ATOM 6212 C C . GLY A 1 772 ? 25.994 -3.121 -30.681 1.00 84.06 772 GLY A C 1
ATOM 6213 O O . GLY A 1 772 ? 27.060 -3.724 -30.694 1.00 84.06 772 GLY A O 1
ATOM 6214 N N . ALA A 1 773 ? 25.173 -3.040 -31.728 1.00 72.44 773 ALA A N 1
ATOM 6215 C CA . ALA A 1 773 ? 25.616 -3.283 -33.073 1.00 72.44 773 ALA A CA 1
ATOM 6216 C C . ALA A 1 773 ? 26.649 -2.200 -33.395 1.00 72.44 773 ALA A C 1
ATOM 6218 O O . ALA A 1 773 ? 26.294 -1.096 -33.798 1.00 72.44 773 ALA A O 1
ATOM 6219 N N . ASP A 1 774 ? 27.925 -2.510 -33.189 1.00 55.75 774 ASP A N 1
ATOM 6220 C CA . ASP A 1 774 ? 28.951 -1.897 -34.008 1.00 55.75 774 ASP A CA 1
ATOM 6221 C C . ASP A 1 774 ? 28.782 -2.451 -35.413 1.00 55.75 774 ASP A C 1
ATOM 6223 O O . ASP A 1 774 ? 28.910 -3.647 -35.675 1.00 55.75 774 ASP A O 1
ATOM 6227 N N . SER A 1 775 ? 28.540 -1.541 -36.332 1.00 48.06 775 SER A N 1
ATOM 6228 C CA . SER A 1 775 ? 29.253 -1.530 -37.588 1.00 48.06 775 SER A CA 1
ATOM 6229 C C . SER A 1 775 ? 30.740 -1.861 -37.370 1.00 48.06 775 SER A C 1
ATOM 6231 O O . SER A 1 775 ? 31.485 -0.962 -37.034 1.00 48.06 775 SER A O 1
ATOM 6233 N N . ASP A 1 776 ? 31.171 -3.123 -37.488 1.00 45.22 776 ASP A N 1
ATOM 6234 C CA . ASP A 1 776 ? 32.530 -3.658 -37.777 1.00 45.22 776 ASP A CA 1
ATOM 6235 C C . ASP A 1 776 ? 33.777 -2.715 -37.703 1.00 45.22 776 ASP A C 1
ATOM 6237 O O . ASP A 1 776 ? 34.669 -2.777 -38.548 1.00 45.22 776 ASP A O 1
ATOM 6241 N N . GLY A 1 777 ? 33.886 -1.799 -36.738 1.00 47.03 777 GLY A N 1
ATOM 6242 C CA . GLY A 1 777 ? 34.840 -0.682 -36.794 1.00 47.03 777 GLY A CA 1
ATOM 6243 C C . GLY A 1 777 ? 34.553 0.416 -37.844 1.00 47.03 777 GLY A C 1
ATOM 6244 O O . GLY A 1 777 ? 35.428 1.244 -38.085 1.00 47.03 777 GLY A O 1
ATOM 6245 N N . LYS A 1 778 ? 33.364 0.468 -38.458 1.00 44.59 778 LYS A N 1
ATOM 6246 C CA . LYS A 1 778 ? 32.936 1.518 -39.402 1.00 44.59 778 LYS A CA 1
ATOM 6247 C C . LYS A 1 778 ? 31.871 2.423 -38.793 1.00 44.59 778 LYS A C 1
ATOM 6249 O O . LYS A 1 778 ? 30.707 2.182 -39.047 1.00 44.59 778 LYS A O 1
ATOM 6254 N N . ASP A 1 779 ? 32.281 3.466 -38.074 1.00 49.84 779 ASP A N 1
ATOM 6255 C CA . ASP A 1 779 ? 31.459 4.605 -37.630 1.00 49.84 779 ASP A CA 1
ATOM 6256 C C . ASP A 1 779 ? 30.100 4.263 -36.965 1.00 49.84 779 ASP A C 1
ATOM 6258 O O . ASP A 1 779 ? 29.208 3.638 -37.540 1.00 49.84 779 ASP A O 1
ATOM 6262 N N . VAL A 1 780 ? 29.877 4.781 -35.750 1.00 53.38 780 VAL A N 1
ATOM 6263 C CA . VAL A 1 780 ? 28.508 5.032 -35.252 1.00 53.38 780 VAL A CA 1
ATOM 6264 C C . VAL A 1 780 ? 27.707 5.624 -36.420 1.00 53.38 780 VAL A C 1
ATOM 6266 O O . VAL A 1 780 ? 28.266 6.505 -37.086 1.00 53.38 780 VAL A O 1
ATOM 6269 N N . PRO A 1 781 ? 26.467 5.167 -36.717 1.00 54.94 781 PRO A N 1
ATOM 6270 C CA . PRO A 1 781 ? 25.691 5.699 -37.836 1.00 54.94 781 PRO A CA 1
ATOM 6271 C C . PRO A 1 781 ? 25.846 7.217 -37.873 1.00 54.94 781 PRO A C 1
ATOM 6273 O O . PRO A 1 781 ? 25.708 7.849 -36.828 1.00 54.94 781 PRO A O 1
ATOM 6276 N N . ALA A 1 782 ? 26.201 7.803 -39.022 1.00 59.00 782 ALA A N 1
ATOM 6277 C CA . ALA A 1 782 ? 26.618 9.211 -39.093 1.00 59.00 782 ALA A CA 1
ATOM 6278 C C . ALA A 1 782 ? 25.630 10.172 -38.390 1.00 59.00 782 ALA A C 1
ATOM 6280 O O . ALA A 1 782 ? 26.036 11.176 -37.810 1.00 59.00 782 ALA A O 1
ATOM 6281 N N . ALA A 1 783 ? 24.342 9.810 -38.371 1.00 54.34 783 ALA A N 1
ATOM 6282 C CA . ALA A 1 783 ? 23.288 10.495 -37.627 1.00 54.34 783 ALA A CA 1
ATOM 6283 C C . ALA A 1 783 ? 23.464 10.464 -36.092 1.00 54.34 783 ALA A C 1
ATOM 6285 O O . ALA A 1 783 ? 23.277 11.487 -35.438 1.00 54.34 783 ALA A O 1
ATOM 6286 N N . GLY A 1 784 ? 23.860 9.328 -35.514 1.00 61.62 784 GLY A N 1
ATOM 6287 C CA . GLY A 1 784 ? 24.150 9.195 -34.085 1.00 61.62 784 GLY A CA 1
ATOM 6288 C C . GLY A 1 784 ? 25.422 9.932 -33.661 1.00 61.62 784 GLY A C 1
ATOM 6289 O O . GLY A 1 784 ? 25.487 10.417 -32.534 1.00 61.62 784 GLY A O 1
ATOM 6290 N N . LYS A 1 785 ? 26.402 10.067 -34.565 1.00 66.38 785 LYS A N 1
ATOM 6291 C CA . LYS A 1 785 ? 27.638 10.824 -34.318 1.00 66.38 785 LYS A CA 1
ATOM 6292 C C . LYS A 1 785 ? 27.384 12.332 -34.211 1.00 66.38 785 LYS A C 1
ATOM 6294 O O . LYS A 1 785 ? 27.819 12.930 -33.237 1.00 66.38 785 LYS A O 1
ATOM 6299 N N . ASP A 1 786 ? 26.624 12.918 -35.140 1.00 68.44 786 ASP A N 1
ATOM 6300 C CA . ASP A 1 786 ? 26.238 14.345 -35.103 1.00 68.44 786 ASP A CA 1
ATOM 6301 C C . ASP A 1 786 ? 25.422 14.681 -33.844 1.00 68.44 786 ASP A C 1
ATOM 6303 O O . ASP A 1 786 ? 25.702 15.644 -33.130 1.00 68.44 786 ASP A O 1
ATOM 6307 N N . TRP A 1 787 ? 24.446 13.830 -33.520 1.00 70.12 787 TRP A N 1
ATOM 6308 C CA . TRP A 1 787 ? 23.658 13.964 -32.297 1.00 70.12 787 TRP A CA 1
ATOM 6309 C C . TRP A 1 787 ? 24.531 13.895 -31.035 1.00 70.12 787 TRP A C 1
ATOM 6311 O O . TRP A 1 787 ? 24.393 14.714 -30.124 1.00 70.12 787 TRP A O 1
ATOM 6321 N N . TYR A 1 788 ? 25.454 12.933 -30.991 1.00 68.25 788 TYR A N 1
ATOM 6322 C CA . TYR A 1 788 ? 26.369 12.764 -29.871 1.00 68.25 788 TYR A CA 1
ATOM 6323 C C . TYR A 1 788 ? 27.328 13.943 -29.727 1.00 68.25 788 TYR A C 1
ATOM 6325 O O . TYR A 1 788 ? 27.522 14.417 -28.615 1.00 68.25 788 TYR A O 1
ATOM 6333 N N . GLU A 1 789 ? 27.915 14.438 -30.816 1.00 75.19 789 GLU A N 1
ATOM 6334 C CA . GLU A 1 789 ? 28.814 15.594 -30.780 1.00 75.19 789 GLU A CA 1
ATOM 6335 C C . GLU A 1 789 ? 28.087 16.815 -30.204 1.00 75.19 789 GLU A C 1
ATOM 6337 O O . GLU A 1 789 ? 28.597 17.450 -29.281 1.00 75.19 789 GLU A O 1
ATOM 6342 N N . LYS A 1 790 ? 26.837 17.055 -30.620 1.00 75.94 790 LYS A N 1
ATOM 6343 C CA . LYS A 1 790 ? 25.977 18.110 -30.058 1.00 75.94 790 LYS A CA 1
ATOM 6344 C C . LYS A 1 790 ? 25.664 17.895 -28.574 1.00 75.94 790 LYS A C 1
ATOM 6346 O O . LYS A 1 790 ? 25.635 18.858 -27.806 1.00 75.94 790 LYS A O 1
ATOM 6351 N N . LEU A 1 791 ? 25.438 16.651 -28.148 1.00 75.19 791 LEU A N 1
ATOM 6352 C CA . LEU A 1 791 ? 25.215 16.305 -26.741 1.00 75.19 791 LEU A CA 1
ATOM 6353 C C . LEU A 1 791 ? 26.494 16.435 -25.898 1.00 75.19 791 LEU A C 1
ATOM 6355 O O . LEU A 1 791 ? 26.451 16.941 -24.784 1.00 75.19 791 LEU A O 1
ATOM 6359 N N . SER A 1 792 ? 27.641 16.024 -26.424 1.00 75.81 792 SER A N 1
ATOM 6360 C CA . SER A 1 792 ? 28.940 16.129 -25.761 1.00 75.81 792 SER A CA 1
ATOM 6361 C C . SER A 1 792 ? 29.349 17.593 -25.612 1.00 75.81 792 SER A C 1
ATOM 6363 O O . SER A 1 792 ? 29.705 18.031 -24.518 1.00 75.81 792 SER A O 1
ATOM 6365 N N . GLU A 1 793 ? 29.185 18.400 -26.666 1.00 78.12 793 GLU A N 1
ATOM 6366 C CA . GLU A 1 793 ? 29.312 19.858 -26.590 1.00 78.12 793 GLU A CA 1
ATOM 6367 C C . GLU A 1 793 ? 28.368 20.457 -25.555 1.00 78.12 793 GLU A C 1
ATOM 6369 O O . GLU A 1 793 ? 28.739 21.395 -24.846 1.00 78.12 793 GLU A O 1
ATOM 6374 N N . ALA A 1 794 ? 27.169 19.889 -25.427 1.00 69.81 794 ALA A N 1
ATOM 6375 C CA . ALA A 1 794 ? 26.197 20.342 -24.457 1.00 69.81 794 ALA A CA 1
ATOM 6376 C C . ALA A 1 794 ? 26.584 20.097 -22.996 1.00 69.81 794 ALA A C 1
ATOM 6378 O O . ALA A 1 794 ? 26.101 20.823 -22.124 1.00 69.81 794 ALA A O 1
ATOM 6379 N N . VAL A 1 795 ? 27.438 19.105 -22.753 1.00 69.50 795 VAL A N 1
ATOM 6380 C CA . VAL A 1 795 ? 27.839 18.614 -21.430 1.00 69.50 795 VAL A CA 1
ATOM 6381 C C . VAL A 1 795 ? 29.191 19.202 -20.976 1.00 69.50 795 VAL A C 1
ATOM 6383 O O . VAL A 1 795 ? 29.555 19.064 -19.811 1.00 69.50 795 VAL A O 1
ATOM 6386 N N . LYS A 1 796 ? 29.945 19.890 -21.853 1.00 72.06 796 LYS A N 1
ATOM 6387 C CA . LYS A 1 796 ? 31.303 20.388 -21.549 1.00 72.06 796 LYS A CA 1
ATOM 6388 C C . LYS A 1 796 ? 31.363 21.225 -20.244 1.00 72.06 796 LYS A C 1
ATOM 6390 O O . LYS A 1 796 ? 30.636 22.218 -20.136 1.00 72.06 796 LYS A O 1
ATOM 6395 N N . PRO A 1 797 ? 32.283 20.907 -19.300 1.00 63.03 797 PRO A N 1
ATOM 6396 C CA . PRO A 1 797 ? 32.394 21.567 -17.987 1.00 63.03 797 PRO A CA 1
ATOM 6397 C C . PRO A 1 797 ? 32.536 23.092 -18.025 1.00 63.03 797 PRO A C 1
ATOM 6399 O O . PRO A 1 797 ? 32.064 23.796 -17.134 1.00 63.03 797 PRO A O 1
ATOM 6402 N N . GLU A 1 798 ? 33.148 23.622 -19.083 1.00 67.25 798 GLU A N 1
ATOM 6403 C CA . GLU A 1 798 ? 33.392 25.056 -19.283 1.00 67.25 798 GLU A CA 1
ATOM 6404 C C . GLU A 1 798 ? 32.103 25.900 -19.329 1.00 67.25 798 GLU A C 1
ATOM 6406 O O . GLU A 1 798 ? 32.137 27.106 -19.067 1.00 67.25 798 GLU A O 1
ATOM 6411 N N . TYR A 1 799 ? 30.961 25.273 -19.629 1.00 57.81 799 TYR A N 1
ATOM 6412 C CA . TYR A 1 799 ? 29.647 25.916 -19.633 1.00 57.81 799 TYR A CA 1
ATOM 6413 C C . TYR A 1 799 ? 28.910 25.816 -18.290 1.00 57.81 799 TYR A C 1
ATOM 6415 O O . TYR A 1 799 ? 27.950 26.555 -18.085 1.00 57.81 799 TYR A O 1
ATOM 6423 N N . LEU A 1 800 ? 29.361 24.955 -17.371 1.00 55.81 800 LEU A N 1
ATOM 6424 C CA . LEU A 1 800 ? 28.720 24.725 -16.070 1.00 55.81 800 LEU A CA 1
ATOM 6425 C C . LEU A 1 800 ? 29.247 25.681 -14.991 1.00 55.81 800 LEU A C 1
ATOM 6427 O O . LEU A 1 800 ? 28.467 26.248 -14.233 1.00 55.81 800 LEU A O 1
ATOM 6431 N N . PHE A 1 801 ? 30.554 25.960 -14.979 1.00 55.03 801 PHE A N 1
ATOM 6432 C CA . PHE A 1 801 ? 31.183 26.808 -13.953 1.00 55.03 801 PHE A CA 1
ATOM 6433 C C . PHE A 1 801 ? 30.987 28.324 -14.144 1.00 55.03 801 PHE A C 1
ATOM 6435 O O . PHE A 1 801 ? 31.231 29.103 -13.225 1.00 55.03 801 PHE A O 1
ATOM 6442 N N . LYS A 1 802 ? 30.517 28.789 -15.311 1.00 52.00 802 LYS A N 1
ATOM 6443 C CA . LYS A 1 802 ? 30.303 30.233 -15.554 1.00 52.00 802 LYS A CA 1
ATOM 6444 C C . LYS A 1 802 ? 29.079 30.823 -14.836 1.00 52.00 802 LYS A C 1
ATOM 6446 O O . LYS A 1 802 ? 28.937 32.043 -14.830 1.00 52.00 802 LYS A O 1
ATOM 6451 N N . ALA A 1 803 ? 28.221 30.003 -14.226 1.00 48.47 803 ALA A N 1
ATOM 6452 C CA . ALA A 1 803 ? 27.017 30.468 -13.531 1.00 48.47 803 ALA A CA 1
ATOM 6453 C C . ALA A 1 803 ? 27.256 30.919 -12.070 1.00 48.47 803 ALA A C 1
ATOM 6455 O O . ALA A 1 803 ? 26.427 31.646 -11.530 1.00 48.47 803 ALA A O 1
ATOM 6456 N N . GLU A 1 804 ? 28.384 30.561 -11.442 1.00 45.91 804 GLU A N 1
ATOM 6457 C CA . GLU A 1 804 ? 28.637 30.823 -10.008 1.00 45.91 804 GLU A CA 1
ATOM 6458 C C . GLU A 1 804 ? 29.498 32.065 -9.713 1.00 45.91 804 GLU A C 1
ATOM 6460 O O . GLU A 1 804 ? 29.740 32.406 -8.558 1.00 45.91 804 GLU A O 1
ATOM 6465 N N . GLY A 1 805 ? 29.903 32.834 -10.728 1.00 43.97 805 GLY A N 1
ATOM 6466 C CA . GLY A 1 805 ? 30.703 34.058 -10.549 1.00 43.97 805 GLY A CA 1
ATOM 6467 C C . GLY A 1 805 ? 29.964 35.263 -9.939 1.00 43.97 805 GLY A C 1
ATOM 6468 O O . GLY A 1 805 ? 30.417 36.393 -10.101 1.00 43.97 805 GLY A O 1
ATOM 6469 N N . GLY A 1 806 ? 28.814 35.065 -9.288 1.00 43.19 806 GLY A N 1
ATOM 6470 C CA . GLY A 1 806 ? 27.880 36.136 -8.941 1.00 43.19 806 GLY A CA 1
ATOM 6471 C C . GLY A 1 806 ? 27.185 35.987 -7.592 1.00 43.19 806 GLY A C 1
ATOM 6472 O O . GLY A 1 806 ? 25.972 36.160 -7.553 1.00 43.19 806 GLY A O 1
ATOM 6473 N N . ARG A 1 807 ? 27.922 35.662 -6.520 1.00 43.12 807 ARG A N 1
ATOM 6474 C CA . ARG A 1 807 ? 27.686 36.050 -5.105 1.00 43.12 807 ARG A CA 1
ATOM 6475 C C . ARG A 1 807 ? 28.602 35.212 -4.204 1.00 43.12 807 ARG A C 1
ATOM 6477 O O . ARG A 1 807 ? 28.281 34.068 -3.903 1.00 43.12 807 ARG A O 1
ATOM 6484 N N . SER A 1 808 ? 29.730 35.801 -3.804 1.00 35.31 808 SER A N 1
ATOM 6485 C CA . SER A 1 808 ? 30.468 35.410 -2.595 1.00 35.31 808 SER A CA 1
ATOM 6486 C C . SER A 1 808 ? 29.819 36.025 -1.365 1.00 35.31 808 SER A C 1
ATOM 6488 O O . SER A 1 808 ? 29.498 37.236 -1.474 1.00 35.31 808 SER A O 1
#

Foldseek 3Di:
DLLCQLVLLLLVLVQLLVLQEAEEEEPQQLCQFLVLALLQLLLLLVLLLLLLLCCQQPVCVPPDVDVPLNVLSVVLVVVVCVVLVLVVLCVVLVHDPVPDDLVNQQVRPCSSLCSSSVSCSLVSQQVLVSQLLSQLSSLCSVLVPPGDPVNVVVSQVSSQVSSVVSCVSRHDPPDDDGQDGDPSVLLSVDDSSLSSLLSSCSSQVLQPCSNQPFCLQDPDVVRLDVSSDRSQDLLLLLQLQSLVLLSHQEYEYQGQHCNNSSSVSLQVWDWDDPPVVLVVLVVVVVVVCVVDDDDDDDDDDDDDDDPDPPVPCQAWPFRFTFDDFPPPPPPDDDDDDDDDPPRDPRPDDTDRRHTYTHQQHYSVLLNCLSPPDCPPRPHNSSNSLRHARHLVSLVCSVVVVPVLVVVLVSLVRHQYEYESDDCSSVSVLVSLLVSLLVLLVVCVVPDPDPLPPDDLSPFSYAYEDEPVDPDQSSLSSSVSSSSSSPNPDDDNRDGSRHNHAHDCVRDVLDDDHPSLSSLSSSLSSLLVLLLVLLVPAQQVLLCQFDPPDHDDPLLSVLLSVLSVLLVVLLSVQLSVLSPPDDPDDVVSSVSRVSSVVSSQLRSLCVSAALFQQLLQQSVLVVCLVVVDDDLVVVVVCLVGSHGDHCSSDSSSSNLSSLQVLLVLLLLQVLLCVPDDDSLPSVRSRHSFCQWGFDHDSFNKIFGDNHNPDDRQEIETEHAPVSDDPPPPPDDPPPANHHYQYAHQYNVRPGADDDVPNLQHDGSVLSSCSSSVDDPPPDDSPVSNVSNSVVVSVSVDVVVRPVVPPPDD

pLDDT: mean 79.95, std 17.65, range [24.5, 98.12]

Organism: NCBI:txid1385369

Radius of gyration: 30.58 Å; chains: 1; bounding box: 82×78×89 Å

Sequence (808 aa):
MRENLLDRIDDLADRVLAGEVVFFVGAGFSYDTEKNSAERLVGRLLARFYALHQVLTDKVRWLVDDDKVRDNAEALRKGLIATFNLDRHMKECGLAPERSEPKDWVKNEGLAREKIISGLAREYYVLNDWMCNAYGEMLDHMLGQAMTGQAKRTIQTELAAADRHFLDLLKSKDETSDLEPVDLNRLRLLTSPSRGKALFLDTMGFRQPEVMGGDPDNRDFVRVIESYSERLLPRHHLLARLAREGLCPTLITTNFDLLLEGAYRLAGFQPRRGPAGEEAIVREAAASRHADLDAKPGADRPCFPPTRWPSYERITRAHQYYYRPSRGRFSGGPPTEEKTADTPPTLKGGQQAASIVKIHGCAETYRHACDGPSEESGTLAEVLSSLVFTFREIQNWRQDSWSRDLLLTLLRTRTMVFCGYSTADPVLHDTFRTVYEEMASRFKHHAFAETSKRRQEDAPAFFLASARSREFHALEVLRSASQAIGVNRVSLTEHPNYLEFFYRDDDHRRFPNLDEVLSWLVHRVYRLRQRQALESELRGIATLLMKEGGVESGAVRRIIESFDKLCEAERKSVKETTLARVEDGDAIRSAAERARIALERVTGWTVHFHPRLLREFALAELRLRKGYVGTQEIKPLRGTPWYFAAGENFGWTAWGVVVELALRRIATHLISNNAGDWRDPRHWHPPGPWIETCPGNFPVVDLSLDEDCVSPVRIVIRHRELDEPVSATVENDGLPRRRITWNLTLDRLPWSRVEGDDLTPDAESLWAWASGADSDGKDVPAAGKDWYEKLSEAVKPEYLFKAEGGRS

Secondary structure (DSSP, 8-state):
-GGGHHHHHHHHHHHHHTT-EEEEE-GGGGHHHH---HHHHHHHHHHHHHHHHHIIIIISTTT---HHHHHHHHHHHHHHHHHTTHHHHHHTTT--TTT--HHHHHHTTTHHHHHHHHHHHHTHHHHHHHHHHHHHHHHHHHHHS---HHHHHHHHHHHHHHHHHHHHHHS-TT--PPPPPP-HHHHHTS-HHHHHHHHHHHHTTTT-TTTS---TT-SSHHHHHHHHGGG--HHHHHHHHHHHTTS--EEEE---SSHHHHHHHHTT-EE---HHHHHHHHHHHHHHHTTS--------PPPPP----TTTTTTS--EEEEE--TT----S----S---TTSPPP--SPEEEEEEEETT--HHHHHHHHHS-TTTS--HHHHHHH---SHHHHHHGGG-HHHHHHHHHHHHHSEEEEES--TT-HHHHHHHHHHHHHHHHHHHHH-SSSGGG--GGG-SEEEEEETT---HHHHHHHHHHHHHTT-----SS--TTEEEEB-TTT-TTSS-BHHHHHHHHHHHHHHHHHHHHHHHHHHHHHHHH-SSS---HHHHHHHHHHHHHHHHHHHHHHHHHHH----SHHHHHHHHHHHHHHHHHHHHIIIIIHHHHHHHHHHHHHHHHHS---HHHHHHHHHS-----GGG-HHHHHHHHHHHHHHHHHHHHHHSTTTS-TT-HHHH-S--TTEEEPPSSS-EEEE-SSSSS---EEEEEEETTTS----TTS---SS--EEEEEEE-SSSSS----TT-TTSPPHHHHHHHHHT---TTS-S-HHHHHHHHHHHHHH-GGGTGGGSSS--